Protein AF-A0A7Z7YI79-F1 (afdb_monomer)

Structure (mmCIF, N/CA/C/O backbone):
data_AF-A0A7Z7YI79-F1
#
_entry.id   AF-A0A7Z7YI79-F1
#
loop_
_atom_site.group_PDB
_atom_site.id
_atom_site.type_symbol
_atom_site.label_atom_id
_atom_site.label_alt_id
_atom_site.label_comp_id
_atom_site.label_asym_id
_atom_site.label_entity_id
_atom_site.label_seq_id
_atom_site.pdbx_PDB_ins_code
_atom_site.Cartn_x
_atom_site.Cartn_y
_atom_site.Cartn_z
_atom_site.occupancy
_atom_site.B_iso_or_equiv
_atom_site.auth_seq_id
_atom_site.auth_comp_id
_atom_site.auth_asym_id
_atom_site.auth_atom_id
_atom_site.pdbx_PDB_model_num
ATOM 1 N N . MET A 1 1 ? -9.997 -10.682 14.478 1.00 32.44 1 MET A N 1
ATOM 2 C CA . MET A 1 1 ? -9.902 -9.558 13.530 1.00 32.44 1 MET A CA 1
ATOM 3 C C . MET A 1 1 ? -8.550 -8.919 13.748 1.00 32.44 1 MET A C 1
ATOM 5 O O . MET A 1 1 ? -8.390 -8.261 14.760 1.00 32.44 1 MET A O 1
ATOM 9 N N . GLY A 1 2 ? -7.602 -9.070 12.827 1.00 34.97 2 GLY A N 1
ATOM 10 C CA . GLY A 1 2 ? -6.798 -7.887 12.537 1.00 34.97 2 GLY A CA 1
ATOM 11 C C . GLY A 1 2 ? -7.780 -6.825 12.042 1.00 34.97 2 GLY A C 1
ATOM 12 O O . GLY A 1 2 ? -8.693 -7.151 11.283 1.00 34.97 2 GLY A O 1
ATOM 13 N N . ASP A 1 3 ? -7.781 -5.657 12.669 1.00 42.31 3 ASP A N 1
ATOM 14 C CA . ASP A 1 3 ? -7.346 -4.385 12.079 1.00 42.31 3 ASP A CA 1
ATOM 15 C C . ASP A 1 3 ? -7.758 -4.066 10.624 1.00 42.31 3 ASP A C 1
ATOM 17 O O . ASP A 1 3 ? -7.198 -3.179 9.993 1.00 42.31 3 ASP A O 1
ATOM 21 N N . ASN A 1 4 ? -8.822 -4.705 10.130 1.00 51.62 4 ASN A N 1
ATOM 22 C CA . ASN A 1 4 ? -9.466 -4.531 8.826 1.00 51.62 4 ASN A CA 1
ATOM 23 C C . ASN A 1 4 ? -10.226 -3.191 8.716 1.00 51.62 4 ASN A C 1
ATOM 25 O O . ASN A 1 4 ? -11.342 -3.126 8.194 1.00 51.62 4 ASN A O 1
ATOM 29 N N . PHE A 1 5 ? -9.667 -2.114 9.257 1.00 67.25 5 PHE A N 1
ATOM 30 C CA . PHE A 1 5 ? -10.195 -0.768 9.112 1.00 67.25 5 PHE A CA 1
ATOM 31 C C . PHE A 1 5 ? -10.260 -0.356 7.659 1.00 67.25 5 PHE A C 1
ATOM 33 O O . PHE A 1 5 ? -9.302 -0.546 6.925 1.00 67.25 5 PHE A O 1
ATOM 40 N N . ALA A 1 6 ? -11.356 0.286 7.291 1.00 64.75 6 ALA A N 1
ATOM 41 C CA . ALA A 1 6 ? -11.572 0.882 5.993 1.00 64.75 6 ALA A CA 1
ATOM 42 C C . ALA A 1 6 ? -10.491 1.922 5.651 1.00 64.75 6 ALA A C 1
ATOM 44 O O . ALA A 1 6 ? -10.331 2.912 6.360 1.00 64.75 6 ALA A O 1
ATOM 45 N N . ALA A 1 7 ? -9.791 1.725 4.541 1.00 66.31 7 ALA A N 1
ATOM 46 C CA . ALA A 1 7 ? -8.957 2.737 3.915 1.00 66.31 7 ALA A CA 1
ATOM 47 C C . ALA A 1 7 ? -9.832 3.881 3.382 1.00 66.31 7 ALA A C 1
ATOM 49 O O . ALA A 1 7 ? -11.000 3.677 3.019 1.00 66.31 7 ALA A O 1
ATOM 50 N N . ARG A 1 8 ? -9.302 5.104 3.410 1.00 80.06 8 ARG A N 1
ATOM 51 C CA . ARG A 1 8 ? -10.037 6.332 3.089 1.00 80.06 8 ARG A CA 1
ATOM 52 C C . ARG A 1 8 ? -9.106 7.379 2.483 1.00 80.06 8 ARG A C 1
ATOM 54 O O . ARG A 1 8 ? -7.983 7.473 2.949 1.00 80.06 8 ARG A O 1
ATOM 61 N N . GLN A 1 9 ? -9.515 8.192 1.495 1.00 71.94 9 GLN A N 1
ATOM 62 C CA . GLN A 1 9 ? -8.638 9.155 0.791 1.00 71.94 9 GLN A CA 1
ATOM 63 C C . GLN A 1 9 ? -7.931 9.983 1.837 1.00 71.94 9 GLN A C 1
ATOM 65 O O . GLN A 1 9 ? -8.577 10.801 2.455 1.00 71.94 9 GLN A O 1
ATOM 70 N N . GLY A 1 10 ? -6.655 9.709 2.107 1.00 57.22 10 GLY A N 1
ATOM 71 C CA . GLY A 1 10 ? -6.042 10.268 3.314 1.00 57.22 10 GLY A CA 1
ATOM 72 C C . GLY A 1 10 ? -5.281 9.392 4.304 1.00 57.22 10 GLY A C 1
ATOM 73 O O . GLY A 1 10 ? -4.738 10.001 5.195 1.00 57.22 10 GLY A O 1
ATOM 74 N N . ASP A 1 11 ? -5.113 8.070 4.190 1.00 64.25 11 ASP A N 1
ATOM 75 C CA . ASP A 1 11 ? -4.279 7.297 5.150 1.00 64.25 11 ASP A CA 1
ATOM 76 C C . ASP A 1 11 ? -3.208 6.357 4.511 1.00 64.25 11 ASP A C 1
ATOM 78 O O . ASP A 1 11 ? -3.530 5.637 3.594 1.00 64.25 11 ASP A O 1
ATOM 82 N N . ASP A 1 12 ? -1.899 6.456 4.828 1.00 68.88 12 ASP A N 1
ATOM 83 C CA . ASP A 1 12 ? -0.759 6.194 3.873 1.00 68.88 12 ASP A CA 1
ATOM 84 C C . ASP A 1 12 ? -0.753 4.888 3.021 1.00 68.88 12 ASP A C 1
ATOM 86 O O . ASP A 1 12 ? -1.217 3.860 3.483 1.00 68.88 12 ASP A O 1
ATOM 90 N N . ILE A 1 13 ? -0.165 4.870 1.801 1.00 57.94 13 ILE A N 1
ATOM 91 C CA . ILE A 1 13 ? 0.268 3.600 1.152 1.00 57.94 13 ILE A CA 1
ATOM 92 C C . ILE A 1 13 ? 1.768 3.376 1.214 1.00 57.94 13 ILE A C 1
ATOM 94 O O . ILE A 1 13 ? 2.598 4.252 0.946 1.00 57.94 13 ILE A O 1
ATOM 98 N N . ILE A 1 14 ? 2.074 2.120 1.506 1.00 48.38 14 ILE A N 1
ATOM 99 C CA . ILE A 1 14 ? 3.368 1.595 1.864 1.00 48.38 14 ILE A CA 1
ATOM 100 C C . ILE A 1 14 ? 3.743 0.572 0.795 1.00 48.38 14 ILE A C 1
ATOM 102 O O . ILE A 1 14 ? 3.255 -0.552 0.777 1.00 48.38 14 ILE A O 1
ATOM 106 N N . HIS A 1 15 ? 4.684 0.915 -0.080 1.00 42.41 15 HIS A N 1
ATOM 107 C CA . HIS A 1 15 ? 5.608 -0.143 -0.470 1.00 42.41 15 HIS A CA 1
ATOM 108 C C . HIS A 1 15 ? 6.485 -0.397 0.725 1.00 42.41 15 HIS A C 1
ATOM 110 O O . HIS A 1 15 ? 6.979 0.574 1.312 1.00 42.41 15 HIS A O 1
ATOM 116 N N . THR A 1 16 ? 6.788 -1.661 0.995 1.00 32.91 16 THR A N 1
ATOM 117 C CA . THR A 1 16 ? 7.968 -1.930 1.795 1.00 32.91 16 THR A CA 1
ATOM 118 C C . THR A 1 16 ? 9.143 -1.177 1.162 1.00 32.91 16 THR A C 1
ATOM 120 O O . THR A 1 16 ? 9.403 -1.179 -0.053 1.00 32.91 16 THR A O 1
ATOM 123 N N . SER A 1 17 ? 9.748 -0.314 1.966 1.00 27.30 17 SER A N 1
ATOM 124 C CA . SER A 1 17 ? 10.977 0.358 1.581 1.00 27.30 17 SER A CA 1
ATOM 125 C C . SER A 1 17 ? 12.092 -0.681 1.684 1.00 27.30 17 SER A C 1
ATOM 127 O O . SER A 1 17 ? 12.020 -1.551 2.539 1.00 27.30 17 SER A O 1
ATOM 129 N N . VAL A 1 18 ? 13.171 -0.572 0.908 1.00 28.11 18 VAL A N 1
ATOM 130 C CA . VAL A 1 18 ? 14.353 -1.429 1.153 1.00 28.11 18 VAL A CA 1
ATOM 131 C C . VAL A 1 18 ? 15.032 -1.051 2.490 1.00 28.11 18 VAL A C 1
ATOM 133 O O . VAL A 1 18 ? 15.817 -1.810 3.034 1.00 28.11 18 VAL A O 1
ATOM 136 N N . LEU A 1 19 ? 14.672 0.106 3.069 1.00 24.17 19 LEU A N 1
ATOM 137 C CA . LEU A 1 19 ? 14.935 0.494 4.467 1.00 24.17 19 LEU A CA 1
ATOM 138 C C . LEU A 1 19 ? 13.738 0.237 5.408 1.00 24.17 19 LEU A C 1
ATOM 140 O O . LEU A 1 19 ? 13.836 0.460 6.608 1.00 24.17 19 LEU A O 1
ATOM 144 N N . GLY A 1 20 ? 12.605 -0.181 4.848 1.00 28.33 20 GLY A N 1
ATOM 145 C CA . GLY A 1 20 ? 11.401 -0.615 5.550 1.00 28.33 20 GLY A CA 1
ATOM 146 C C . GLY A 1 20 ? 11.523 -2.084 5.915 1.00 28.33 20 GLY A C 1
ATOM 147 O O . GLY A 1 20 ? 11.437 -2.384 7.086 1.00 28.33 20 GLY A O 1
ATOM 148 N N . ASP A 1 21 ? 11.891 -2.955 4.972 1.00 26.55 21 ASP A N 1
ATOM 149 C CA . ASP A 1 21 ? 12.218 -4.373 5.215 1.00 26.55 21 ASP A CA 1
ATOM 150 C C . ASP A 1 21 ? 13.462 -4.570 6.111 1.00 26.55 21 ASP A C 1
ATOM 152 O O . ASP A 1 21 ? 13.697 -5.652 6.630 1.00 26.55 21 ASP A O 1
ATOM 156 N N . VAL A 1 22 ? 14.230 -3.505 6.367 1.00 25.94 22 VAL A N 1
ATOM 157 C CA . VAL A 1 22 ? 15.316 -3.441 7.373 1.00 25.94 22 VAL A CA 1
ATOM 158 C C . VAL A 1 22 ? 14.794 -2.951 8.746 1.00 25.94 22 VAL A C 1
ATOM 160 O O . VAL A 1 22 ? 15.566 -2.723 9.672 1.00 25.94 22 VAL A O 1
ATOM 163 N N . ALA A 1 23 ? 13.475 -2.773 8.897 1.00 25.36 23 ALA A N 1
ATOM 164 C CA . ALA A 1 23 ? 12.811 -2.225 10.085 1.00 25.36 23 ALA A CA 1
ATOM 165 C C . ALA A 1 23 ? 11.439 -2.861 10.423 1.00 25.36 23 ALA A C 1
ATOM 167 O O . ALA A 1 23 ? 11.088 -2.869 11.596 1.00 25.36 23 ALA A O 1
ATOM 168 N N . THR A 1 24 ? 10.682 -3.431 9.473 1.00 26.44 24 THR A N 1
ATOM 169 C CA . THR A 1 24 ? 9.535 -4.330 9.732 1.00 26.44 24 THR A CA 1
ATOM 170 C C . THR A 1 24 ? 10.046 -5.612 10.339 1.00 26.44 24 THR A C 1
ATOM 172 O O . THR A 1 24 ? 9.679 -5.920 11.467 1.00 26.44 24 THR A O 1
ATOM 175 N N . LEU A 1 25 ? 11.021 -6.234 9.673 1.00 25.19 25 LEU A N 1
ATOM 176 C CA . LEU A 1 25 ? 11.845 -7.319 10.196 1.00 25.19 25 LEU A CA 1
ATOM 177 C C . LEU A 1 25 ? 12.227 -6.993 11.657 1.00 25.19 25 LEU A C 1
ATOM 179 O O . LEU A 1 25 ? 11.944 -7.785 12.560 1.00 25.19 25 LEU A O 1
ATOM 183 N N . VAL A 1 26 ? 12.640 -5.739 11.922 1.00 25.83 26 VAL A N 1
ATOM 184 C CA . VAL A 1 26 ? 12.954 -5.199 13.256 1.00 25.83 26 VAL A CA 1
ATOM 185 C C . VAL A 1 26 ? 11.853 -4.432 14.016 1.00 25.83 26 VAL A C 1
ATOM 187 O O . VAL A 1 26 ? 12.181 -3.603 14.858 1.00 25.83 26 VAL A O 1
ATOM 190 N N . PHE A 1 27 ? 10.566 -4.722 13.835 1.00 24.98 27 PHE A N 1
ATOM 191 C CA . PHE A 1 27 ? 9.556 -4.528 14.897 1.00 24.98 27 PHE A CA 1
ATOM 192 C C . PHE A 1 27 ? 8.388 -5.522 14.875 1.00 24.98 27 PHE A C 1
ATOM 194 O O . PHE A 1 27 ? 7.662 -5.649 15.868 1.00 24.98 27 PHE A O 1
ATOM 201 N N . GLU A 1 28 ? 8.314 -6.359 13.842 1.00 26.14 28 GLU A N 1
ATOM 202 C CA . GLU A 1 28 ? 7.531 -7.596 13.728 1.00 26.14 28 GLU A CA 1
ATOM 203 C C . GLU A 1 28 ? 7.982 -8.688 14.714 1.00 26.14 28 GLU A C 1
ATOM 205 O O . GLU A 1 28 ? 7.742 -9.866 14.472 1.00 26.14 28 GLU A O 1
ATOM 210 N N . GLY A 1 29 ? 8.575 -8.307 15.857 1.00 23.48 29 GLY A N 1
ATOM 211 C CA . GLY A 1 29 ? 8.994 -9.181 16.965 1.00 23.48 29 GLY A CA 1
ATOM 212 C C . GLY A 1 29 ? 8.251 -8.949 18.278 1.00 23.48 29 GLY A C 1
ATOM 213 O O . GLY A 1 29 ? 8.194 -9.843 19.114 1.00 23.48 29 GLY A O 1
ATOM 214 N N . VAL A 1 30 ? 7.636 -7.775 18.471 1.00 24.30 30 VAL A N 1
ATOM 215 C CA . VAL A 1 30 ? 7.216 -7.332 19.818 1.00 24.30 30 VAL A CA 1
ATOM 216 C C . VAL A 1 30 ? 5.724 -6.964 19.936 1.00 24.30 30 VAL A C 1
ATOM 218 O O . VAL A 1 30 ? 5.315 -6.430 20.965 1.00 24.30 30 VAL A O 1
ATOM 221 N N . VAL A 1 31 ? 4.898 -7.215 18.903 1.00 23.64 31 VAL A N 1
ATOM 222 C CA . VAL A 1 31 ? 3.461 -6.825 18.885 1.00 23.64 31 VAL A CA 1
ATOM 223 C C . VAL A 1 31 ? 2.487 -7.846 18.252 1.00 23.64 31 VAL A C 1
ATOM 225 O O . VAL A 1 31 ? 1.427 -8.069 18.832 1.00 23.64 31 VAL A O 1
ATOM 228 N N . PHE A 1 32 ? 2.783 -8.502 17.117 1.00 26.06 32 PHE A N 1
ATOM 229 C CA . PHE A 1 32 ? 1.857 -9.494 16.516 1.00 26.06 32 PHE A CA 1
ATOM 230 C C . PHE A 1 32 ? 1.608 -10.727 17.406 1.00 26.06 32 PHE A C 1
ATOM 232 O O . PHE A 1 32 ? 0.489 -11.240 17.406 1.00 26.06 32 PHE A O 1
ATOM 239 N N . ALA A 1 33 ? 2.567 -11.091 18.268 1.00 23.67 33 ALA A N 1
ATOM 240 C CA . ALA A 1 33 ? 2.431 -11.981 19.433 1.00 23.67 33 ALA A CA 1
ATOM 241 C C . ALA A 1 33 ? 1.627 -11.327 20.574 1.00 23.67 33 ALA A C 1
ATOM 243 O O . ALA A 1 33 ? 1.905 -11.467 21.771 1.00 23.67 33 ALA A O 1
ATOM 244 N N . ALA A 1 34 ? 0.576 -10.632 20.174 1.00 23.14 34 ALA A N 1
ATOM 245 C CA . ALA A 1 34 ? -0.565 -10.262 20.966 1.00 23.14 34 ALA A CA 1
ATOM 246 C C . ALA A 1 34 ? -1.811 -10.524 20.111 1.00 23.14 34 ALA A C 1
ATOM 248 O O . ALA A 1 34 ? -2.475 -11.543 20.268 1.00 23.14 34 ALA A O 1
ATOM 249 N N . THR A 1 35 ? -2.073 -9.643 19.141 1.00 24.70 35 THR A N 1
ATOM 250 C CA . THR A 1 35 ? -3.375 -9.509 18.462 1.00 24.70 35 THR A CA 1
ATOM 251 C C . THR A 1 35 ? -3.490 -10.235 17.114 1.00 24.70 35 THR A C 1
ATOM 253 O O . THR A 1 35 ? -4.599 -10.413 16.616 1.00 24.70 35 THR A O 1
ATOM 256 N N . GLY A 1 36 ? -2.391 -10.703 16.508 1.00 24.09 36 GLY A N 1
ATOM 257 C CA . GLY A 1 36 ? -2.429 -11.269 15.147 1.00 24.09 36 GLY A CA 1
ATOM 258 C C . GLY A 1 36 ? -3.217 -12.582 15.015 1.00 24.09 36 GLY A C 1
ATOM 259 O O . GLY A 1 36 ? -3.579 -12.992 13.914 1.00 24.09 36 GLY A O 1
ATOM 260 N N . ALA A 1 37 ? -3.494 -13.257 16.132 1.00 22.59 37 ALA A N 1
ATOM 261 C CA . ALA A 1 37 ? -3.768 -14.691 16.142 1.00 22.59 37 ALA A CA 1
ATOM 262 C C . ALA A 1 37 ? -5.170 -15.153 15.778 1.00 22.59 37 ALA A C 1
ATOM 264 O O . ALA A 1 37 ? -5.457 -16.340 15.873 1.00 22.59 37 ALA A O 1
ATOM 265 N N . ILE A 1 38 ? -6.051 -14.222 15.418 1.00 23.30 38 ILE A N 1
ATOM 266 C CA . ILE A 1 38 ? -7.477 -14.490 15.217 1.00 23.30 38 ILE A CA 1
ATOM 267 C C . ILE A 1 38 ? -7.982 -13.834 13.918 1.00 23.30 38 ILE A C 1
ATOM 269 O O . ILE A 1 38 ? -9.027 -13.185 13.870 1.00 23.30 38 ILE A O 1
ATOM 273 N N . VAL A 1 39 ? -7.189 -13.962 12.845 1.00 23.72 39 VAL A N 1
ATOM 274 C CA . VAL A 1 39 ? -7.589 -13.664 11.448 1.00 23.72 39 VAL A CA 1
ATOM 275 C C . VAL A 1 39 ? -6.739 -14.380 10.393 1.00 23.72 39 VAL A C 1
ATOM 277 O O . VAL A 1 39 ? -7.244 -14.612 9.307 1.00 23.72 39 VAL A O 1
ATOM 280 N N . ALA A 1 40 ? -5.484 -14.736 10.682 1.00 22.14 40 ALA A N 1
ATOM 281 C CA . ALA A 1 40 ? -4.445 -14.981 9.671 1.00 22.14 40 ALA A CA 1
ATOM 282 C C . ALA A 1 40 ? -4.620 -16.182 8.702 1.00 22.14 40 ALA A C 1
ATOM 284 O O . ALA A 1 40 ? -3.679 -16.479 7.976 1.00 22.14 40 ALA A O 1
ATOM 285 N N . GLY A 1 41 ? -5.786 -16.834 8.656 1.00 22.03 41 GLY A N 1
ATOM 286 C CA . GLY A 1 41 ? -6.176 -17.751 7.573 1.00 22.03 41 GLY A CA 1
ATOM 287 C C . GLY A 1 41 ? -7.051 -17.121 6.484 1.00 22.03 41 GLY A C 1
ATOM 288 O O . GLY A 1 41 ? -6.928 -17.487 5.317 1.00 22.03 41 GLY A O 1
ATOM 289 N N . THR A 1 42 ? -7.853 -16.090 6.809 1.00 23.52 42 THR A N 1
ATOM 290 C CA . THR A 1 42 ? -8.806 -15.440 5.875 1.00 23.52 42 THR A CA 1
ATOM 291 C C . THR A 1 42 ? -8.122 -14.494 4.873 1.00 23.52 42 THR A C 1
ATOM 293 O O . THR A 1 42 ? -8.504 -13.331 4.718 1.00 23.52 42 THR A O 1
ATOM 296 N N . ALA A 1 43 ? -7.016 -14.950 4.292 1.00 22.17 43 ALA A N 1
ATOM 297 C CA . ALA A 1 43 ? -6.096 -14.210 3.433 1.00 22.17 43 ALA A CA 1
ATOM 298 C C . ALA A 1 43 ? -5.410 -15.108 2.382 1.00 22.17 43 ALA A C 1
ATOM 300 O O . ALA A 1 43 ? -4.735 -14.599 1.487 1.00 22.17 43 ALA A O 1
ATOM 301 N N . ILE A 1 44 ? -5.565 -16.435 2.476 1.00 22.67 44 ILE A N 1
ATOM 302 C CA . ILE A 1 44 ? -4.835 -17.404 1.646 1.00 22.67 44 ILE A CA 1
ATOM 303 C C . ILE A 1 44 ? -5.614 -17.822 0.388 1.00 22.67 44 ILE A C 1
ATOM 305 O O . ILE A 1 44 ? -5.019 -18.430 -0.490 1.00 22.67 44 ILE A O 1
ATOM 309 N N . MET A 1 45 ? -6.880 -17.407 0.218 1.00 20.62 45 MET A N 1
ATOM 310 C CA . MET A 1 45 ? -7.730 -17.878 -0.892 1.00 20.62 45 MET A CA 1
ATOM 311 C C . MET A 1 45 ? -8.351 -16.836 -1.829 1.00 20.62 45 MET A C 1
ATOM 313 O O . MET A 1 45 ? -9.132 -17.161 -2.727 1.00 20.62 45 MET A O 1
ATOM 317 N N . ALA A 1 46 ? -7.974 -15.577 -1.667 1.00 22.44 46 ALA A N 1
ATOM 318 C CA . ALA A 1 46 ? -8.677 -14.460 -2.285 1.00 22.44 46 ALA A CA 1
ATOM 319 C C . ALA A 1 46 ? -8.000 -13.937 -3.580 1.00 22.44 46 ALA A C 1
ATOM 321 O O . ALA A 1 46 ? -8.601 -13.220 -4.393 1.00 22.44 46 ALA A O 1
ATOM 322 N N . ALA A 1 47 ? -6.767 -14.376 -3.840 1.00 22.97 47 ALA A N 1
ATOM 323 C CA . ALA A 1 47 ? -6.141 -14.247 -5.147 1.00 22.97 47 ALA A CA 1
ATOM 324 C C . ALA A 1 47 ? -6.792 -15.216 -6.158 1.00 22.97 47 ALA A C 1
ATOM 326 O O . ALA A 1 47 ? -6.942 -16.399 -5.836 1.00 22.97 47 ALA A O 1
ATOM 327 N N . PRO A 1 48 ? -7.002 -14.781 -7.415 1.00 20.16 48 PRO A N 1
ATOM 328 C CA . PRO A 1 48 ? -7.583 -13.478 -7.806 1.00 20.16 48 PRO A CA 1
ATOM 329 C C . PRO A 1 48 ? -9.069 -13.442 -8.208 1.00 20.16 48 PRO A C 1
ATOM 331 O O . PRO A 1 48 ? -9.406 -13.430 -9.388 1.00 20.16 48 PRO A O 1
ATOM 334 N N . LEU A 1 49 ? -9.971 -13.365 -7.221 1.00 20.95 49 LEU A N 1
ATOM 335 C CA . LEU A 1 49 ? -11.440 -13.376 -7.406 1.00 20.95 49 LEU A CA 1
ATOM 336 C C . LEU A 1 49 ? -12.021 -11.962 -7.558 1.00 20.95 49 LEU A C 1
ATOM 338 O O . LEU A 1 49 ? -13.076 -11.653 -7.014 1.00 20.95 49 LEU A O 1
ATOM 342 N N . LEU A 1 50 ? -11.293 -11.038 -8.183 1.00 21.64 50 LEU A N 1
ATOM 343 C CA . LEU A 1 50 ? -11.764 -9.664 -8.285 1.00 21.64 50 LEU A CA 1
ATOM 344 C C . LEU A 1 50 ? -11.170 -8.901 -9.477 1.00 21.64 50 LEU A C 1
ATOM 346 O O . LEU A 1 50 ? -10.240 -9.329 -10.150 1.00 21.64 50 LEU A O 1
ATOM 350 N N . THR A 1 51 ? -11.730 -7.729 -9.757 1.00 20.69 51 THR A N 1
ATOM 351 C CA . THR A 1 51 ? -12.084 -7.284 -11.110 1.00 20.69 51 THR A CA 1
ATOM 352 C C . THR A 1 51 ? -13.496 -7.768 -11.462 1.00 20.69 51 THR A C 1
ATOM 354 O O . THR A 1 51 ? -13.947 -8.802 -11.013 1.00 20.69 51 THR A O 1
ATOM 357 N N . ALA A 1 52 ? -14.191 -6.998 -12.288 1.00 20.89 52 ALA A N 1
ATOM 358 C CA . ALA A 1 52 ? -15.558 -7.150 -12.766 1.00 20.89 52 ALA A CA 1
ATOM 359 C C . ALA A 1 52 ? -16.634 -7.320 -11.736 1.00 20.89 52 ALA A C 1
ATOM 361 O O . ALA A 1 52 ? -16.778 -8.349 -11.113 1.00 20.89 52 ALA A O 1
ATOM 362 N N . ALA A 1 53 ? -17.726 -6.697 -12.094 1.00 19.70 53 ALA A N 1
ATOM 363 C CA . ALA A 1 53 ? -17.976 -5.297 -11.876 1.00 19.70 53 ALA A CA 1
ATOM 364 C C . ALA A 1 53 ? -16.798 -4.277 -11.701 1.00 19.70 53 ALA A C 1
ATOM 366 O O . ALA A 1 53 ? -15.636 -4.624 -11.552 1.00 19.70 53 ALA A O 1
ATOM 367 N N . GLY A 1 54 ? -16.974 -2.962 -11.771 1.00 20.50 54 GLY A N 1
ATOM 368 C CA . GLY A 1 54 ? -18.163 -2.198 -12.148 1.00 20.50 54 GLY A CA 1
ATOM 369 C C . GLY A 1 54 ? -18.099 -0.698 -11.841 1.00 20.50 54 GLY A C 1
ATOM 370 O O . GLY A 1 54 ? -19.034 0.020 -12.180 1.00 20.50 54 GLY A O 1
ATOM 371 N N . ALA A 1 55 ? -16.964 -0.220 -11.314 1.00 22.06 55 ALA A N 1
ATOM 372 C CA . ALA A 1 55 ? -16.445 1.114 -11.569 1.00 22.06 55 ALA A CA 1
ATOM 373 C C . ALA A 1 55 ? -17.455 2.252 -11.348 1.00 22.06 55 ALA A C 1
ATOM 375 O O . ALA A 1 55 ? -17.983 2.823 -12.286 1.00 22.06 55 ALA A O 1
ATOM 376 N N . THR A 1 56 ? -17.674 2.649 -10.101 1.00 22.36 56 THR A N 1
ATOM 377 C CA . THR A 1 56 ? -17.159 3.947 -9.613 1.00 22.36 56 THR A CA 1
ATOM 378 C C . THR A 1 56 ? -16.260 3.588 -8.437 1.00 22.36 56 THR A C 1
ATOM 380 O O . THR A 1 56 ? -16.591 2.630 -7.757 1.00 22.36 56 THR A O 1
ATOM 383 N N . GLY A 1 57 ? -15.161 4.264 -8.102 1.00 21.34 57 GLY A N 1
ATOM 384 C CA . GLY A 1 57 ? -14.810 5.674 -8.302 1.00 21.34 57 GLY A CA 1
ATOM 385 C C . GLY A 1 57 ? -13.751 6.032 -7.252 1.00 21.34 57 GLY A C 1
ATOM 386 O O . GLY A 1 57 ? -13.863 5.596 -6.124 1.00 21.34 57 GLY A O 1
ATOM 387 N N . ALA A 1 58 ? -12.702 6.752 -7.618 1.00 21.41 58 ALA A N 1
ATOM 388 C CA . ALA A 1 58 ? -11.372 6.222 -7.340 1.00 21.41 58 ALA A CA 1
ATOM 389 C C . ALA A 1 58 ? -10.830 6.194 -5.884 1.00 21.41 58 ALA A C 1
ATOM 391 O O . ALA A 1 58 ? -11.494 6.322 -4.867 1.00 21.41 58 ALA A O 1
ATOM 392 N N . ALA A 1 59 ? -9.532 5.966 -5.853 1.00 20.70 59 ALA A N 1
ATOM 393 C CA . ALA A 1 59 ? -8.663 5.671 -4.749 1.00 20.70 59 ALA A CA 1
ATOM 394 C C . ALA A 1 59 ? -8.738 6.510 -3.499 1.00 20.70 59 ALA A C 1
ATOM 396 O O . ALA A 1 59 ? -8.761 7.738 -3.562 1.00 20.70 59 ALA A O 1
ATOM 397 N N . ALA A 1 60 ? -8.514 5.851 -2.369 1.00 21.33 60 ALA A N 1
ATOM 398 C CA . ALA A 1 60 ? -8.667 6.534 -1.114 1.00 21.33 60 ALA A CA 1
ATOM 399 C C . ALA A 1 60 ? -7.752 6.013 0.021 1.00 21.33 60 ALA A C 1
ATOM 401 O O . ALA A 1 60 ? -8.195 5.181 0.795 1.00 21.33 60 ALA A O 1
ATOM 402 N N . ALA A 1 61 ? -6.508 6.525 0.127 1.00 21.52 61 ALA A N 1
ATOM 403 C CA . ALA A 1 61 ? -5.596 6.414 1.286 1.00 21.52 61 ALA A CA 1
ATOM 404 C C . ALA A 1 61 ? -4.192 7.076 1.093 1.00 21.52 61 ALA A C 1
ATOM 406 O O . ALA A 1 61 ? -3.297 6.480 0.510 1.00 21.52 61 ALA A O 1
ATOM 407 N N . ALA A 1 62 ? -3.934 8.307 1.581 1.00 21.88 62 ALA A N 1
ATOM 408 C CA . ALA A 1 62 ? -2.642 8.613 2.236 1.00 21.88 62 ALA A CA 1
ATOM 409 C C . ALA A 1 62 ? -2.564 9.853 3.144 1.00 21.88 62 ALA A C 1
ATOM 411 O O . ALA A 1 62 ? -2.996 10.905 2.672 1.00 21.88 62 ALA A O 1
ATOM 412 N N . VAL A 1 63 ? -1.879 9.734 4.309 1.00 23.88 63 VAL A N 1
ATOM 413 C CA . VAL A 1 63 ? -1.436 10.749 5.324 1.00 23.88 63 VAL A CA 1
ATOM 414 C C . VAL A 1 63 ? -2.193 10.823 6.679 1.00 23.88 63 VAL A C 1
ATOM 416 O O . VAL A 1 63 ? -3.236 11.451 6.789 1.00 23.88 63 VAL A O 1
ATOM 419 N N . ALA A 1 64 ? -1.604 10.430 7.822 1.00 23.14 64 ALA A N 1
ATOM 420 C CA . ALA A 1 64 ? -0.416 11.087 8.409 1.00 23.14 64 ALA A CA 1
ATOM 421 C C . ALA A 1 64 ? 0.140 10.352 9.667 1.00 23.14 64 ALA A C 1
ATOM 423 O O . ALA A 1 64 ? -0.574 9.541 10.235 1.00 23.14 64 ALA A O 1
ATOM 424 N N . VAL A 1 65 ? 1.338 10.637 10.222 1.00 23.06 65 VAL A N 1
ATOM 425 C CA . VAL A 1 65 ? 2.307 11.730 9.959 1.00 23.06 65 VAL A CA 1
ATOM 426 C C . VAL A 1 65 ? 3.773 11.238 9.984 1.00 23.06 65 VAL A C 1
ATOM 428 O O . VAL A 1 65 ? 4.270 10.831 11.025 1.00 23.06 65 VAL A O 1
ATOM 431 N N . GLY A 1 66 ? 4.531 11.473 8.903 1.00 19.30 66 GLY A N 1
ATOM 432 C CA . GLY A 1 66 ? 6.007 11.555 8.905 1.00 19.30 66 GLY A CA 1
ATOM 433 C C . GLY A 1 66 ? 6.701 10.774 7.772 1.00 19.30 66 GLY A C 1
ATOM 434 O O . GLY A 1 66 ? 6.954 9.595 7.893 1.00 19.30 66 GLY A O 1
ATOM 435 N N . GLU A 1 67 ? 7.135 11.332 6.640 1.00 21.50 67 GLU A N 1
ATOM 436 C CA . GLU A 1 67 ? 7.533 12.717 6.380 1.00 21.50 67 GLU A CA 1
ATOM 437 C C . GLU A 1 67 ? 7.526 13.089 4.880 1.00 21.50 67 GLU A C 1
ATOM 439 O O . GLU A 1 67 ? 8.479 13.624 4.313 1.00 21.50 67 GLU A O 1
ATOM 444 N N . SER A 1 68 ? 6.401 12.880 4.214 1.00 21.03 68 SER A N 1
ATOM 445 C CA . SER A 1 68 ? 5.992 13.757 3.095 1.00 21.03 68 SER A CA 1
ATOM 446 C C . SER A 1 68 ? 4.506 14.118 3.228 1.00 21.03 68 SER A C 1
ATOM 448 O O . SER A 1 68 ? 3.784 14.375 2.266 1.00 21.03 68 SER A O 1
ATOM 450 N N . CYS A 1 69 ? 4.058 14.104 4.484 1.00 23.69 69 CYS A N 1
ATOM 451 C CA . CYS A 1 69 ? 2.696 13.806 4.888 1.00 23.69 69 CYS A CA 1
ATOM 452 C C . CYS A 1 69 ? 1.857 15.067 5.004 1.00 23.69 69 CYS A C 1
ATOM 454 O O . CYS A 1 69 ? 1.563 15.522 6.107 1.00 23.69 69 CYS A O 1
ATOM 456 N N . PHE A 1 70 ? 1.576 15.693 3.865 1.00 22.70 70 PHE A N 1
ATOM 457 C CA . PHE A 1 70 ? 1.036 17.048 3.886 1.00 22.70 70 PHE A CA 1
ATOM 458 C C . PHE A 1 70 ? 0.089 17.355 2.693 1.00 22.70 70 PHE A C 1
ATOM 460 O O . PHE A 1 70 ? -0.767 18.221 2.851 1.00 22.70 70 PHE A O 1
ATOM 467 N N . PHE A 1 71 ? 0.204 16.703 1.514 1.00 22.19 71 PHE A N 1
ATOM 468 C CA . PHE A 1 71 ? -0.583 17.056 0.300 1.00 22.19 71 PHE A CA 1
ATOM 469 C C . PHE A 1 71 ? -1.834 16.230 0.025 1.00 22.19 71 PHE A C 1
ATOM 471 O O . PHE A 1 71 ? -2.889 16.795 -0.252 1.00 22.19 71 PHE A O 1
ATOM 478 N N . SER A 1 72 ? -1.713 14.905 0.067 1.00 23.73 72 SER A N 1
ATOM 479 C CA . SER A 1 72 ? -2.850 14.005 -0.123 1.00 23.73 72 SER A CA 1
ATOM 480 C C . SER A 1 72 ? -3.918 14.278 0.926 1.00 23.73 72 SER A C 1
ATOM 482 O O . SER A 1 72 ? -5.066 14.476 0.548 1.00 23.73 72 SER A O 1
ATOM 484 N N . GLY A 1 73 ? -3.495 14.425 2.191 1.00 23.70 73 GLY A N 1
ATOM 485 C CA . GLY A 1 73 ? -4.262 14.706 3.416 1.00 23.70 73 GLY A CA 1
ATOM 486 C C . GLY A 1 73 ? -5.161 15.958 3.444 1.00 23.70 73 GLY A C 1
ATOM 487 O O . GLY A 1 73 ? -5.539 16.385 4.529 1.00 23.70 73 GLY A O 1
ATOM 488 N N . MET A 1 74 ? -5.492 16.555 2.294 1.00 25.34 74 MET A N 1
ATOM 489 C CA . MET A 1 74 ? -6.461 17.651 2.181 1.00 25.34 74 MET A CA 1
ATOM 490 C C . MET A 1 74 ? -7.483 17.443 1.047 1.00 25.34 74 MET A C 1
ATOM 492 O O . MET A 1 74 ? -8.659 17.651 1.294 1.00 25.34 74 MET A O 1
ATOM 496 N N . ILE A 1 75 ? -7.088 16.885 -0.112 1.00 25.88 75 ILE A N 1
ATOM 497 C CA . ILE A 1 75 ? -8.047 16.288 -1.082 1.00 25.88 75 ILE A CA 1
ATOM 498 C C . ILE A 1 75 ? -8.709 15.046 -0.470 1.00 25.88 75 ILE A C 1
ATOM 500 O O . ILE A 1 75 ? -9.870 14.724 -0.706 1.00 25.88 75 ILE A O 1
ATOM 504 N N . ALA A 1 76 ? -7.922 14.366 0.356 1.00 25.55 76 ALA A N 1
ATOM 505 C CA . ALA A 1 76 ? -8.317 13.369 1.320 1.00 25.55 76 ALA A CA 1
ATOM 506 C C . ALA A 1 76 ? -9.518 13.777 2.173 1.00 25.55 76 ALA A C 1
ATOM 508 O O . ALA A 1 76 ? -10.624 13.275 1.991 1.00 25.55 76 ALA A O 1
ATOM 509 N N . GLY A 1 77 ? -9.271 14.762 3.042 1.00 24.92 77 GLY A N 1
ATOM 510 C CA . GLY A 1 77 ? -10.236 15.406 3.921 1.00 24.92 77 GLY A CA 1
ATOM 511 C C . GLY A 1 77 ? -11.307 16.208 3.183 1.00 24.92 77 GLY A C 1
ATOM 512 O O . GLY A 1 77 ? -11.960 17.032 3.817 1.00 24.92 77 GLY A O 1
ATOM 513 N N . PHE A 1 78 ? -11.464 16.019 1.865 1.00 25.52 78 PHE A N 1
ATOM 514 C CA . PHE A 1 78 ? -12.425 16.763 1.077 1.00 25.52 78 PHE A CA 1
ATOM 515 C C . PHE A 1 78 ? -13.764 16.052 0.889 1.00 25.52 78 PHE A C 1
ATOM 517 O O . PHE A 1 78 ? -14.759 16.452 1.491 1.00 25.52 78 PHE A O 1
ATOM 524 N N . MET A 1 79 ? -13.833 15.026 0.025 1.00 25.69 79 MET A N 1
ATOM 525 C CA . MET A 1 79 ? -15.149 14.457 -0.315 1.00 25.69 79 MET A CA 1
ATOM 526 C C . MET A 1 79 ? -15.770 13.804 0.939 1.00 25.69 79 MET A C 1
ATOM 528 O O . MET A 1 79 ? -16.989 13.765 1.089 1.00 25.69 79 MET A O 1
ATOM 532 N N . THR A 1 80 ? -14.909 13.392 1.877 1.00 28.45 80 THR A N 1
ATOM 533 C CA . THR A 1 80 ? -15.078 13.439 3.335 1.00 28.45 80 THR A CA 1
ATOM 534 C C . THR A 1 80 ? -16.486 13.264 3.891 1.00 28.45 80 THR A C 1
ATOM 536 O O . THR A 1 80 ? -17.083 12.205 3.684 1.00 28.45 80 THR A O 1
ATOM 539 N N . GLY A 1 81 ? -17.028 14.227 4.632 1.00 22.48 81 GLY A N 1
ATOM 540 C CA . GLY A 1 81 ? -18.281 14.108 5.381 1.00 22.48 81 GLY A CA 1
ATOM 541 C C . GLY A 1 81 ? -19.522 14.126 4.505 1.00 22.48 81 GLY A C 1
ATOM 542 O O . GLY A 1 81 ? -20.586 14.563 4.934 1.00 22.48 81 GLY A O 1
ATOM 543 N N . ALA A 1 82 ? -19.392 13.696 3.247 1.00 22.64 82 ALA A N 1
ATOM 544 C CA . ALA A 1 82 ? -20.529 13.322 2.440 1.00 22.64 82 ALA A CA 1
ATOM 545 C C . ALA A 1 82 ? -21.010 11.893 2.716 1.00 22.64 82 ALA A C 1
ATOM 547 O O . ALA A 1 82 ? -21.961 11.493 2.085 1.00 22.64 82 ALA A O 1
ATOM 548 N N . LEU A 1 83 ? -20.454 11.107 3.642 1.00 23.80 83 LEU A N 1
ATOM 549 C CA . LEU A 1 83 ? -21.143 9.928 4.190 1.00 23.80 83 LEU A CA 1
ATOM 550 C C . LEU A 1 83 ? -20.544 9.564 5.555 1.00 23.80 83 LEU A C 1
ATOM 552 O O . LEU A 1 83 ? -19.340 9.365 5.698 1.00 23.80 83 LEU A O 1
ATOM 556 N N . GLY A 1 84 ? -21.422 9.461 6.553 1.00 21.77 84 GLY A N 1
ATOM 557 C CA . GLY A 1 84 ? -21.025 9.193 7.930 1.00 21.77 84 GLY A CA 1
ATOM 558 C C . GLY A 1 84 ? -20.694 7.724 8.196 1.00 21.77 84 GLY A C 1
ATOM 559 O O . GLY A 1 84 ? -21.502 6.854 7.875 1.00 21.77 84 GLY A O 1
ATOM 560 N N . LEU A 1 85 ? -19.526 7.513 8.823 1.00 24.23 85 LEU A N 1
ATOM 561 C CA . LEU A 1 85 ? -19.364 6.978 10.197 1.00 24.23 85 LEU A CA 1
ATOM 562 C C . LEU A 1 85 ? -20.192 5.722 10.609 1.00 24.23 85 LEU A C 1
ATOM 564 O O . LEU A 1 85 ? -21.389 5.639 10.360 1.00 24.23 85 LEU A O 1
ATOM 568 N N . ALA A 1 86 ? -19.693 4.738 11.370 1.00 24.86 86 ALA A N 1
ATOM 569 C CA . ALA A 1 86 ? -18.398 4.516 12.041 1.00 24.86 86 ALA A CA 1
ATOM 570 C C . ALA A 1 86 ? -18.149 2.967 12.149 1.00 24.86 86 ALA A C 1
ATOM 572 O O . ALA A 1 86 ? -18.663 2.226 11.309 1.00 24.86 86 ALA A O 1
ATOM 573 N N . ASP A 1 87 ? -17.392 2.336 13.057 1.00 27.53 87 ASP A N 1
ATOM 574 C CA . ASP A 1 87 ? -17.139 2.538 14.499 1.00 27.53 87 ASP A CA 1
ATOM 575 C C . ASP A 1 87 ? -15.928 1.646 14.936 1.00 27.53 87 ASP A C 1
ATOM 577 O O . ASP A 1 87 ? -15.696 0.625 14.288 1.00 27.53 87 ASP A O 1
ATOM 581 N N . ASP A 1 88 ? -15.134 2.053 15.941 1.00 32.47 88 ASP A N 1
ATOM 582 C CA . ASP A 1 88 ? -13.701 1.703 16.171 1.00 32.47 88 ASP A CA 1
ATOM 583 C C . ASP A 1 88 ? -13.365 0.314 16.743 1.00 32.47 88 ASP A C 1
ATOM 585 O O . ASP A 1 88 ? -14.144 -0.255 17.507 1.00 32.47 88 ASP A O 1
ATOM 589 N N . ILE A 1 89 ? -12.103 -0.128 16.523 1.00 25.88 89 ILE A N 1
ATOM 590 C CA . ILE A 1 89 ? -11.274 -0.696 17.619 1.00 25.88 89 ILE A CA 1
ATOM 591 C C . ILE A 1 89 ? -9.750 -0.812 17.370 1.00 25.88 89 ILE A C 1
ATOM 593 O O . ILE A 1 89 ? -8.990 -0.816 18.337 1.00 25.88 89 ILE A O 1
ATOM 597 N N . SER A 1 90 ? -9.268 -0.868 16.126 1.00 27.09 90 SER A N 1
ATOM 598 C CA . SER A 1 90 ? -7.842 -1.123 15.822 1.00 27.09 90 SER A CA 1
ATOM 599 C C . SER A 1 90 ? -6.867 0.037 16.112 1.00 27.09 90 SER A C 1
ATOM 601 O O . SER A 1 90 ? -5.680 -0.204 16.342 1.00 27.09 90 SER A O 1
ATOM 603 N N . LYS A 1 91 ? -7.324 1.300 16.169 1.00 27.50 91 LYS 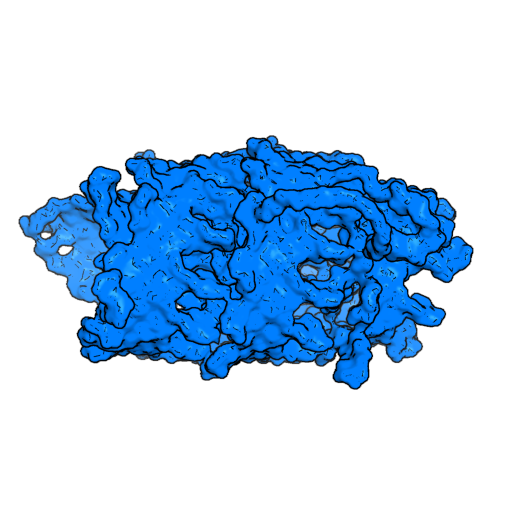A N 1
ATOM 604 C CA . LYS A 1 91 ? -6.402 2.450 16.039 1.00 27.50 91 LYS A CA 1
ATOM 605 C C . LYS A 1 91 ? -5.429 2.594 17.205 1.00 27.50 91 LYS A C 1
ATOM 607 O O . LYS A 1 91 ? -4.298 3.015 17.004 1.00 27.50 91 LYS A O 1
ATOM 612 N N . GLY A 1 92 ? -5.809 2.118 18.392 1.00 24.16 92 GLY A N 1
ATOM 613 C CA . GLY A 1 92 ? -4.911 2.058 19.549 1.00 24.16 92 GLY A CA 1
ATOM 614 C C . GLY A 1 92 ? -3.688 1.142 19.369 1.00 24.16 92 GLY A C 1
ATOM 615 O O . GLY A 1 92 ? -2.757 1.225 20.168 1.00 24.16 92 GLY A O 1
ATOM 616 N N . CYS A 1 93 ? -3.666 0.280 18.345 1.00 25.56 93 CYS A N 1
ATOM 617 C CA . CYS A 1 93 ? -2.503 -0.528 17.973 1.00 25.56 93 CYS A CA 1
ATOM 618 C C . CYS A 1 93 ? -1.692 0.093 16.824 1.00 25.56 93 CYS A C 1
ATOM 620 O O . CYS A 1 93 ? -0.462 0.040 16.877 1.00 25.56 93 CYS A O 1
ATOM 622 N N . SER A 1 94 ? -2.334 0.716 15.829 1.00 27.94 94 SER A N 1
ATOM 623 C CA . SER A 1 94 ? -1.624 1.357 14.714 1.00 27.94 94 SER A CA 1
ATOM 624 C C . SER A 1 94 ? -1.005 2.709 15.079 1.00 27.94 94 SER A C 1
ATOM 626 O O . SER A 1 94 ? 0.163 2.929 14.759 1.00 27.94 94 SER A O 1
ATOM 628 N N . GLU A 1 95 ? -1.694 3.554 15.854 1.00 29.25 95 GLU A N 1
ATOM 629 C CA . GLU A 1 95 ? -1.159 4.835 16.357 1.00 29.25 95 GLU A CA 1
ATOM 630 C C . GLU A 1 95 ? 0.184 4.654 17.090 1.00 29.25 95 GLU A C 1
ATOM 632 O O . GLU A 1 95 ? 1.104 5.457 16.931 1.00 29.25 95 GLU A O 1
ATOM 637 N N . LEU A 1 96 ? 0.336 3.565 17.859 1.00 25.66 96 LEU A N 1
ATOM 638 C CA . LEU A 1 96 ? 1.574 3.280 18.591 1.00 25.66 96 LEU A CA 1
ATOM 639 C C . LEU A 1 96 ? 2.699 2.739 17.697 1.00 25.66 96 LEU A C 1
ATOM 641 O O . LEU A 1 96 ? 3.847 2.811 18.114 1.00 25.66 96 LEU A O 1
ATOM 645 N N . ALA A 1 97 ? 2.422 2.204 16.505 1.00 27.02 97 ALA A N 1
ATOM 646 C CA . ALA A 1 97 ? 3.460 1.797 15.553 1.00 27.02 97 ALA A CA 1
ATOM 647 C C . ALA A 1 97 ? 3.917 2.990 14.695 1.00 27.02 97 ALA A C 1
ATOM 649 O O . ALA A 1 97 ? 5.112 3.286 14.597 1.00 27.02 97 ALA A O 1
ATOM 650 N N . ASN A 1 98 ? 2.946 3.725 14.150 1.00 31.92 98 ASN A N 1
ATOM 651 C CA . ASN A 1 98 ? 3.168 4.824 13.213 1.00 31.92 98 ASN A CA 1
ATOM 652 C C . ASN A 1 98 ? 3.794 6.063 13.880 1.00 31.92 98 ASN A C 1
ATOM 654 O O . ASN A 1 98 ? 4.426 6.867 13.203 1.00 31.92 98 ASN A O 1
ATOM 658 N N . ALA A 1 99 ? 3.706 6.203 15.208 1.00 27.41 99 ALA A N 1
ATOM 659 C CA . ALA A 1 99 ? 4.420 7.244 15.954 1.00 27.41 99 ALA A CA 1
ATOM 660 C C . ALA A 1 99 ? 5.950 7.030 16.053 1.00 27.41 99 ALA A C 1
ATOM 662 O O . ALA A 1 99 ? 6.675 7.973 16.364 1.00 27.41 99 ALA A O 1
ATOM 663 N N . LEU A 1 100 ? 6.443 5.806 15.827 1.00 24.91 100 LEU A N 1
ATOM 664 C CA . LEU A 1 100 ? 7.836 5.394 16.089 1.00 24.91 100 LEU A CA 1
ATOM 665 C C . LEU A 1 100 ? 8.609 5.223 14.781 1.00 24.91 100 LEU A C 1
ATOM 667 O O . LEU A 1 100 ? 9.701 5.756 14.590 1.00 24.91 100 LEU A O 1
ATOM 671 N N . PHE A 1 101 ? 7.983 4.492 13.861 1.00 27.75 101 PHE A N 1
ATOM 672 C CA . PHE A 1 101 ? 8.403 4.311 12.484 1.00 27.75 101 PHE A CA 1
ATOM 673 C C . PHE A 1 101 ? 7.221 4.737 11.614 1.00 27.75 101 PHE A C 1
ATOM 675 O O . PHE A 1 101 ? 6.468 3.873 11.161 1.00 27.75 101 PHE A O 1
ATOM 682 N N . PRO A 1 102 ? 7.001 6.049 11.402 1.00 29.53 102 PRO A N 1
ATOM 683 C CA . PRO A 1 102 ? 5.950 6.489 10.500 1.00 29.53 102 PRO A CA 1
ATOM 684 C C . PRO A 1 102 ? 6.232 5.876 9.121 1.00 29.53 102 PRO A C 1
ATOM 686 O O . PRO A 1 102 ? 7.324 6.079 8.570 1.00 29.53 102 PRO A O 1
ATOM 689 N N . PRO A 1 103 ? 5.321 5.042 8.589 1.00 28.22 103 PRO A N 1
ATOM 690 C CA . PRO A 1 103 ? 5.632 4.214 7.440 1.00 28.22 103 PRO A CA 1
ATOM 691 C C . PRO A 1 103 ? 5.820 5.115 6.225 1.00 28.22 103 PRO A C 1
ATOM 693 O O . PRO A 1 103 ? 4.872 5.740 5.757 1.00 28.22 103 PRO A O 1
ATOM 696 N N . SER A 1 104 ? 7.066 5.214 5.745 1.00 37.66 104 SER A N 1
ATOM 697 C CA . SER A 1 104 ? 7.458 6.181 4.715 1.00 37.66 104 SER A CA 1
ATOM 698 C C . SER A 1 104 ? 6.539 6.060 3.495 1.00 37.66 104 SER A C 1
ATOM 700 O O . SER A 1 104 ? 6.616 5.040 2.801 1.00 37.66 104 SER A O 1
ATOM 702 N N . PRO A 1 105 ? 5.673 7.057 3.209 1.00 39.81 105 PRO A N 1
ATOM 703 C CA . PRO A 1 105 ? 4.616 6.854 2.231 1.00 39.81 105 PRO A CA 1
ATOM 704 C C . PRO A 1 105 ? 5.217 6.816 0.837 1.00 39.81 105 PRO A C 1
ATOM 706 O O . PRO A 1 105 ? 5.554 7.853 0.253 1.00 39.81 105 PRO A O 1
ATOM 709 N N . ALA A 1 106 ? 5.353 5.610 0.297 1.00 42.16 106 ALA A N 1
ATOM 710 C CA . ALA A 1 106 ? 5.860 5.372 -1.046 1.00 42.16 106 ALA A CA 1
ATOM 711 C C . ALA A 1 106 ? 4.892 5.886 -2.123 1.00 42.16 106 ALA A C 1
ATOM 713 O O . ALA A 1 106 ? 5.244 5.952 -3.295 1.00 42.16 106 ALA A O 1
ATOM 714 N N . GLY A 1 107 ? 3.695 6.310 -1.725 1.00 56.84 107 GLY A N 1
ATOM 715 C CA . GLY A 1 107 ? 2.741 7.005 -2.563 1.00 56.84 107 GLY A CA 1
ATOM 716 C C . GLY A 1 107 ? 1.517 7.451 -1.793 1.00 56.84 107 GLY A C 1
ATOM 717 O O . GLY A 1 107 ? 1.533 7.501 -0.563 1.00 56.84 107 GLY A O 1
ATOM 718 N N . THR A 1 108 ? 0.466 7.782 -2.536 1.00 68.88 108 THR A N 1
ATOM 719 C CA . THR A 1 108 ? -0.806 8.239 -1.989 1.00 68.88 108 THR A CA 1
ATOM 720 C C . THR A 1 108 ? -1.985 7.721 -2.807 1.00 68.88 108 THR A C 1
ATOM 722 O O . THR A 1 108 ? -2.079 8.058 -3.980 1.00 68.88 108 THR A O 1
ATOM 725 N N . ILE A 1 109 ? -2.910 6.935 -2.244 1.00 68.75 109 ILE A N 1
ATOM 726 C CA . ILE A 1 109 ? -4.127 6.546 -2.979 1.00 68.75 109 ILE A CA 1
ATOM 727 C C . ILE A 1 109 ? -5.057 7.777 -3.035 1.00 68.75 109 ILE A C 1
ATOM 729 O O . ILE A 1 109 ? -5.528 8.263 -2.003 1.00 68.75 109 ILE A O 1
ATOM 733 N N . SER A 1 110 ? -5.217 8.350 -4.235 1.00 63.25 110 SER A N 1
ATOM 734 C CA . SER A 1 110 ? -5.242 9.806 -4.441 1.00 63.25 110 SER A CA 1
ATOM 735 C C . SER A 1 110 ? -6.574 10.466 -4.818 1.00 63.25 110 SER A C 1
ATOM 737 O O . SER A 1 110 ? -6.632 11.696 -4.801 1.00 63.25 110 SER A O 1
ATOM 739 N N . THR A 1 111 ? -7.630 9.733 -5.191 1.00 54.78 111 THR A N 1
ATOM 740 C CA . THR A 1 111 ? -8.808 10.288 -5.906 1.00 54.78 111 THR A CA 1
ATOM 741 C C . THR A 1 111 ? -10.157 9.609 -5.572 1.00 54.78 111 THR A C 1
ATOM 743 O O . THR A 1 111 ? -10.738 8.964 -6.431 1.00 54.78 111 THR A O 1
ATOM 746 N N . GLY A 1 112 ? -10.686 9.837 -4.367 1.00 52.31 112 GLY A N 1
ATOM 747 C CA . GLY A 1 112 ? -11.582 8.982 -3.564 1.00 52.31 112 GLY A CA 1
ATOM 748 C C . GLY A 1 112 ? -12.945 8.499 -4.076 1.00 52.31 112 GLY A C 1
ATOM 749 O O . GLY A 1 112 ? -13.432 8.850 -5.156 1.00 52.31 112 GLY A O 1
ATOM 750 N N . SER A 1 113 ? -13.609 7.713 -3.215 1.00 68.69 113 SER A N 1
ATOM 751 C CA . SER A 1 113 ? -14.975 7.255 -3.440 1.00 68.69 113 SER A CA 1
ATOM 752 C C . SER A 1 113 ? -15.980 8.404 -3.433 1.00 68.69 113 SER A C 1
ATOM 754 O O . SER A 1 113 ? -16.579 8.728 -2.414 1.00 68.69 113 SER A O 1
ATOM 756 N N . THR A 1 114 ? -16.195 8.966 -4.622 1.00 47.19 114 THR A N 1
ATOM 757 C CA . THR A 1 114 ? -17.134 10.039 -5.005 1.00 47.19 114 THR A CA 1
ATOM 758 C C . THR A 1 114 ? -18.538 10.029 -4.381 1.00 47.19 114 THR A C 1
ATOM 760 O O . THR A 1 114 ? -19.252 11.008 -4.553 1.00 47.19 114 THR A O 1
ATOM 763 N N . ASN A 1 115 ? -18.997 8.938 -3.756 1.00 46.94 115 ASN A N 1
ATOM 764 C CA . ASN A 1 115 ? -20.405 8.764 -3.372 1.00 46.94 115 ASN A CA 1
ATOM 765 C C . ASN A 1 115 ? -20.705 7.695 -2.286 1.00 46.94 115 ASN A C 1
ATOM 767 O O . ASN A 1 115 ? -21.876 7.464 -1.997 1.00 46.94 115 ASN A O 1
ATOM 771 N N . VAL A 1 116 ? -19.697 7.049 -1.675 1.00 52.62 116 VAL A N 1
ATOM 772 C CA . VAL A 1 116 ? -19.789 6.304 -0.386 1.00 52.62 116 VAL A CA 1
ATOM 773 C C . VAL A 1 116 ? -18.496 6.567 0.357 1.00 52.62 116 VAL A C 1
ATOM 775 O O . VAL A 1 116 ? -17.419 6.270 -0.150 1.00 52.62 116 VAL A O 1
ATOM 778 N N . LEU A 1 117 ? -18.591 7.160 1.535 1.00 54.78 117 LEU A N 1
ATOM 779 C CA . LEU A 1 117 ? -17.443 7.719 2.227 1.00 54.78 117 LEU A CA 1
ATOM 780 C C . LEU A 1 117 ? -17.349 7.067 3.607 1.00 54.78 117 LEU A C 1
ATOM 782 O O . LEU A 1 117 ? -18.347 6.851 4.294 1.00 54.78 117 LEU A O 1
ATOM 786 N N . THR A 1 118 ? -16.136 6.663 3.949 1.00 50.03 118 THR A N 1
ATOM 787 C CA . THR A 1 118 ? -15.777 6.063 5.217 1.00 50.03 118 THR A CA 1
ATOM 788 C C . THR A 1 118 ? -15.475 7.165 6.210 1.00 50.03 118 THR A C 1
ATOM 790 O O . THR A 1 118 ? -14.418 7.791 6.163 1.00 50.03 118 THR A O 1
ATOM 793 N N . ASN A 1 119 ? -16.323 7.298 7.221 1.00 54.41 119 ASN A N 1
ATOM 794 C CA . ASN A 1 119 ? -15.938 8.023 8.422 1.00 54.41 119 ASN A CA 1
ATOM 795 C C . ASN A 1 119 ? -15.600 9.501 8.189 1.00 54.41 119 ASN A C 1
ATOM 797 O O . ASN A 1 119 ? -14.591 10.009 8.687 1.00 54.41 119 ASN A O 1
ATOM 801 N N . ASP A 1 120 ? -16.422 10.146 7.367 1.00 52.91 120 ASP A N 1
ATOM 802 C CA . ASP A 1 120 ? -16.170 11.480 6.853 1.00 52.91 120 ASP A CA 1
ATOM 803 C C . ASP A 1 120 ? -14.780 11.600 6.182 1.00 52.91 120 ASP A C 1
ATOM 805 O O . ASP A 1 120 ? -14.118 12.619 6.304 1.00 52.91 120 ASP A O 1
ATOM 809 N N . ILE A 1 121 ? -14.333 10.566 5.454 1.00 60.69 121 ILE A N 1
ATOM 810 C CA . ILE A 1 121 ? -13.239 10.542 4.457 1.00 60.69 121 ILE A CA 1
ATOM 811 C C . ILE A 1 121 ? -13.668 9.598 3.307 1.00 60.69 121 ILE A C 1
ATOM 813 O O . ILE A 1 121 ? -14.332 8.604 3.571 1.00 60.69 121 ILE A O 1
ATOM 817 N N . PRO A 1 122 ? -13.389 9.841 2.013 1.00 74.19 122 PRO A N 1
ATOM 818 C CA . PRO A 1 122 ? -13.862 8.964 0.937 1.00 74.19 122 PRO A CA 1
ATOM 819 C C . PRO A 1 122 ? -13.352 7.561 1.135 1.00 74.19 122 PRO A C 1
ATOM 821 O O . PRO A 1 122 ? -12.153 7.402 1.250 1.00 74.19 122 PRO A O 1
ATOM 824 N N . ALA A 1 123 ? -14.222 6.559 1.178 1.00 63.16 123 ALA A N 1
ATOM 825 C CA . ALA A 1 123 ? -13.788 5.181 1.330 1.00 63.16 123 ALA A CA 1
ATOM 826 C C . ALA A 1 123 ? -12.886 4.797 0.156 1.00 63.16 123 ALA A C 1
ATOM 828 O O . ALA A 1 123 ? -13.150 5.216 -0.971 1.00 63.16 123 ALA A O 1
ATOM 829 N N . ALA A 1 124 ? -11.856 3.992 0.378 1.00 78.06 124 ALA A N 1
ATOM 830 C CA . ALA A 1 124 ? -11.235 3.318 -0.741 1.00 78.06 124 ALA A CA 1
ATOM 831 C C . ALA A 1 124 ? -12.102 2.149 -1.134 1.00 78.06 124 ALA A C 1
ATOM 833 O O . ALA A 1 124 ? -12.607 1.379 -0.312 1.00 78.06 124 ALA A O 1
ATOM 834 N N . ARG A 1 125 ? -12.231 2.038 -2.439 1.00 75.69 125 ARG A N 1
ATOM 835 C CA . ARG A 1 125 ? -12.730 0.872 -3.109 1.00 75.69 125 ARG A CA 1
ATOM 836 C C . ARG A 1 125 ? -11.544 0.281 -3.859 1.00 75.69 125 ARG A C 1
ATOM 838 O O . ARG A 1 125 ? -10.483 0.885 -4.005 1.00 75.69 125 ARG A O 1
ATOM 845 N N . ALA A 1 126 ? -11.658 -0.967 -4.234 1.00 70.00 126 ALA A N 1
ATOM 846 C CA . ALA A 1 126 ? -10.617 -1.644 -4.967 1.00 70.00 126 ALA A CA 1
ATOM 847 C C . ALA A 1 126 ? -10.983 -1.629 -6.442 1.00 70.00 126 ALA A C 1
ATOM 849 O O . ALA A 1 126 ? -12.147 -1.459 -6.779 1.00 70.00 126 ALA A O 1
ATOM 850 N N . ALA A 1 127 ? -10.031 -1.777 -7.357 1.00 71.25 127 ALA A N 1
ATOM 851 C CA . ALA A 1 127 ? -10.254 -1.421 -8.755 1.00 71.25 127 ALA A CA 1
ATOM 852 C C . ALA A 1 127 ? -11.011 -2.470 -9.609 1.00 71.25 127 ALA A C 1
ATOM 854 O O . ALA A 1 127 ? -10.650 -2.740 -10.759 1.00 71.25 127 ALA A O 1
ATOM 855 N N . GLY A 1 128 ? -12.143 -2.940 -9.072 1.00 69.62 128 GLY A N 1
ATOM 856 C CA . GLY A 1 128 ? -13.187 -3.848 -9.573 1.00 69.62 128 GLY A CA 1
ATOM 857 C C . GLY A 1 128 ? -14.204 -4.235 -8.462 1.00 69.62 128 GLY A C 1
ATOM 858 O O . GLY A 1 128 ? -13.973 -3.927 -7.305 1.00 69.62 128 GLY A O 1
ATOM 859 N N . GLN A 1 129 ? -15.327 -4.856 -8.832 1.00 54.03 129 GLN A N 1
ATOM 860 C CA . GLN A 1 129 ? -16.559 -5.298 -8.098 1.00 54.03 129 GLN A CA 1
ATOM 861 C C . GLN A 1 129 ? -16.750 -6.804 -8.474 1.00 54.03 129 GLN A C 1
ATOM 863 O O . GLN A 1 129 ? -15.764 -7.330 -8.966 1.00 54.03 129 GLN A O 1
ATOM 868 N N . LEU A 1 130 ? -17.862 -7.538 -8.253 1.00 51.47 130 LEU A N 1
ATOM 869 C CA . LEU A 1 130 ? -17.961 -9.021 -8.515 1.00 51.47 130 LEU A CA 1
ATOM 870 C C . LEU A 1 130 ? -18.919 -9.420 -9.692 1.00 51.47 130 LEU A C 1
ATOM 872 O O . LEU A 1 130 ? -19.691 -8.551 -10.083 1.00 51.47 130 LEU A O 1
ATOM 876 N N . VAL A 1 131 ? -18.912 -10.665 -10.265 1.00 54.50 131 VAL A N 1
ATOM 877 C CA . VAL A 1 131 ? -19.936 -11.260 -11.229 1.00 54.50 131 VAL A CA 1
ATOM 878 C C . VAL A 1 131 ? -20.074 -12.828 -11.157 1.00 54.50 131 VAL A C 1
ATOM 880 O O . VAL A 1 131 ? -19.287 -13.485 -10.491 1.00 54.50 131 VAL A O 1
ATOM 883 N N . ALA A 1 132 ? -21.087 -13.440 -11.819 1.00 40.97 132 ALA A N 1
ATOM 884 C CA . ALA A 1 132 ? -21.692 -14.781 -11.600 1.00 40.97 132 ALA A CA 1
ATOM 885 C C . ALA A 1 132 ? -22.289 -15.491 -12.882 1.00 40.97 132 ALA A C 1
ATOM 887 O O . ALA A 1 132 ? -22.407 -14.810 -13.891 1.00 40.97 132 ALA A O 1
ATOM 888 N N . ASP A 1 133 ? -22.635 -16.802 -12.903 1.00 40.88 133 ASP A N 1
ATOM 889 C CA . ASP A 1 133 ? -23.173 -17.567 -14.091 1.00 40.88 133 ASP A CA 1
ATOM 890 C C . ASP A 1 133 ? -24.654 -17.984 -13.969 1.00 40.88 133 ASP A C 1
ATOM 892 O O . ASP A 1 133 ? -25.064 -18.512 -12.936 1.00 40.88 133 ASP A O 1
ATOM 896 N N . THR A 1 134 ? -25.459 -17.822 -15.032 1.00 32.66 134 THR A N 1
ATOM 897 C CA . THR A 1 134 ? -26.810 -18.411 -15.121 1.00 32.66 134 THR A CA 1
ATOM 898 C C . THR A 1 134 ? -27.205 -18.934 -16.517 1.00 32.66 134 THR A C 1
ATOM 900 O O . THR A 1 134 ? -27.937 -18.290 -17.264 1.00 32.66 134 THR A O 1
ATOM 903 N N . GLY A 1 135 ? -26.899 -20.208 -16.790 1.00 33.19 135 GLY A N 1
ATOM 904 C CA . GLY A 1 135 ? -27.881 -21.136 -17.397 1.00 33.19 135 GLY A CA 1
ATOM 905 C C . GLY A 1 135 ? -27.834 -21.381 -18.922 1.00 33.19 135 GLY A C 1
ATOM 906 O O . GLY A 1 135 ? -28.181 -20.539 -19.741 1.00 33.19 135 GLY A O 1
ATOM 907 N N . LYS A 1 136 ? -27.505 -22.625 -19.305 1.00 34.72 136 LYS A N 1
ATOM 908 C CA . LYS A 1 136 ? -27.263 -23.105 -20.689 1.00 34.72 136 LYS A CA 1
ATOM 909 C C . LYS A 1 136 ? -28.529 -23.522 -21.463 1.00 34.72 136 LYS A C 1
ATOM 911 O O . LYS A 1 136 ? -29.391 -24.155 -20.858 1.00 34.72 136 LYS A O 1
ATOM 916 N N . ALA A 1 137 ? -28.524 -23.392 -22.807 1.00 25.31 137 ALA A N 1
ATOM 917 C CA . ALA A 1 137 ? -28.940 -24.457 -23.762 1.00 25.31 137 ALA A CA 1
ATOM 918 C C . ALA A 1 137 ? -28.814 -24.104 -25.277 1.00 25.31 137 ALA A C 1
ATOM 920 O O . ALA A 1 137 ? -29.458 -23.168 -25.733 1.00 25.31 137 ALA A O 1
ATOM 921 N N . GLY A 1 138 ? -28.181 -24.980 -26.087 1.00 25.38 138 GLY A N 1
ATOM 922 C CA . GLY A 1 138 ? -28.820 -25.479 -27.333 1.00 25.38 138 GLY A CA 1
ATOM 923 C C . GLY A 1 138 ? -28.248 -25.209 -28.753 1.00 25.38 138 GLY A C 1
ATOM 924 O O . GLY A 1 138 ? -28.726 -24.313 -29.431 1.00 25.38 138 GLY A O 1
ATOM 925 N N . LEU A 1 139 ? -27.472 -26.183 -29.272 1.00 22.88 139 LEU A N 1
ATOM 926 C CA . LEU A 1 139 ? -27.517 -26.772 -30.645 1.00 22.88 139 LEU A CA 1
ATOM 927 C C . LEU A 1 139 ? -26.868 -26.127 -31.914 1.00 22.88 139 LEU A C 1
ATOM 929 O O . LEU A 1 139 ? -27.281 -25.087 -32.411 1.00 22.88 139 LEU A O 1
ATOM 933 N N . THR A 1 140 ? -26.103 -27.001 -32.603 1.00 21.88 140 THR A N 1
ATOM 934 C CA . THR A 1 140 ? -25.887 -27.170 -34.076 1.00 21.88 140 THR A CA 1
ATOM 935 C C . THR A 1 140 ? -24.843 -26.331 -34.851 1.00 21.88 140 THR A C 1
ATOM 937 O O . THR A 1 140 ? -24.296 -25.363 -34.346 1.00 21.88 140 THR A O 1
ATOM 940 N N . GLU A 1 141 ? -24.452 -26.840 -36.035 1.00 23.39 141 GLU A N 1
ATOM 941 C CA . GLU A 1 141 ? -23.129 -26.676 -36.680 1.00 23.39 141 GLU A CA 1
ATOM 942 C C . GLU A 1 141 ? -23.062 -25.754 -37.926 1.00 23.39 141 GLU A C 1
ATOM 944 O O . GLU A 1 141 ? -23.965 -25.817 -38.757 1.00 23.39 141 GLU A O 1
ATOM 949 N N . LYS A 1 142 ? -21.867 -25.155 -38.142 1.00 20.05 142 LYS A N 1
ATOM 950 C CA . LYS A 1 142 ? -21.168 -24.867 -39.434 1.00 20.05 142 LYS A CA 1
ATOM 951 C C . LYS A 1 142 ? -21.767 -23.842 -40.440 1.00 20.05 142 LYS A C 1
ATOM 953 O O . LYS A 1 142 ? -22.975 -23.836 -40.654 1.00 20.05 142 LYS A O 1
ATOM 958 N N . PRO A 1 143 ? -20.916 -23.206 -41.284 1.00 35.53 143 PRO A N 1
ATOM 959 C CA . PRO A 1 143 ? -19.552 -22.699 -41.025 1.00 35.53 143 PRO A CA 1
ATOM 960 C C . PRO A 1 143 ? -19.281 -21.304 -41.666 1.00 35.53 143 PRO A C 1
ATOM 962 O O . PRO A 1 143 ? -20.145 -20.767 -42.346 1.00 35.53 143 PRO A O 1
ATOM 965 N N . GLU A 1 144 ? -18.044 -20.804 -41.526 1.00 28.89 144 GLU A N 1
ATOM 966 C CA . GLU A 1 144 ? -17.394 -19.771 -42.374 1.00 28.89 144 GLU A CA 1
ATOM 967 C C . GLU A 1 144 ? -18.050 -18.372 -42.468 1.00 28.89 144 GLU A C 1
ATOM 969 O O . GLU A 1 144 ? -18.833 -18.089 -43.369 1.00 28.89 144 GLU A O 1
ATOM 974 N N . GLU A 1 145 ? -17.571 -17.452 -41.624 1.00 24.19 145 GLU A N 1
ATOM 975 C CA . GLU A 1 145 ? -17.205 -16.073 -42.004 1.00 24.19 145 GLU A CA 1
ATOM 976 C C . GLU A 1 145 ? -15.869 -15.737 -41.289 1.00 24.19 145 GLU A C 1
ATOM 978 O O . GLU A 1 145 ? -15.469 -16.464 -40.377 1.00 24.19 145 GLU A O 1
ATOM 983 N N . GLU A 1 146 ? -15.101 -14.754 -41.772 1.00 33.59 146 GLU A N 1
ATOM 984 C CA . GLU A 1 146 ? -13.663 -14.612 -41.454 1.00 33.59 146 GLU A CA 1
ATOM 985 C C . GLU A 1 146 ? -13.400 -13.935 -40.085 1.00 33.59 146 GLU A C 1
ATOM 987 O O . GLU A 1 146 ? -13.743 -12.771 -39.888 1.00 33.59 146 GLU A O 1
ATOM 992 N N . GLU A 1 147 ? -12.762 -14.651 -39.146 1.00 30.27 147 GLU A N 1
ATOM 993 C CA . GLU A 1 147 ? -12.340 -14.140 -37.826 1.00 30.27 147 GLU A CA 1
ATOM 994 C C . GLU A 1 147 ? -10.865 -13.694 -37.837 1.00 30.27 147 GLU A C 1
ATOM 996 O O . GLU A 1 147 ? -9.966 -14.513 -38.053 1.00 30.27 147 GLU A O 1
ATOM 1001 N N . HIS A 1 148 ? -10.594 -12.420 -37.527 1.00 36.16 148 HIS A N 1
ATOM 1002 C CA . HIS A 1 148 ? -9.238 -11.851 -37.494 1.00 36.16 148 HIS A CA 1
ATOM 1003 C C . HIS A 1 148 ? -8.433 -12.265 -36.251 1.00 36.16 148 HIS A C 1
ATOM 1005 O O . HIS A 1 148 ? -8.201 -11.494 -35.324 1.00 36.16 148 HIS A O 1
ATOM 1011 N N . SER A 1 149 ? -7.968 -13.511 -36.256 1.00 38.19 149 SER A N 1
ATOM 1012 C CA . SER A 1 149 ? -7.045 -14.064 -35.260 1.00 38.19 149 SER A CA 1
ATOM 1013 C C . SER A 1 149 ? -5.631 -13.461 -35.372 1.00 38.19 149 SER A C 1
ATOM 1015 O O . SER A 1 149 ? -5.210 -13.022 -36.443 1.00 38.19 149 SER A O 1
ATOM 1017 N N . PHE A 1 150 ? -4.810 -13.598 -34.320 1.00 42.53 150 PHE A N 1
ATOM 1018 C CA . PHE A 1 150 ? -3.345 -13.461 -34.398 1.00 42.53 150 PHE A CA 1
ATOM 1019 C C . PHE A 1 150 ? -2.724 -14.252 -35.573 1.00 42.53 150 PHE A C 1
ATOM 1021 O O . PHE A 1 150 ? -1.695 -13.845 -36.109 1.00 42.53 150 PHE A O 1
ATOM 1028 N N . ARG A 1 151 ? -3.364 -15.337 -36.049 1.00 40.69 151 ARG A N 1
ATOM 1029 C CA . ARG A 1 151 ? -2.981 -16.026 -37.300 1.00 40.69 151 ARG A CA 1
ATOM 1030 C C . ARG A 1 151 ? -2.972 -15.117 -38.534 1.00 40.69 151 ARG A C 1
ATOM 1032 O O . ARG A 1 151 ? -2.084 -15.278 -39.370 1.00 40.69 151 ARG A O 1
ATOM 1039 N N . ASP A 1 152 ? -3.906 -14.181 -38.663 1.00 47.62 152 ASP A N 1
ATOM 1040 C CA . ASP A 1 152 ? -3.971 -13.255 -39.801 1.00 47.62 152 ASP A CA 1
ATOM 1041 C C . ASP A 1 152 ? -2.851 -12.220 -39.699 1.00 47.62 152 ASP A C 1
ATOM 1043 O O . ASP A 1 152 ? -2.073 -12.047 -40.637 1.00 47.62 152 ASP A O 1
ATOM 1047 N N . TYR A 1 153 ? -2.691 -11.612 -38.520 1.00 46.12 153 TYR A N 1
ATOM 1048 C CA . TYR A 1 153 ? -1.607 -10.671 -38.227 1.00 46.12 153 TYR A CA 1
ATOM 1049 C C . TYR A 1 153 ? -0.224 -11.306 -38.464 1.00 46.12 153 TYR A C 1
ATOM 1051 O O . TYR A 1 153 ? 0.611 -10.758 -39.187 1.00 46.12 153 TYR A O 1
ATOM 1059 N N . ALA A 1 154 ? 0.009 -12.508 -37.937 1.00 41.09 154 ALA A N 1
ATOM 1060 C CA . ALA A 1 154 ? 1.286 -13.200 -38.057 1.00 41.09 154 ALA A CA 1
ATOM 1061 C C . ALA A 1 154 ? 1.530 -13.798 -39.460 1.00 41.09 154 ALA A C 1
ATOM 1063 O O . ALA A 1 154 ? 2.675 -13.820 -39.912 1.00 41.09 154 ALA A O 1
ATOM 1064 N N . SER A 1 155 ? 0.499 -14.227 -40.201 1.00 47.03 155 SER A N 1
ATOM 1065 C CA . SER A 1 155 ? 0.669 -14.666 -41.600 1.00 47.03 155 SER A CA 1
ATOM 1066 C C . SER A 1 155 ? 0.884 -13.494 -42.565 1.00 47.03 155 SER A C 1
ATOM 1068 O O . SER A 1 155 ? 1.749 -13.591 -43.440 1.00 47.03 155 SER A O 1
ATOM 1070 N N . MET A 1 156 ? 0.219 -12.352 -42.344 1.00 46.44 156 MET A N 1
ATOM 1071 C CA . MET A 1 156 ? 0.506 -11.080 -43.022 1.00 46.44 156 MET A CA 1
ATOM 1072 C C . MET A 1 156 ? 1.969 -10.653 -42.821 1.00 46.44 156 MET A C 1
ATOM 1074 O O . MET A 1 156 ? 2.613 -10.185 -43.760 1.00 46.44 156 MET A O 1
ATOM 1078 N N . LEU A 1 157 ? 2.514 -10.835 -41.614 1.00 42.12 157 LEU A N 1
ATOM 1079 C CA . LEU A 1 157 ? 3.886 -10.443 -41.276 1.00 42.12 157 LEU A CA 1
ATOM 1080 C C . LEU A 1 157 ? 4.958 -11.453 -41.727 1.00 42.12 157 LEU A C 1
ATOM 1082 O O . LEU A 1 157 ? 6.093 -11.058 -42.015 1.00 42.12 157 LEU A O 1
ATOM 1086 N N . LEU A 1 158 ? 4.626 -12.746 -41.825 1.00 46.25 158 LEU A N 1
ATOM 1087 C CA . LEU A 1 158 ? 5.576 -13.784 -42.246 1.00 46.25 158 LEU A CA 1
ATOM 1088 C C . LEU A 1 158 ? 5.544 -14.126 -43.747 1.00 46.25 158 LEU A C 1
ATOM 1090 O O . LEU A 1 158 ? 6.510 -14.716 -44.238 1.00 46.25 158 LEU A O 1
ATOM 1094 N N . ASN A 1 159 ? 4.494 -13.746 -44.490 1.00 48.09 159 ASN A N 1
ATOM 1095 C CA . ASN A 1 159 ? 4.248 -14.166 -45.884 1.00 48.09 159 ASN A CA 1
ATOM 1096 C C . ASN A 1 159 ? 4.227 -15.703 -46.078 1.00 48.09 159 ASN A C 1
ATOM 1098 O O . ASN A 1 159 ? 4.446 -16.202 -47.187 1.00 48.09 159 ASN A O 1
ATOM 1102 N N . SER A 1 160 ? 3.985 -16.468 -45.009 1.00 42.59 160 SER A N 1
ATOM 1103 C CA . SER A 1 160 ? 3.908 -17.929 -45.032 1.00 42.59 160 SER A CA 1
ATOM 1104 C C . SER A 1 160 ? 2.458 -18.398 -45.182 1.00 42.59 160 SER A C 1
ATOM 1106 O O . SER A 1 160 ? 1.523 -17.813 -44.637 1.00 42.59 160 SER A O 1
ATOM 1108 N N . GLY A 1 161 ? 2.254 -19.473 -45.949 1.00 43.59 161 GLY A N 1
ATOM 1109 C CA . GLY A 1 161 ? 0.929 -20.074 -46.111 1.00 43.59 161 GLY A CA 1
ATOM 1110 C C . GLY A 1 161 ? 0.403 -20.678 -44.803 1.00 43.59 161 GLY A C 1
ATOM 1111 O O . GLY A 1 161 ? 1.180 -21.100 -43.944 1.00 43.59 161 GLY A O 1
ATOM 1112 N N . THR A 1 162 ? -0.924 -20.796 -44.694 1.00 38.59 162 THR A N 1
ATOM 1113 C CA . THR A 1 162 ? -1.683 -21.205 -43.488 1.00 38.59 162 THR A CA 1
ATOM 1114 C C . THR A 1 162 ? -1.226 -22.501 -42.799 1.00 38.59 162 THR A C 1
ATOM 1116 O O . THR A 1 162 ? -1.554 -22.729 -41.636 1.00 38.59 162 THR A O 1
ATOM 1119 N N . ALA A 1 163 ? -0.426 -23.336 -43.469 1.00 33.66 163 ALA A N 1
ATOM 1120 C CA . ALA A 1 163 ? 0.199 -24.522 -42.893 1.00 33.66 163 ALA A CA 1
ATOM 1121 C C . ALA A 1 163 ? 1.110 -24.224 -41.683 1.00 33.66 163 ALA A C 1
ATOM 1123 O O . ALA A 1 163 ? 1.076 -24.998 -40.727 1.00 33.66 163 ALA A O 1
ATOM 1124 N N . PHE A 1 164 ? 1.875 -23.121 -41.686 1.00 37.72 164 PHE A N 1
ATOM 1125 C CA . PHE A 1 164 ? 2.833 -22.775 -40.614 1.00 37.72 164 PHE A CA 1
ATOM 1126 C C . PHE A 1 164 ? 2.149 -22.746 -39.235 1.00 37.72 164 PHE A C 1
ATOM 1128 O O . PHE A 1 164 ? 2.559 -23.433 -38.304 1.00 37.72 164 PHE A O 1
ATOM 1135 N N . PHE A 1 165 ? 1.024 -22.036 -39.129 1.00 40.06 165 PHE A N 1
ATOM 1136 C CA . PHE A 1 165 ? 0.291 -21.862 -37.872 1.00 40.06 165 PHE A CA 1
ATOM 1137 C C . PHE A 1 165 ? -0.632 -23.037 -37.508 1.00 40.06 165 PHE A C 1
ATOM 1139 O O . PHE A 1 165 ? -1.302 -22.987 -36.473 1.00 40.06 165 PHE A O 1
ATOM 1146 N N . SER A 1 166 ? -0.704 -24.088 -38.332 1.00 32.91 166 SER A N 1
ATOM 1147 C CA . SER A 1 166 ? -1.547 -25.263 -38.059 1.00 32.91 166 SER A CA 1
ATOM 1148 C C . SER A 1 166 ? -0.940 -26.218 -37.022 1.00 32.91 166 SER A C 1
ATOM 1150 O O . SER A 1 166 ? -1.678 -26.964 -36.388 1.00 32.91 166 SER A O 1
ATOM 1152 N N . GLN A 1 167 ? 0.380 -26.161 -36.810 1.00 32.00 167 GLN A N 1
ATOM 1153 C CA . GLN A 1 167 ? 1.121 -27.023 -35.873 1.00 32.00 167 GLN A CA 1
ATOM 1154 C C . GLN A 1 167 ? 1.438 -26.333 -34.532 1.00 32.00 167 GLN A C 1
ATOM 1156 O O . GLN A 1 167 ? 2.178 -26.877 -33.721 1.00 32.00 167 GLN A O 1
ATOM 1161 N N . LEU A 1 168 ? 0.905 -25.127 -34.312 1.00 35.19 168 LEU A N 1
ATOM 1162 C CA . LEU A 1 168 ? 1.410 -24.174 -33.315 1.00 35.19 168 LEU A CA 1
ATOM 1163 C C . LEU A 1 168 ? 0.584 -24.123 -32.006 1.00 35.19 168 LEU A C 1
ATOM 1165 O O . LEU A 1 168 ? 0.920 -23.345 -31.124 1.00 35.19 168 LEU A O 1
ATOM 1169 N N . TRP A 1 169 ? -0.504 -24.905 -31.885 1.00 31.69 169 TRP A N 1
ATOM 1170 C CA . TRP A 1 169 ? -1.617 -24.600 -30.959 1.00 31.69 169 TRP A CA 1
ATOM 1171 C C . TRP A 1 169 ? -2.352 -25.805 -30.311 1.00 31.69 169 TRP A C 1
ATOM 1173 O O . TRP A 1 169 ? -3.578 -25.836 -30.292 1.00 31.69 169 TRP A O 1
ATOM 1183 N N . ASP A 1 170 ? -1.638 -26.797 -29.762 1.00 22.98 170 ASP A N 1
ATOM 1184 C CA . ASP A 1 170 ? -2.208 -27.818 -28.842 1.00 22.98 170 ASP A CA 1
ATOM 1185 C C . ASP A 1 170 ? -1.054 -28.518 -28.064 1.00 22.98 170 ASP A C 1
ATOM 1187 O O . ASP A 1 170 ? -0.070 -28.834 -28.746 1.00 22.98 170 ASP A O 1
ATOM 1191 N N . PRO A 1 171 ? -1.079 -28.803 -26.723 1.00 25.28 171 PRO A N 1
ATOM 1192 C CA . PRO A 1 171 ? -2.183 -28.681 -25.730 1.00 25.28 171 PRO A CA 1
ATOM 1193 C C . PRO A 1 171 ? -1.873 -28.117 -24.279 1.00 25.28 171 PRO A C 1
ATOM 1195 O O . PRO A 1 171 ? -0.899 -28.528 -23.654 1.00 25.28 171 PRO A O 1
ATOM 1198 N N . THR A 1 172 ? -2.809 -27.350 -23.652 1.00 23.45 172 THR A N 1
ATOM 1199 C CA . THR A 1 172 ? -3.143 -27.194 -22.167 1.00 23.45 172 THR A CA 1
ATOM 1200 C C . THR A 1 172 ? -2.152 -26.617 -21.087 1.00 23.45 172 THR A C 1
ATOM 1202 O O . THR A 1 172 ? -0.965 -26.872 -21.217 1.00 23.45 172 THR A O 1
ATOM 1205 N N . VAL A 1 173 ? -2.482 -26.013 -19.895 1.00 39.34 173 VAL A N 1
ATOM 1206 C CA . VAL A 1 173 ? -3.569 -25.134 -19.278 1.00 39.34 173 VAL A CA 1
ATOM 1207 C C . VAL A 1 173 ? -3.424 -25.087 -17.695 1.00 39.34 173 VAL A C 1
ATOM 1209 O O . VAL A 1 173 ? -3.288 -26.196 -17.199 1.00 39.34 173 VAL A O 1
ATOM 1212 N N . ASP A 1 174 ? -3.477 -24.043 -16.794 1.00 32.22 174 ASP A N 1
ATOM 1213 C CA . ASP A 1 174 ? -3.589 -22.532 -16.833 1.00 32.22 174 ASP A CA 1
ATOM 1214 C C . ASP A 1 174 ? -3.069 -21.593 -15.629 1.00 32.22 174 ASP A C 1
ATOM 1216 O O . ASP A 1 174 ? -1.855 -21.589 -15.443 1.00 32.22 174 ASP A O 1
ATOM 1220 N N . GLY A 1 175 ? -3.887 -20.754 -14.912 1.00 29.75 175 GLY A N 1
ATOM 1221 C CA . GLY A 1 175 ? -3.682 -19.718 -13.838 1.00 29.75 175 GLY A CA 1
ATOM 1222 C C . GLY A 1 175 ? -4.978 -18.988 -13.212 1.00 29.75 175 GLY A C 1
ATOM 1223 O O . GLY A 1 175 ? -6.063 -19.537 -13.203 1.00 29.75 175 GLY A O 1
ATOM 1224 N N . PRO A 1 176 ? -4.933 -17.739 -12.661 1.00 30.81 176 PRO A N 1
ATOM 1225 C CA . PRO A 1 176 ? -5.845 -17.083 -11.628 1.00 30.81 176 PRO A CA 1
ATOM 1226 C C . PRO A 1 176 ? -7.428 -16.913 -11.705 1.00 30.81 176 PRO A C 1
ATOM 1228 O O . PRO A 1 176 ? -8.003 -17.067 -12.775 1.00 30.81 176 PRO A O 1
ATOM 1231 N N . SER A 1 177 ? -8.124 -16.492 -10.588 1.00 38.22 177 SER A N 1
ATOM 1232 C CA . SER A 1 177 ? -9.559 -16.734 -10.155 1.00 38.22 177 SER A CA 1
ATOM 1233 C C . SER A 1 177 ? -10.773 -16.416 -11.025 1.00 38.22 177 SER A C 1
ATOM 1235 O O . SER A 1 177 ? -11.829 -15.988 -10.545 1.00 38.22 177 SER A O 1
ATOM 1237 N N . GLY A 1 178 ? -10.680 -16.800 -12.279 1.00 46.56 178 GLY A N 1
ATOM 1238 C CA . GLY A 1 178 ? -11.800 -16.861 -13.178 1.00 46.56 178 GLY A CA 1
ATOM 1239 C C . GLY A 1 178 ? -12.422 -15.504 -13.468 1.00 46.56 178 GLY A C 1
ATOM 1240 O O . GLY A 1 178 ? -11.748 -14.495 -13.321 1.00 46.56 178 GLY A O 1
ATOM 1241 N N . GLN A 1 179 ? -13.664 -15.501 -13.977 1.00 42.81 179 GLN A N 1
ATOM 1242 C CA . GLN A 1 179 ? -14.172 -14.421 -14.824 1.00 42.81 179 GLN A CA 1
ATOM 1243 C C . GLN A 1 179 ? -13.952 -13.154 -14.004 1.00 42.81 179 GLN A C 1
ATOM 1245 O O . GLN A 1 179 ? -14.551 -13.144 -12.950 1.00 42.81 179 GLN A O 1
ATOM 1250 N N . VAL A 1 180 ? -13.060 -12.243 -14.464 1.00 44.91 180 VAL A N 1
ATOM 1251 C CA . VAL A 1 180 ? -12.434 -11.035 -13.849 1.00 44.91 180 VAL A CA 1
ATOM 1252 C C . VAL A 1 180 ? -12.301 -9.698 -14.715 1.00 44.91 180 VAL A C 1
ATOM 1254 O O . VAL A 1 180 ? -11.570 -9.750 -15.697 1.00 44.91 180 VAL A O 1
ATOM 1257 N N . LYS A 1 181 ? -12.898 -8.487 -14.492 1.00 50.47 181 LYS A N 1
ATOM 1258 C CA . LYS A 1 181 ? -12.820 -7.244 -15.401 1.00 50.47 181 LYS A CA 1
ATOM 1259 C C . LYS A 1 181 ? -12.508 -5.834 -14.785 1.00 50.47 181 LYS A C 1
ATOM 1261 O O . LYS A 1 181 ? -13.346 -5.243 -14.106 1.00 50.47 181 LYS A O 1
ATOM 1266 N N . PRO A 1 182 ? -11.349 -5.207 -15.029 1.00 46.25 182 PRO A N 1
ATOM 1267 C CA . PRO A 1 182 ? -10.775 -4.161 -14.153 1.00 46.25 182 PRO A CA 1
ATOM 1268 C C . PRO A 1 182 ? -11.326 -2.717 -14.242 1.00 46.25 182 PRO A C 1
ATOM 1270 O O . PRO A 1 182 ? -11.111 -2.015 -15.229 1.00 46.25 182 PRO A O 1
ATOM 1273 N N . SER A 1 183 ? -11.886 -2.183 -13.151 1.00 54.19 183 SER A N 1
ATOM 1274 C CA . SER A 1 183 ? -12.353 -0.787 -13.017 1.00 54.19 183 SER A CA 1
ATOM 1275 C C . SER A 1 183 ? -11.224 0.247 -13.135 1.00 54.19 183 SER A C 1
ATOM 1277 O O . SER A 1 183 ? -10.202 0.137 -12.466 1.00 54.19 183 SER A O 1
ATOM 1279 N N . GLY A 1 184 ? -11.402 1.292 -13.954 1.00 47.09 184 GLY A N 1
ATOM 1280 C CA . GLY A 1 184 ? -10.440 2.396 -14.186 1.00 47.09 184 GLY A CA 1
ATOM 1281 C C . GLY A 1 184 ? -10.277 3.399 -13.030 1.00 47.09 184 GLY A C 1
ATOM 1282 O O . GLY A 1 184 ? -9.858 4.540 -13.233 1.00 47.09 184 GLY A O 1
ATOM 1283 N N . VAL A 1 185 ? -10.660 2.968 -11.836 1.00 46.91 185 VAL A N 1
ATOM 1284 C CA . VAL A 1 185 ? -10.719 3.649 -10.544 1.00 46.91 185 VAL A CA 1
ATOM 1285 C C . VAL A 1 185 ? -10.630 2.493 -9.534 1.00 46.91 185 VAL A C 1
ATOM 1287 O O . VAL A 1 185 ? -11.400 1.549 -9.660 1.00 46.91 185 VAL A O 1
ATOM 1290 N N . ASP A 1 186 ? -9.576 2.353 -8.728 1.00 45.94 186 ASP A N 1
ATOM 1291 C CA . ASP A 1 186 ? -9.160 3.274 -7.668 1.00 45.94 186 ASP A CA 1
ATOM 1292 C C . ASP A 1 186 ? -7.653 3.637 -7.667 1.00 45.94 186 ASP A C 1
ATOM 1294 O O . ASP A 1 186 ? -6.840 2.887 -7.150 1.00 45.94 186 ASP A O 1
ATOM 1298 N N . LYS A 1 187 ? -7.264 4.810 -8.206 1.00 69.06 187 LYS A N 1
ATOM 1299 C CA . LYS A 1 187 ? -5.865 5.234 -8.507 1.00 69.06 187 LYS A CA 1
ATOM 1300 C C . LYS A 1 187 ? -4.865 5.513 -7.357 1.00 69.06 187 LYS A C 1
ATOM 1302 O O . LYS A 1 187 ? -4.967 6.479 -6.607 1.00 69.06 187 LYS A O 1
ATOM 1307 N N . VAL A 1 188 ? -3.781 4.762 -7.326 1.00 63.88 188 VAL A N 1
ATOM 1308 C CA . VAL A 1 188 ? -2.655 4.925 -6.405 1.00 63.88 188 VAL A CA 1
ATOM 1309 C C . VAL A 1 188 ? -1.591 5.825 -7.046 1.00 63.88 188 VAL A C 1
ATOM 1311 O O . VAL A 1 188 ? -0.908 5.384 -7.969 1.00 63.88 188 VAL A O 1
ATOM 1314 N N . ASP A 1 189 ? -1.407 7.055 -6.547 1.00 60.19 189 ASP A N 1
ATOM 1315 C CA . ASP A 1 189 ? -0.273 7.922 -6.920 1.00 60.19 189 ASP A CA 1
ATOM 1316 C C . ASP A 1 189 ? 0.986 7.395 -6.225 1.00 60.19 189 ASP A C 1
ATOM 1318 O O . ASP A 1 189 ? 1.420 7.895 -5.180 1.00 60.19 189 ASP A O 1
ATOM 1322 N N . CYS A 1 190 ? 1.558 6.325 -6.761 1.00 49.75 190 CYS A N 1
ATOM 1323 C CA . CYS A 1 190 ? 2.778 5.774 -6.219 1.00 49.75 190 CYS A CA 1
ATOM 1324 C C . CYS A 1 190 ? 3.991 6.595 -6.677 1.00 49.75 190 CYS A C 1
ATOM 1326 O O . CYS A 1 190 ? 4.362 6.565 -7.842 1.00 49.75 190 CYS A O 1
ATOM 1328 N N . LYS A 1 191 ? 4.688 7.257 -5.739 1.00 48.12 191 LYS A N 1
ATOM 1329 C CA . LYS A 1 191 ? 6.016 7.882 -5.975 1.00 48.12 191 LYS A CA 1
ATOM 1330 C C . LYS A 1 191 ? 7.076 6.838 -6.354 1.00 48.12 191 LYS A C 1
ATOM 1332 O O . LYS A 1 191 ? 8.202 7.185 -6.695 1.00 48.12 191 LYS A O 1
ATOM 1337 N N . LYS A 1 192 ? 6.719 5.569 -6.170 1.00 42.00 192 LYS A N 1
ATOM 1338 C CA . LYS A 1 192 ? 7.478 4.371 -6.467 1.00 42.00 192 LYS A CA 1
ATOM 1339 C C . LYS A 1 192 ? 6.858 3.550 -7.605 1.00 42.00 192 LYS A C 1
ATOM 1341 O O . LYS A 1 192 ? 7.443 2.515 -7.828 1.00 42.00 192 LYS A O 1
ATOM 1346 N N . HIS A 1 193 ? 5.709 3.891 -8.216 1.00 39.69 193 HIS A N 1
ATOM 1347 C CA . HIS A 1 193 ? 5.116 3.085 -9.306 1.00 39.69 193 HIS A CA 1
ATOM 1348 C C . HIS A 1 193 ? 4.266 3.875 -10.314 1.00 39.69 193 HIS A C 1
ATOM 1350 O O . HIS A 1 193 ? 3.202 4.383 -9.957 1.00 39.69 193 HIS A O 1
ATOM 1356 N N . ASP A 1 194 ? 4.625 3.830 -11.597 1.00 41.81 194 ASP A N 1
ATOM 1357 C CA . ASP A 1 194 ? 3.913 4.503 -12.700 1.00 41.81 194 ASP A CA 1
ATOM 1358 C C . ASP A 1 194 ? 4.029 3.669 -14.004 1.00 41.81 194 ASP A C 1
ATOM 1360 O O . ASP A 1 194 ? 4.998 2.923 -14.152 1.00 41.81 194 ASP A O 1
ATOM 1364 N N . PRO A 1 195 ? 3.070 3.703 -14.956 1.00 36.94 195 PRO A N 1
ATOM 1365 C CA . PRO A 1 195 ? 1.939 4.620 -15.092 1.00 36.94 195 PRO A CA 1
ATOM 1366 C C . PRO A 1 195 ? 0.682 4.178 -14.327 1.00 36.94 195 PRO A C 1
ATOM 1368 O O . PRO A 1 195 ? 0.095 3.141 -14.631 1.00 36.94 195 PRO A O 1
ATOM 1371 N N . VAL A 1 196 ? 0.222 5.027 -13.403 1.00 45.25 196 VAL A N 1
ATOM 1372 C CA . VAL A 1 196 ? -1.042 4.941 -12.650 1.00 45.25 196 VAL A CA 1
ATOM 1373 C C . VAL A 1 196 ? -1.320 3.548 -12.092 1.00 45.25 196 VAL A C 1
ATOM 1375 O O . VAL A 1 196 ? -2.001 2.722 -12.704 1.00 45.25 196 VAL A O 1
ATOM 1378 N N . GLN A 1 197 ? -0.879 3.318 -10.864 1.00 57.47 197 GLN A N 1
ATOM 1379 C CA . GLN A 1 197 ? -1.321 2.156 -10.108 1.00 57.47 197 GLN A CA 1
ATOM 1380 C C . GLN A 1 197 ? -2.756 2.344 -9.606 1.00 57.47 197 GLN A C 1
ATOM 1382 O O . GLN A 1 197 ? -3.339 3.425 -9.697 1.00 57.47 197 GLN A O 1
ATOM 1387 N N . TYR A 1 198 ? -3.347 1.278 -9.084 1.00 72.25 198 TYR A N 1
ATOM 1388 C CA . TYR A 1 198 ? -4.697 1.246 -8.542 1.00 72.25 198 TYR A CA 1
ATOM 1389 C C . TYR A 1 198 ? -4.740 0.349 -7.304 1.00 72.25 198 TYR A C 1
ATOM 1391 O O . TYR A 1 198 ? -3.846 -0.467 -7.116 1.00 72.25 198 TYR A O 1
ATOM 1399 N N . LEU A 1 199 ? -5.771 0.435 -6.472 1.00 66.12 199 LEU A N 1
ATOM 1400 C CA . LEU A 1 199 ? -6.020 -0.579 -5.453 1.00 66.12 199 LEU A CA 1
ATOM 1401 C C . LEU A 1 199 ? -6.402 -1.907 -6.092 1.00 66.12 199 LEU A C 1
ATOM 1403 O O . LEU A 1 199 ? -7.191 -1.950 -7.034 1.00 66.12 199 LEU A O 1
ATOM 1407 N N . ALA A 1 200 ? -5.807 -2.983 -5.598 1.00 66.12 200 ALA A N 1
ATOM 1408 C CA . ALA A 1 200 ? -5.898 -4.310 -6.180 1.00 66.12 200 ALA A CA 1
ATOM 1409 C C . ALA A 1 200 ? -6.111 -5.411 -5.140 1.00 66.12 200 ALA A C 1
ATOM 1411 O O . ALA A 1 200 ? -6.093 -6.566 -5.529 1.00 66.12 200 ALA A O 1
ATOM 1412 N N . GLU A 1 201 ? -6.409 -5.079 -3.886 1.00 72.00 201 GLU A N 1
ATOM 1413 C CA . GLU A 1 201 ? -7.227 -5.894 -2.981 1.00 72.00 201 GLU A CA 1
ATOM 1414 C C . GLU A 1 201 ? -8.321 -5.045 -2.344 1.00 72.00 201 GLU A C 1
ATOM 1416 O O . GLU A 1 201 ? -8.169 -3.830 -2.229 1.00 72.00 201 GLU A O 1
ATOM 1421 N N . GLY A 1 202 ? -9.413 -5.701 -1.955 1.00 55.59 202 GLY A N 1
ATOM 1422 C CA . GLY A 1 202 ? -10.510 -5.152 -1.162 1.00 55.59 202 GLY A CA 1
ATOM 1423 C C . GLY A 1 202 ? -11.459 -6.261 -0.701 1.00 55.59 202 GLY A C 1
ATOM 1424 O O . GLY A 1 202 ? -11.284 -7.427 -1.045 1.00 55.59 202 GLY A O 1
ATOM 1425 N N . SER A 1 203 ? -12.478 -5.908 0.078 1.00 71.19 203 SER A N 1
ATOM 1426 C CA . SER A 1 203 ? -13.413 -6.853 0.706 1.00 71.19 203 SER A CA 1
ATOM 1427 C C . SER A 1 203 ? -14.382 -7.599 -0.228 1.00 71.19 203 SER A C 1
ATOM 1429 O O . SER A 1 203 ? -15.240 -6.990 -0.863 1.00 71.19 203 SER A O 1
ATOM 1431 N N . SER A 1 204 ? -14.373 -8.933 -0.155 1.00 55.53 204 SER A N 1
ATOM 1432 C CA . SER A 1 204 ? -15.358 -9.842 -0.779 1.00 55.53 204 SER A CA 1
ATOM 1433 C C . SER A 1 204 ? -16.834 -9.533 -0.482 1.00 55.53 204 SER A C 1
ATOM 1435 O O . SER A 1 204 ? -17.686 -9.735 -1.344 1.00 55.53 204 SER A O 1
ATOM 1437 N N . SER A 1 205 ? -17.146 -9.081 0.737 1.00 51.19 205 SER A N 1
ATOM 1438 C CA . SER A 1 205 ? -18.514 -9.056 1.292 1.00 51.19 205 SER A CA 1
ATOM 1439 C C . SER A 1 205 ? -19.003 -7.666 1.698 1.00 51.19 205 SER A C 1
ATOM 1441 O O . SER A 1 205 ? -20.138 -7.491 2.145 1.00 51.19 205 SER A O 1
ATOM 1443 N N . VAL A 1 206 ? -18.153 -6.650 1.558 1.00 62.81 206 VAL A N 1
ATOM 1444 C CA . VAL A 1 206 ? -18.493 -5.250 1.789 1.00 62.81 206 VAL A CA 1
ATOM 1445 C C . VAL A 1 206 ? -17.842 -4.428 0.694 1.00 62.81 206 VAL A C 1
ATOM 1447 O O . VAL A 1 206 ? -16.716 -3.948 0.796 1.00 62.81 206 VAL A O 1
ATOM 1450 N N . SER A 1 207 ? -18.602 -4.225 -0.363 1.00 56.66 207 SER A N 1
ATOM 1451 C CA . SER A 1 207 ? -18.281 -3.262 -1.389 1.00 56.66 207 SER A CA 1
ATOM 1452 C C . SER A 1 207 ? -18.767 -1.857 -1.042 1.00 56.66 207 SER A C 1
ATOM 1454 O O . SER A 1 207 ? -19.892 -1.638 -0.589 1.00 56.66 207 SER A O 1
ATOM 1456 N N . VAL A 1 208 ? -17.908 -0.873 -1.281 1.00 52.75 208 VAL A N 1
ATOM 1457 C CA . VAL A 1 208 ? -18.235 0.550 -1.223 1.00 52.75 208 VAL A CA 1
ATOM 1458 C C . VAL A 1 208 ? -18.576 0.936 -2.642 1.00 52.75 208 VAL A C 1
ATOM 1460 O O . VAL A 1 208 ? -17.722 0.852 -3.516 1.00 52.75 208 VAL A O 1
ATOM 1463 N N . ASN A 1 209 ? -19.831 1.340 -2.871 1.00 63.22 209 ASN A N 1
ATOM 1464 C CA . ASN A 1 209 ? -20.374 1.505 -4.221 1.00 63.22 209 ASN A CA 1
ATOM 1465 C C . ASN A 1 209 ? -19.938 0.356 -5.121 1.00 63.22 209 ASN A C 1
ATOM 1467 O O . ASN A 1 209 ? -19.326 0.563 -6.174 1.00 63.22 209 ASN A O 1
ATOM 1471 N N . ASP A 1 210 ? -20.260 -0.847 -4.655 1.00 56.53 210 ASP A N 1
ATOM 1472 C CA . ASP A 1 210 ? -20.199 -2.044 -5.467 1.00 56.53 210 ASP A CA 1
ATOM 1473 C C . ASP A 1 210 ? -18.724 -2.528 -5.679 1.00 56.53 210 ASP A C 1
ATOM 1475 O O . ASP A 1 210 ? -18.461 -3.715 -5.500 1.00 56.53 210 ASP A O 1
ATOM 1479 N N . LEU A 1 211 ? -17.709 -1.671 -5.843 1.00 67.00 211 LEU A N 1
ATOM 1480 C CA . LEU A 1 211 ? -16.285 -2.034 -5.688 1.00 67.00 211 LEU A CA 1
ATOM 1481 C C . LEU A 1 211 ? -15.963 -2.466 -4.229 1.00 67.00 211 LEU A C 1
ATOM 1483 O O . LEU A 1 211 ? -16.099 -1.642 -3.323 1.00 67.00 211 LEU A O 1
ATOM 1487 N N . PRO A 1 212 ? -15.524 -3.713 -3.944 1.00 78.38 212 PRO A N 1
ATOM 1488 C CA . PRO A 1 212 ? -14.893 -4.146 -2.701 1.00 78.38 212 PRO A CA 1
ATOM 1489 C C . PRO A 1 212 ? -14.088 -3.090 -1.984 1.00 78.38 212 PRO A C 1
ATOM 1491 O O . PRO A 1 212 ? -13.134 -2.523 -2.507 1.00 78.38 212 PRO A O 1
ATOM 1494 N N . ALA A 1 213 ? -14.533 -2.801 -0.771 1.00 67.62 213 ALA A N 1
ATOM 1495 C CA . ALA A 1 213 ? -14.004 -1.716 0.010 1.00 67.62 213 ALA A CA 1
ATOM 1496 C C . ALA A 1 213 ? -12.683 -2.133 0.647 1.00 67.62 213 ALA A C 1
ATOM 1498 O O . ALA A 1 213 ? -12.528 -3.253 1.137 1.00 67.62 213 ALA A O 1
ATOM 1499 N N . VAL A 1 214 ? -11.729 -1.222 0.601 1.00 76.50 214 VAL A N 1
ATOM 1500 C CA . VAL A 1 214 ? -10.326 -1.478 0.921 1.00 76.50 214 VAL A CA 1
ATOM 1501 C C . VAL A 1 214 ? -10.055 -1.153 2.362 1.00 76.50 214 VAL A C 1
ATOM 1503 O O . VAL A 1 214 ? -10.759 -0.352 2.979 1.00 76.50 214 VAL A O 1
ATOM 1506 N N . ARG A 1 215 ? -9.012 -1.773 2.894 1.00 78.88 215 ARG A N 1
ATOM 1507 C CA . ARG A 1 215 ? -8.600 -1.666 4.278 1.00 78.88 215 ARG A CA 1
ATOM 1508 C C . ARG A 1 215 ? -7.135 -1.322 4.440 1.00 78.88 215 ARG A C 1
ATOM 1510 O O . ARG A 1 215 ? -6.379 -1.330 3.475 1.00 78.88 215 ARG A O 1
ATOM 1517 N N . ALA A 1 216 ? -6.736 -1.136 5.695 1.00 61.00 216 ALA A N 1
ATOM 1518 C CA . ALA A 1 216 ? -5.385 -1.457 6.133 1.00 61.00 216 ALA A CA 1
ATOM 1519 C C . ALA A 1 216 ? -4.889 -2.761 5.491 1.00 61.00 216 ALA A C 1
ATOM 1521 O O . ALA A 1 216 ? -5.622 -3.745 5.420 1.00 61.00 216 ALA A O 1
ATOM 1522 N N . GLN A 1 217 ? -3.627 -2.763 5.076 1.00 69.69 217 GLN A N 1
ATOM 1523 C CA . GLN A 1 217 ? -2.893 -3.890 4.500 1.00 69.69 217 GLN A CA 1
ATOM 1524 C C . GLN A 1 217 ? -3.387 -4.456 3.154 1.00 69.69 217 GLN A C 1
ATOM 1526 O O . GLN A 1 217 ? -2.607 -5.159 2.516 1.00 69.69 217 GLN A O 1
ATOM 1531 N N . ASP A 1 218 ? -4.576 -4.100 2.654 1.00 57.69 218 ASP A N 1
ATOM 1532 C CA . ASP A 1 218 ? -5.000 -4.466 1.292 1.00 57.69 218 ASP A CA 1
ATOM 1533 C C . ASP A 1 218 ? -4.012 -3.895 0.244 1.00 57.69 218 ASP A C 1
ATOM 1535 O O . ASP A 1 218 ? -3.516 -2.769 0.368 1.00 57.69 218 ASP A O 1
ATOM 1539 N N . ARG A 1 219 ? -3.677 -4.686 -0.783 1.00 69.69 219 ARG A N 1
ATOM 1540 C CA . ARG A 1 219 ? -2.658 -4.350 -1.787 1.00 69.69 219 ARG A CA 1
ATOM 1541 C C . ARG A 1 219 ? -3.145 -3.478 -2.950 1.00 69.69 219 ARG A C 1
ATOM 1543 O O . ARG A 1 219 ? -4.329 -3.301 -3.225 1.00 69.69 219 ARG A O 1
ATOM 1550 N N . THR A 1 220 ? -2.185 -2.939 -3.691 1.00 66.62 220 THR A N 1
ATOM 1551 C CA . THR A 1 220 ? -2.341 -2.168 -4.932 1.00 66.62 220 THR A CA 1
ATOM 1552 C C . THR A 1 220 ? -1.854 -2.970 -6.150 1.00 66.62 220 THR A C 1
ATOM 1554 O O . THR A 1 220 ? -1.259 -4.033 -5.996 1.00 66.62 220 THR A O 1
ATOM 1557 N N . THR A 1 221 ? -2.062 -2.496 -7.386 1.00 51.75 221 THR A N 1
ATOM 1558 C CA . THR A 1 221 ? -1.620 -3.174 -8.630 1.00 51.75 221 THR A CA 1
ATOM 1559 C C . THR A 1 221 ? -0.107 -3.298 -8.760 1.00 51.75 221 THR A C 1
ATOM 1561 O O . THR A 1 221 ? 0.369 -4.005 -9.642 1.00 51.75 221 THR A O 1
ATOM 1564 N N . CYS A 1 222 ? 0.632 -2.630 -7.876 1.00 48.78 222 CYS A N 1
ATOM 1565 C CA . CYS A 1 222 ? 2.065 -2.764 -7.690 1.00 48.78 222 CYS A CA 1
ATOM 1566 C C . CYS A 1 222 ? 2.457 -3.488 -6.383 1.00 48.78 222 CYS A C 1
ATOM 1568 O O . CYS A 1 222 ? 3.626 -3.507 -6.006 1.00 48.78 222 CYS A O 1
ATOM 1570 N N . GLY A 1 223 ? 1.513 -4.063 -5.644 1.00 50.53 223 GLY A N 1
ATOM 1571 C CA . GLY A 1 223 ? 1.796 -4.749 -4.383 1.00 50.53 223 GLY A CA 1
ATOM 1572 C C . GLY A 1 223 ? 2.267 -3.840 -3.238 1.00 50.53 223 GLY A C 1
ATOM 1573 O O . GLY A 1 223 ? 2.825 -4.353 -2.274 1.00 50.53 223 GLY A O 1
ATOM 1574 N N . ALA A 1 224 ? 2.053 -2.519 -3.307 1.00 51.84 224 ALA A N 1
ATOM 1575 C CA . ALA A 1 224 ? 2.055 -1.695 -2.093 1.00 51.84 224 ALA A CA 1
ATOM 1576 C C . ALA A 1 224 ? 0.841 -2.072 -1.247 1.00 51.84 224 ALA A C 1
ATOM 1578 O O . ALA A 1 224 ? -0.232 -2.284 -1.800 1.00 51.84 224 ALA A O 1
ATOM 1579 N N . THR A 1 225 ? 0.987 -2.102 0.068 1.00 71.44 225 THR A N 1
ATOM 1580 C CA . THR A 1 225 ? -0.109 -2.281 1.022 1.00 71.44 225 THR A CA 1
ATOM 1581 C C . THR A 1 225 ? -0.603 -0.924 1.522 1.00 71.44 225 THR A C 1
ATOM 1583 O O . THR A 1 225 ? 0.168 0.039 1.601 1.00 71.44 225 THR A O 1
ATOM 1586 N N . VAL A 1 226 ? -1.883 -0.809 1.884 1.00 59.00 226 VAL A N 1
ATOM 1587 C CA . VAL A 1 226 ? -2.339 0.355 2.662 1.00 59.00 226 VAL A CA 1
ATOM 1588 C C . VAL A 1 226 ? -1.798 0.289 4.093 1.00 59.00 226 VAL A C 1
ATOM 1590 O O . VAL A 1 226 ? -1.658 -0.782 4.683 1.00 59.00 226 VAL A O 1
ATOM 1593 N N . SER A 1 227 ? -1.497 1.451 4.658 1.00 62.03 227 SER A N 1
ATOM 1594 C CA . SER A 1 227 ? -1.103 1.656 6.047 1.00 62.03 227 SER A CA 1
ATOM 1595 C C . SER A 1 227 ? -2.178 1.194 7.020 1.00 62.03 227 SER A C 1
ATOM 1597 O O . SER A 1 227 ? -3.361 1.121 6.707 1.00 62.03 227 SER A O 1
ATOM 1599 N N . THR A 1 228 ? -1.759 0.922 8.249 1.00 58.16 228 THR A N 1
ATOM 1600 C CA . THR A 1 228 ? -2.657 0.644 9.369 1.00 58.16 228 THR A CA 1
ATOM 1601 C C . THR A 1 228 ? -3.226 1.924 10.003 1.00 58.16 228 THR A C 1
ATOM 1603 O O . THR A 1 228 ? -4.119 1.836 10.843 1.00 58.16 228 THR A O 1
ATOM 1606 N N . ASP A 1 229 ? -2.780 3.124 9.594 1.00 52.66 229 ASP A N 1
ATOM 1607 C CA . ASP A 1 229 ? -3.296 4.418 10.098 1.00 52.66 229 ASP A CA 1
ATOM 1608 C C . ASP A 1 229 ? -4.605 4.899 9.439 1.00 52.66 229 ASP A C 1
ATOM 1610 O O . ASP A 1 229 ? -4.915 6.090 9.410 1.00 52.66 229 ASP A O 1
ATOM 1614 N N . VAL A 1 230 ? -5.388 3.960 8.916 1.00 48.94 230 VAL A N 1
ATOM 1615 C CA . VAL A 1 230 ? -6.628 4.181 8.159 1.00 48.94 230 VAL A CA 1
ATOM 1616 C C . VAL A 1 230 ? -7.804 4.670 9.020 1.00 48.94 230 VAL A C 1
ATOM 1618 O O . VAL A 1 230 ? -7.594 5.363 10.020 1.00 48.94 230 VAL A O 1
ATOM 1621 N N . SER A 1 231 ? -9.056 4.401 8.627 1.00 43.72 231 SER A N 1
ATOM 1622 C CA . SER A 1 231 ? -10.252 4.732 9.415 1.00 43.72 231 SER A CA 1
ATOM 1623 C C . SER A 1 231 ? -10.037 4.481 10.908 1.00 43.72 231 SER A C 1
ATOM 1625 O O . SER A 1 231 ? -9.716 3.355 11.258 1.00 43.72 231 SER A O 1
ATOM 1627 N N . PRO A 1 232 ? -10.252 5.461 11.810 1.00 41.81 232 PRO A N 1
ATOM 1628 C CA . PRO A 1 232 ? -10.289 5.169 13.244 1.00 41.81 232 PRO A CA 1
ATOM 1629 C C . PRO A 1 232 ? -11.400 4.172 13.569 1.00 41.81 232 PRO A C 1
ATOM 1631 O O . PRO A 1 232 ? -11.321 3.437 14.547 1.00 41.81 232 PRO A O 1
ATOM 1634 N N . ASN A 1 233 ? -12.445 4.173 12.741 1.00 45.28 233 ASN A N 1
ATOM 1635 C CA . ASN A 1 233 ? -13.725 3.618 13.088 1.00 45.28 233 ASN A CA 1
ATOM 1636 C C . ASN A 1 233 ? -14.128 2.465 12.153 1.00 45.28 233 ASN A C 1
ATOM 1638 O O . ASN A 1 233 ? -13.765 1.325 12.408 1.00 45.28 233 ASN A O 1
ATOM 1642 N N . VAL A 1 234 ? -14.828 2.737 11.043 1.00 49.19 234 VAL A N 1
ATOM 1643 C CA . VAL A 1 234 ? -15.370 1.718 10.113 1.00 49.19 234 VAL A CA 1
ATOM 1644 C C . VAL A 1 234 ? -14.367 0.586 9.818 1.00 49.19 234 VAL A C 1
ATOM 1646 O O . VAL A 1 234 ? -13.297 0.836 9.266 1.00 49.19 234 VAL A O 1
ATOM 1649 N N . VAL A 1 235 ? -14.742 -0.656 10.130 1.00 50.84 235 VAL A N 1
ATOM 1650 C CA . VAL A 1 235 ? -14.048 -1.897 9.737 1.00 50.84 235 VAL A CA 1
ATOM 1651 C C . VAL A 1 235 ? -14.837 -2.596 8.632 1.00 50.84 235 VAL A C 1
ATOM 1653 O O . VAL A 1 235 ? -16.066 -2.517 8.585 1.00 50.84 235 VAL A O 1
ATOM 1656 N N . ILE A 1 236 ? -14.131 -3.312 7.759 1.00 51.28 236 ILE A N 1
ATOM 1657 C CA . ILE A 1 236 ? -14.678 -3.967 6.571 1.00 51.28 236 ILE A CA 1
ATOM 1658 C C . ILE A 1 236 ? -14.481 -5.491 6.674 1.00 51.28 236 ILE A C 1
ATOM 1660 O O . ILE A 1 236 ? -13.357 -5.996 6.653 1.00 51.28 236 ILE A O 1
ATOM 1664 N N . GLY A 1 237 ? -15.579 -6.242 6.820 1.00 43.03 237 GLY A N 1
ATOM 1665 C CA . GLY A 1 237 ? -15.554 -7.717 6.875 1.00 43.03 237 GLY A CA 1
ATOM 1666 C C . GLY A 1 237 ? -15.261 -8.367 5.515 1.00 43.03 237 GLY A C 1
ATOM 1667 O O . GLY A 1 237 ? -15.236 -7.661 4.520 1.00 43.03 237 GLY A O 1
ATOM 1668 N N . GLY A 1 238 ? -15.058 -9.689 5.461 1.00 43.75 238 GLY A N 1
ATOM 1669 C CA . GLY A 1 238 ? -14.748 -10.443 4.228 1.00 43.75 238 GLY A CA 1
ATOM 1670 C C . GLY A 1 238 ? -13.254 -10.558 3.915 1.00 43.75 238 GLY A C 1
ATOM 1671 O O . GLY A 1 238 ? -12.456 -9.787 4.442 1.00 43.75 238 GLY A O 1
ATOM 1672 N N . GLU A 1 239 ? -12.869 -11.502 3.065 1.00 44.44 239 GLU A N 1
ATOM 1673 C CA . GLU A 1 239 ? -11.494 -11.689 2.587 1.00 44.44 239 GLU A CA 1
ATOM 1674 C C . GLU A 1 239 ? -11.016 -10.588 1.623 1.00 44.44 239 GLU A C 1
ATOM 1676 O O . GLU A 1 239 ? -11.802 -9.776 1.128 1.00 44.44 239 GLU A O 1
ATOM 1681 N N . SER A 1 240 ? -9.700 -10.521 1.402 1.00 49.94 240 SER A N 1
ATOM 1682 C CA . SER A 1 240 ? -9.010 -9.555 0.529 1.00 49.94 240 SER A CA 1
ATOM 1683 C C . SER A 1 240 ? -8.889 -10.082 -0.895 1.00 49.94 240 SER A C 1
ATOM 1685 O O . SER A 1 240 ? -7.839 -10.549 -1.324 1.00 49.94 240 SER A O 1
ATOM 1687 N N . VAL A 1 241 ? -9.995 -10.060 -1.628 1.00 44.22 241 VAL A N 1
ATOM 1688 C CA . VAL A 1 241 ? -10.038 -10.545 -3.013 1.00 44.22 241 VAL A CA 1
ATOM 1689 C C . VAL A 1 241 ? -9.277 -9.585 -3.937 1.00 44.22 241 VAL A C 1
ATOM 1691 O O . VAL A 1 241 ? -9.236 -8.389 -3.663 1.00 44.22 241 VAL A O 1
ATOM 1694 N N . VAL A 1 242 ? -8.601 -10.099 -4.976 1.00 57.53 242 VAL A N 1
ATOM 1695 C CA . VAL A 1 242 ? -7.590 -9.343 -5.759 1.00 57.53 242 VAL A CA 1
ATOM 1696 C C . VAL A 1 242 ? -8.167 -8.723 -7.040 1.00 57.53 242 VAL A C 1
ATOM 1698 O O . VAL A 1 242 ? -8.640 -9.447 -7.901 1.00 57.53 242 VAL A O 1
ATOM 1701 N N . VAL A 1 243 ? -8.103 -7.388 -7.168 1.00 42.59 243 VAL A N 1
ATOM 1702 C CA . VAL A 1 243 ? -9.101 -6.508 -7.839 1.00 42.59 243 VAL A CA 1
ATOM 1703 C C . VAL A 1 243 ? -8.680 -5.806 -9.094 1.00 42.59 243 VAL A C 1
ATOM 1705 O O . VAL A 1 243 ? -9.455 -5.116 -9.740 1.00 42.59 243 VAL A O 1
ATOM 1708 N N . ARG A 1 244 ? -7.439 -6.027 -9.440 1.00 46.84 244 ARG A N 1
ATOM 1709 C CA . ARG A 1 244 ? -6.829 -5.963 -10.754 1.00 46.84 244 ARG A CA 1
ATOM 1710 C C . ARG A 1 244 ? -5.896 -7.165 -10.755 1.00 46.84 244 ARG A C 1
ATOM 1712 O O . ARG A 1 244 ? -5.556 -7.629 -9.664 1.00 46.84 244 ARG A O 1
ATOM 1719 N N . PRO A 1 245 ? -5.453 -7.694 -11.905 1.00 42.06 245 PRO A N 1
ATOM 1720 C CA . PRO A 1 245 ? -4.246 -8.498 -11.857 1.00 42.06 245 PRO A CA 1
ATOM 1721 C C . PRO A 1 245 ? -3.202 -7.660 -11.110 1.00 42.06 245 PRO A C 1
ATOM 1723 O O . PRO A 1 245 ? -2.798 -6.598 -11.599 1.00 42.06 245 PRO A O 1
ATOM 1726 N N . ILE A 1 246 ? -2.830 -8.094 -9.899 1.00 38.06 246 ILE A N 1
ATOM 1727 C CA . ILE A 1 246 ? -1.617 -7.626 -9.243 1.00 38.06 246 ILE A CA 1
ATOM 1728 C C . ILE A 1 246 ? -0.525 -8.158 -10.148 1.00 38.06 246 ILE A C 1
ATOM 1730 O O . ILE A 1 246 ? -0.033 -9.276 -9.998 1.00 38.06 246 ILE A O 1
ATOM 1734 N N . LYS A 1 247 ? -0.174 -7.339 -11.142 1.00 34.59 247 LYS A N 1
ATOM 1735 C CA . LYS A 1 247 ? 1.143 -7.418 -11.734 1.00 34.59 247 LYS A CA 1
ATOM 1736 C C . LYS A 1 247 ? 2.106 -7.397 -10.559 1.00 34.59 247 LYS A C 1
ATOM 1738 O O . LYS A 1 247 ? 1.889 -6.683 -9.577 1.00 34.59 247 LYS A O 1
ATOM 1743 N N . SER A 1 248 ? 3.188 -8.156 -10.660 1.00 32.12 248 SER A N 1
ATOM 1744 C CA . SER A 1 248 ? 4.312 -7.874 -9.785 1.00 32.12 248 SER A CA 1
ATOM 1745 C C . SER A 1 248 ? 4.615 -6.386 -9.928 1.00 32.12 248 SER A C 1
ATOM 1747 O O . SER A 1 248 ? 4.990 -5.950 -11.011 1.00 32.12 248 SER A O 1
ATOM 1749 N N . GLY A 1 249 ? 4.485 -5.613 -8.848 1.00 26.14 249 GLY A N 1
ATOM 1750 C CA . GLY A 1 249 ? 5.079 -4.285 -8.761 1.00 26.14 249 GLY A CA 1
ATOM 1751 C C . GLY A 1 249 ? 6.582 -4.373 -8.555 1.00 26.14 249 GLY A C 1
ATOM 1752 O O . GLY A 1 249 ? 7.167 -3.692 -7.721 1.00 26.14 249 GLY A O 1
ATOM 1753 N N . LYS A 1 250 ? 7.212 -5.170 -9.397 1.00 26.14 250 LYS A N 1
ATOM 1754 C CA . LYS A 1 250 ? 8.149 -4.637 -10.362 1.00 26.14 250 LYS A CA 1
ATOM 1755 C C . LYS A 1 250 ? 7.436 -3.570 -11.221 1.00 26.14 250 LYS A C 1
ATOM 1757 O O . LYS A 1 250 ? 6.848 -3.851 -12.250 1.00 26.14 250 LYS A O 1
ATOM 1762 N N . LEU A 1 251 ? 7.324 -2.323 -10.764 1.00 25.41 251 LEU A N 1
ATOM 1763 C CA . LEU A 1 251 ? 8.451 -1.390 -10.676 1.00 25.41 251 LEU A CA 1
ATOM 1764 C C . LEU A 1 251 ? 9.528 -1.815 -11.656 1.00 25.41 251 LEU A C 1
ATOM 1766 O O . LEU A 1 251 ? 10.205 -2.814 -11.386 1.00 25.41 251 LEU A O 1
ATOM 1770 N N . PRO A 1 252 ? 9.827 -0.975 -12.645 1.00 25.52 252 PRO A N 1
ATOM 1771 C CA . PRO A 1 252 ? 11.201 -0.756 -13.003 1.00 25.52 252 PRO A CA 1
ATOM 1772 C C . PRO A 1 252 ? 12.092 -0.839 -11.750 1.00 25.52 252 PRO A C 1
ATOM 1774 O O . PRO A 1 252 ? 12.779 -1.814 -11.646 1.00 25.52 252 PRO A O 1
ATOM 1777 N N . GLY A 1 253 ? 12.019 -0.032 -10.692 1.00 26.39 253 GLY A N 1
ATOM 1778 C CA . GLY A 1 253 ? 12.809 -0.171 -9.431 1.00 26.39 253 GLY A CA 1
ATOM 1779 C C . GLY A 1 253 ? 13.357 -1.555 -9.004 1.00 26.39 253 GLY A C 1
ATOM 1780 O O . GLY A 1 253 ? 14.562 -1.680 -8.787 1.00 26.39 253 GLY A O 1
ATOM 1781 N N . LEU A 1 254 ? 12.523 -2.597 -8.893 1.00 27.20 254 LEU A N 1
ATOM 1782 C CA . LEU A 1 254 ? 12.981 -3.965 -8.589 1.00 27.20 254 LEU A CA 1
ATOM 1783 C C . LEU A 1 254 ? 13.347 -4.755 -9.851 1.00 27.20 254 LEU A C 1
ATOM 1785 O O . LEU A 1 254 ? 14.366 -5.444 -9.859 1.00 27.20 254 LEU A O 1
ATOM 1789 N N . GLU A 1 255 ? 12.610 -4.585 -10.949 1.00 30.12 255 GLU A N 1
ATOM 1790 C CA . GLU A 1 255 ? 13.012 -5.098 -12.263 1.00 30.12 255 GLU A CA 1
ATOM 1791 C C . GLU A 1 255 ? 14.242 -4.388 -12.838 1.00 30.12 255 GLU A C 1
ATOM 1793 O O . GLU A 1 255 ? 14.779 -4.861 -13.813 1.00 30.12 255 GLU A O 1
ATOM 1798 N N . ILE A 1 256 ? 14.726 -3.311 -12.216 1.00 32.72 256 ILE A N 1
ATOM 1799 C CA . ILE A 1 256 ? 15.913 -2.495 -12.469 1.00 32.72 256 ILE A CA 1
ATOM 1800 C C . ILE A 1 256 ? 17.005 -3.004 -11.567 1.00 32.72 256 ILE A C 1
ATOM 1802 O O . ILE A 1 256 ? 18.108 -3.145 -12.054 1.00 32.72 256 ILE A O 1
ATOM 1806 N N . MET A 1 257 ? 16.776 -3.265 -10.275 1.00 31.27 257 MET A N 1
ATOM 1807 C CA . MET A 1 257 ? 17.828 -3.923 -9.495 1.00 31.27 257 MET A CA 1
ATOM 1808 C C . MET A 1 257 ? 18.183 -5.272 -10.129 1.00 31.27 257 MET A C 1
ATOM 1810 O O . MET A 1 257 ? 19.360 -5.624 -10.183 1.00 31.27 257 MET A O 1
ATOM 1814 N N . TYR A 1 258 ? 17.199 -5.953 -10.726 1.00 39.81 258 TYR A N 1
ATOM 1815 C CA . TYR A 1 258 ? 17.412 -7.199 -11.453 1.00 39.81 258 TYR A CA 1
ATOM 1816 C C . TYR A 1 258 ? 17.651 -7.080 -12.963 1.00 39.81 258 TYR A C 1
ATOM 1818 O O . TYR A 1 258 ? 18.399 -7.899 -13.481 1.00 39.81 258 TYR A O 1
ATOM 1826 N N . MET A 1 259 ? 17.158 -6.059 -13.675 1.00 35.84 259 MET A N 1
ATOM 1827 C CA . MET A 1 259 ? 17.676 -5.749 -15.014 1.00 35.84 259 MET A CA 1
ATOM 1828 C C . MET A 1 259 ? 19.123 -5.304 -14.864 1.00 35.84 259 MET A C 1
ATOM 1830 O O . MET A 1 259 ? 19.972 -5.926 -15.465 1.00 35.84 259 MET A O 1
ATOM 1834 N N . ALA A 1 260 ? 19.462 -4.336 -14.010 1.00 32.78 260 ALA A N 1
ATOM 1835 C CA . ALA A 1 260 ? 20.851 -4.003 -13.685 1.00 32.78 260 ALA A CA 1
ATOM 1836 C C . ALA A 1 260 ? 21.663 -5.259 -13.361 1.00 32.78 260 ALA A C 1
ATOM 1838 O O . ALA A 1 260 ? 22.717 -5.424 -13.951 1.00 32.78 260 ALA A O 1
ATOM 1839 N N . ALA A 1 261 ? 21.178 -6.183 -12.526 1.00 34.50 261 ALA A N 1
ATOM 1840 C CA . ALA A 1 261 ? 21.841 -7.475 -12.353 1.00 34.50 261 ALA A CA 1
ATOM 1841 C C . ALA A 1 261 ? 22.059 -8.203 -13.705 1.00 34.50 261 ALA A C 1
ATOM 1843 O O . ALA A 1 261 ? 23.196 -8.322 -14.162 1.00 34.50 261 ALA A O 1
ATOM 1844 N N . SER A 1 262 ? 21.000 -8.619 -14.407 1.00 40.00 262 SER A N 1
ATOM 1845 C CA . SER A 1 262 ? 21.078 -9.402 -15.656 1.00 40.00 262 SER A CA 1
ATOM 1846 C C . SER A 1 262 ? 21.854 -8.705 -16.794 1.00 40.00 262 SER A C 1
ATOM 1848 O O . SER A 1 262 ? 22.701 -9.324 -17.442 1.00 40.00 262 SER A O 1
ATOM 1850 N N . LEU A 1 263 ? 21.624 -7.404 -16.996 1.00 37.88 263 LEU A N 1
ATOM 1851 C CA . LEU A 1 263 ? 22.269 -6.499 -17.962 1.00 37.88 263 LEU A CA 1
ATOM 1852 C C . LEU A 1 263 ? 23.761 -6.259 -17.680 1.00 37.88 263 LEU A C 1
ATOM 1854 O O . LEU A 1 263 ? 24.468 -5.694 -18.517 1.00 37.88 263 LEU A O 1
ATOM 1858 N N . LEU A 1 264 ? 24.246 -6.653 -16.500 1.00 41.59 264 LEU A N 1
ATOM 1859 C CA . LEU A 1 264 ? 25.644 -6.518 -16.096 1.00 41.59 264 LEU A CA 1
ATOM 1860 C C . LEU A 1 264 ? 26.346 -7.871 -15.928 1.00 41.59 264 LEU A C 1
ATOM 1862 O O . LEU A 1 264 ? 27.556 -7.947 -16.155 1.00 41.59 264 LEU A O 1
ATOM 1866 N N . MET A 1 265 ? 25.596 -8.919 -15.576 1.00 45.75 265 MET A N 1
ATOM 1867 C CA . MET A 1 265 ? 26.050 -10.308 -15.421 1.00 45.75 265 MET A CA 1
ATOM 1868 C C . MET A 1 265 ? 26.289 -11.015 -16.763 1.00 45.75 265 MET A C 1
ATOM 1870 O O . MET A 1 265 ? 27.127 -11.909 -16.847 1.00 45.75 265 MET A O 1
ATOM 1874 N N . GLY A 1 266 ? 25.592 -10.606 -17.831 1.00 35.69 266 GLY A N 1
ATOM 1875 C CA . GLY A 1 266 ? 25.841 -11.093 -19.194 1.00 35.69 266 GLY A CA 1
ATOM 1876 C C . GLY A 1 266 ? 25.266 -12.479 -19.520 1.00 35.69 266 GLY A C 1
ATOM 1877 O O . GLY A 1 266 ? 25.511 -12.980 -20.613 1.00 35.69 266 GLY A O 1
ATOM 1878 N N . LYS A 1 267 ? 24.489 -13.083 -18.609 1.00 36.56 267 LYS A N 1
ATOM 1879 C CA . LYS A 1 267 ? 23.690 -14.307 -18.812 1.00 36.56 267 LYS A CA 1
ATOM 1880 C C . LYS A 1 267 ? 22.468 -14.328 -17.888 1.00 36.56 267 LYS A C 1
ATOM 1882 O O . LYS A 1 267 ? 22.524 -13.764 -16.802 1.00 36.56 267 LYS A O 1
ATOM 1887 N N . SER A 1 268 ? 21.439 -15.060 -18.305 1.00 40.28 268 SER A N 1
ATOM 1888 C CA . SER A 1 268 ? 20.240 -15.470 -17.568 1.00 40.28 268 SER A CA 1
ATOM 1889 C C . SER A 1 268 ? 19.281 -14.361 -17.111 1.00 40.28 268 SER A C 1
ATOM 1891 O O . SER A 1 268 ? 19.446 -13.724 -16.069 1.00 40.28 268 SER A O 1
ATOM 1893 N N . GLN A 1 269 ? 18.187 -14.204 -17.861 1.00 42.00 269 GLN A N 1
ATOM 1894 C CA . GLN A 1 269 ? 16.968 -13.504 -17.433 1.00 42.00 269 GLN A CA 1
ATOM 1895 C C . GLN A 1 269 ? 16.071 -14.335 -16.487 1.00 42.00 269 GLN A C 1
ATOM 1897 O O . GLN A 1 269 ? 15.091 -13.794 -15.962 1.00 42.00 269 GLN A O 1
ATOM 1902 N N . LYS A 1 270 ? 16.381 -15.622 -16.222 1.00 42.34 270 LYS A N 1
ATOM 1903 C CA . LYS A 1 270 ? 15.527 -16.525 -15.413 1.00 42.34 270 LYS A CA 1
ATOM 1904 C C . LYS A 1 270 ? 15.116 -15.941 -14.058 1.00 42.34 270 LYS A C 1
ATOM 1906 O O . LYS A 1 270 ? 14.003 -16.198 -13.605 1.00 42.34 270 LYS A O 1
ATOM 1911 N N . MET A 1 271 ? 15.993 -15.161 -13.415 1.00 35.81 271 MET A N 1
ATOM 1912 C CA . MET A 1 271 ? 15.755 -14.628 -12.067 1.00 35.81 271 MET A CA 1
ATOM 1913 C C . MET A 1 271 ? 14.492 -13.750 -11.972 1.00 35.81 271 MET A C 1
ATOM 1915 O O . MET A 1 271 ? 13.938 -13.6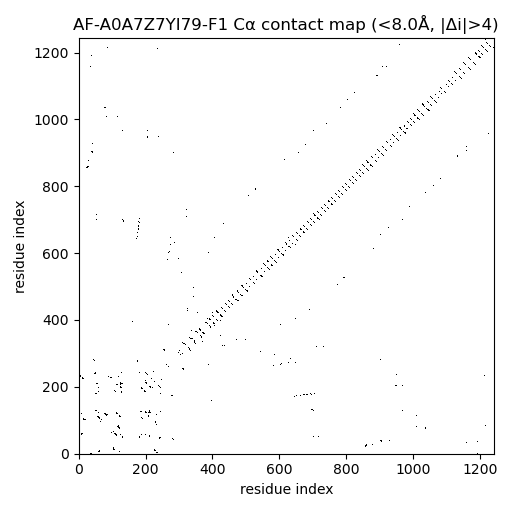15 -10.888 1.00 35.81 271 MET A O 1
ATOM 1919 N N . LEU A 1 272 ? 13.998 -13.190 -13.082 1.00 35.97 272 LEU A N 1
ATOM 1920 C CA . LEU A 1 272 ? 12.836 -12.294 -13.086 1.00 35.97 272 LEU A CA 1
ATOM 1921 C C . LEU A 1 272 ? 11.516 -12.927 -13.542 1.00 35.97 272 LEU A C 1
ATOM 1923 O O . LEU A 1 272 ? 10.451 -12.459 -13.125 1.00 35.97 272 LEU A O 1
ATOM 1927 N N . LYS A 1 273 ? 11.570 -13.959 -14.390 1.00 36.16 273 LYS A N 1
ATOM 1928 C CA . LYS A 1 273 ? 10.403 -14.462 -15.142 1.00 36.16 273 LYS A CA 1
ATOM 1929 C C . LYS A 1 273 ? 9.544 -15.482 -14.396 1.00 36.16 273 LYS A C 1
ATOM 1931 O O . LYS A 1 273 ? 8.402 -15.701 -14.771 1.00 36.16 273 LYS A O 1
ATOM 1936 N N . ALA A 1 274 ? 10.027 -16.017 -13.277 1.00 33.31 274 ALA A N 1
ATOM 1937 C CA . ALA A 1 274 ? 9.229 -16.877 -12.401 1.00 33.31 274 ALA A CA 1
ATOM 1938 C C . ALA A 1 274 ? 8.129 -16.120 -11.610 1.00 33.31 274 ALA A C 1
ATOM 1940 O O . ALA A 1 274 ? 7.242 -16.744 -11.036 1.00 33.31 274 ALA A O 1
ATOM 1941 N N . LEU A 1 275 ? 8.185 -14.782 -11.537 1.00 31.22 275 LEU A N 1
ATOM 1942 C CA . LEU A 1 275 ? 7.372 -13.987 -10.601 1.00 31.22 275 LEU A CA 1
ATOM 1943 C C . LEU A 1 275 ? 5.916 -13.670 -10.991 1.00 31.22 275 LEU A C 1
ATOM 1945 O O . LEU A 1 275 ? 5.088 -13.692 -10.078 1.00 31.22 275 LEU A O 1
ATOM 1949 N N . PRO A 1 276 ? 5.566 -13.328 -12.253 1.00 29.38 276 PRO A N 1
ATOM 1950 C CA . PRO A 1 276 ? 4.244 -12.772 -12.564 1.00 29.38 276 PRO A CA 1
ATOM 1951 C C . PRO A 1 276 ? 3.088 -13.688 -12.157 1.00 29.38 276 PRO A C 1
ATOM 1953 O O . PRO A 1 276 ? 2.104 -13.226 -11.586 1.00 29.38 276 PRO A O 1
ATOM 1956 N N . CYS A 1 277 ? 3.244 -14.991 -12.390 1.00 26.66 277 CYS A N 1
ATOM 1957 C CA . CYS A 1 277 ? 2.192 -15.974 -12.164 1.00 26.66 277 CYS A CA 1
ATOM 1958 C C . CYS A 1 277 ? 2.212 -16.573 -10.747 1.00 26.66 277 CYS A C 1
ATOM 1960 O O . CYS A 1 277 ? 1.168 -16.977 -10.247 1.00 26.66 277 CYS A O 1
ATOM 1962 N N . MET A 1 278 ? 3.367 -16.599 -10.064 1.00 27.27 278 MET A N 1
ATOM 1963 C CA . MET A 1 278 ? 3.451 -17.114 -8.687 1.00 27.27 278 MET A CA 1
ATOM 1964 C C . MET A 1 278 ? 2.948 -16.134 -7.622 1.00 27.27 278 MET A C 1
ATOM 1966 O O . MET A 1 278 ? 2.543 -16.569 -6.551 1.00 27.27 278 MET A O 1
ATOM 1970 N N . LEU A 1 279 ? 2.906 -14.826 -7.896 1.00 29.05 279 LEU A N 1
ATOM 1971 C CA . LEU A 1 279 ? 2.295 -13.852 -6.975 1.00 29.05 279 LEU A CA 1
ATOM 1972 C C . LEU A 1 279 ? 0.757 -13.930 -6.935 1.00 29.05 279 LEU A C 1
ATOM 1974 O O . LEU A 1 279 ? 0.148 -13.392 -6.013 1.00 29.05 279 LEU A O 1
ATOM 1978 N N . ALA A 1 280 ? 0.136 -14.633 -7.889 1.00 27.70 280 ALA A N 1
ATOM 1979 C CA . ALA A 1 280 ? -1.283 -14.985 -7.856 1.00 27.70 280 ALA A CA 1
ATOM 1980 C C . ALA A 1 280 ? -1.588 -16.229 -6.990 1.00 27.70 280 ALA A C 1
ATOM 1982 O O . ALA A 1 280 ? -2.757 -16.549 -6.782 1.00 27.70 280 ALA A O 1
ATOM 1983 N N . MET A 1 281 ? -0.561 -16.909 -6.464 1.00 28.62 281 MET A N 1
ATOM 1984 C CA . MET A 1 281 ? -0.695 -18.013 -5.510 1.00 28.62 281 MET A CA 1
ATOM 1985 C C . MET A 1 281 ? -0.837 -17.435 -4.094 1.00 28.62 281 MET A C 1
ATOM 1987 O O . MET A 1 281 ? 0.166 -17.154 -3.427 1.00 28.62 281 MET A O 1
ATOM 1991 N N . ALA A 1 282 ? -2.064 -17.215 -3.614 1.00 25.98 282 ALA A N 1
ATOM 1992 C CA . ALA A 1 282 ? -2.232 -16.813 -2.218 1.00 25.98 282 ALA A CA 1
ATOM 1993 C C . ALA A 1 282 ? -1.807 -17.957 -1.267 1.00 25.98 282 ALA A C 1
ATOM 1995 O O . ALA A 1 282 ? -1.821 -19.133 -1.626 1.00 25.98 282 ALA A O 1
ATOM 1996 N N . GLY A 1 283 ? -1.264 -17.570 -0.106 1.00 27.25 283 GLY A N 1
ATOM 1997 C CA . GLY A 1 283 ? -0.451 -18.421 0.782 1.00 27.25 283 GLY A CA 1
ATOM 1998 C C . GLY A 1 283 ? 1.066 -18.184 0.679 1.00 27.25 283 GLY A C 1
ATOM 1999 O O . GLY A 1 283 ? 1.780 -18.287 1.673 1.00 27.25 283 GLY A O 1
ATOM 2000 N N . GLY A 1 284 ? 1.577 -17.774 -0.488 1.00 27.44 284 GLY A N 1
ATOM 2001 C CA . GLY A 1 284 ? 3.016 -17.652 -0.778 1.00 27.44 284 GLY A CA 1
ATOM 2002 C C . GLY A 1 284 ? 3.765 -16.450 -0.174 1.00 27.44 284 GLY A C 1
ATOM 2003 O O . GLY A 1 284 ? 4.544 -15.810 -0.882 1.00 27.44 284 GLY A O 1
ATOM 2004 N N . GLY A 1 285 ? 3.601 -16.138 1.119 1.00 30.52 285 GLY A N 1
ATOM 2005 C CA . GLY A 1 285 ? 4.333 -15.040 1.788 1.00 30.52 285 GLY A CA 1
ATOM 2006 C C . GLY A 1 285 ? 5.868 -15.159 1.715 1.00 30.52 285 GLY A C 1
ATOM 2007 O O . GLY A 1 285 ? 6.590 -14.172 1.831 1.00 30.52 285 GLY A O 1
ATOM 2008 N N . MET A 1 286 ? 6.367 -16.367 1.446 1.00 32.88 286 MET A N 1
ATOM 2009 C CA . MET A 1 286 ? 7.789 -16.713 1.397 1.00 32.88 286 MET A CA 1
ATOM 2010 C C . MET A 1 286 ? 8.444 -16.477 0.029 1.00 32.88 286 MET A C 1
ATOM 2012 O O . MET A 1 286 ? 9.665 -16.505 -0.061 1.00 32.88 286 MET A O 1
ATOM 2016 N N . ILE A 1 287 ? 7.679 -16.184 -1.034 1.00 32.53 287 ILE A N 1
ATOM 2017 C CA . ILE A 1 287 ? 8.251 -15.940 -2.375 1.00 32.53 287 ILE A CA 1
ATOM 2018 C C . ILE A 1 287 ? 8.828 -14.520 -2.498 1.00 32.53 287 ILE A C 1
ATOM 2020 O O . ILE A 1 287 ? 9.841 -14.310 -3.168 1.00 32.53 287 ILE A O 1
ATOM 2024 N N . ALA A 1 288 ? 8.222 -13.543 -1.817 1.00 33.47 288 ALA A N 1
ATOM 2025 C CA . ALA A 1 288 ? 8.677 -12.153 -1.833 1.00 33.47 288 ALA A CA 1
ATOM 2026 C C . ALA A 1 288 ? 10.020 -11.966 -1.099 1.00 33.47 288 ALA A C 1
ATOM 2028 O O . ALA A 1 288 ? 10.914 -11.284 -1.609 1.00 33.47 288 ALA A O 1
ATOM 2029 N N . SER A 1 289 ? 10.200 -12.622 0.054 1.00 39.19 289 SER A N 1
ATOM 2030 C CA . SER A 1 289 ? 11.422 -12.521 0.865 1.00 39.19 289 SER A CA 1
ATOM 2031 C C . SER A 1 289 ? 12.666 -13.023 0.123 1.00 39.19 289 SER A C 1
ATOM 2033 O O . SER A 1 289 ? 13.708 -12.373 0.192 1.00 39.19 289 SER A O 1
ATOM 2035 N N . ARG A 1 290 ? 12.554 -14.097 -0.680 1.00 45.84 290 ARG A N 1
ATOM 2036 C CA . ARG A 1 290 ? 13.670 -14.653 -1.482 1.00 45.84 290 ARG A CA 1
ATOM 2037 C C . ARG A 1 290 ? 14.388 -13.599 -2.331 1.00 45.84 290 ARG A C 1
ATOM 2039 O O . ARG A 1 290 ? 15.596 -13.690 -2.541 1.00 45.84 290 ARG A O 1
ATOM 2046 N N . MET A 1 291 ? 13.631 -12.633 -2.859 1.00 41.62 291 MET A N 1
ATOM 2047 C CA . MET A 1 291 ? 14.149 -11.565 -3.718 1.00 41.62 291 MET A CA 1
ATOM 2048 C C . MET A 1 291 ? 14.372 -10.257 -2.963 1.00 41.62 291 MET A C 1
ATOM 2050 O O . MET A 1 291 ? 15.349 -9.572 -3.253 1.00 41.62 291 MET A O 1
ATOM 2054 N N . GLY A 1 292 ? 13.567 -9.945 -1.941 1.00 43.25 292 GLY A N 1
ATOM 2055 C CA . GLY A 1 292 ? 13.898 -8.873 -0.996 1.00 43.25 292 GLY A CA 1
ATOM 2056 C C . GLY A 1 292 ? 15.343 -9.013 -0.506 1.00 43.25 292 GLY A C 1
ATOM 2057 O O . GLY A 1 292 ? 16.167 -8.128 -0.747 1.00 43.25 292 GLY A O 1
ATOM 2058 N N . GLU A 1 293 ? 15.689 -10.191 0.014 1.00 50.69 293 GLU A N 1
ATOM 2059 C CA . GLU A 1 293 ? 17.010 -10.471 0.575 1.00 50.69 293 GLU A CA 1
ATOM 2060 C C . GLU A 1 293 ? 18.118 -10.496 -0.488 1.00 50.69 293 GLU A C 1
ATOM 2062 O O . GLU A 1 293 ? 19.100 -9.759 -0.372 1.00 50.69 293 GLU A O 1
ATOM 2067 N N . ALA A 1 294 ? 17.941 -11.240 -1.588 1.00 46.41 294 ALA A N 1
ATOM 2068 C CA . ALA A 1 294 ? 18.944 -11.295 -2.657 1.00 46.41 294 ALA A CA 1
ATOM 2069 C C . ALA A 1 294 ? 19.231 -9.921 -3.298 1.00 46.41 294 ALA A C 1
ATOM 2071 O O . ALA A 1 294 ? 20.341 -9.697 -3.783 1.00 46.41 294 ALA A O 1
ATOM 2072 N N . SER A 1 295 ? 18.273 -8.985 -3.285 1.00 51.94 295 SER A N 1
ATOM 2073 C CA . SER A 1 295 ? 18.472 -7.625 -3.806 1.00 51.94 295 SER A CA 1
ATOM 2074 C C . SER A 1 295 ? 19.394 -6.759 -2.933 1.00 51.94 295 SER A C 1
ATOM 2076 O O . SER A 1 295 ? 20.125 -5.914 -3.458 1.00 51.94 295 SER A O 1
ATOM 2078 N N . ARG A 1 296 ? 19.452 -7.014 -1.614 1.00 59.03 296 ARG A N 1
ATOM 2079 C CA . ARG A 1 296 ? 20.353 -6.319 -0.665 1.00 59.03 296 ARG A CA 1
ATOM 2080 C C . ARG A 1 296 ? 21.815 -6.485 -1.073 1.00 59.03 296 ARG A C 1
ATOM 2082 O O . ARG A 1 296 ? 22.618 -5.557 -0.975 1.00 59.03 296 ARG A O 1
ATOM 2089 N N . ALA A 1 297 ? 22.137 -7.659 -1.614 1.00 59.69 297 ALA A N 1
ATOM 2090 C CA . ALA A 1 297 ? 23.468 -8.021 -2.071 1.00 59.69 297 ALA A CA 1
ATOM 2091 C C . ALA A 1 297 ? 23.914 -7.316 -3.369 1.00 59.69 297 ALA A C 1
ATOM 2093 O O . ALA A 1 297 ? 25.101 -7.361 -3.693 1.00 59.69 297 ALA A O 1
ATOM 2094 N N . THR A 1 298 ? 23.017 -6.646 -4.098 1.00 55.94 298 THR A N 1
ATOM 2095 C CA . THR A 1 298 ? 23.303 -6.091 -5.434 1.00 55.94 298 THR A CA 1
ATOM 2096 C C . THR A 1 298 ? 23.987 -4.716 -5.398 1.00 55.94 298 THR A C 1
ATOM 2098 O O . THR A 1 298 ? 24.858 -4.452 -6.226 1.00 55.94 298 THR A O 1
ATOM 2101 N N . PHE A 1 299 ? 23.630 -3.867 -4.424 1.00 65.81 299 PHE A N 1
ATOM 2102 C CA . PHE A 1 299 ? 23.861 -2.407 -4.383 1.00 65.81 299 PHE A CA 1
ATOM 2103 C C . PHE A 1 299 ? 23.310 -1.645 -5.612 1.00 65.81 299 PHE A C 1
ATOM 2105 O O . PHE A 1 299 ? 23.432 -2.056 -6.764 1.00 65.81 299 PHE A O 1
ATOM 2112 N N . PHE A 1 300 ? 22.660 -0.508 -5.360 1.00 63.94 300 PHE A N 1
ATOM 2113 C CA . PHE A 1 300 ? 21.975 0.286 -6.380 1.00 63.94 300 PHE A CA 1
ATOM 2114 C C . PHE A 1 300 ? 22.095 1.786 -6.039 1.00 63.94 300 PHE A C 1
ATOM 2116 O O . PHE A 1 300 ? 22.035 2.131 -4.858 1.00 63.94 300 PHE A O 1
ATOM 2123 N N . PRO A 1 301 ? 22.301 2.702 -7.011 1.00 74.25 301 PRO A N 1
ATOM 2124 C CA . PRO A 1 301 ? 22.264 2.529 -8.468 1.00 74.25 301 PRO A CA 1
ATOM 2125 C C . PRO A 1 301 ? 23.602 2.125 -9.116 1.00 74.25 301 PRO A C 1
ATOM 2127 O O . PRO A 1 301 ? 23.794 2.331 -10.319 1.00 74.25 301 PRO A O 1
ATOM 2130 N N . VAL A 1 302 ? 24.536 1.597 -8.320 1.00 86.50 302 VAL A N 1
ATOM 2131 C CA . VAL A 1 302 ? 25.862 1.131 -8.742 1.00 86.50 302 VAL A CA 1
ATOM 2132 C C . VAL A 1 302 ? 26.015 -0.337 -8.353 1.00 86.50 302 VAL A C 1
ATOM 2134 O O . VAL A 1 302 ? 26.090 -0.650 -7.171 1.00 86.50 302 VAL A O 1
ATOM 2137 N N . HIS A 1 303 ? 26.075 -1.227 -9.338 1.00 83.31 303 HIS A N 1
ATOM 2138 C CA . HIS A 1 303 ? 26.091 -2.674 -9.115 1.00 83.31 303 HIS A CA 1
ATOM 2139 C C . HIS A 1 303 ? 27.412 -3.136 -8.485 1.00 83.31 303 HIS A C 1
ATOM 2141 O O . HIS A 1 303 ? 28.474 -2.988 -9.094 1.00 83.31 303 HIS A O 1
ATOM 2147 N N . ALA A 1 304 ? 27.368 -3.733 -7.294 1.00 83.56 304 ALA A N 1
ATOM 2148 C CA . ALA A 1 304 ? 28.555 -4.010 -6.484 1.00 83.56 304 ALA A CA 1
ATOM 2149 C C . ALA A 1 304 ? 29.600 -4.898 -7.185 1.00 83.56 304 ALA A C 1
ATOM 2151 O O . ALA A 1 304 ? 30.797 -4.662 -7.036 1.00 83.56 304 ALA A O 1
ATOM 2152 N N . ALA A 1 305 ? 29.174 -5.890 -7.972 1.00 85.00 305 ALA A N 1
ATOM 2153 C CA . ALA A 1 305 ? 30.077 -6.874 -8.576 1.00 85.00 305 ALA A CA 1
ATOM 2154 C C . ALA A 1 305 ? 30.779 -6.391 -9.864 1.00 85.00 305 ALA A C 1
ATOM 2156 O O . ALA A 1 305 ? 31.908 -6.788 -10.169 1.00 85.00 305 ALA A O 1
ATOM 2157 N N . THR A 1 306 ? 30.143 -5.494 -10.623 1.00 85.81 306 THR A N 1
ATOM 2158 C CA . THR A 1 306 ? 30.671 -4.975 -11.905 1.00 85.81 306 THR A CA 1
ATOM 2159 C C . THR A 1 306 ? 31.052 -3.499 -11.850 1.00 85.81 306 THR A C 1
ATOM 2161 O O . THR A 1 306 ? 31.711 -3.011 -12.759 1.00 85.81 306 THR A O 1
ATOM 2164 N N . GLY A 1 307 ? 30.655 -2.785 -10.797 1.00 89.88 307 GLY A N 1
ATOM 2165 C CA . GLY A 1 307 ? 30.871 -1.353 -10.605 1.00 89.88 307 GLY A CA 1
ATOM 2166 C C . GLY A 1 307 ? 30.159 -0.445 -11.601 1.00 89.88 307 GLY A C 1
ATOM 2167 O O . GLY A 1 307 ? 30.465 0.744 -11.668 1.00 89.88 307 GLY A O 1
ATOM 2168 N N . ALA A 1 308 ? 29.237 -0.982 -12.393 1.00 88.44 308 ALA A N 1
ATOM 2169 C CA . ALA A 1 308 ? 28.539 -0.225 -13.416 1.00 88.44 308 ALA A CA 1
ATOM 2170 C C . ALA A 1 308 ? 27.380 0.590 -12.843 1.00 88.44 308 ALA A C 1
ATOM 2172 O O . ALA A 1 308 ? 26.722 0.197 -11.877 1.00 88.44 308 ALA A O 1
ATOM 2173 N N . LYS A 1 309 ? 27.117 1.723 -13.489 1.00 90.81 309 LYS A N 1
ATOM 2174 C CA . LYS A 1 309 ? 26.014 2.622 -13.172 1.00 90.81 309 LYS A CA 1
ATOM 2175 C C . LYS A 1 309 ? 24.823 2.249 -14.045 1.00 90.81 309 LYS A C 1
ATOM 2177 O O . LYS A 1 309 ? 24.920 2.347 -15.267 1.00 90.81 309 LYS A O 1
ATOM 2182 N N . VAL A 1 310 ? 23.700 1.898 -13.421 1.00 83.62 310 VAL A N 1
ATOM 2183 C CA . VAL A 1 310 ? 22.435 1.653 -14.133 1.00 83.62 310 VAL A CA 1
ATOM 2184 C C . VAL A 1 310 ? 21.373 2.649 -13.693 1.00 83.62 310 VAL A C 1
ATOM 2186 O O . VAL A 1 310 ? 21.294 3.018 -12.519 1.00 83.62 310 VAL A O 1
ATOM 2189 N N . LEU A 1 311 ? 20.603 3.137 -14.656 1.00 85.12 311 LEU A N 1
ATOM 2190 C CA . LEU A 1 311 ? 19.292 3.740 -14.454 1.00 85.12 311 LEU A CA 1
ATOM 2191 C C . LEU A 1 311 ? 18.332 3.019 -15.390 1.00 85.12 311 LEU A C 1
ATOM 2193 O O . LEU A 1 311 ? 18.659 2.807 -16.549 1.00 85.12 311 LEU A O 1
ATOM 2197 N N . SER A 1 312 ? 17.143 2.710 -14.919 1.00 74.69 312 SER A N 1
ATOM 2198 C CA . SER A 1 312 ? 16.014 2.400 -15.797 1.00 74.69 312 SER A CA 1
ATOM 2199 C C . SER A 1 312 ? 14.741 2.825 -15.076 1.00 74.69 312 SER A C 1
ATOM 2201 O O . SER A 1 312 ? 13.763 2.096 -15.036 1.00 74.69 312 SER A O 1
ATOM 2203 N N . GLY A 1 313 ? 14.833 3.956 -14.368 1.00 66.81 313 GLY A N 1
ATOM 2204 C CA . GLY A 1 313 ? 13.902 4.406 -13.346 1.00 66.81 313 GLY A CA 1
ATOM 2205 C C . GLY A 1 313 ? 12.483 4.584 -13.849 1.00 66.81 313 GLY A C 1
ATOM 2206 O O . GLY A 1 313 ? 12.216 4.631 -15.049 1.00 66.81 313 GLY A O 1
ATOM 2207 N N . GLU A 1 314 ? 11.570 4.803 -12.917 1.00 70.69 314 GLU A N 1
ATOM 2208 C CA . GLU A 1 314 ? 10.315 5.473 -13.264 1.00 70.69 314 GLU A CA 1
ATOM 2209 C C . GLU A 1 314 ? 10.521 6.978 -13.381 1.00 70.69 314 GLU A C 1
ATOM 2211 O O . GLU A 1 314 ? 9.879 7.632 -14.195 1.00 70.69 314 GLU A O 1
ATOM 2216 N N . GLU A 1 315 ? 11.562 7.505 -12.729 1.00 81.69 315 GLU A N 1
ATOM 2217 C CA . GLU A 1 315 ? 12.153 8.782 -13.112 1.00 81.69 315 GLU A CA 1
ATOM 2218 C C . GLU A 1 315 ? 12.842 8.745 -14.507 1.00 81.69 315 GLU A C 1
ATOM 2220 O O . GLU A 1 315 ? 13.393 9.753 -14.961 1.00 81.69 315 GLU A O 1
ATOM 2225 N N . ASP A 1 316 ? 12.827 7.587 -15.187 1.00 86.25 316 ASP A N 1
ATOM 2226 C CA . ASP A 1 316 ? 13.193 7.406 -16.597 1.00 86.25 316 ASP A CA 1
ATOM 2227 C C . ASP A 1 316 ? 12.055 6.888 -17.499 1.00 86.25 316 ASP A C 1
ATOM 2229 O O . ASP A 1 316 ? 12.294 6.648 -18.686 1.00 86.25 316 ASP A O 1
ATOM 2233 N N . ILE A 1 317 ? 10.822 6.772 -16.986 1.00 89.75 317 ILE A N 1
ATOM 2234 C CA . ILE A 1 317 ? 9.622 6.770 -17.833 1.00 89.75 317 ILE A CA 1
ATOM 2235 C C . ILE A 1 317 ? 9.330 8.233 -18.170 1.00 89.75 317 ILE A C 1
ATOM 2237 O O . ILE A 1 317 ? 9.094 9.054 -17.281 1.00 89.75 317 ILE A O 1
ATOM 2241 N N . ASP A 1 318 ? 9.359 8.575 -19.457 1.00 92.12 318 ASP A N 1
ATOM 2242 C CA . ASP A 1 318 ? 9.106 9.954 -19.889 1.00 92.12 318 ASP A CA 1
ATOM 2243 C C . ASP A 1 318 ? 7.608 10.203 -20.116 1.00 92.12 318 ASP A C 1
ATOM 2245 O O . ASP A 1 318 ? 7.120 11.295 -19.832 1.00 92.12 318 ASP A O 1
ATOM 2249 N N . PHE A 1 319 ? 6.879 9.191 -20.608 1.00 91.31 319 PHE A N 1
ATOM 2250 C CA . PHE A 1 319 ? 5.419 9.185 -20.747 1.00 91.31 319 PHE A CA 1
ATOM 2251 C C . PHE A 1 319 ? 4.875 7.756 -20.960 1.00 91.31 319 PHE A C 1
ATOM 2253 O O . PHE A 1 319 ? 5.619 6.807 -21.214 1.00 91.31 319 PHE A O 1
ATOM 2260 N N . THR A 1 320 ? 3.551 7.590 -20.896 1.00 90.94 320 THR A N 1
ATOM 2261 C CA . THR A 1 320 ? 2.840 6.402 -21.404 1.00 90.94 320 THR A CA 1
ATOM 2262 C C . THR A 1 320 ? 1.527 6.819 -22.056 1.00 90.94 320 THR A C 1
ATOM 2264 O O . THR A 1 320 ? 0.870 7.740 -21.570 1.00 90.94 320 THR A O 1
ATOM 2267 N N . LEU A 1 321 ? 1.127 6.129 -23.128 1.00 90.31 321 LEU A N 1
ATOM 2268 C CA . LEU A 1 321 ? -0.151 6.338 -23.810 1.00 90.31 321 LEU A CA 1
ATOM 2269 C C . LEU A 1 321 ? -1.017 5.065 -23.797 1.00 90.31 321 LEU A C 1
ATOM 2271 O O . LEU A 1 321 ? -0.489 3.966 -24.000 1.00 90.31 321 LEU A O 1
ATOM 2275 N N . PRO A 1 322 ? -2.340 5.189 -23.575 1.00 85.88 322 PRO A N 1
ATOM 2276 C CA . PRO A 1 322 ? -3.253 4.058 -23.611 1.00 85.88 322 PRO A CA 1
ATOM 2277 C C . PRO A 1 322 ? -3.581 3.651 -25.054 1.00 85.88 322 PRO A C 1
ATOM 2279 O O . PRO A 1 322 ? -4.020 4.455 -25.876 1.00 85.88 322 PRO A O 1
ATOM 2282 N N . ALA A 1 323 ? -3.394 2.365 -25.313 1.00 84.38 323 ALA A N 1
ATOM 2283 C CA . ALA A 1 323 ? -3.912 1.605 -26.441 1.00 84.38 323 ALA A CA 1
ATOM 2284 C C . ALA A 1 323 ? -4.173 0.176 -25.933 1.00 84.38 323 ALA A C 1
ATOM 2286 O O . ALA A 1 323 ? -3.834 -0.136 -24.784 1.00 84.38 323 ALA A O 1
ATOM 2287 N N . ARG A 1 324 ? -4.754 -0.707 -26.759 1.00 84.56 324 ARG A N 1
ATOM 2288 C CA . ARG A 1 324 ? -4.980 -2.106 -26.345 1.00 84.56 324 ARG A CA 1
ATOM 2289 C C . ARG A 1 324 ? -3.667 -2.821 -25.984 1.00 84.56 324 ARG A C 1
ATOM 2291 O O . ARG A 1 324 ? -3.621 -3.497 -24.964 1.00 84.56 324 ARG A O 1
ATOM 2298 N N . PHE A 1 325 ? -2.593 -2.545 -26.731 1.00 86.75 325 PHE A N 1
ATOM 2299 C CA . PHE A 1 325 ? -1.206 -2.757 -26.303 1.00 86.75 325 PHE A CA 1
ATOM 2300 C C . PHE A 1 325 ? -0.599 -1.393 -25.905 1.00 86.75 325 PHE A C 1
ATOM 2302 O O . PHE A 1 325 ? -0.349 -0.571 -26.791 1.00 86.75 325 PHE A O 1
ATOM 2309 N N . PRO A 1 326 ? -0.395 -1.086 -24.608 1.00 86.88 326 PRO A N 1
ATOM 2310 C CA . PRO A 1 326 ? 0.033 0.247 -24.173 1.00 86.88 326 PRO A CA 1
ATOM 2311 C C . PRO A 1 326 ? 1.444 0.633 -24.637 1.00 86.88 326 PRO A C 1
ATOM 2313 O O . PRO A 1 326 ? 2.373 -0.170 -24.576 1.00 86.88 326 PRO A O 1
ATOM 2316 N N . LEU A 1 327 ? 1.634 1.903 -25.011 1.00 91.19 327 LEU A N 1
ATOM 2317 C CA . LEU A 1 327 ? 2.947 2.449 -25.366 1.00 91.19 327 LEU A CA 1
ATOM 2318 C C . LEU A 1 327 ? 3.582 3.098 -24.135 1.00 91.19 327 LEU A C 1
ATOM 2320 O O . LEU A 1 327 ? 3.290 4.252 -23.818 1.00 91.19 327 LEU A O 1
ATOM 2324 N N . VAL A 1 328 ? 4.463 2.358 -23.459 1.00 91.00 328 VAL A N 1
ATOM 2325 C CA . VAL A 1 328 ? 5.326 2.866 -22.380 1.00 91.00 328 VAL A CA 1
ATOM 2326 C C . VAL A 1 328 ? 6.633 3.369 -22.992 1.00 91.00 328 VAL A C 1
ATOM 2328 O O . VAL A 1 328 ? 7.358 2.591 -23.610 1.00 91.00 328 VAL A O 1
ATOM 2331 N N . TRP A 1 329 ? 6.954 4.657 -22.834 1.00 93.50 329 TRP A N 1
ATOM 2332 C CA . TRP A 1 329 ? 8.229 5.205 -23.302 1.00 93.50 329 TRP A CA 1
ATOM 2333 C C . TRP A 1 329 ? 9.204 5.373 -22.137 1.00 93.50 329 TRP A C 1
ATOM 2335 O O . TRP A 1 329 ? 9.129 6.334 -21.366 1.00 93.50 329 TRP A O 1
ATOM 2345 N N . GLN A 1 330 ? 10.127 4.418 -22.025 1.00 91.19 330 GLN A N 1
ATOM 2346 C CA . GLN A 1 330 ? 11.101 4.336 -20.944 1.00 91.19 330 GLN A CA 1
ATOM 2347 C C . GLN A 1 330 ? 12.535 4.268 -21.468 1.00 91.19 330 GLN A C 1
ATOM 2349 O O . GLN A 1 330 ? 12.830 3.544 -22.421 1.00 91.19 330 GLN A O 1
ATOM 2354 N N . ARG A 1 331 ? 13.435 4.993 -20.800 1.00 90.62 331 ARG A N 1
ATOM 2355 C CA . ARG A 1 331 ? 14.875 5.004 -21.073 1.00 90.62 331 ARG A CA 1
ATOM 2356 C C . ARG A 1 331 ? 15.632 4.122 -20.080 1.00 90.62 331 ARG A C 1
ATOM 2358 O O . ARG A 1 331 ? 15.468 4.252 -18.870 1.00 90.62 331 ARG A O 1
ATOM 2365 N N . ILE A 1 332 ? 16.543 3.299 -20.588 1.00 87.81 332 ILE A N 1
ATOM 2366 C CA . ILE A 1 332 ? 17.478 2.490 -19.799 1.00 87.81 332 ILE A CA 1
ATOM 2367 C C . ILE A 1 332 ? 18.901 2.986 -20.062 1.00 87.81 332 ILE A C 1
ATOM 2369 O O . ILE A 1 332 ? 19.362 2.955 -21.197 1.00 87.81 332 ILE A O 1
ATOM 2373 N N . TYR A 1 333 ? 19.608 3.436 -19.026 1.00 89.38 333 TYR A N 1
ATOM 2374 C CA . TYR A 1 333 ? 21.049 3.685 -19.039 1.00 89.38 333 TYR A CA 1
ATOM 2375 C C . TYR A 1 333 ? 21.794 2.521 -18.394 1.00 89.38 333 TYR A C 1
ATOM 2377 O O . TYR A 1 333 ? 21.585 2.215 -17.221 1.00 89.38 333 TYR A O 1
ATOM 2385 N N . ASN A 1 334 ? 22.747 1.947 -19.117 1.00 87.81 334 ASN A N 1
ATOM 2386 C CA . ASN A 1 334 ? 23.700 0.974 -18.602 1.00 87.81 334 ASN A CA 1
ATOM 2387 C C . ASN A 1 334 ? 25.117 1.422 -18.984 1.00 87.81 334 ASN A C 1
ATOM 2389 O O . ASN A 1 334 ? 25.460 1.445 -20.162 1.00 87.81 334 ASN A O 1
ATOM 2393 N N . SER A 1 335 ? 25.975 1.746 -18.011 1.00 90.19 335 SER A N 1
ATOM 2394 C CA . SER A 1 335 ? 27.345 2.200 -18.306 1.00 90.19 335 SER A CA 1
ATOM 2395 C C . SER A 1 335 ? 28.262 1.130 -18.919 1.00 90.19 335 SER A C 1
ATOM 2397 O O . SER A 1 335 ? 29.383 1.458 -19.299 1.00 90.19 335 SER A O 1
ATOM 2399 N N . ARG A 1 336 ? 27.831 -0.140 -18.964 1.00 86.00 336 ARG A N 1
ATOM 2400 C CA . ARG A 1 336 ? 28.532 -1.255 -19.627 1.00 86.00 336 ARG A CA 1
ATOM 2401 C C . ARG A 1 336 ? 27.947 -1.629 -20.990 1.00 86.00 336 ARG A C 1
ATOM 2403 O O . ARG A 1 336 ? 28.526 -2.468 -21.672 1.00 86.00 336 ARG A O 1
ATOM 2410 N N . ASN A 1 337 ? 26.837 -1.015 -21.401 1.00 84.75 337 ASN A N 1
ATOM 2411 C CA . ASN A 1 337 ? 26.295 -1.174 -22.747 1.00 84.75 337 ASN A CA 1
ATOM 2412 C C . ASN A 1 337 ? 27.261 -0.514 -23.758 1.00 84.75 337 ASN A C 1
ATOM 2414 O O . ASN A 1 337 ? 27.460 0.702 -23.687 1.00 84.75 337 ASN A O 1
ATOM 2418 N N . PRO A 1 338 ? 27.871 -1.274 -24.691 1.00 78.50 338 PRO A N 1
ATOM 2419 C CA . PRO A 1 338 ? 28.850 -0.736 -25.635 1.00 78.50 338 PRO A CA 1
ATOM 2420 C C . PRO A 1 338 ? 28.202 0.045 -26.789 1.00 78.50 338 PRO A C 1
ATOM 2422 O O . PRO A 1 338 ? 28.909 0.693 -27.562 1.00 78.50 338 PRO A O 1
ATOM 2425 N N . HIS A 1 339 ? 26.876 -0.026 -26.932 1.00 80.88 339 HIS A N 1
ATOM 2426 C CA . HIS A 1 339 ? 26.139 0.623 -28.007 1.00 80.88 339 HIS A CA 1
ATOM 2427 C C . HIS A 1 339 ? 25.788 2.078 -27.673 1.00 80.88 339 HIS A C 1
ATOM 2429 O O . HIS A 1 339 ? 25.716 2.505 -26.517 1.00 80.88 339 HIS A O 1
ATOM 2435 N N . GLU A 1 340 ? 25.550 2.845 -28.731 1.00 86.25 340 GLU A N 1
ATOM 2436 C CA . GLU A 1 340 ? 25.084 4.223 -28.671 1.00 86.25 340 GLU A CA 1
ATOM 2437 C C . GLU A 1 340 ? 23.651 4.274 -29.216 1.00 86.25 340 GLU A C 1
ATOM 2439 O O . GLU A 1 340 ? 23.405 3.802 -30.327 1.00 86.25 340 GLU A O 1
ATOM 2444 N N . GLY A 1 341 ? 22.710 4.791 -28.424 1.00 87.62 341 GLY A N 1
ATOM 2445 C CA . GLY A 1 341 ? 21.291 4.838 -28.781 1.00 87.62 341 GLY A CA 1
ATOM 2446 C C . GLY A 1 341 ? 20.789 6.217 -29.214 1.00 87.62 341 GLY A C 1
ATOM 2447 O O . GLY A 1 341 ? 21.550 7.184 -29.372 1.00 87.62 341 GLY A O 1
ATOM 2448 N N . MET A 1 342 ? 19.463 6.332 -29.314 1.00 92.44 342 MET A N 1
ATOM 2449 C CA . MET A 1 342 ? 18.711 7.565 -29.595 1.00 92.44 342 MET A CA 1
ATOM 2450 C C . MET A 1 342 ? 19.013 8.708 -28.613 1.00 92.44 342 MET A C 1
ATOM 2452 O O . MET A 1 342 ? 18.791 9.872 -28.945 1.00 92.44 342 MET A O 1
ATOM 2456 N N . PHE A 1 343 ? 19.553 8.389 -27.432 1.00 92.75 343 PHE A N 1
ATOM 2457 C CA . PHE A 1 343 ? 19.915 9.336 -26.370 1.00 92.75 343 PHE A CA 1
ATOM 2458 C C . PHE A 1 343 ? 21.424 9.356 -26.035 1.00 92.75 343 PHE A C 1
ATOM 2460 O O . PHE A 1 343 ? 21.844 10.017 -25.083 1.00 92.75 343 PHE A O 1
ATOM 2467 N N . GLY A 1 344 ? 22.259 8.678 -26.832 1.00 90.56 344 GLY A N 1
ATOM 2468 C CA . GLY A 1 344 ? 23.718 8.636 -26.669 1.00 90.56 344 GLY A CA 1
ATOM 2469 C C . GLY A 1 344 ? 24.247 7.349 -26.039 1.00 90.56 344 GLY A C 1
ATOM 2470 O O . GLY A 1 344 ? 23.561 6.328 -25.994 1.00 90.56 344 GLY A O 1
ATOM 2471 N N . HIS A 1 345 ? 25.503 7.387 -25.592 1.00 89.75 345 HIS A N 1
ATOM 2472 C CA . HIS A 1 345 ? 26.198 6.218 -25.053 1.00 89.75 345 HIS A CA 1
ATOM 2473 C C . HIS A 1 345 ? 25.523 5.656 -23.797 1.00 89.75 345 HIS A C 1
ATOM 2475 O O . HIS A 1 345 ? 25.102 6.395 -22.906 1.00 89.75 345 HIS A O 1
ATOM 2481 N N . GLY A 1 346 ? 25.428 4.327 -23.732 1.00 88.62 346 GLY A N 1
ATOM 2482 C CA . GLY A 1 346 ? 24.834 3.596 -22.614 1.00 88.62 346 GLY A CA 1
ATOM 2483 C C . GLY A 1 346 ? 23.302 3.638 -22.549 1.00 88.62 346 GLY A C 1
ATOM 2484 O O . GLY A 1 346 ? 22.722 2.759 -21.912 1.00 88.62 346 GLY A O 1
ATOM 2485 N N . TRP A 1 347 ? 22.643 4.595 -23.214 1.00 91.88 347 TRP A N 1
ATOM 2486 C CA . TRP A 1 347 ? 21.182 4.710 -23.268 1.00 91.88 347 TRP A CA 1
ATOM 2487 C C . TRP A 1 347 ? 20.550 3.830 -24.350 1.00 91.88 347 TRP A C 1
ATOM 2489 O O . TRP A 1 347 ? 21.050 3.769 -25.473 1.00 91.88 347 TRP A O 1
ATOM 2499 N N . ARG A 1 348 ? 19.411 3.219 -24.014 1.00 89.62 348 ARG A N 1
ATOM 2500 C CA . ARG A 1 348 ? 18.535 2.416 -24.880 1.00 89.62 348 ARG A CA 1
ATOM 2501 C C . ARG A 1 348 ? 17.063 2.563 -24.470 1.00 89.62 348 ARG A C 1
ATOM 2503 O O . ARG A 1 348 ? 16.754 3.066 -23.388 1.00 89.62 348 ARG A O 1
ATOM 2510 N N . THR A 1 349 ? 16.175 2.068 -25.322 1.00 90.88 349 THR A N 1
ATOM 2511 C CA . THR A 1 349 ? 14.730 1.887 -25.127 1.00 90.88 349 THR A CA 1
ATOM 2512 C C . THR A 1 349 ? 14.312 0.517 -25.685 1.00 90.88 349 THR A C 1
ATOM 2514 O O . THR A 1 349 ? 15.066 -0.099 -26.444 1.00 90.88 349 THR A O 1
ATOM 2517 N N . GLU A 1 350 ? 13.112 0.025 -25.353 1.00 88.19 350 GLU A N 1
ATOM 2518 C CA . GLU A 1 350 ? 12.586 -1.255 -25.885 1.00 88.19 350 GLU A CA 1
ATOM 2519 C C . GLU A 1 350 ? 12.538 -1.260 -27.428 1.00 88.19 350 GLU A C 1
ATOM 2521 O O . GLU A 1 350 ? 12.829 -2.260 -28.093 1.00 88.19 350 GLU A O 1
ATOM 2526 N N . PHE A 1 351 ? 12.271 -0.082 -28.000 1.00 93.25 351 PHE A N 1
ATOM 2527 C CA . PHE A 1 351 ? 12.171 0.181 -29.436 1.00 93.25 351 PHE A CA 1
ATOM 2528 C C . PHE A 1 351 ? 13.530 0.205 -30.173 1.00 93.25 351 PHE A C 1
ATOM 2530 O O . PHE A 1 351 ? 13.569 0.370 -31.392 1.00 93.25 351 PHE A O 1
ATOM 2537 N N . GLU A 1 352 ? 14.643 0.026 -29.451 1.00 90.56 352 GLU A N 1
ATOM 2538 C CA . GLU A 1 352 ? 16.017 -0.052 -29.981 1.00 90.56 352 GLU A CA 1
ATOM 2539 C C . GLU A 1 352 ? 16.613 -1.469 -29.935 1.00 90.56 352 GLU A C 1
ATOM 2541 O O . GLU A 1 352 ? 17.806 -1.657 -30.188 1.00 90.56 352 GLU A O 1
ATOM 2546 N N . THR A 1 353 ? 15.806 -2.478 -29.608 1.00 91.12 353 THR A N 1
ATOM 2547 C CA . THR A 1 353 ? 16.232 -3.880 -29.684 1.00 91.12 353 THR A CA 1
ATOM 2548 C C . THR A 1 353 ? 16.404 -4.346 -31.137 1.00 91.12 353 THR A C 1
ATOM 2550 O O . THR A 1 353 ? 15.727 -3.874 -32.054 1.00 91.12 353 THR A O 1
ATOM 2553 N N . PHE A 1 354 ? 17.327 -5.282 -31.374 1.00 91.75 354 PHE A N 1
ATOM 2554 C CA . PHE A 1 354 ? 17.588 -5.850 -32.704 1.00 91.75 354 PHE A CA 1
ATOM 2555 C C . PHE A 1 354 ? 18.212 -7.247 -32.619 1.00 91.75 354 PHE A C 1
ATOM 2557 O O . PHE A 1 354 ? 18.682 -7.664 -31.560 1.00 91.75 354 PHE A O 1
ATOM 2564 N N . VAL A 1 355 ? 18.251 -7.964 -33.745 1.00 92.12 355 VAL A N 1
ATOM 2565 C CA . VAL A 1 355 ? 18.918 -9.270 -33.869 1.00 92.12 355 VAL A CA 1
ATOM 2566 C C . VAL A 1 355 ? 19.984 -9.200 -34.963 1.00 92.12 355 VAL A C 1
ATOM 2568 O O . VAL A 1 355 ? 19.721 -8.699 -36.055 1.00 92.12 355 VAL A O 1
ATOM 2571 N N . THR A 1 356 ? 21.184 -9.718 -34.704 1.00 90.19 356 THR A N 1
ATOM 2572 C CA . THR A 1 356 ? 22.209 -9.969 -35.731 1.00 90.19 356 THR A CA 1
ATOM 2573 C C . THR A 1 356 ? 22.373 -11.461 -36.005 1.00 90.19 356 THR A C 1
ATOM 2575 O O . THR A 1 356 ? 21.987 -12.296 -35.186 1.00 90.19 356 THR A O 1
ATOM 2578 N N . THR A 1 357 ? 22.943 -11.819 -37.160 1.00 83.56 357 THR A N 1
ATOM 2579 C CA . THR A 1 357 ? 23.316 -13.211 -37.474 1.00 83.56 357 THR A CA 1
ATOM 2580 C C . THR A 1 357 ? 24.805 -13.331 -37.803 1.00 83.56 357 THR A C 1
ATOM 2582 O O . THR A 1 357 ? 25.360 -12.575 -38.605 1.00 83.56 357 THR A O 1
ATOM 2585 N N . GLU A 1 358 ? 25.472 -14.283 -37.148 1.00 78.56 358 GLU A N 1
ATOM 2586 C CA . GLU A 1 358 ? 26.908 -14.544 -37.245 1.00 78.56 358 GLU A CA 1
ATOM 2587 C C . GLU A 1 358 ? 27.150 -16.045 -37.466 1.00 78.56 358 GLU A C 1
ATOM 2589 O O . GLU A 1 358 ? 27.158 -16.852 -36.535 1.00 78.56 358 GLU A O 1
ATOM 2594 N N . ASN A 1 359 ? 27.408 -16.422 -38.721 1.00 71.88 359 ASN A N 1
ATOM 2595 C CA . ASN A 1 359 ? 27.514 -17.814 -39.174 1.00 71.88 359 ASN A CA 1
ATOM 2596 C C . ASN A 1 359 ? 26.172 -18.561 -39.017 1.00 71.88 359 ASN A C 1
ATOM 2598 O O . ASN A 1 359 ? 25.239 -18.256 -39.753 1.00 71.88 359 ASN A O 1
ATOM 2602 N N . GLU A 1 360 ? 26.072 -19.514 -38.087 1.00 72.12 360 GLU A N 1
ATOM 2603 C CA . GLU A 1 360 ? 24.846 -20.275 -37.781 1.00 72.12 360 GLU A CA 1
ATOM 2604 C C . GLU A 1 360 ? 24.168 -19.804 -36.474 1.00 72.12 360 GLU A C 1
ATOM 2606 O O . GLU A 1 360 ? 23.110 -20.311 -36.097 1.00 72.12 360 GLU A O 1
ATOM 2611 N N . LEU A 1 361 ? 24.741 -18.798 -35.799 1.00 82.31 361 LEU A N 1
ATOM 2612 C CA . LEU A 1 361 ? 24.212 -18.219 -34.563 1.00 82.31 361 LEU A CA 1
ATOM 2613 C C . LEU A 1 361 ? 23.438 -16.923 -34.835 1.00 82.31 361 LEU A C 1
ATOM 2615 O O . LEU A 1 361 ? 23.897 -16.047 -35.573 1.00 82.31 361 LEU A O 1
ATOM 2619 N N . CYS A 1 362 ? 22.312 -16.763 -34.150 1.00 86.75 362 CYS A N 1
ATOM 2620 C CA . CYS A 1 362 ? 21.671 -15.472 -33.939 1.00 86.75 362 CYS A CA 1
ATOM 2621 C C . CYS A 1 362 ? 22.228 -14.814 -32.668 1.00 86.75 362 CYS A C 1
ATOM 2623 O O . CYS A 1 362 ? 22.633 -15.494 -31.723 1.00 86.75 362 CYS A O 1
ATOM 2625 N N . CYS A 1 363 ? 22.214 -13.483 -32.625 1.00 89.44 363 CYS A N 1
ATOM 2626 C CA . CYS A 1 363 ? 22.484 -12.702 -31.425 1.00 89.44 363 CYS A CA 1
ATOM 2627 C C . CYS A 1 363 ? 21.389 -11.645 -31.241 1.00 89.44 363 CYS A C 1
ATOM 2629 O O . CYS A 1 363 ? 21.252 -10.750 -32.072 1.00 89.44 363 CYS A O 1
ATOM 2631 N N . PHE A 1 364 ? 20.592 -11.755 -30.180 1.00 88.69 364 PHE A N 1
ATOM 2632 C CA . PHE A 1 364 ? 19.581 -10.769 -29.795 1.00 88.69 364 PHE A CA 1
ATOM 2633 C C . PHE A 1 364 ? 20.200 -9.730 -28.856 1.00 88.69 364 PHE A C 1
ATOM 2635 O O . PHE A 1 364 ? 20.871 -10.082 -27.890 1.00 88.69 364 PHE A O 1
ATOM 2642 N N . HIS A 1 365 ? 19.987 -8.450 -29.154 1.00 87.31 365 HIS A N 1
ATOM 2643 C CA . HIS A 1 365 ? 20.522 -7.317 -28.402 1.00 87.31 365 HIS A CA 1
ATOM 2644 C C . HIS A 1 365 ? 19.390 -6.699 -27.586 1.00 87.31 365 HIS A C 1
ATOM 2646 O O . HIS A 1 365 ? 18.573 -5.953 -28.135 1.00 87.31 365 HIS A O 1
ATOM 2652 N N . ASP A 1 366 ? 19.332 -7.026 -26.293 1.00 80.06 366 ASP A N 1
ATOM 2653 C CA . ASP A 1 366 ? 18.192 -6.687 -25.432 1.00 80.06 366 ASP A CA 1
ATOM 2654 C C . ASP A 1 366 ? 18.120 -5.194 -25.043 1.00 80.06 366 ASP A C 1
ATOM 2656 O O . ASP A 1 366 ? 18.944 -4.362 -25.442 1.00 80.06 366 ASP A O 1
ATOM 2660 N N . VAL A 1 367 ? 17.076 -4.829 -24.297 1.00 76.69 367 VAL A N 1
ATOM 2661 C CA . VAL A 1 367 ? 16.735 -3.438 -23.960 1.00 76.69 367 VAL A CA 1
ATOM 2662 C C . VAL A 1 367 ? 17.822 -2.694 -23.178 1.00 76.69 367 VAL A C 1
ATOM 2664 O O . VAL A 1 367 ? 17.901 -1.473 -23.263 1.00 76.69 367 VAL A O 1
ATOM 2667 N N . GLY A 1 368 ? 18.708 -3.396 -22.468 1.00 67.12 368 GLY A N 1
ATOM 2668 C CA . GLY A 1 368 ? 19.818 -2.782 -21.738 1.00 67.12 368 GLY A CA 1
ATOM 2669 C C . GLY A 1 368 ? 21.197 -3.042 -22.341 1.00 67.12 368 GLY A C 1
ATOM 2670 O O . GLY A 1 368 ? 22.203 -2.780 -21.675 1.00 67.12 368 GLY A O 1
ATOM 2671 N N . GLY A 1 369 ? 21.250 -3.540 -23.581 1.00 69.62 369 GLY A N 1
ATOM 2672 C CA . GLY A 1 369 ? 22.480 -3.703 -24.359 1.00 69.62 369 GLY A CA 1
ATOM 2673 C C . GLY A 1 369 ? 23.241 -5.008 -24.117 1.00 69.62 369 GLY A C 1
ATOM 2674 O O . GLY A 1 369 ? 24.456 -5.031 -24.304 1.00 69.62 369 GLY A O 1
ATOM 2675 N N . ARG A 1 370 ? 22.566 -6.081 -23.684 1.00 75.44 370 ARG A N 1
ATOM 2676 C CA . ARG A 1 370 ? 23.174 -7.411 -23.522 1.00 75.44 370 ARG A CA 1
ATOM 2677 C C . ARG A 1 370 ? 23.047 -8.236 -24.806 1.00 75.44 370 ARG A C 1
ATOM 2679 O O . ARG A 1 370 ? 21.980 -8.280 -25.413 1.00 75.44 370 ARG A O 1
ATOM 2686 N N . GLU A 1 371 ? 24.129 -8.922 -25.180 1.00 82.50 371 GLU A N 1
ATOM 2687 C CA . GLU A 1 371 ? 24.149 -9.903 -26.272 1.00 82.50 371 GLU A CA 1
ATOM 2688 C C . GLU A 1 371 ? 23.645 -11.278 -25.806 1.00 82.50 371 GLU A C 1
ATOM 2690 O O . GLU A 1 371 ? 24.262 -11.916 -24.950 1.00 82.50 371 GLU A O 1
ATOM 2695 N N . LEU A 1 372 ? 22.568 -11.766 -26.421 1.00 81.00 372 LEU A N 1
ATOM 2696 C CA . LEU A 1 372 ? 22.024 -13.110 -26.239 1.00 81.00 372 LEU A CA 1
ATOM 2697 C C . LEU A 1 372 ? 22.252 -13.961 -27.482 1.00 81.00 372 LEU A C 1
ATOM 2699 O O . LEU A 1 372 ? 21.554 -13.811 -28.482 1.00 81.00 372 LEU A O 1
ATOM 2703 N N . ARG A 1 373 ? 23.233 -14.864 -27.414 1.00 84.81 373 ARG A N 1
ATOM 2704 C CA . ARG A 1 373 ? 23.652 -15.722 -28.531 1.00 84.81 373 ARG A CA 1
ATOM 2705 C C . ARG A 1 373 ? 22.991 -17.094 -28.458 1.00 84.81 373 ARG A C 1
ATOM 2707 O O . ARG A 1 373 ? 23.114 -17.773 -27.443 1.00 84.81 373 ARG A O 1
ATOM 2714 N N . PHE A 1 374 ? 22.346 -17.504 -29.546 1.00 84.69 374 PHE A N 1
ATOM 2715 C CA . PHE A 1 374 ? 21.613 -18.766 -29.654 1.00 84.69 374 PHE A CA 1
ATOM 2716 C C . PHE A 1 374 ? 21.736 -19.377 -31.056 1.00 84.69 374 PHE A C 1
ATOM 2718 O O . PHE A 1 374 ? 21.921 -18.662 -32.043 1.00 84.69 374 PHE A O 1
ATOM 2725 N N . ASP A 1 375 ? 21.627 -20.705 -31.149 1.00 84.31 375 ASP A N 1
ATOM 2726 C CA . ASP A 1 375 ? 21.554 -21.416 -32.430 1.00 84.31 375 ASP A CA 1
ATOM 2727 C C . ASP A 1 375 ? 20.340 -20.935 -33.229 1.00 84.31 375 ASP A C 1
ATOM 2729 O O . ASP A 1 375 ? 19.248 -20.830 -32.675 1.00 84.31 375 ASP A O 1
ATOM 2733 N N . THR A 1 376 ? 20.505 -20.637 -34.520 1.00 80.25 376 THR A N 1
ATOM 2734 C CA . THR A 1 376 ? 19.388 -20.142 -35.340 1.00 80.25 376 THR A CA 1
ATOM 2735 C C . THR A 1 376 ? 18.316 -21.234 -35.493 1.00 80.25 376 THR A C 1
ATOM 2737 O O . THR A 1 376 ? 18.616 -22.260 -36.112 1.00 80.25 376 THR A O 1
ATOM 2740 N N . PRO A 1 377 ? 17.060 -21.036 -35.034 1.00 81.69 377 PRO A N 1
ATOM 2741 C CA . PRO A 1 377 ? 16.007 -22.033 -35.206 1.00 81.69 377 PRO A CA 1
ATOM 2742 C C . PRO A 1 377 ? 15.758 -22.344 -36.686 1.00 81.69 377 PRO A C 1
ATOM 2744 O O . PRO A 1 377 ? 15.917 -21.485 -37.563 1.00 81.69 377 PRO A O 1
ATOM 2747 N N . ALA A 1 378 ? 15.344 -23.575 -36.983 1.00 79.75 378 ALA A N 1
ATOM 2748 C CA . ALA A 1 378 ? 14.893 -23.917 -38.328 1.00 79.75 378 ALA A CA 1
ATOM 2749 C C . ALA A 1 378 ? 13.586 -23.161 -38.653 1.00 79.75 378 ALA A C 1
ATOM 2751 O O . ALA A 1 378 ? 12.761 -22.978 -37.755 1.00 79.75 378 ALA A O 1
ATOM 2752 N N . PRO A 1 379 ? 13.355 -22.735 -39.910 1.00 80.50 379 PRO A N 1
ATOM 2753 C CA . PRO A 1 379 ? 12.082 -22.134 -40.299 1.00 80.50 379 PRO A CA 1
ATOM 2754 C C . PRO A 1 379 ? 10.896 -23.040 -39.941 1.00 80.50 379 PRO A C 1
ATOM 2756 O O . PRO A 1 379 ? 10.939 -24.247 -40.186 1.00 80.50 379 PRO A O 1
ATOM 2759 N N . GLY A 1 380 ? 9.868 -22.464 -39.316 1.00 66.50 380 GLY A N 1
ATOM 2760 C CA . GLY A 1 380 ? 8.710 -23.209 -38.807 1.00 66.50 380 GLY A CA 1
ATOM 2761 C C . GLY A 1 380 ? 8.907 -23.904 -37.456 1.00 66.50 380 GLY A C 1
ATOM 2762 O O . GLY A 1 380 ? 7.940 -24.442 -36.926 1.00 66.50 380 GLY A O 1
ATOM 2763 N N . ILE A 1 381 ? 10.110 -23.884 -36.869 1.00 70.56 381 ILE A N 1
ATOM 2764 C CA . ILE A 1 381 ? 10.367 -24.446 -35.537 1.00 70.56 381 ILE A CA 1
ATOM 2765 C C . ILE A 1 381 ? 10.488 -23.323 -34.502 1.00 70.56 381 ILE A C 1
ATOM 2767 O O . ILE A 1 381 ? 11.322 -22.423 -34.616 1.00 70.56 381 ILE A O 1
ATOM 2771 N N . GLN A 1 382 ? 9.656 -23.418 -33.467 1.00 71.69 382 GLN A N 1
ATOM 2772 C CA . GLN A 1 382 ? 9.795 -22.678 -32.219 1.00 71.69 382 GLN A CA 1
ATOM 2773 C C . GLN A 1 382 ? 10.780 -23.414 -31.303 1.00 71.69 382 GLN A C 1
ATOM 2775 O O . GLN A 1 382 ? 10.663 -24.623 -31.101 1.00 71.69 382 GLN A O 1
ATOM 2780 N N . GLN A 1 383 ? 11.726 -22.684 -30.718 1.00 77.31 383 GLN A N 1
ATOM 2781 C CA . GLN A 1 383 ? 12.674 -23.194 -29.734 1.00 77.31 383 GLN A CA 1
ATOM 2782 C C . GLN A 1 383 ? 12.580 -22.366 -28.449 1.00 77.31 383 GLN A C 1
ATOM 2784 O O . GLN A 1 383 ? 12.538 -21.136 -28.479 1.00 77.31 383 GLN A O 1
ATOM 2789 N N . TYR A 1 384 ? 12.510 -23.058 -27.312 1.00 73.44 384 TYR A N 1
ATOM 2790 C CA . TYR A 1 384 ? 12.425 -22.439 -25.995 1.00 73.44 384 TYR A CA 1
ATOM 2791 C C . TYR A 1 384 ? 13.811 -22.366 -25.347 1.00 73.44 384 TYR A C 1
ATOM 2793 O O . TYR A 1 384 ? 14.453 -23.390 -25.105 1.00 73.44 384 TYR A O 1
ATOM 2801 N N . TYR A 1 385 ? 14.260 -21.149 -25.054 1.00 70.88 385 TYR A N 1
ATOM 2802 C CA . TYR A 1 385 ? 15.530 -20.858 -24.398 1.00 70.88 385 TYR A CA 1
ATOM 2803 C C . TYR A 1 385 ? 15.272 -20.668 -22.916 1.00 70.88 385 TYR A C 1
ATOM 2805 O O . TYR A 1 385 ? 15.092 -19.560 -22.403 1.00 70.88 385 TYR A O 1
ATOM 2813 N N . ALA A 1 386 ? 15.206 -21.815 -22.244 1.00 58.84 386 ALA A N 1
ATOM 2814 C CA . ALA A 1 386 ? 14.940 -21.933 -20.825 1.00 58.84 386 ALA A CA 1
ATOM 2815 C C . ALA A 1 386 ? 15.851 -21.027 -19.986 1.00 58.84 386 ALA A C 1
ATOM 2817 O O . ALA A 1 386 ? 15.386 -20.437 -19.020 1.00 58.84 386 ALA A O 1
ATOM 2818 N N . ASP A 1 387 ? 17.134 -20.920 -20.334 1.00 54.50 387 ASP A N 1
ATOM 2819 C CA . ASP A 1 387 ? 18.158 -20.093 -19.686 1.00 54.50 387 ASP A CA 1
ATOM 2820 C C . ASP A 1 387 ? 17.896 -18.582 -19.741 1.00 54.50 387 ASP A C 1
ATOM 2822 O O . ASP A 1 387 ? 18.276 -17.882 -18.807 1.00 54.50 387 ASP A O 1
ATOM 2826 N N . GLU A 1 388 ? 17.173 -18.082 -20.742 1.00 64.06 388 GLU A N 1
ATOM 2827 C CA . GLU A 1 388 ? 16.788 -16.665 -20.834 1.00 64.06 388 GLU A CA 1
ATOM 2828 C C . GLU A 1 388 ? 15.286 -16.419 -20.606 1.00 64.06 388 GLU A C 1
ATOM 2830 O O . GLU A 1 388 ? 14.840 -15.272 -20.550 1.00 64.06 388 GLU A O 1
ATOM 2835 N N . GLY A 1 389 ? 14.488 -17.480 -20.451 1.00 68.12 389 GLY A N 1
ATOM 2836 C CA . GLY A 1 389 ? 13.030 -17.378 -20.405 1.00 68.12 389 GLY A CA 1
ATOM 2837 C C . GLY A 1 389 ? 12.484 -16.722 -21.675 1.00 68.12 389 GLY A C 1
ATOM 2838 O O . GLY A 1 389 ? 11.670 -15.799 -21.593 1.00 68.12 389 GLY A O 1
ATOM 2839 N N . LEU A 1 390 ? 12.982 -17.147 -22.839 1.00 76.94 390 LEU A N 1
ATOM 2840 C CA . LEU A 1 390 ? 12.573 -16.633 -24.145 1.00 76.94 390 LEU A CA 1
ATOM 2841 C C . LEU A 1 390 ? 12.074 -17.759 -25.050 1.00 76.94 390 LEU A C 1
ATOM 2843 O O . LEU A 1 390 ? 12.678 -18.825 -25.151 1.00 76.94 390 LEU A O 1
ATOM 2847 N N . ILE A 1 391 ? 10.986 -17.484 -25.754 1.00 77.44 391 ILE A N 1
ATOM 2848 C CA . ILE A 1 391 ? 10.488 -18.264 -26.883 1.00 77.44 391 ILE A CA 1
ATOM 2849 C C . ILE A 1 391 ? 11.048 -17.622 -28.151 1.00 77.44 391 ILE A C 1
ATOM 2851 O O . ILE A 1 391 ? 10.918 -16.413 -28.328 1.00 77.44 391 ILE A O 1
ATOM 2855 N N . ILE A 1 392 ? 11.674 -18.398 -29.039 1.00 84.75 392 ILE A N 1
ATOM 2856 C CA . ILE A 1 392 ? 12.231 -17.869 -30.290 1.00 84.75 392 ILE A CA 1
ATOM 2857 C C . ILE A 1 392 ? 11.802 -18.738 -31.474 1.00 84.75 392 ILE A C 1
ATOM 2859 O O . ILE A 1 392 ? 11.904 -19.962 -31.428 1.00 84.75 392 ILE A O 1
ATOM 2863 N N . ALA A 1 393 ? 11.340 -18.106 -32.551 1.00 84.00 393 ALA A N 1
ATOM 2864 C CA . ALA A 1 393 ? 10.915 -18.769 -33.782 1.00 84.00 393 ALA A CA 1
ATOM 2865 C C . ALA A 1 393 ? 11.451 -18.045 -35.027 1.00 84.00 393 ALA A C 1
ATOM 2867 O O . ALA A 1 393 ? 11.731 -16.843 -34.995 1.00 84.00 393 ALA A O 1
ATOM 2868 N N . ARG A 1 394 ? 11.571 -18.778 -36.141 1.00 84.12 394 ARG A N 1
ATOM 2869 C CA . ARG A 1 394 ? 12.069 -18.263 -37.426 1.00 84.12 394 ARG A CA 1
ATOM 2870 C C . ARG A 1 394 ? 11.049 -18.432 -38.556 1.00 84.12 394 ARG A C 1
ATOM 2872 O O . ARG A 1 394 ? 10.488 -19.513 -38.737 1.00 84.12 394 ARG A O 1
ATOM 2879 N N . GLY A 1 395 ? 10.875 -17.379 -39.354 1.00 79.38 395 GLY A N 1
ATOM 2880 C CA . GLY A 1 395 ? 10.097 -17.384 -40.597 1.00 79.38 395 GLY A CA 1
ATOM 2881 C C . GLY A 1 395 ? 10.917 -17.768 -41.836 1.00 79.38 395 GLY A C 1
ATOM 2882 O O . GLY A 1 395 ? 12.141 -17.605 -41.876 1.00 79.38 395 GLY A O 1
ATOM 2883 N N . ASP A 1 396 ? 10.233 -18.246 -42.878 1.00 76.94 396 ASP A N 1
ATOM 2884 C CA . ASP A 1 396 ? 10.848 -18.750 -44.120 1.00 76.94 396 ASP A CA 1
ATOM 2885 C C . ASP A 1 396 ? 11.685 -17.700 -44.871 1.00 76.94 396 ASP A C 1
ATOM 2887 O O . ASP A 1 396 ? 12.654 -18.047 -45.548 1.00 76.94 396 ASP A O 1
ATOM 2891 N N . GLN A 1 397 ? 11.350 -16.412 -44.734 1.00 75.56 397 GLN A N 1
ATOM 2892 C CA . GLN A 1 397 ? 12.077 -15.302 -45.369 1.00 75.56 397 GLN A CA 1
ATOM 2893 C C . GLN A 1 397 ? 13.167 -14.714 -44.453 1.00 75.56 397 GLN A C 1
ATOM 2895 O O . GLN A 1 397 ? 13.743 -13.670 -44.752 1.00 75.56 397 GLN A O 1
ATOM 2900 N N . GLY A 1 398 ? 13.480 -15.391 -43.341 1.00 80.06 398 GLY A N 1
ATOM 2901 C CA . GLY A 1 398 ? 14.499 -14.965 -42.384 1.00 80.06 398 GLY A CA 1
ATOM 2902 C C . GLY A 1 398 ? 14.016 -13.953 -41.347 1.00 80.06 398 GLY A C 1
ATOM 2903 O O . GLY A 1 398 ? 14.854 -13.368 -40.672 1.00 80.06 398 GLY A O 1
ATOM 2904 N N . GLN A 1 399 ? 12.704 -13.749 -41.195 1.00 85.75 399 GLN A N 1
ATOM 2905 C CA . GLN A 1 399 ? 12.155 -13.049 -40.031 1.00 85.75 399 GLN A CA 1
ATOM 2906 C C . GLN A 1 399 ? 12.452 -13.835 -38.747 1.00 85.75 399 GLN A C 1
ATOM 2908 O O . GLN A 1 399 ? 12.496 -15.068 -38.769 1.00 85.75 399 GLN A O 1
ATOM 2913 N N . MET A 1 400 ? 12.587 -13.131 -37.626 1.00 87.56 400 MET A N 1
ATOM 2914 C CA . MET A 1 400 ? 12.737 -13.731 -36.298 1.00 87.56 400 MET A CA 1
ATOM 2915 C C . MET A 1 400 ? 11.657 -13.190 -35.367 1.00 87.56 400 MET A C 1
ATOM 2917 O O . MET A 1 400 ? 11.418 -11.987 -35.338 1.00 87.56 400 MET A O 1
ATOM 2921 N N . MET A 1 401 ? 11.028 -14.063 -34.588 1.00 87.69 401 MET A N 1
ATOM 2922 C CA . MET A 1 401 ? 10.111 -13.686 -33.512 1.00 87.69 401 MET A CA 1
ATOM 2923 C C . MET A 1 401 ? 10.737 -14.093 -32.181 1.00 87.69 401 MET A C 1
ATOM 2925 O O . MET A 1 401 ? 11.201 -15.225 -32.051 1.00 87.69 401 MET A O 1
ATOM 2929 N N . ILE A 1 402 ? 10.771 -13.172 -31.218 1.00 88.00 402 ILE A N 1
ATOM 2930 C CA . ILE A 1 402 ? 11.273 -13.399 -29.857 1.00 88.00 402 ILE A CA 1
ATOM 2931 C C . ILE A 1 402 ? 10.181 -12.972 -28.884 1.00 88.00 402 ILE A C 1
ATOM 2933 O O . ILE A 1 402 ? 9.748 -11.823 -28.920 1.00 88.00 402 ILE A O 1
ATOM 2937 N N . ALA A 1 403 ? 9.750 -13.872 -28.010 1.00 80.94 403 ALA A N 1
ATOM 2938 C CA . ALA A 1 403 ? 8.740 -13.598 -27.002 1.00 80.94 403 ALA A CA 1
ATOM 2939 C C . ALA A 1 403 ? 9.207 -13.958 -25.597 1.00 80.94 403 ALA A C 1
ATOM 2941 O O . ALA A 1 403 ? 10.068 -14.821 -25.406 1.00 80.94 403 ALA A O 1
ATOM 2942 N N . ASP A 1 404 ? 8.617 -13.297 -24.610 1.00 74.81 404 ASP A N 1
ATOM 2943 C CA . ASP A 1 404 ? 8.753 -13.688 -23.212 1.00 74.81 404 ASP A CA 1
ATOM 2944 C C . ASP A 1 404 ? 8.018 -15.017 -22.949 1.00 74.81 404 ASP A C 1
ATOM 2946 O O . ASP A 1 404 ? 7.041 -15.349 -23.618 1.00 74.81 404 ASP A O 1
ATOM 2950 N N . ALA A 1 405 ? 8.527 -15.830 -22.018 1.00 65.00 405 ALA A N 1
ATOM 2951 C CA . ALA A 1 405 ? 8.116 -17.233 -21.851 1.00 65.00 405 ALA A CA 1
ATOM 2952 C C . ALA A 1 405 ? 6.665 -17.466 -21.378 1.00 65.00 405 ALA A C 1
ATOM 2954 O O . ALA A 1 405 ? 6.161 -18.591 -21.443 1.00 65.00 405 ALA A O 1
ATOM 2955 N N . ASP A 1 406 ? 6.003 -16.410 -20.911 1.00 61.56 406 ASP A N 1
ATOM 2956 C CA . ASP A 1 406 ? 4.582 -16.363 -20.575 1.00 61.56 406 ASP A CA 1
ATOM 2957 C C . ASP A 1 406 ? 3.702 -15.953 -21.775 1.00 61.56 406 ASP A C 1
ATOM 2959 O O . ASP A 1 406 ? 2.505 -16.217 -21.762 1.00 61.56 406 ASP A O 1
ATOM 2963 N N . GLY A 1 407 ? 4.285 -15.384 -22.838 1.00 67.94 407 GLY A N 1
ATOM 2964 C CA . GLY A 1 407 ? 3.580 -14.786 -23.980 1.00 67.94 407 GLY A CA 1
ATOM 2965 C C . GLY A 1 407 ? 3.308 -13.284 -23.859 1.00 67.94 407 GLY A C 1
ATOM 2966 O O . GLY A 1 407 ? 2.708 -12.700 -24.758 1.00 67.94 407 GLY A O 1
ATOM 2967 N N . SER A 1 408 ? 3.740 -12.639 -22.769 1.00 65.44 408 SER A N 1
ATOM 2968 C CA . SER A 1 408 ? 3.337 -11.264 -22.428 1.00 65.44 408 SER A CA 1
ATOM 2969 C C . SER A 1 408 ? 3.756 -10.197 -23.448 1.00 65.44 408 SER A C 1
ATOM 2971 O O . SER A 1 408 ? 3.032 -9.216 -23.621 1.00 65.44 408 SER A O 1
ATOM 2973 N N . VAL A 1 409 ? 4.890 -10.384 -24.133 1.00 79.62 409 VAL A N 1
ATOM 2974 C CA . VAL A 1 409 ? 5.326 -9.556 -25.268 1.00 79.62 409 VAL A CA 1
ATOM 2975 C C . VAL A 1 409 ? 5.988 -10.428 -26.333 1.00 79.62 409 VAL A C 1
ATOM 2977 O O . VAL A 1 409 ? 7.016 -11.057 -26.081 1.00 79.62 409 VAL A O 1
ATOM 2980 N N . TRP A 1 410 ? 5.449 -10.385 -27.550 1.00 84.44 410 TRP A N 1
ATOM 2981 C CA . TRP A 1 410 ? 6.084 -10.833 -28.788 1.00 84.44 410 TRP A CA 1
ATOM 2982 C C . TRP A 1 410 ? 6.802 -9.675 -29.469 1.00 84.44 410 TRP A C 1
ATOM 2984 O O . TRP A 1 410 ? 6.288 -8.561 -29.538 1.00 84.44 410 TRP A O 1
ATOM 2994 N N . ARG A 1 411 ? 7.987 -9.948 -30.014 1.00 90.75 411 ARG A N 1
ATOM 2995 C CA . ARG A 1 411 ? 8.838 -8.984 -30.718 1.00 90.75 411 ARG A CA 1
ATOM 2996 C C . ARG A 1 411 ? 9.172 -9.541 -32.093 1.00 90.75 411 ARG A C 1
ATOM 2998 O O . ARG A 1 411 ? 9.841 -10.573 -32.192 1.00 90.75 411 ARG A O 1
ATOM 3005 N N . LEU A 1 412 ? 8.703 -8.885 -33.151 1.00 90.88 412 LEU A N 1
ATOM 3006 C CA . LEU A 1 412 ? 9.004 -9.275 -34.528 1.00 90.88 412 LEU A CA 1
ATOM 3007 C C . LEU A 1 412 ? 10.209 -8.497 -35.055 1.00 90.88 412 LEU A C 1
ATOM 3009 O O . LEU A 1 412 ? 10.207 -7.267 -35.057 1.00 90.88 412 LEU A O 1
ATOM 3013 N N . TYR A 1 413 ? 11.187 -9.221 -35.594 1.00 92.31 413 TYR A N 1
ATOM 3014 C CA . TYR A 1 413 ? 12.376 -8.677 -36.234 1.00 92.31 413 TYR A CA 1
ATOM 3015 C C . TYR A 1 413 ? 12.403 -9.003 -37.733 1.00 92.31 413 TYR A C 1
ATOM 3017 O O . TYR A 1 413 ? 12.295 -10.165 -38.136 1.00 92.31 413 TYR A O 1
ATOM 3025 N N . LEU A 1 414 ? 12.585 -7.972 -38.564 1.00 90.12 414 LEU A N 1
ATOM 3026 C CA . LEU A 1 414 ? 12.611 -8.073 -40.027 1.00 90.12 414 LEU A CA 1
ATOM 3027 C C . LEU A 1 414 ? 14.015 -7.779 -40.588 1.00 90.12 414 LEU A C 1
ATOM 3029 O O . LEU A 1 414 ? 14.611 -6.768 -40.196 1.00 90.12 414 LEU A O 1
ATOM 3033 N N . PRO A 1 415 ? 14.541 -8.598 -41.525 1.00 88.19 415 PRO A N 1
ATOM 3034 C CA . PRO A 1 415 ? 15.822 -8.347 -42.186 1.00 88.19 415 PRO A CA 1
ATOM 3035 C C . PRO A 1 415 ? 15.900 -6.966 -42.848 1.00 88.19 415 PRO A C 1
ATOM 3037 O O . PRO A 1 415 ? 15.067 -6.606 -43.677 1.00 88.19 415 PRO A O 1
ATOM 3040 N N . LEU A 1 416 ? 16.940 -6.204 -42.504 1.00 84.06 416 LEU A N 1
ATOM 3041 C CA . LEU A 1 416 ? 17.217 -4.881 -43.069 1.00 84.06 416 LEU A CA 1
ATOM 3042 C C . LEU A 1 416 ? 18.023 -4.959 -44.378 1.00 84.06 416 LEU A C 1
ATOM 3044 O O . LEU A 1 416 ? 17.987 -4.037 -45.192 1.00 84.06 416 LEU A O 1
ATOM 3048 N N . SER A 1 417 ? 18.757 -6.056 -44.584 1.00 71.50 417 SER A N 1
ATOM 3049 C CA . SER A 1 417 ? 19.662 -6.268 -45.717 1.00 71.50 417 SER A CA 1
ATOM 3050 C C . SER A 1 417 ? 19.435 -7.635 -46.389 1.00 71.50 417 SER A C 1
ATOM 3052 O O . SER A 1 417 ? 19.114 -8.606 -45.701 1.00 71.50 417 SER A O 1
ATOM 3054 N N . PRO A 1 418 ? 19.655 -7.771 -47.718 1.00 66.69 418 PRO A N 1
ATOM 3055 C CA . PRO A 1 418 ? 19.464 -9.040 -48.437 1.00 66.69 418 PRO A CA 1
ATOM 3056 C C . PRO A 1 418 ? 20.383 -10.196 -48.012 1.00 66.69 418 PRO A C 1
ATOM 3058 O O . PRO A 1 418 ? 20.210 -11.313 -48.489 1.00 66.69 418 PRO A O 1
ATOM 3061 N N . ASP A 1 419 ? 21.380 -9.940 -47.161 1.00 70.50 419 ASP A N 1
ATOM 3062 C CA . ASP A 1 419 ? 22.269 -10.954 -46.590 1.00 70.50 419 ASP A CA 1
ATOM 3063 C C . ASP A 1 419 ? 21.855 -11.412 -45.177 1.00 70.50 419 ASP A C 1
ATOM 3065 O O . ASP A 1 419 ? 22.559 -12.225 -44.582 1.00 70.50 419 ASP A O 1
ATOM 3069 N N . GLY A 1 420 ? 20.736 -10.907 -44.640 1.00 70.69 420 GLY A N 1
ATOM 3070 C CA . GLY A 1 420 ? 20.120 -11.384 -43.395 1.00 70.69 420 GLY A CA 1
ATOM 3071 C C . GLY A 1 420 ? 20.913 -11.121 -42.109 1.00 70.69 420 GLY A C 1
ATOM 3072 O O . GLY A 1 420 ? 20.560 -11.664 -41.062 1.00 70.69 420 GLY A O 1
ATOM 3073 N N . LYS A 1 421 ? 21.983 -10.313 -42.156 1.00 82.75 421 LYS A N 1
ATOM 3074 C CA . LYS A 1 421 ? 22.891 -10.117 -41.007 1.00 82.75 421 LYS A CA 1
ATOM 3075 C C . LYS A 1 421 ? 22.374 -9.199 -39.911 1.00 82.75 421 LYS A C 1
ATOM 3077 O O . LYS A 1 421 ? 22.871 -9.278 -38.790 1.00 82.75 421 LYS A O 1
ATOM 3082 N N . TYR A 1 422 ? 21.415 -8.334 -40.223 1.00 88.62 422 TYR A N 1
ATOM 3083 C CA . TYR A 1 422 ? 20.810 -7.409 -39.272 1.00 88.62 422 TYR A CA 1
ATOM 3084 C C . TYR A 1 422 ? 19.296 -7.404 -39.461 1.00 88.62 422 TYR A C 1
ATOM 3086 O O . TYR A 1 422 ? 18.807 -7.181 -40.571 1.00 88.62 422 TYR A O 1
ATOM 3094 N N . LEU A 1 423 ? 18.564 -7.646 -38.378 1.00 91.69 423 LEU A N 1
ATOM 3095 C CA . LEU A 1 423 ? 17.114 -7.622 -38.325 1.00 91.69 423 LEU A CA 1
ATOM 3096 C C . LEU A 1 423 ? 16.692 -6.565 -37.301 1.00 91.69 423 LEU A C 1
ATOM 3098 O O . LEU A 1 423 ? 17.022 -6.669 -36.117 1.00 91.69 423 LEU A O 1
ATOM 3102 N N . ARG A 1 424 ? 15.956 -5.549 -37.754 1.00 92.00 424 ARG A N 1
ATOM 3103 C CA . ARG A 1 424 ? 15.407 -4.503 -36.876 1.00 92.00 424 ARG A CA 1
ATOM 3104 C C . ARG A 1 424 ? 14.086 -4.949 -36.269 1.00 92.00 424 ARG A C 1
ATOM 3106 O O . ARG A 1 424 ? 13.367 -5.713 -36.911 1.00 92.00 424 ARG A O 1
ATOM 3113 N N . LEU A 1 425 ? 13.743 -4.424 -35.093 1.00 94.25 425 LEU A N 1
ATOM 3114 C CA . LEU A 1 425 ? 12.383 -4.519 -34.567 1.00 94.25 425 LEU A CA 1
ATOM 3115 C C . LEU A 1 425 ? 11.388 -3.927 -35.586 1.00 94.25 425 LEU A C 1
ATOM 3117 O O . LEU A 1 425 ? 11.692 -2.954 -36.276 1.00 94.25 425 LEU A O 1
ATOM 3121 N N . ALA A 1 426 ? 10.218 -4.544 -35.707 1.00 91.75 426 ALA A N 1
ATOM 3122 C CA . ALA A 1 426 ? 9.144 -4.125 -36.606 1.00 91.75 426 ALA A CA 1
ATOM 3123 C C . ALA A 1 426 ? 7.797 -4.016 -35.881 1.00 91.75 426 ALA A C 1
ATOM 3125 O O . ALA A 1 426 ? 7.022 -3.107 -36.178 1.00 91.75 426 ALA A O 1
ATOM 3126 N N . SER A 1 427 ? 7.545 -4.889 -34.902 1.00 92.25 427 SER A N 1
ATOM 3127 C CA . SER A 1 427 ? 6.429 -4.729 -33.974 1.00 92.25 427 SER A CA 1
ATOM 3128 C C . SER A 1 427 ? 6.691 -5.336 -32.598 1.00 92.25 427 SER A C 1
ATOM 3130 O O . SER A 1 427 ? 7.493 -6.263 -32.450 1.00 92.25 427 SER A O 1
ATOM 3132 N N . LEU A 1 428 ? 5.980 -4.795 -31.609 1.00 90.25 428 LEU A N 1
ATOM 3133 C CA . LEU A 1 428 ? 5.674 -5.441 -30.332 1.00 90.25 428 LEU A CA 1
ATOM 3134 C C . LEU A 1 428 ? 4.202 -5.876 -30.374 1.00 90.25 428 LEU A C 1
ATOM 3136 O O . LEU A 1 428 ? 3.385 -5.101 -30.870 1.00 90.25 428 LEU A O 1
ATOM 3140 N N . SER A 1 429 ? 3.834 -7.050 -29.863 1.00 86.56 429 SER A N 1
ATOM 3141 C CA . SER A 1 429 ? 2.422 -7.449 -29.728 1.00 86.56 429 SER A CA 1
ATOM 3142 C C . SER A 1 429 ? 2.168 -8.383 -28.545 1.00 86.56 429 SER A C 1
ATOM 3144 O O . SER A 1 429 ? 3.104 -8.944 -27.982 1.00 86.56 429 SER A O 1
ATOM 3146 N N . ASP A 1 430 ? 0.902 -8.568 -28.180 1.00 80.88 430 ASP A N 1
ATOM 3147 C CA . ASP A 1 430 ? 0.448 -9.657 -27.310 1.00 80.88 430 ASP A CA 1
ATOM 3148 C C . ASP A 1 430 ? -0.070 -10.859 -28.129 1.00 80.88 430 ASP A C 1
ATOM 3150 O O . ASP A 1 430 ? -0.030 -10.860 -29.364 1.00 80.88 430 ASP A O 1
ATOM 3154 N N . GLU A 1 431 ? -0.538 -11.896 -27.431 1.00 78.75 431 GLU A N 1
ATOM 3155 C CA . GLU A 1 431 ? -1.133 -13.116 -28.005 1.00 78.75 431 GLU A CA 1
ATOM 3156 C C . GLU A 1 431 ? -2.468 -12.870 -28.738 1.00 78.75 431 GLU A C 1
ATOM 3158 O O . GLU A 1 431 ? -2.869 -13.682 -29.570 1.00 78.75 431 GLU A O 1
ATOM 3163 N N . TYR A 1 432 ? -3.146 -11.751 -28.458 1.00 77.81 432 TYR A N 1
ATOM 3164 C CA . TYR A 1 432 ? -4.399 -11.353 -29.110 1.00 77.81 432 TYR A CA 1
ATOM 3165 C C . TYR A 1 432 ? -4.160 -10.529 -30.386 1.00 77.81 432 TYR A C 1
ATOM 3167 O O . TYR A 1 432 ? -5.102 -10.191 -31.096 1.00 77.81 432 TYR A O 1
ATOM 3175 N N . GLY A 1 433 ? -2.905 -10.200 -30.710 1.00 78.81 433 GLY A N 1
ATOM 3176 C CA . GLY A 1 433 ? -2.571 -9.360 -31.862 1.00 78.81 433 GLY A CA 1
ATOM 3177 C C . GLY A 1 433 ? -2.800 -7.862 -31.632 1.00 78.81 433 GLY A C 1
ATOM 3178 O O . GLY A 1 433 ? -2.692 -7.074 -32.577 1.00 78.81 433 GLY A O 1
ATOM 3179 N N . ASN A 1 434 ? -3.041 -7.427 -30.390 1.00 85.50 434 ASN A N 1
ATOM 3180 C CA . ASN A 1 434 ? -2.850 -6.019 -30.057 1.00 85.50 434 ASN A CA 1
ATOM 3181 C C . ASN A 1 434 ? -1.352 -5.728 -30.136 1.00 85.50 434 ASN A C 1
ATOM 3183 O O . ASN A 1 434 ? -0.548 -6.483 -29.590 1.00 85.50 434 ASN A O 1
ATOM 3187 N N . GLY A 1 435 ? -0.949 -4.625 -30.761 1.00 88.12 435 GLY A N 1
ATOM 3188 C CA . GLY A 1 435 ? 0.474 -4.333 -30.878 1.00 88.12 435 GLY A CA 1
ATOM 3189 C C . GLY A 1 435 ? 0.812 -2.901 -31.235 1.00 88.12 435 GLY A C 1
ATOM 3190 O O . GLY A 1 435 ? -0.062 -2.076 -31.493 1.00 88.12 435 GLY A O 1
ATOM 3191 N N . LEU A 1 436 ? 2.116 -2.641 -31.258 1.00 92.81 436 LEU A N 1
ATOM 3192 C CA . LEU A 1 436 ? 2.753 -1.402 -31.675 1.00 92.81 436 LEU A CA 1
ATOM 3193 C C . LEU A 1 436 ? 3.641 -1.689 -32.886 1.00 92.81 436 LEU A C 1
ATOM 3195 O O . LEU A 1 436 ? 4.575 -2.483 -32.807 1.00 92.81 436 LEU A O 1
ATOM 3199 N N . MET A 1 437 ? 3.352 -1.024 -33.997 1.00 93.44 437 MET A N 1
ATOM 3200 C CA . MET A 1 437 ? 4.026 -1.122 -35.287 1.00 93.44 437 MET A CA 1
ATOM 3201 C C . MET A 1 437 ? 5.050 0.011 -35.442 1.00 93.44 437 MET A C 1
ATOM 3203 O O . MET A 1 437 ? 4.723 1.187 -35.254 1.00 93.44 437 MET A O 1
ATOM 3207 N N . LEU A 1 438 ? 6.289 -0.331 -35.802 1.00 94.69 438 LEU A N 1
ATOM 3208 C CA . LEU A 1 438 ? 7.411 0.607 -35.889 1.00 94.69 438 LEU A CA 1
ATOM 3209 C C . LEU A 1 438 ? 7.684 1.028 -37.344 1.00 94.69 438 LEU A C 1
ATOM 3211 O O . LEU A 1 438 ? 8.010 0.208 -38.203 1.00 94.69 438 LEU A O 1
ATOM 3215 N N . SER A 1 439 ? 7.606 2.334 -37.602 1.00 94.56 439 SER A N 1
ATOM 3216 C CA . SER A 1 439 ? 7.850 2.959 -38.906 1.00 94.56 439 SER A CA 1
ATOM 3217 C C . SER A 1 439 ? 9.217 3.642 -38.941 1.00 94.56 439 SER A C 1
ATOM 3219 O O . SER A 1 439 ? 9.549 4.432 -38.056 1.00 94.56 439 SER A O 1
ATOM 3221 N N . TYR A 1 440 ? 9.994 3.381 -39.993 1.00 93.69 440 TYR A N 1
ATOM 3222 C CA . TYR A 1 440 ? 11.364 3.877 -40.151 1.00 93.69 440 TYR A CA 1
ATOM 3223 C C . TYR A 1 440 ? 11.501 4.807 -41.364 1.00 93.69 440 TYR A C 1
ATOM 3225 O O . TYR A 1 440 ? 10.852 4.592 -42.388 1.00 93.69 440 TYR A O 1
ATOM 3233 N N . ASP A 1 441 ? 12.355 5.829 -41.261 1.00 93.00 441 ASP A N 1
ATOM 3234 C CA . ASP A 1 441 ? 12.626 6.774 -42.351 1.00 93.00 441 ASP A CA 1
ATOM 3235 C C . ASP A 1 441 ? 13.649 6.248 -43.380 1.00 93.00 441 ASP A C 1
ATOM 3237 O O . ASP A 1 441 ? 14.195 5.150 -43.257 1.00 93.00 441 ASP A O 1
ATOM 3241 N N . GLU A 1 442 ? 13.941 7.049 -44.411 1.00 90.06 442 GLU A N 1
ATOM 3242 C CA . GLU A 1 442 ? 14.932 6.712 -45.448 1.00 90.06 442 GLU A CA 1
ATOM 3243 C C . GLU A 1 442 ? 16.342 6.458 -44.870 1.00 90.06 442 GLU A C 1
ATOM 3245 O O . GLU A 1 442 ? 17.092 5.635 -45.399 1.00 90.06 442 GLU A O 1
ATOM 3250 N N . HIS A 1 443 ? 16.676 7.087 -43.737 1.00 88.38 443 HIS A N 1
ATOM 3251 C CA . HIS A 1 443 ? 17.932 6.911 -42.998 1.00 88.38 443 HIS A CA 1
ATOM 3252 C C . HIS A 1 443 ? 17.893 5.725 -42.015 1.00 88.38 443 HIS A C 1
ATOM 3254 O O . HIS A 1 443 ? 18.853 5.511 -41.277 1.00 88.38 443 HIS A O 1
ATOM 3260 N N . GLN A 1 444 ? 16.807 4.944 -42.016 1.00 88.19 444 GLN A N 1
ATOM 3261 C CA . GLN A 1 444 ? 16.542 3.807 -41.129 1.00 88.19 444 GLN A CA 1
ATOM 3262 C C . GLN A 1 444 ? 16.431 4.174 -39.636 1.00 88.19 444 GLN A C 1
ATOM 3264 O O . GLN A 1 444 ? 16.634 3.322 -38.772 1.00 88.19 444 GLN A O 1
ATOM 3269 N N . ARG A 1 445 ? 16.059 5.422 -39.321 1.00 92.25 445 ARG A N 1
ATOM 3270 C CA . ARG A 1 445 ? 15.729 5.890 -37.962 1.00 92.25 445 ARG A CA 1
ATOM 3271 C C . ARG A 1 445 ? 14.249 5.643 -37.668 1.00 92.25 445 ARG A C 1
ATOM 3273 O O . ARG A 1 445 ? 13.428 5.789 -38.571 1.00 92.25 445 ARG A O 1
ATOM 3280 N N . LEU A 1 446 ? 13.898 5.308 -36.426 1.00 95.69 446 LEU A N 1
ATOM 3281 C CA . LEU A 1 446 ? 12.500 5.158 -36.000 1.00 95.69 446 LEU A CA 1
ATOM 3282 C C . LEU A 1 446 ? 11.803 6.524 -36.059 1.00 95.69 446 LEU A C 1
ATOM 3284 O O . LEU A 1 446 ? 12.110 7.402 -35.262 1.00 95.69 446 LEU A O 1
ATOM 3288 N N . CYS A 1 447 ? 10.886 6.726 -37.002 1.00 95.75 447 CYS A N 1
ATOM 3289 C CA . CYS A 1 447 ? 10.214 8.013 -37.198 1.00 95.75 447 CYS A CA 1
ATOM 3290 C C . CYS A 1 447 ? 8.791 8.042 -36.632 1.00 95.75 447 CYS A C 1
ATOM 3292 O O . CYS A 1 447 ? 8.321 9.114 -36.246 1.00 95.75 447 CYS A O 1
ATOM 3294 N N . ALA A 1 448 ? 8.123 6.889 -36.526 1.00 96.81 448 ALA A N 1
ATOM 3295 C CA . ALA A 1 448 ? 6.847 6.784 -35.830 1.00 96.81 448 ALA A CA 1
ATOM 3296 C C . ALA A 1 448 ? 6.597 5.392 -35.230 1.00 96.81 448 ALA A C 1
ATOM 3298 O O . ALA A 1 448 ? 7.104 4.386 -35.721 1.00 96.81 448 ALA A O 1
ATOM 3299 N N . ILE A 1 449 ? 5.752 5.352 -34.204 1.00 97.12 449 ILE A N 1
ATOM 3300 C CA . ILE A 1 449 ? 5.109 4.153 -33.661 1.00 97.12 449 ILE A CA 1
ATOM 3301 C C . ILE A 1 449 ? 3.598 4.353 -33.808 1.00 97.12 449 ILE A C 1
ATOM 3303 O O . ILE A 1 449 ? 3.104 5.445 -33.539 1.00 97.12 449 ILE A O 1
ATOM 3307 N N . HIS A 1 450 ? 2.859 3.329 -34.218 1.00 93.06 450 HIS A N 1
ATOM 3308 C CA . HIS A 1 450 ? 1.390 3.333 -34.242 1.00 93.06 450 HIS A CA 1
ATOM 3309 C C . HIS A 1 450 ? 0.855 2.034 -33.641 1.00 93.06 450 HIS A C 1
ATOM 3311 O O . HIS A 1 450 ? 1.573 1.038 -33.647 1.00 93.06 450 HIS A O 1
ATOM 3317 N N . ASP A 1 451 ? -0.360 2.026 -33.095 1.00 90.44 451 ASP A N 1
ATOM 3318 C CA . ASP A 1 451 ? -0.993 0.763 -32.695 1.00 90.44 451 ASP A CA 1
ATOM 3319 C C . ASP A 1 451 ? -1.561 0.005 -33.910 1.00 90.44 451 ASP A C 1
ATOM 3321 O O . ASP A 1 451 ? -1.621 0.534 -35.025 1.00 90.44 451 ASP A O 1
ATOM 3325 N N . THR A 1 452 ? -1.955 -1.256 -33.717 1.00 84.56 452 THR A N 1
ATOM 3326 C CA . THR A 1 452 ? -2.453 -2.119 -34.803 1.00 84.56 452 THR A CA 1
ATOM 3327 C C . THR A 1 452 ? -3.762 -1.643 -35.450 1.00 84.56 452 THR A C 1
ATOM 3329 O O . THR A 1 452 ? -4.052 -2.064 -36.567 1.00 84.56 452 THR A O 1
ATOM 3332 N N . GLU A 1 453 ? -4.509 -0.718 -34.832 1.00 82.69 453 GLU A N 1
ATOM 3333 C CA . GLU A 1 453 ? -5.673 -0.057 -35.452 1.00 82.69 453 GLU A CA 1
ATOM 3334 C C . GLU A 1 453 ? -5.345 1.286 -36.146 1.00 82.69 453 GLU A C 1
ATOM 3336 O O . GLU A 1 453 ? -6.217 1.860 -36.802 1.00 82.69 453 GLU A O 1
ATOM 3341 N N . GLY A 1 454 ? -4.127 1.829 -36.010 1.00 83.56 454 GLY A N 1
ATOM 3342 C CA . GLY A 1 454 ? -3.799 3.189 -36.475 1.00 83.56 454 GLY A CA 1
ATOM 3343 C C . GLY A 1 454 ? -4.545 4.289 -35.701 1.00 83.56 454 GLY A C 1
ATOM 3344 O O . GLY A 1 454 ? -4.837 5.365 -36.227 1.00 83.56 454 GLY A O 1
ATOM 3345 N N . VAL A 1 455 ? -4.899 3.986 -34.457 1.00 86.69 455 VAL A N 1
ATOM 3346 C CA . VAL A 1 455 ? -5.735 4.749 -33.528 1.00 86.69 455 VAL A CA 1
ATOM 3347 C C . VAL A 1 455 ? -4.883 5.569 -32.565 1.00 86.69 455 VAL A C 1
ATOM 3349 O O . VAL A 1 455 ? -5.214 6.726 -32.284 1.00 86.69 455 VAL A O 1
ATOM 3352 N N . LEU A 1 456 ? -3.775 4.991 -32.109 1.00 90.00 456 LEU A N 1
ATOM 3353 C CA . LEU A 1 456 ? -2.657 5.676 -31.478 1.00 90.00 456 LEU A CA 1
ATOM 3354 C C . LEU A 1 456 ? -1.552 5.894 -32.519 1.00 90.00 456 LEU A C 1
ATOM 3356 O O . LEU A 1 456 ? -1.254 5.022 -33.334 1.00 90.00 456 LEU A O 1
ATOM 3360 N N . THR A 1 457 ? -0.896 7.051 -32.490 1.00 93.19 457 THR A N 1
ATOM 3361 C CA . THR A 1 457 ? 0.330 7.295 -33.262 1.00 93.19 457 THR A CA 1
ATOM 3362 C C . THR A 1 457 ? 1.245 8.227 -32.482 1.00 93.19 457 THR A C 1
ATOM 3364 O O . THR A 1 457 ? 0.784 9.173 -31.856 1.00 93.19 457 THR A O 1
ATOM 3367 N N . VAL A 1 458 ? 2.546 7.973 -32.529 1.00 96.12 458 VAL A N 1
ATOM 3368 C CA . VAL A 1 458 ? 3.593 8.776 -31.900 1.00 96.12 458 VAL A CA 1
ATOM 3369 C C . VAL A 1 458 ? 4.700 9.002 -32.918 1.00 96.12 458 VAL A C 1
ATOM 3371 O O . VAL A 1 458 ? 5.234 8.045 -33.466 1.00 96.12 458 VAL A O 1
ATOM 3374 N N . CYS A 1 459 ? 5.058 10.259 -33.162 1.00 97.50 459 CYS A N 1
ATOM 3375 C CA . CYS A 1 459 ? 6.079 10.672 -34.122 1.00 97.50 459 CYS A CA 1
ATOM 3376 C C . CYS A 1 459 ? 7.333 11.183 -33.402 1.00 97.50 459 CYS A C 1
ATOM 3378 O O . CYS A 1 459 ? 7.244 12.042 -32.515 1.00 97.50 459 CYS A O 1
ATOM 3380 N N . LEU A 1 460 ? 8.496 10.682 -33.822 1.00 97.75 460 LEU A N 1
ATOM 3381 C CA . LEU A 1 460 ? 9.814 11.006 -33.282 1.00 97.75 460 LEU A CA 1
ATOM 3382 C C . LEU A 1 460 ? 10.511 12.023 -34.199 1.00 97.75 460 LEU A C 1
ATOM 3384 O O . LEU A 1 460 ? 10.492 11.894 -35.423 1.00 97.75 460 LEU A O 1
ATOM 3388 N N . GLN A 1 461 ? 11.127 13.045 -33.607 1.00 96.44 461 GLN A N 1
ATOM 3389 C CA . GLN A 1 461 ? 11.767 14.158 -34.316 1.00 96.44 461 GLN A CA 1
ATOM 3390 C C . GLN A 1 461 ? 13.270 14.190 -34.018 1.00 96.44 461 GLN A C 1
ATOM 3392 O O . GLN A 1 461 ? 13.704 13.844 -32.920 1.00 96.44 461 GLN A O 1
ATOM 3397 N N . TYR A 1 462 ? 14.056 14.603 -35.014 1.00 96.12 462 TYR A N 1
ATOM 3398 C CA . TYR A 1 462 ? 15.522 14.553 -35.029 1.00 96.12 462 TYR A CA 1
ATOM 3399 C C . TYR A 1 462 ? 16.069 15.918 -35.485 1.00 96.12 462 TYR A C 1
ATOM 3401 O O . TYR A 1 462 ? 16.604 16.053 -36.587 1.00 96.12 462 TYR A O 1
ATOM 3409 N N . ASP A 1 463 ? 15.842 16.951 -34.669 1.00 93.56 463 ASP A N 1
ATOM 3410 C CA . ASP A 1 463 ? 15.981 18.363 -35.062 1.00 93.56 463 ASP A CA 1
ATOM 3411 C C . ASP A 1 463 ? 17.423 18.908 -35.013 1.00 93.56 463 ASP A C 1
ATOM 3413 O O . ASP A 1 463 ? 17.688 19.958 -35.598 1.00 93.56 463 ASP A O 1
ATOM 3417 N N . ASP A 1 464 ? 18.354 18.253 -34.304 1.00 93.38 464 ASP A N 1
ATOM 3418 C CA . ASP A 1 464 ? 19.739 18.733 -34.168 1.00 93.38 464 ASP A CA 1
ATOM 3419 C C . ASP A 1 464 ? 20.620 18.205 -35.321 1.00 93.38 464 ASP A C 1
ATOM 3421 O O . ASP A 1 464 ? 20.975 17.021 -35.336 1.00 93.38 464 ASP A O 1
ATOM 3425 N N . PRO A 1 465 ? 21.042 19.058 -36.279 1.00 92.31 465 PRO A N 1
ATOM 3426 C CA . PRO A 1 465 ? 21.841 18.626 -37.426 1.00 92.31 465 PRO A CA 1
ATOM 3427 C C . PRO A 1 465 ? 23.270 18.205 -37.051 1.00 92.31 465 PRO A C 1
ATOM 3429 O O . PRO A 1 465 ? 23.975 17.658 -37.898 1.00 92.31 465 PRO A O 1
ATOM 3432 N N . ARG A 1 466 ? 23.719 18.450 -35.810 1.00 94.31 466 ARG A N 1
ATOM 3433 C CA . ARG A 1 466 ? 24.997 17.938 -35.287 1.00 94.31 466 ARG A CA 1
ATOM 3434 C C . ARG A 1 466 ? 24.913 16.444 -34.974 1.00 94.31 466 ARG A C 1
ATOM 3436 O O . ARG A 1 466 ? 25.906 15.737 -35.123 1.00 94.31 466 ARG A O 1
ATOM 3443 N N . TYR A 1 467 ? 23.731 15.973 -34.571 1.00 93.06 467 TYR A N 1
ATOM 3444 C CA . TYR A 1 467 ? 23.492 14.617 -34.076 1.00 93.06 467 TYR A CA 1
ATOM 3445 C C . TYR A 1 467 ? 22.229 14.005 -34.708 1.00 93.06 467 TYR A C 1
ATOM 3447 O O . TYR A 1 467 ? 21.274 13.692 -34.000 1.00 93.06 467 TYR A O 1
ATOM 3455 N N . PRO A 1 468 ? 22.206 13.772 -36.037 1.00 91.19 468 PRO A N 1
ATOM 3456 C CA . PRO A 1 468 ? 21.005 13.328 -36.753 1.00 91.19 468 PRO A CA 1
ATOM 3457 C C . PRO A 1 468 ? 20.471 11.945 -36.332 1.00 91.19 468 PRO A C 1
ATOM 3459 O O . PRO A 1 468 ? 19.375 11.575 -36.743 1.00 91.19 468 PRO A O 1
ATOM 3462 N N . ALA A 1 469 ? 21.207 11.177 -35.523 1.00 90.75 469 ALA A N 1
ATOM 3463 C CA . ALA A 1 469 ? 20.748 9.918 -34.927 1.00 90.75 469 ALA A CA 1
ATOM 3464 C C . ALA A 1 469 ? 20.029 10.089 -33.569 1.00 90.75 469 ALA A C 1
ATOM 3466 O O . ALA A 1 469 ? 19.544 9.103 -33.017 1.00 90.75 469 ALA A O 1
ATOM 3467 N N . ARG A 1 470 ? 19.958 11.308 -33.012 1.00 94.31 470 ARG A N 1
ATOM 3468 C CA . ARG A 1 470 ? 19.377 11.576 -31.686 1.00 94.31 470 ARG A CA 1
ATOM 3469 C C . ARG A 1 470 ? 17.963 12.129 -31.767 1.00 94.31 470 ARG A C 1
ATOM 3471 O O . ARG A 1 470 ? 17.708 13.084 -32.499 1.00 94.31 470 ARG A O 1
ATOM 3478 N N . VAL A 1 471 ? 17.073 11.569 -30.955 1.00 96.06 471 VAL A N 1
ATOM 3479 C CA . VAL A 1 471 ? 15.703 12.070 -30.817 1.00 96.06 471 VAL A CA 1
ATOM 3480 C C . VAL A 1 471 ? 15.733 13.372 -30.019 1.00 96.06 471 VAL A C 1
ATOM 3482 O O . VAL A 1 471 ? 16.239 13.405 -28.900 1.00 96.06 471 VAL A O 1
ATOM 3485 N N . THR A 1 472 ? 15.187 14.447 -30.586 1.00 96.69 472 THR A N 1
ATOM 3486 C CA . THR A 1 472 ? 15.046 15.759 -29.931 1.00 96.69 472 THR A CA 1
ATOM 3487 C C . THR A 1 472 ? 13.660 15.958 -29.337 1.00 96.69 472 THR A C 1
ATOM 3489 O O . THR A 1 472 ? 13.528 16.611 -28.304 1.00 96.69 472 THR A O 1
ATOM 3492 N N . ARG A 1 473 ? 12.616 15.396 -29.955 1.00 97.06 473 ARG A N 1
ATOM 3493 C CA . ARG A 1 473 ? 11.233 15.451 -29.457 1.00 97.06 473 ARG A CA 1
ATOM 3494 C C . ARG A 1 473 ? 10.452 14.206 -29.818 1.00 97.06 473 ARG A C 1
ATOM 3496 O O . ARG A 1 473 ? 10.717 13.568 -30.834 1.00 97.06 473 ARG A O 1
ATOM 3503 N N . ILE A 1 474 ? 9.429 13.937 -29.019 1.00 97.50 474 ILE A N 1
ATOM 3504 C CA . ILE A 1 474 ? 8.411 12.933 -29.298 1.00 97.50 474 ILE A CA 1
ATOM 3505 C C . ILE A 1 474 ? 7.036 13.590 -29.162 1.00 97.50 474 ILE A C 1
ATOM 3507 O O . ILE A 1 474 ? 6.794 14.374 -28.240 1.00 97.50 474 ILE A O 1
ATOM 3511 N N . THR A 1 475 ? 6.158 13.319 -30.127 1.00 96.38 475 THR A N 1
ATOM 3512 C CA . THR A 1 475 ? 4.888 14.034 -30.319 1.00 96.38 475 THR A CA 1
ATOM 3513 C C . THR A 1 475 ? 3.748 13.091 -30.680 1.00 96.38 475 THR A C 1
ATOM 3515 O O . THR A 1 475 ? 3.966 12.128 -31.408 1.00 96.38 475 THR A O 1
ATOM 3518 N N . GLU A 1 476 ? 2.529 13.387 -30.236 1.00 94.44 476 GLU A N 1
ATOM 3519 C CA . GLU A 1 476 ? 1.314 12.745 -30.754 1.00 94.44 476 GLU A CA 1
ATOM 3520 C C . GLU A 1 476 ? 0.735 13.649 -31.860 1.00 94.44 476 GLU A C 1
ATOM 3522 O O . GLU A 1 476 ? 0.439 14.815 -31.575 1.00 94.44 476 GLU A O 1
ATOM 3527 N N . PRO A 1 477 ? 0.611 13.199 -33.124 1.00 92.19 477 PRO A N 1
ATOM 3528 C CA . PRO A 1 477 ? 0.122 14.046 -34.204 1.00 92.19 477 PRO A CA 1
ATOM 3529 C C . PRO A 1 477 ? -1.362 14.393 -34.019 1.00 92.19 477 PRO A C 1
ATOM 3531 O O . PRO A 1 477 ? -2.181 13.568 -33.611 1.00 92.19 477 PRO A O 1
ATOM 3534 N N . GLY A 1 478 ? -1.695 15.644 -34.331 1.00 84.88 478 GLY A N 1
ATOM 3535 C CA . GLY A 1 478 ? -3.069 16.133 -34.378 1.00 84.88 478 GLY A CA 1
ATOM 3536 C C . GLY A 1 478 ? -3.814 15.749 -35.662 1.00 84.88 478 GLY A C 1
ATOM 3537 O O . GLY A 1 478 ? -3.226 15.210 -36.600 1.00 84.88 478 GLY A O 1
ATOM 3538 N N . ASP A 1 479 ? -5.103 16.083 -35.714 1.00 80.56 479 ASP A N 1
ATOM 3539 C CA . ASP A 1 479 ? -5.948 16.006 -36.915 1.00 80.56 479 ASP A CA 1
ATOM 3540 C C . ASP A 1 479 ? -6.433 17.420 -37.322 1.00 80.56 479 ASP A C 1
ATOM 3542 O O . ASP A 1 479 ? -5.847 18.425 -36.919 1.00 80.56 479 ASP A O 1
ATOM 3546 N N . GLU A 1 480 ? -7.494 17.548 -38.126 1.00 77.25 480 GLU A N 1
ATOM 3547 C CA . GLU A 1 480 ? -8.047 18.868 -38.495 1.00 77.25 480 GLU A CA 1
ATOM 3548 C C . GLU A 1 480 ? -8.665 19.655 -37.315 1.00 77.25 480 GLU A C 1
ATOM 3550 O O . GLU A 1 480 ? -9.010 20.829 -37.473 1.00 77.25 480 GLU A O 1
ATOM 3555 N N . LYS A 1 481 ? -8.847 19.029 -36.144 1.00 75.94 481 LYS A N 1
ATOM 3556 C CA . LYS A 1 481 ? -9.517 19.594 -34.956 1.00 75.94 481 LYS A CA 1
ATOM 3557 C C . LYS A 1 481 ? -8.613 19.615 -33.721 1.00 75.94 481 LYS A C 1
ATOM 3559 O O . LYS A 1 481 ? -8.722 20.528 -32.905 1.00 75.94 481 LYS A O 1
ATOM 3564 N N . ARG A 1 482 ? -7.741 18.616 -33.584 1.00 80.25 482 ARG A N 1
ATOM 3565 C CA . ARG A 1 482 ? -6.804 18.395 -32.479 1.00 80.25 482 ARG A CA 1
ATOM 3566 C C . ARG A 1 482 ? -5.423 18.928 -32.854 1.00 80.25 482 ARG A C 1
ATOM 3568 O O . ARG A 1 482 ? -4.906 18.602 -33.914 1.00 80.25 482 ARG A O 1
ATOM 3575 N N . ALA A 1 483 ? -4.790 19.704 -31.978 1.00 85.69 483 ALA A N 1
ATOM 3576 C CA . ALA A 1 483 ? -3.403 20.124 -32.179 1.00 85.69 483 ALA A CA 1
ATOM 3577 C C . ALA A 1 483 ? -2.418 18.973 -31.895 1.00 85.69 483 ALA A C 1
ATOM 3579 O O . ALA A 1 483 ? -2.652 18.172 -30.992 1.00 85.69 483 ALA A O 1
ATOM 3580 N N . THR A 1 484 ? -1.291 18.931 -32.614 1.00 91.25 484 THR A N 1
ATOM 3581 C CA . THR A 1 484 ? -0.164 18.038 -32.289 1.00 91.25 484 THR A CA 1
ATOM 3582 C C . THR A 1 484 ? 0.324 18.297 -30.866 1.00 91.25 484 THR A C 1
ATOM 3584 O O . THR A 1 484 ? 0.627 19.436 -30.505 1.00 91.25 484 THR A O 1
ATOM 3587 N N . LEU A 1 485 ? 0.420 17.236 -30.070 1.00 91.31 485 LEU A N 1
ATOM 3588 C CA . LEU A 1 485 ? 0.852 17.288 -28.680 1.00 91.31 485 LEU A CA 1
ATOM 3589 C C . LEU A 1 485 ? 2.354 17.032 -28.573 1.00 91.31 485 LEU A C 1
ATOM 3591 O O . LEU A 1 485 ? 2.875 16.118 -29.209 1.00 91.31 485 LEU A O 1
ATOM 3595 N N . LEU A 1 486 ? 3.042 17.789 -27.717 1.00 93.50 486 LEU A N 1
ATOM 3596 C CA . LEU A 1 486 ? 4.343 17.375 -27.194 1.00 93.50 486 LEU A CA 1
ATOM 3597 C C . LEU A 1 486 ? 4.122 16.292 -26.132 1.00 93.50 486 LEU A C 1
ATOM 3599 O O . LEU A 1 486 ? 3.211 16.421 -25.318 1.00 93.50 486 LEU A O 1
ATOM 3603 N N . LEU A 1 487 ? 4.956 15.253 -26.139 1.00 94.38 487 LEU A N 1
ATOM 3604 C CA . LEU A 1 487 ? 4.975 14.205 -25.114 1.00 94.38 487 LEU A CA 1
ATOM 3605 C C . LEU A 1 487 ? 6.248 14.323 -24.270 1.00 94.38 487 LEU A C 1
ATOM 3607 O O . LEU A 1 487 ? 6.176 14.455 -23.051 1.00 94.38 487 LEU A O 1
ATOM 3611 N N . ALA A 1 488 ? 7.404 14.384 -24.937 1.00 95.62 488 ALA A N 1
ATOM 3612 C CA . ALA A 1 488 ? 8.700 14.642 -24.315 1.00 95.62 488 ALA A CA 1
ATOM 3613 C C . ALA A 1 488 ? 9.620 15.447 -25.248 1.00 95.62 488 ALA A C 1
ATOM 3615 O O . ALA A 1 488 ? 9.551 15.323 -26.476 1.00 95.62 488 ALA A O 1
ATOM 3616 N N . GLN A 1 489 ? 10.510 16.253 -24.666 1.00 96.94 489 GLN A N 1
ATOM 3617 C CA . GLN A 1 489 ? 11.608 16.924 -25.367 1.00 96.94 489 GLN A CA 1
ATOM 3618 C C . GLN A 1 489 ? 12.950 16.597 -24.698 1.00 96.94 489 GLN A C 1
ATOM 3620 O O . GLN A 1 489 ? 13.071 16.579 -23.475 1.00 96.94 489 GLN A O 1
ATOM 3625 N N . TYR A 1 490 ? 13.975 16.385 -25.517 1.00 97.62 490 TYR A N 1
ATOM 3626 C CA . TYR A 1 490 ? 15.308 15.959 -25.113 1.00 97.62 490 TYR A CA 1
ATOM 3627 C C . TYR A 1 490 ? 16.336 17.026 -25.480 1.00 97.62 490 TYR A C 1
ATOM 3629 O O . TYR A 1 490 ? 16.302 17.608 -26.566 1.00 97.62 490 TYR A O 1
ATOM 3637 N N . LEU A 1 491 ? 17.251 17.299 -24.554 1.00 97.00 491 LEU A N 1
ATOM 3638 C CA . LEU A 1 491 ? 18.320 18.278 -24.708 1.00 97.00 491 LEU A CA 1
ATOM 3639 C C . LEU A 1 491 ? 19.663 17.555 -24.756 1.00 97.00 491 LEU A C 1
ATOM 3641 O O . LEU A 1 491 ? 19.932 16.708 -23.906 1.00 97.00 491 LEU A O 1
ATOM 3645 N N . LEU A 1 492 ? 20.508 17.916 -25.720 1.00 95.81 492 LEU A N 1
ATOM 3646 C CA . LEU A 1 492 ? 21.838 17.337 -25.918 1.00 95.81 492 LEU A CA 1
ATOM 3647 C C . LEU A 1 492 ? 22.937 18.308 -25.471 1.00 95.81 492 LEU A C 1
ATOM 3649 O O . LEU A 1 492 ? 22.761 19.525 -25.561 1.00 95.81 492 LEU A O 1
ATOM 3653 N N . ASP A 1 493 ? 24.074 17.777 -25.023 1.00 94.38 493 ASP A N 1
ATOM 3654 C CA . ASP A 1 493 ? 25.304 18.558 -24.849 1.00 94.38 493 ASP A CA 1
ATOM 3655 C C . ASP A 1 493 ? 26.084 18.722 -26.174 1.00 94.38 493 ASP A C 1
ATOM 3657 O O . ASP A 1 493 ? 25.701 18.205 -27.226 1.00 94.38 493 ASP A O 1
ATOM 3661 N N . ASP A 1 494 ? 27.203 19.451 -26.130 1.00 92.62 494 ASP A N 1
ATOM 3662 C CA . ASP A 1 494 ? 28.100 19.659 -27.280 1.00 92.62 494 ASP A CA 1
ATOM 3663 C C . ASP A 1 494 ? 28.970 18.428 -27.627 1.00 92.62 494 ASP A C 1
ATOM 3665 O O . ASP A 1 494 ? 29.870 18.521 -28.464 1.00 92.62 494 ASP A O 1
ATOM 3669 N N . ALA A 1 495 ? 28.711 17.276 -26.995 1.00 91.62 495 ALA A N 1
ATOM 3670 C CA . ALA A 1 495 ? 29.287 15.973 -27.325 1.00 91.62 495 ALA A CA 1
ATOM 3671 C C . ALA A 1 495 ? 28.228 14.960 -27.819 1.00 91.62 495 ALA A C 1
ATOM 3673 O O . ALA A 1 495 ? 28.593 13.869 -28.256 1.00 91.62 495 ALA A O 1
ATOM 3674 N N . GLY A 1 496 ? 26.937 15.317 -27.816 1.00 90.88 496 GLY A N 1
ATOM 3675 C CA . GLY A 1 496 ? 25.838 14.478 -28.301 1.00 90.88 496 GLY A CA 1
ATOM 3676 C C . GLY A 1 496 ? 25.269 13.503 -27.267 1.00 90.88 496 GLY A C 1
ATOM 3677 O O . GLY A 1 496 ? 24.587 12.549 -27.657 1.00 90.88 496 GLY A O 1
ATOM 3678 N N . ASN A 1 497 ? 25.536 13.719 -25.976 1.00 94.19 497 ASN A N 1
ATOM 3679 C CA . ASN A 1 497 ? 24.915 12.980 -24.875 1.00 94.19 497 ASN A CA 1
ATOM 3680 C C . ASN A 1 497 ? 23.600 13.647 -24.450 1.00 94.19 497 ASN A C 1
ATOM 3682 O O . ASN A 1 497 ? 2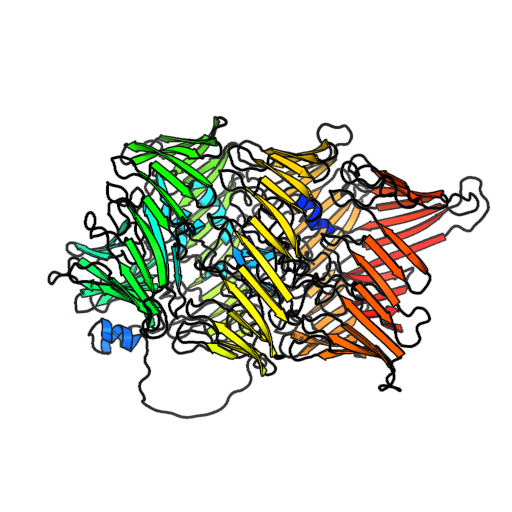3.477 14.872 -24.511 1.00 94.19 497 ASN A O 1
ATOM 3686 N N . LEU A 1 498 ? 22.645 12.870 -23.931 1.00 96.69 498 LEU A N 1
ATOM 3687 C CA . LEU A 1 498 ? 21.455 13.406 -23.265 1.00 96.69 498 LEU A CA 1
ATOM 3688 C C . LEU A 1 498 ? 21.846 14.243 -22.032 1.00 96.69 498 LEU A C 1
ATOM 3690 O O . LEU A 1 498 ? 22.266 13.698 -21.016 1.00 96.69 498 LEU A O 1
ATOM 3694 N N . ALA A 1 499 ? 21.679 15.562 -22.105 1.00 96.81 499 ALA A N 1
ATOM 3695 C CA . ALA A 1 499 ? 21.945 16.520 -21.028 1.00 96.81 499 ALA A CA 1
ATOM 3696 C C . ALA A 1 499 ? 20.702 16.822 -20.170 1.00 96.81 499 ALA A C 1
ATOM 3698 O O . ALA A 1 499 ? 20.822 17.225 -19.009 1.00 96.81 499 ALA A O 1
ATOM 3699 N N . GLY A 1 500 ? 19.495 16.614 -20.705 1.00 96.56 500 GLY A N 1
ATOM 3700 C CA . GLY A 1 500 ? 18.265 16.723 -19.924 1.00 96.56 500 GLY A CA 1
ATOM 3701 C C . GLY A 1 500 ? 16.994 16.334 -20.671 1.00 96.56 500 GLY A C 1
ATOM 3702 O O . GLY A 1 500 ? 16.974 16.267 -21.898 1.00 96.56 500 GLY A O 1
ATOM 3703 N N . VAL A 1 501 ? 15.938 16.089 -19.899 1.00 96.94 501 VAL A N 1
ATOM 3704 C CA . VAL A 1 501 ? 14.614 15.648 -20.361 1.00 96.94 501 VAL A CA 1
ATOM 3705 C C . VAL A 1 501 ? 13.560 16.633 -19.876 1.00 96.94 501 VAL A C 1
ATOM 3707 O O . VAL A 1 501 ? 13.586 17.050 -18.716 1.00 96.94 501 VAL A O 1
ATOM 3710 N N . GLN A 1 502 ? 12.625 16.986 -20.750 1.00 95.00 502 GLN A N 1
ATOM 3711 C CA . GLN A 1 502 ? 11.492 17.859 -20.469 1.00 95.00 502 GLN A CA 1
ATOM 3712 C C . GLN A 1 502 ? 10.170 17.148 -20.769 1.00 95.00 502 GLN A C 1
ATOM 3714 O O . GLN A 1 502 ? 10.065 16.449 -21.776 1.00 95.00 502 GLN A O 1
ATOM 3719 N N . ASP A 1 503 ? 9.172 17.355 -19.909 1.00 91.75 503 ASP A N 1
ATOM 3720 C CA . ASP A 1 503 ? 7.805 16.865 -20.128 1.00 91.75 503 ASP A CA 1
ATOM 3721 C C . ASP A 1 503 ? 7.028 17.705 -21.163 1.00 91.75 503 ASP A C 1
ATOM 3723 O O . ASP A 1 503 ? 7.531 18.693 -21.708 1.00 91.75 503 ASP A O 1
ATOM 3727 N N . ALA A 1 504 ? 5.776 17.321 -21.416 1.00 89.69 504 ALA A N 1
ATOM 3728 C CA . ALA A 1 504 ? 4.847 18.015 -22.307 1.00 89.69 504 ALA A CA 1
ATOM 3729 C C . ALA A 1 504 ? 4.599 19.501 -21.953 1.00 89.69 504 ALA A C 1
ATOM 3731 O O . ALA A 1 504 ? 4.276 20.288 -22.845 1.00 89.69 504 ALA A O 1
ATOM 3732 N N . ALA A 1 505 ? 4.806 19.912 -20.694 1.00 87.56 505 ALA A N 1
ATOM 3733 C CA . ALA A 1 505 ? 4.739 21.310 -20.248 1.00 87.56 505 ALA A CA 1
ATOM 3734 C C . ALA A 1 505 ? 6.109 22.028 -20.282 1.00 87.56 505 ALA A C 1
ATOM 3736 O O . ALA A 1 505 ? 6.223 23.188 -19.881 1.00 87.56 505 ALA A O 1
ATOM 3737 N N . GLY A 1 506 ? 7.167 21.356 -20.746 1.00 89.62 506 GLY A N 1
ATOM 3738 C CA . GLY A 1 506 ? 8.531 21.879 -20.795 1.00 89.62 506 GLY A CA 1
ATOM 3739 C C . GLY A 1 506 ? 9.261 21.880 -19.446 1.00 89.62 506 GLY A C 1
ATOM 3740 O O . GLY A 1 506 ? 10.354 22.450 -19.350 1.00 89.62 506 GLY A O 1
ATOM 3741 N N . ARG A 1 507 ? 8.706 21.262 -18.397 1.00 90.38 507 ARG A N 1
ATOM 3742 C CA . ARG A 1 507 ? 9.324 21.205 -17.061 1.00 90.38 507 ARG A CA 1
ATOM 3743 C C . ARG A 1 507 ? 10.427 20.146 -17.066 1.00 90.38 507 ARG A C 1
ATOM 3745 O O . ARG A 1 507 ? 10.314 19.115 -17.724 1.00 90.38 507 ARG A O 1
ATOM 3752 N N . MET A 1 508 ? 11.533 20.413 -16.375 1.00 92.31 508 MET A N 1
ATOM 3753 C CA . MET A 1 508 ? 12.738 19.578 -16.448 1.00 92.31 508 MET A CA 1
ATOM 3754 C C . MET A 1 508 ? 12.600 18.319 -15.581 1.00 92.31 508 MET A C 1
ATOM 3756 O O . MET A 1 508 ? 12.773 18.396 -14.368 1.00 92.31 508 MET A O 1
ATOM 3760 N N . ARG A 1 509 ? 12.340 17.166 -16.206 1.00 90.81 509 ARG A N 1
ATOM 3761 C CA . ARG A 1 509 ? 12.181 15.862 -15.539 1.00 90.81 509 ARG A CA 1
ATOM 3762 C C . ARG A 1 509 ? 13.510 15.258 -15.084 1.00 90.81 509 ARG A C 1
ATOM 3764 O O . ARG A 1 509 ? 13.562 14.632 -14.036 1.00 90.81 509 ARG A O 1
ATOM 3771 N N . ARG A 1 510 ? 14.609 15.457 -15.819 1.00 92.62 510 ARG A N 1
ATOM 3772 C CA . ARG A 1 510 ? 15.952 15.056 -15.353 1.00 92.62 510 ARG A CA 1
ATOM 3773 C C . ARG A 1 510 ? 17.044 15.873 -16.029 1.00 92.62 510 ARG A C 1
ATOM 3775 O O . ARG A 1 510 ? 16.861 16.347 -17.148 1.00 92.62 510 ARG A O 1
ATOM 3782 N N . ARG A 1 511 ? 18.188 16.033 -15.362 1.00 95.94 511 ARG A N 1
ATOM 3783 C CA . ARG A 1 511 ? 19.428 16.589 -15.938 1.00 95.94 511 ARG A CA 1
ATOM 3784 C C . ARG A 1 511 ? 20.576 15.605 -15.764 1.00 95.94 511 ARG A C 1
ATOM 3786 O O . ARG A 1 511 ? 20.614 14.907 -14.753 1.00 95.94 511 ARG A O 1
ATOM 3793 N N . PHE A 1 512 ? 21.529 15.612 -16.688 1.00 97.31 512 PHE A N 1
ATOM 3794 C CA . PHE A 1 512 ? 22.711 14.749 -16.661 1.00 97.31 512 PHE A CA 1
ATOM 3795 C C . PHE A 1 512 ? 23.985 15.541 -16.970 1.00 97.31 512 PHE A C 1
ATOM 3797 O O . PHE A 1 512 ? 23.956 16.548 -17.675 1.00 97.31 512 PHE A O 1
ATOM 3804 N N . GLU A 1 513 ? 25.107 15.065 -16.440 1.00 97.50 513 GLU A N 1
ATOM 3805 C CA . GLU A 1 513 ? 26.454 15.589 -16.665 1.00 97.50 513 GLU A CA 1
ATOM 3806 C C . GLU A 1 513 ? 27.372 14.407 -17.011 1.00 97.50 513 GLU A C 1
ATOM 3808 O O . GLU A 1 513 ? 27.242 13.335 -16.413 1.00 97.50 513 GLU A O 1
ATOM 3813 N N . TRP A 1 514 ? 28.306 14.592 -17.946 1.00 97.12 514 TRP A N 1
ATOM 3814 C CA . TRP A 1 514 ? 29.081 13.508 -18.565 1.00 97.12 514 TRP A CA 1
ATOM 3815 C C . TRP A 1 514 ? 30.594 13.721 -18.435 1.00 97.12 514 TRP A C 1
ATOM 3817 O O . TRP A 1 514 ? 31.065 14.855 -18.320 1.00 97.12 514 TRP A O 1
ATOM 3827 N N . THR A 1 515 ? 31.371 12.634 -18.434 1.00 96.12 515 THR A N 1
ATOM 3828 C CA . THR A 1 515 ? 32.836 12.694 -18.570 1.00 96.12 515 THR A CA 1
ATOM 3829 C C . THR A 1 515 ? 33.249 12.794 -20.044 1.00 96.12 515 THR A C 1
ATOM 3831 O O . THR A 1 515 ? 32.435 12.597 -20.946 1.00 96.12 515 THR A O 1
ATOM 3834 N N . ALA A 1 516 ? 34.533 13.063 -20.310 1.00 93.56 516 ALA A N 1
ATOM 3835 C CA . ALA A 1 516 ? 35.079 13.082 -21.674 1.00 93.56 516 ALA A CA 1
ATOM 3836 C C . ALA A 1 516 ? 35.044 11.698 -22.361 1.00 93.56 516 ALA A C 1
ATOM 3838 O O . ALA A 1 516 ? 35.190 11.597 -23.574 1.00 93.56 516 ALA A O 1
ATOM 3839 N N . GLU A 1 517 ? 34.848 10.636 -21.580 1.00 93.44 517 GLU A N 1
ATOM 3840 C CA . GLU A 1 517 ? 34.713 9.242 -22.000 1.00 93.44 517 GLU A CA 1
ATOM 3841 C C . GLU A 1 517 ? 33.240 8.800 -22.123 1.00 93.44 517 GLU A C 1
ATOM 3843 O O . GLU A 1 517 ? 32.969 7.603 -22.177 1.00 93.44 517 GLU A O 1
ATOM 3848 N N . HIS A 1 518 ? 32.294 9.750 -22.148 1.00 92.81 518 HIS A N 1
ATOM 3849 C CA . HIS A 1 518 ? 30.844 9.521 -22.255 1.00 92.81 518 HIS A CA 1
ATOM 3850 C C . HIS A 1 518 ? 30.234 8.676 -21.112 1.00 92.81 518 HIS A C 1
ATOM 3852 O O . HIS A 1 518 ? 29.185 8.047 -21.263 1.00 92.81 518 HIS A O 1
ATOM 3858 N N . LEU A 1 519 ? 30.854 8.696 -19.928 1.00 95.00 519 LEU A N 1
ATOM 3859 C CA . LEU A 1 519 ? 30.308 8.092 -18.708 1.00 95.00 519 LEU A CA 1
ATOM 3860 C C . LEU A 1 519 ? 29.482 9.117 -17.926 1.00 95.00 519 LEU A C 1
ATOM 3862 O O . LEU A 1 519 ? 29.836 10.295 -17.875 1.00 95.00 519 LEU A O 1
ATOM 3866 N N . MET A 1 520 ? 28.402 8.682 -17.274 1.00 96.44 520 MET A N 1
ATOM 3867 C CA . MET A 1 520 ? 27.565 9.574 -16.466 1.00 96.44 520 MET A CA 1
ATOM 3868 C C . MET A 1 520 ? 28.336 10.055 -15.227 1.00 96.44 520 MET A C 1
ATOM 3870 O O . MET A 1 520 ? 28.576 9.289 -14.292 1.00 96.44 520 MET A O 1
ATOM 3874 N N . ALA A 1 521 ? 28.728 11.328 -15.216 1.00 97.00 521 ALA A N 1
ATOM 3875 C CA . ALA A 1 521 ? 29.443 11.974 -14.119 1.00 97.00 521 ALA A CA 1
ATOM 3876 C C . ALA A 1 521 ? 28.488 12.440 -13.010 1.00 97.00 521 ALA A C 1
ATOM 3878 O O . ALA A 1 521 ? 28.827 12.350 -11.830 1.00 97.00 521 ALA A O 1
ATOM 3879 N N . ALA A 1 522 ? 27.288 12.902 -13.373 1.00 97.38 522 ALA A N 1
ATOM 3880 C CA . ALA A 1 522 ? 26.210 13.179 -12.428 1.00 97.38 522 ALA A CA 1
ATOM 3881 C C . ALA A 1 522 ? 24.821 13.104 -13.084 1.00 97.38 522 ALA A C 1
ATOM 3883 O O . ALA A 1 522 ? 24.687 13.199 -14.303 1.00 97.38 522 ALA A O 1
ATOM 3884 N N . HIS A 1 523 ? 23.775 12.999 -12.263 1.00 96.00 523 HIS A N 1
ATOM 3885 C CA . HIS A 1 523 ? 22.397 13.324 -12.656 1.00 96.00 523 HIS A CA 1
ATOM 3886 C C . HIS A 1 523 ? 21.683 14.102 -11.550 1.00 96.00 523 HIS A C 1
ATOM 3888 O O . HIS A 1 523 ? 22.083 14.041 -10.385 1.00 96.00 523 HIS A O 1
ATOM 3894 N N . ARG A 1 524 ? 20.632 14.844 -11.913 1.00 93.94 524 ARG A N 1
ATOM 3895 C CA . ARG A 1 524 ? 19.742 15.545 -10.980 1.00 93.94 524 ARG A CA 1
ATOM 3896 C C . ARG A 1 524 ? 18.279 15.243 -11.304 1.00 93.94 524 ARG A C 1
ATOM 3898 O O . ARG A 1 524 ? 17.870 15.401 -12.456 1.00 93.94 524 ARG A O 1
ATOM 3905 N N . LEU A 1 525 ? 17.535 14.833 -10.279 1.00 90.19 525 LEU A N 1
ATOM 3906 C CA . LEU A 1 525 ? 16.086 14.590 -10.292 1.00 90.19 525 LEU A CA 1
ATOM 3907 C C . LEU A 1 525 ? 15.287 15.916 -10.347 1.00 90.19 525 LEU A C 1
ATOM 3909 O O . LEU A 1 525 ? 15.880 16.966 -10.062 1.00 90.19 525 LEU A O 1
ATOM 3913 N N . PRO A 1 526 ? 13.981 15.917 -10.695 1.00 85.06 526 PRO A N 1
ATOM 3914 C CA . PRO A 1 526 ? 13.205 17.156 -10.787 1.00 85.06 526 PRO A CA 1
ATOM 3915 C C . PRO A 1 526 ? 13.120 17.894 -9.446 1.00 85.06 526 PRO A C 1
ATOM 3917 O O . PRO A 1 526 ? 13.141 19.124 -9.415 1.00 85.06 526 PRO A O 1
ATOM 3920 N N . GLU A 1 527 ? 13.066 17.159 -8.332 1.00 79.25 527 GLU A N 1
ATOM 3921 C CA . GLU A 1 527 ? 12.787 17.722 -7.011 1.00 79.25 527 GLU A CA 1
ATOM 3922 C C . GLU A 1 527 ? 13.988 18.477 -6.430 1.00 79.25 527 GLU A C 1
ATOM 3924 O O . GLU A 1 527 ? 13.797 19.391 -5.627 1.00 79.25 527 GLU A O 1
ATOM 3929 N N . GLY A 1 528 ? 15.209 18.120 -6.846 1.00 84.88 528 GLY A N 1
ATOM 3930 C CA . GLY A 1 528 ? 16.444 18.828 -6.497 1.00 84.88 528 GLY A CA 1
ATOM 3931 C C . GLY A 1 528 ? 17.675 17.933 -6.331 1.00 84.88 528 GLY A C 1
ATOM 3932 O O . GLY A 1 528 ? 18.779 18.355 -6.691 1.00 84.88 528 GLY A O 1
ATOM 3933 N N . LEU A 1 529 ? 17.511 16.700 -5.834 1.00 90.31 529 LEU A N 1
ATOM 3934 C CA . LEU A 1 529 ? 18.609 15.786 -5.492 1.00 90.31 529 LEU A CA 1
ATOM 3935 C C . LEU A 1 529 ? 19.547 15.534 -6.682 1.00 90.31 529 LEU A C 1
ATOM 3937 O O . LEU A 1 529 ? 19.134 15.010 -7.718 1.00 90.31 529 LEU A O 1
ATOM 3941 N N . ARG A 1 530 ? 20.834 15.864 -6.513 1.00 93.88 530 ARG A N 1
ATOM 3942 C CA . ARG A 1 530 ? 21.906 15.554 -7.470 1.00 93.88 530 ARG A CA 1
ATOM 3943 C C . ARG A 1 530 ? 22.786 14.433 -6.931 1.00 93.88 530 ARG A C 1
ATOM 3945 O O . ARG A 1 530 ? 23.201 14.489 -5.776 1.00 93.88 530 ARG A O 1
ATOM 3952 N N . SER A 1 531 ? 23.097 13.454 -7.775 1.00 94.56 531 SER A N 1
ATOM 3953 C CA . SER A 1 531 ? 24.045 12.371 -7.486 1.00 94.56 531 SER A CA 1
ATOM 3954 C C . SER A 1 531 ? 25.255 12.468 -8.414 1.00 94.56 531 SER A C 1
ATOM 3956 O O . SER A 1 531 ? 25.070 12.580 -9.621 1.00 94.56 531 SER A O 1
ATOM 3958 N N . GLU A 1 532 ? 26.470 12.411 -7.867 1.00 97.56 532 GLU A N 1
ATOM 3959 C CA . GLU A 1 532 ? 27.745 12.368 -8.604 1.00 97.56 532 GLU A CA 1
ATOM 3960 C C . GLU A 1 532 ? 28.372 10.971 -8.559 1.00 97.56 532 GLU A C 1
ATOM 3962 O O . GLU A 1 532 ? 28.208 10.248 -7.572 1.00 97.56 532 GLU A O 1
ATOM 3967 N N . TYR A 1 533 ? 29.175 10.648 -9.576 1.00 97.62 533 TYR A N 1
ATOM 3968 C CA . TYR A 1 533 ? 29.920 9.395 -9.696 1.00 97.62 533 TYR A CA 1
ATOM 3969 C C . TYR A 1 533 ? 31.361 9.660 -10.162 1.00 97.62 533 TYR A C 1
ATOM 3971 O O . TYR A 1 533 ? 31.587 10.410 -11.116 1.00 97.62 533 TYR A O 1
ATOM 3979 N N . ARG A 1 534 ? 32.358 9.032 -9.521 1.00 98.00 534 ARG A N 1
ATOM 3980 C CA . ARG A 1 534 ? 33.742 8.989 -10.032 1.00 98.00 534 ARG A CA 1
ATOM 3981 C C . ARG A 1 534 ? 34.068 7.626 -10.601 1.00 98.00 534 ARG A C 1
ATOM 3983 O O . ARG A 1 534 ? 33.813 6.600 -9.977 1.00 98.00 534 ARG A O 1
ATOM 3990 N N . TRP A 1 535 ? 34.694 7.649 -11.768 1.00 97.88 535 TRP A N 1
ATOM 3991 C CA . TRP A 1 535 ? 34.998 6.482 -12.577 1.00 97.88 535 TRP A CA 1
ATOM 3992 C C . TRP A 1 535 ? 36.488 6.159 -12.547 1.00 97.88 535 TRP A C 1
ATOM 3994 O O . TRP A 1 535 ? 37.334 7.053 -12.589 1.00 97.88 535 TRP A O 1
ATOM 4004 N N . LYS A 1 536 ? 36.813 4.867 -12.519 1.00 97.44 536 LYS A N 1
ATOM 4005 C CA . LYS A 1 536 ? 38.169 4.350 -12.707 1.00 97.44 536 LYS A CA 1
ATOM 4006 C C . LYS A 1 536 ? 38.110 3.132 -13.620 1.00 97.44 536 LYS A C 1
ATOM 4008 O O . LYS A 1 536 ? 37.234 2.286 -13.459 1.00 97.44 536 LYS A O 1
ATOM 4013 N N . LYS A 1 537 ? 39.053 3.029 -14.557 1.00 95.62 537 LYS A N 1
ATOM 4014 C CA . LYS A 1 537 ? 39.186 1.849 -15.411 1.00 95.62 537 LYS A CA 1
ATOM 4015 C C . LYS A 1 537 ? 40.021 0.767 -14.721 1.00 95.62 537 LYS A C 1
ATOM 4017 O O . LYS A 1 537 ? 41.103 1.054 -14.205 1.00 95.62 537 LYS A O 1
ATOM 4022 N N . PHE A 1 538 ? 39.497 -0.452 -14.714 1.00 93.62 538 PHE A N 1
ATOM 4023 C CA . PHE A 1 538 ? 40.146 -1.684 -14.272 1.00 93.62 538 PHE A CA 1
ATOM 4024 C C . PHE A 1 538 ? 40.235 -2.628 -15.489 1.00 93.62 538 PHE A C 1
ATOM 4026 O O . PHE A 1 538 ? 40.850 -2.269 -16.492 1.00 93.62 538 PHE A O 1
ATOM 4033 N N . ASP A 1 539 ? 39.577 -3.786 -15.421 1.00 90.38 539 ASP A N 1
ATOM 4034 C CA . ASP A 1 539 ? 39.092 -4.550 -16.573 1.00 90.38 539 ASP A CA 1
ATOM 4035 C C . ASP A 1 539 ? 38.151 -3.699 -17.447 1.00 90.38 539 ASP A C 1
ATOM 4037 O O . ASP A 1 539 ? 38.286 -3.655 -18.669 1.00 90.38 539 ASP A O 1
ATOM 4041 N N . ASP A 1 540 ? 37.259 -2.955 -16.794 1.00 90.94 540 ASP A N 1
ATOM 4042 C CA . ASP A 1 540 ? 36.300 -2.039 -17.401 1.00 90.94 540 ASP A CA 1
ATOM 4043 C C . ASP A 1 540 ? 36.136 -0.764 -16.549 1.00 90.94 540 ASP A C 1
ATOM 4045 O O . ASP A 1 540 ? 36.796 -0.598 -15.519 1.00 90.94 540 ASP A O 1
ATOM 4049 N N . TRP A 1 541 ? 35.293 0.174 -16.975 1.00 94.62 541 TRP A N 1
ATOM 4050 C CA . TRP A 1 541 ? 34.943 1.363 -16.204 1.00 94.62 541 TRP A CA 1
ATOM 4051 C C . TRP A 1 541 ? 34.028 1.023 -15.024 1.00 94.62 541 TRP A C 1
ATOM 4053 O O . TRP A 1 541 ? 32.898 0.572 -15.196 1.00 94.62 541 TRP A O 1
ATOM 4063 N N . ARG A 1 542 ? 34.519 1.293 -13.811 1.00 96.00 542 ARG A N 1
ATOM 4064 C CA . ARG A 1 542 ? 33.822 1.048 -12.543 1.00 96.00 542 ARG A CA 1
ATOM 4065 C C . ARG A 1 542 ? 33.682 2.349 -11.752 1.00 96.00 542 ARG A C 1
ATOM 4067 O O . ARG A 1 542 ? 34.634 3.133 -11.678 1.00 96.00 542 ARG A O 1
ATOM 4074 N N . VAL A 1 543 ? 32.524 2.575 -11.135 1.00 97.44 543 VAL A N 1
ATOM 4075 C CA . VAL A 1 543 ? 32.307 3.670 -10.182 1.00 97.44 543 VAL A CA 1
ATOM 4076 C C . VAL A 1 543 ? 33.053 3.355 -8.889 1.00 97.44 543 VAL A C 1
ATOM 4078 O O . VAL A 1 543 ? 32.743 2.377 -8.218 1.00 97.44 543 VAL A O 1
ATOM 4081 N N . VAL A 1 544 ? 34.024 4.183 -8.517 1.00 97.62 544 VAL A N 1
ATOM 4082 C CA . VAL A 1 544 ? 34.796 4.052 -7.264 1.00 97.62 544 VAL A CA 1
ATOM 4083 C C . VAL A 1 544 ? 34.316 4.994 -6.160 1.00 97.62 544 VAL A C 1
ATOM 4085 O O . VAL A 1 544 ? 34.733 4.862 -5.013 1.00 97.62 544 VAL A O 1
ATOM 4088 N N . GLU A 1 545 ? 33.442 5.942 -6.491 1.00 97.25 545 GLU A N 1
ATOM 4089 C CA . GLU A 1 545 ? 32.922 6.945 -5.563 1.00 97.25 545 GLU A CA 1
ATOM 4090 C C . GLU A 1 545 ? 31.524 7.385 -6.011 1.00 97.25 545 GLU A C 1
ATOM 4092 O O . GLU A 1 545 ? 31.330 7.697 -7.188 1.00 97.25 545 GLU A O 1
ATOM 4097 N N . GLN A 1 546 ? 30.568 7.448 -5.087 1.00 95.88 546 GLN A N 1
ATOM 4098 C CA . GLN A 1 546 ? 29.241 8.034 -5.286 1.00 95.88 546 GLN A CA 1
ATOM 4099 C C . GLN A 1 546 ? 29.006 9.109 -4.224 1.00 95.88 546 GLN A C 1
ATOM 4101 O O . GLN A 1 546 ? 29.193 8.846 -3.039 1.00 95.88 546 GLN A O 1
ATOM 4106 N N . ARG A 1 547 ? 28.536 10.295 -4.621 1.00 95.38 547 ARG A N 1
ATOM 4107 C CA . ARG A 1 547 ? 28.152 11.385 -3.700 1.00 95.38 547 ARG A CA 1
ATOM 4108 C C . ARG A 1 547 ? 26.735 11.867 -3.988 1.00 95.38 547 ARG A C 1
ATOM 4110 O O . ARG A 1 547 ? 26.285 11.776 -5.126 1.00 95.38 547 ARG A O 1
ATOM 4117 N N . THR A 1 548 ? 26.058 12.440 -2.999 1.00 93.56 548 THR A N 1
ATOM 4118 C CA . THR A 1 548 ? 24.776 13.138 -3.185 1.00 93.56 548 THR A CA 1
ATOM 4119 C C . THR A 1 548 ? 24.849 14.584 -2.697 1.00 93.56 548 THR A C 1
ATOM 4121 O O . THR A 1 548 ? 25.649 14.925 -1.826 1.00 93.56 548 THR A O 1
ATOM 4124 N N . SER A 1 549 ? 23.976 15.453 -3.215 1.00 92.88 549 SER A N 1
ATOM 4125 C CA . SER A 1 549 ? 23.838 16.835 -2.731 1.00 92.88 549 SER A CA 1
ATOM 4126 C C . SER A 1 549 ? 23.278 16.945 -1.306 1.00 92.88 549 SER A C 1
ATOM 4128 O O . SER A 1 549 ? 23.305 18.033 -0.743 1.00 92.88 549 SER A O 1
ATOM 4130 N N . ALA A 1 550 ? 22.809 15.840 -0.716 1.00 89.38 550 ALA A N 1
ATOM 4131 C CA . ALA A 1 550 ? 22.458 15.744 0.703 1.00 89.38 550 ALA A CA 1
ATOM 4132 C C . ALA A 1 550 ? 23.680 15.490 1.614 1.00 89.38 550 ALA A C 1
ATOM 4134 O O . ALA A 1 550 ? 23.566 15.558 2.833 1.00 89.38 550 ALA A O 1
ATOM 4135 N N . GLY A 1 551 ? 24.854 15.201 1.038 1.00 89.69 551 GLY A N 1
ATOM 4136 C CA . GLY A 1 551 ? 26.100 14.933 1.766 1.00 89.69 551 GLY A CA 1
ATOM 4137 C C . GLY A 1 551 ? 26.437 13.449 1.942 1.00 89.69 551 GLY A C 1
ATOM 4138 O O . GLY A 1 551 ? 27.558 13.140 2.337 1.00 89.69 551 GLY A O 1
ATOM 4139 N N . GLY A 1 552 ? 25.517 12.535 1.615 1.00 91.00 552 GLY A N 1
ATOM 4140 C CA . GLY A 1 552 ? 25.774 11.092 1.614 1.00 91.00 552 GLY A CA 1
ATOM 4141 C C . GLY A 1 552 ? 26.846 10.708 0.598 1.00 91.00 552 GLY A C 1
ATOM 4142 O O . GLY A 1 552 ? 26.837 11.189 -0.541 1.00 91.00 552 GLY A O 1
ATOM 4143 N N . HIS A 1 553 ? 27.786 9.856 1.000 1.00 94.00 553 HIS A N 1
ATOM 4144 C CA . HIS A 1 553 ? 28.973 9.552 0.204 1.00 94.00 553 HIS A CA 1
ATOM 4145 C C . HIS A 1 553 ? 29.443 8.113 0.435 1.00 94.00 553 HIS A C 1
ATOM 4147 O O . HIS A 1 553 ? 29.671 7.697 1.562 1.00 94.00 553 HIS A O 1
ATOM 4153 N N . ASN A 1 554 ? 29.587 7.354 -0.653 1.00 93.75 554 ASN A N 1
ATOM 4154 C CA . ASN A 1 554 ? 30.058 5.971 -0.644 1.00 93.75 554 ASN A CA 1
ATOM 4155 C C . ASN A 1 554 ? 31.355 5.863 -1.460 1.00 93.75 554 ASN A C 1
ATOM 4157 O O . ASN A 1 554 ? 31.388 6.278 -2.620 1.00 93.75 554 ASN A O 1
ATOM 4161 N N . ILE A 1 555 ? 32.389 5.249 -0.888 1.00 96.81 555 ILE A N 1
ATOM 4162 C CA . ILE A 1 555 ? 33.615 4.828 -1.580 1.00 96.81 555 ILE A CA 1
ATOM 4163 C C . ILE A 1 555 ? 33.499 3.329 -1.876 1.00 96.81 555 ILE A C 1
ATOM 4165 O O . ILE A 1 555 ? 33.117 2.560 -0.996 1.00 96.81 555 ILE A O 1
ATOM 4169 N N . LEU A 1 556 ? 33.832 2.904 -3.097 1.00 96.44 556 LEU A N 1
ATOM 4170 C CA . LEU A 1 556 ? 33.748 1.507 -3.529 1.00 96.44 556 LEU A CA 1
ATOM 4171 C C . LEU A 1 556 ? 35.145 0.947 -3.822 1.00 96.44 556 LEU A C 1
ATOM 4173 O O . LEU A 1 556 ? 35.823 1.379 -4.759 1.00 96.44 556 LEU A O 1
ATOM 4177 N N . HIS A 1 557 ? 35.564 -0.044 -3.034 1.00 97.44 557 HIS A N 1
ATOM 4178 C CA . HIS A 1 557 ? 36.820 -0.767 -3.221 1.00 97.44 557 HIS A CA 1
ATOM 4179 C C . HIS A 1 557 ? 36.568 -2.163 -3.803 1.00 97.44 557 HIS A C 1
ATOM 4181 O O . HIS A 1 557 ? 36.098 -3.053 -3.096 1.00 97.44 557 HIS A O 1
ATOM 4187 N N . TYR A 1 558 ? 36.959 -2.360 -5.064 1.00 96.38 558 TYR A N 1
ATOM 4188 C CA . TYR A 1 558 ? 36.893 -3.643 -5.768 1.00 96.38 558 TYR A CA 1
ATOM 4189 C C . TYR A 1 558 ? 38.186 -4.442 -5.588 1.00 96.38 558 TYR A C 1
ATOM 4191 O O . TYR A 1 558 ? 39.249 -4.007 -6.037 1.00 96.38 558 TYR A O 1
ATOM 4199 N N . ASP A 1 559 ? 38.079 -5.638 -5.019 1.00 96.44 559 ASP A N 1
ATOM 4200 C CA . ASP A 1 559 ? 39.056 -6.710 -5.177 1.00 96.44 559 ASP A CA 1
ATOM 4201 C C . ASP A 1 559 ? 38.519 -7.708 -6.214 1.00 96.44 559 ASP A C 1
ATOM 4203 O O . ASP A 1 559 ? 37.546 -8.427 -5.976 1.00 96.44 559 ASP A O 1
ATOM 4207 N N . LEU A 1 560 ? 39.125 -7.715 -7.404 1.00 94.50 560 LEU A N 1
ATOM 4208 C CA . LEU A 1 560 ? 38.696 -8.565 -8.519 1.00 94.50 560 LEU A CA 1
ATOM 4209 C C . LEU A 1 560 ? 39.277 -9.987 -8.446 1.00 94.50 560 LEU A C 1
ATOM 4211 O O . LEU A 1 560 ? 38.761 -10.877 -9.120 1.00 94.50 560 LEU A O 1
ATOM 4215 N N . GLU A 1 561 ? 40.315 -10.213 -7.634 1.00 94.38 561 GLU A N 1
ATOM 4216 C CA . GLU A 1 561 ? 40.901 -11.541 -7.412 1.00 94.38 561 GLU A CA 1
ATOM 4217 C C . GLU A 1 561 ? 40.111 -12.286 -6.326 1.00 94.38 561 GLU A C 1
ATOM 4219 O O . GLU A 1 561 ? 39.715 -13.434 -6.527 1.00 94.38 561 GLU A O 1
ATOM 4224 N N . ALA A 1 562 ? 39.773 -11.598 -5.229 1.00 95.44 562 ALA A N 1
ATOM 4225 C CA . ALA A 1 562 ? 38.894 -12.110 -4.175 1.00 95.44 562 ALA A CA 1
ATOM 4226 C C . ALA A 1 562 ? 37.390 -12.040 -4.516 1.00 95.44 562 ALA A C 1
ATOM 4228 O O . ALA A 1 562 ? 36.583 -12.620 -3.790 1.00 95.44 562 ALA A O 1
ATOM 4229 N N . ARG A 1 563 ? 37.013 -11.343 -5.601 1.00 95.50 563 ARG A N 1
ATOM 4230 C CA . ARG A 1 563 ? 35.620 -11.111 -6.049 1.00 95.50 563 ARG A CA 1
ATOM 4231 C C . ARG A 1 563 ? 34.754 -10.476 -4.963 1.00 95.50 563 ARG A C 1
ATOM 4233 O O . ARG A 1 563 ? 33.672 -10.967 -4.637 1.00 95.50 563 ARG A O 1
ATOM 4240 N N . LEU A 1 564 ? 35.285 -9.402 -4.387 1.00 96.31 564 LEU A N 1
ATOM 4241 C CA . LEU A 1 564 ? 34.752 -8.726 -3.214 1.00 96.31 564 LEU A CA 1
ATOM 4242 C C . LEU A 1 564 ? 34.726 -7.209 -3.436 1.00 96.31 564 LEU A C 1
ATOM 4244 O O . LEU A 1 564 ? 35.744 -6.606 -3.773 1.00 96.31 564 LEU A O 1
ATOM 4248 N N . THR A 1 565 ? 33.581 -6.581 -3.184 1.00 95.88 565 THR A N 1
ATOM 4249 C CA . THR A 1 565 ? 33.439 -5.122 -3.127 1.00 95.88 565 THR A CA 1
ATOM 4250 C C . THR A 1 565 ? 33.128 -4.734 -1.701 1.00 95.88 565 THR A C 1
ATOM 4252 O O . THR A 1 565 ? 32.087 -5.111 -1.163 1.00 95.88 565 THR A O 1
ATOM 4255 N N . THR A 1 566 ? 34.013 -3.939 -1.111 1.00 97.06 566 THR A N 1
ATOM 4256 C CA . THR A 1 566 ? 33.737 -3.233 0.140 1.00 97.06 566 THR A CA 1
ATOM 4257 C C . THR A 1 566 ? 33.197 -1.854 -0.212 1.00 97.06 566 THR A C 1
ATOM 4259 O O . THR A 1 566 ? 33.861 -1.100 -0.928 1.00 97.06 566 THR A O 1
ATOM 4262 N N . VAL A 1 567 ? 32.011 -1.519 0.293 1.00 95.19 567 VAL A N 1
ATOM 4263 C CA . VAL A 1 567 ? 31.457 -0.163 0.204 1.00 95.19 567 VAL A CA 1
ATOM 4264 C C . VAL A 1 567 ? 31.609 0.504 1.564 1.00 95.19 567 VAL A C 1
ATOM 4266 O O . VAL A 1 567 ? 31.142 -0.034 2.565 1.00 95.19 567 VAL A O 1
ATOM 4269 N N . THR A 1 568 ? 32.273 1.658 1.598 1.00 94.81 568 THR A N 1
ATOM 4270 C CA . THR A 1 568 ? 32.497 2.458 2.810 1.00 94.81 568 THR A CA 1
ATOM 4271 C C . THR A 1 568 ? 31.669 3.734 2.743 1.00 94.81 568 THR A C 1
ATOM 4273 O O . THR A 1 568 ? 31.780 4.475 1.767 1.00 94.81 568 THR A O 1
ATOM 4276 N N . ASP A 1 569 ? 30.848 3.988 3.758 1.00 90.88 569 ASP A N 1
ATOM 4277 C CA . ASP A 1 569 ? 29.968 5.163 3.827 1.00 90.88 569 ASP A CA 1
ATOM 4278 C C . ASP A 1 569 ? 30.653 6.414 4.426 1.00 90.88 569 ASP A C 1
ATOM 4280 O O . ASP A 1 569 ? 31.814 6.367 4.843 1.00 90.88 569 ASP A O 1
ATOM 4284 N N . GLU A 1 570 ? 29.952 7.555 4.487 1.00 89.56 570 GLU A N 1
ATOM 4285 C CA . GLU A 1 570 ? 30.539 8.817 4.964 1.00 89.56 570 GLU A CA 1
ATOM 4286 C C . GLU A 1 570 ? 30.861 8.865 6.468 1.00 89.56 570 GLU A C 1
ATOM 4288 O O . GLU A 1 570 ? 31.539 9.793 6.913 1.00 89.56 570 GLU A O 1
ATOM 4293 N N . LEU A 1 571 ? 30.405 7.875 7.243 1.00 89.00 571 LEU A N 1
ATOM 4294 C CA . LEU A 1 571 ? 30.750 7.696 8.658 1.00 89.00 571 LEU A CA 1
ATOM 4295 C C . LEU A 1 571 ? 31.870 6.657 8.850 1.00 89.00 571 LEU A C 1
ATOM 4297 O O . LEU A 1 571 ? 32.392 6.508 9.954 1.00 89.00 571 LEU A O 1
ATOM 4301 N N . GLY A 1 572 ? 32.283 5.981 7.773 1.00 91.06 572 GLY A N 1
ATOM 4302 C CA . GLY A 1 572 ? 33.333 4.970 7.772 1.00 91.06 572 GLY A CA 1
ATOM 4303 C C . GLY A 1 572 ? 32.852 3.552 8.078 1.00 91.06 572 GLY A C 1
ATOM 4304 O O . GLY A 1 572 ? 33.696 2.671 8.245 1.00 91.06 572 GLY A O 1
ATOM 4305 N N . HIS A 1 573 ? 31.539 3.298 8.140 1.00 91.25 573 HIS A N 1
ATOM 4306 C CA . HIS A 1 573 ? 31.038 1.924 8.240 1.00 91.25 573 HIS A CA 1
ATOM 4307 C C . HIS A 1 573 ? 31.194 1.202 6.896 1.00 91.25 573 HIS A C 1
ATOM 4309 O O . HIS A 1 573 ? 31.248 1.837 5.838 1.00 91.25 573 HIS A O 1
ATOM 4315 N N . THR A 1 574 ? 31.283 -0.130 6.929 1.00 94.31 574 THR A N 1
ATOM 4316 C CA . THR A 1 574 ? 31.590 -0.942 5.745 1.00 94.31 574 THR A CA 1
ATOM 4317 C C . THR A 1 574 ? 30.633 -2.112 5.581 1.00 94.31 574 THR A C 1
ATOM 4319 O O . THR A 1 574 ? 30.598 -2.974 6.455 1.00 94.31 574 THR A O 1
ATOM 4322 N N . ARG A 1 575 ? 29.973 -2.204 4.424 1.00 92.62 575 ARG A N 1
ATOM 4323 C CA . ARG A 1 575 ? 29.301 -3.429 3.953 1.00 92.62 575 ARG A CA 1
ATOM 4324 C C . ARG A 1 575 ? 30.133 -4.115 2.868 1.00 92.62 575 ARG A C 1
ATOM 4326 O O . ARG A 1 575 ? 30.920 -3.458 2.177 1.00 92.62 575 ARG A O 1
ATOM 4333 N N . GLN A 1 576 ? 29.977 -5.426 2.714 1.00 95.56 576 GLN A N 1
ATOM 4334 C CA . GLN A 1 576 ? 30.698 -6.232 1.726 1.00 95.56 576 GLN A CA 1
ATOM 4335 C C . GLN A 1 576 ? 29.754 -7.029 0.828 1.00 95.56 576 GLN A C 1
ATOM 4337 O O . GLN A 1 576 ? 28.759 -7.593 1.273 1.00 95.56 576 GLN A O 1
ATOM 4342 N N . HIS A 1 577 ? 30.123 -7.124 -0.443 1.00 91.50 577 HIS A N 1
ATOM 4343 C CA . HIS A 1 577 ? 29.395 -7.853 -1.473 1.00 91.50 577 HIS A CA 1
ATOM 4344 C C . HIS A 1 577 ? 30.375 -8.811 -2.159 1.00 91.50 577 HIS A C 1
ATOM 4346 O O . HIS A 1 577 ? 31.368 -8.347 -2.718 1.00 91.50 577 HIS A O 1
ATOM 4352 N N . ALA A 1 578 ? 30.129 -10.122 -2.109 1.00 93.06 578 ALA A N 1
ATOM 4353 C CA . ALA A 1 578 ? 30.976 -11.147 -2.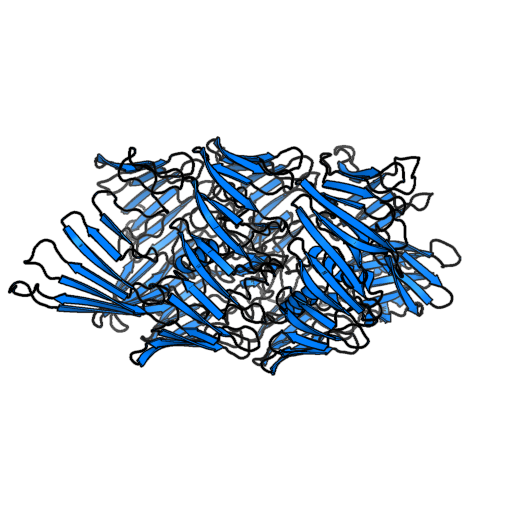729 1.00 93.06 578 ALA A CA 1
ATOM 4354 C C . ALA A 1 578 ? 30.222 -11.891 -3.840 1.00 93.06 578 ALA A C 1
ATOM 4356 O O . ALA A 1 578 ? 29.047 -12.212 -3.653 1.00 93.06 578 ALA A O 1
ATOM 4357 N N . TRP A 1 579 ? 30.877 -12.211 -4.964 1.00 87.50 579 TRP A N 1
ATOM 4358 C CA . TRP A 1 579 ? 30.222 -12.800 -6.149 1.00 87.50 579 TRP A CA 1
ATOM 4359 C C . TRP A 1 579 ? 30.957 -13.993 -6.789 1.00 87.50 579 TRP A C 1
ATOM 4361 O O . TRP A 1 579 ? 32.150 -14.218 -6.582 1.00 87.50 579 TRP A O 1
ATOM 4371 N N . ASN A 1 580 ? 30.226 -14.770 -7.597 1.00 85.06 580 ASN A N 1
ATOM 4372 C CA . ASN A 1 580 ? 30.763 -15.875 -8.405 1.00 85.06 580 ASN A CA 1
ATOM 4373 C C . ASN A 1 580 ? 31.250 -15.418 -9.803 1.00 85.06 580 ASN A C 1
ATOM 4375 O O . ASN A 1 580 ? 31.209 -14.236 -10.129 1.00 85.06 580 ASN A O 1
ATOM 4379 N N . ASP A 1 581 ? 31.704 -16.344 -10.658 1.00 84.88 581 ASP A N 1
ATOM 4380 C CA . ASP A 1 581 ? 32.172 -16.042 -12.028 1.00 84.88 581 ASP A CA 1
ATOM 4381 C C . ASP A 1 581 ? 31.139 -15.323 -12.918 1.00 84.88 581 ASP A C 1
ATOM 4383 O O . ASP A 1 581 ? 31.524 -14.637 -13.861 1.00 84.88 581 ASP A O 1
ATOM 4387 N N . ALA A 1 582 ? 29.843 -15.455 -12.620 1.00 73.00 582 ALA A N 1
ATOM 4388 C CA . ALA A 1 582 ? 28.747 -14.804 -13.339 1.00 73.00 582 ALA A CA 1
ATOM 4389 C C . ALA A 1 582 ? 28.322 -13.463 -12.706 1.00 73.00 582 ALA A C 1
ATOM 4391 O O . ALA A 1 582 ? 27.268 -12.938 -13.045 1.00 73.00 582 ALA A O 1
ATOM 4392 N N . PHE A 1 583 ? 29.108 -12.919 -11.769 1.00 79.19 583 PHE A N 1
ATOM 4393 C CA . PHE A 1 583 ? 28.803 -11.717 -10.977 1.00 79.19 583 PHE A CA 1
ATOM 4394 C C . PHE A 1 583 ? 27.551 -11.812 -10.076 1.00 79.19 583 PHE A C 1
ATOM 4396 O O . PHE A 1 583 ? 27.191 -10.816 -9.450 1.00 79.19 583 PHE A O 1
ATOM 4403 N N . LEU A 1 584 ? 26.936 -12.995 -9.936 1.00 74.88 584 LEU A N 1
ATOM 4404 C CA . LEU A 1 584 ? 25.836 -13.245 -8.994 1.00 74.88 584 LEU A CA 1
ATOM 4405 C C . LEU A 1 584 ? 26.353 -13.212 -7.543 1.00 74.88 584 LEU A C 1
ATOM 4407 O O . LEU A 1 584 ? 27.410 -13.799 -7.271 1.00 74.88 584 LEU A O 1
ATOM 4411 N N . PRO A 1 585 ? 25.630 -12.577 -6.601 1.00 81.00 585 PRO A N 1
ATOM 4412 C CA . PRO A 1 585 ? 26.058 -12.478 -5.210 1.00 81.00 585 PRO A CA 1
ATOM 4413 C C . PRO A 1 585 ? 26.027 -13.845 -4.518 1.00 81.00 585 PRO A C 1
ATOM 4415 O O . PRO A 1 585 ? 25.039 -14.560 -4.610 1.00 81.00 585 PRO A O 1
ATOM 4418 N N . ILE A 1 586 ? 27.087 -14.209 -3.795 1.00 88.06 586 ILE A N 1
ATOM 4419 C CA . ILE A 1 586 ? 27.193 -15.464 -3.018 1.00 88.06 586 ILE A CA 1
ATOM 4420 C C . ILE A 1 586 ? 27.290 -15.228 -1.507 1.00 88.06 586 ILE A C 1
ATOM 4422 O O . ILE A 1 586 ? 26.924 -16.104 -0.720 1.00 88.06 586 ILE A O 1
ATOM 4426 N N . ARG A 1 587 ? 27.744 -14.036 -1.098 1.00 92.44 587 ARG A N 1
ATOM 4427 C CA . ARG A 1 587 ? 27.618 -13.533 0.272 1.00 92.44 587 ARG A CA 1
ATOM 4428 C C . ARG A 1 587 ? 27.383 -12.026 0.260 1.00 92.44 587 ARG A C 1
ATOM 4430 O O . ARG A 1 587 ? 28.034 -11.309 -0.501 1.00 92.44 587 ARG A O 1
ATOM 4437 N N . PHE A 1 588 ? 26.501 -11.559 1.131 1.00 91.62 588 PHE A N 1
ATOM 4438 C CA . PHE A 1 588 ? 26.384 -10.152 1.503 1.00 91.62 588 PHE A CA 1
ATOM 4439 C C . PHE A 1 588 ? 26.664 -10.010 2.997 1.00 91.62 588 PHE A C 1
ATOM 4441 O O . PHE A 1 588 ? 26.184 -10.824 3.779 1.00 91.62 588 PHE A O 1
ATOM 4448 N N . THR A 1 589 ? 27.437 -8.994 3.369 1.00 92.94 589 THR A N 1
ATOM 4449 C CA . THR A 1 589 ? 27.753 -8.653 4.757 1.00 92.94 589 THR A CA 1
ATOM 4450 C C . THR A 1 589 ? 27.339 -7.202 4.998 1.00 92.94 589 THR A C 1
ATOM 4452 O O . THR A 1 589 ? 27.828 -6.324 4.285 1.00 92.94 589 THR A O 1
ATOM 4455 N N . ASP A 1 590 ? 26.461 -6.922 5.961 1.00 90.50 590 ASP A N 1
ATOM 4456 C CA . ASP A 1 590 ? 26.025 -5.545 6.261 1.00 90.50 590 ASP A CA 1
ATOM 4457 C C . ASP A 1 590 ? 27.056 -4.749 7.088 1.00 90.50 590 ASP A C 1
ATOM 4459 O O . ASP A 1 590 ? 28.119 -5.250 7.462 1.00 90.50 590 ASP A O 1
ATOM 4463 N N . GLU A 1 591 ? 26.730 -3.494 7.413 1.00 90.31 591 GLU A N 1
ATOM 4464 C CA . GLU A 1 591 ? 27.553 -2.630 8.266 1.00 90.31 591 GLU A CA 1
ATOM 4465 C C . GLU A 1 591 ? 27.648 -3.086 9.741 1.00 90.31 591 GLU A C 1
ATOM 4467 O O . GLU A 1 591 ? 28.375 -2.463 10.518 1.00 90.31 591 GLU A O 1
ATOM 4472 N N . ALA A 1 592 ? 26.938 -4.149 10.144 1.00 88.69 592 ALA A N 1
ATOM 4473 C CA . ALA A 1 592 ? 26.955 -4.722 11.492 1.00 88.69 592 ALA A CA 1
ATOM 4474 C C . ALA A 1 592 ? 27.671 -6.091 11.580 1.00 88.69 592 ALA A C 1
ATOM 4476 O O . ALA A 1 592 ? 27.920 -6.575 12.686 1.00 88.69 592 ALA A O 1
ATOM 4477 N N . GLY A 1 593 ? 28.046 -6.711 10.453 1.00 90.81 593 GLY A N 1
ATOM 4478 C CA . GLY A 1 593 ? 28.663 -8.046 10.424 1.00 90.81 593 GLY A CA 1
ATOM 4479 C C . GLY A 1 593 ? 27.651 -9.201 10.449 1.00 90.81 593 GLY A C 1
ATOM 4480 O O . GLY A 1 593 ? 27.941 -10.303 10.937 1.00 90.81 593 GLY A O 1
ATOM 4481 N N . ASN A 1 594 ? 26.444 -8.957 9.950 1.00 91.06 594 ASN A N 1
ATOM 4482 C CA . ASN A 1 594 ? 25.467 -9.987 9.619 1.00 91.06 594 ASN A CA 1
ATOM 4483 C C . ASN A 1 594 ? 25.770 -10.515 8.209 1.00 91.06 594 ASN A C 1
ATOM 4485 O O . ASN A 1 594 ? 26.106 -9.727 7.332 1.00 91.06 594 ASN A O 1
ATOM 4489 N N . ASP A 1 595 ? 25.716 -11.835 8.005 1.00 91.44 595 ASP A N 1
ATOM 4490 C CA . ASP A 1 595 ? 26.158 -12.505 6.770 1.00 91.44 595 ASP A CA 1
ATOM 4491 C C . ASP A 1 595 ? 25.000 -13.288 6.133 1.00 91.44 595 ASP A C 1
ATOM 4493 O O . ASP A 1 595 ? 24.533 -14.274 6.697 1.00 91.44 595 ASP A O 1
ATOM 4497 N N . TRP A 1 596 ? 24.580 -12.881 4.938 1.00 88.69 596 TRP A N 1
ATOM 4498 C CA . TRP A 1 596 ? 23.581 -13.563 4.112 1.00 88.69 596 TRP A CA 1
ATOM 4499 C C . TRP A 1 596 ? 24.270 -14.406 3.039 1.00 88.69 596 TRP A C 1
ATOM 4501 O O . TRP A 1 596 ? 25.220 -13.932 2.409 1.00 88.69 596 TRP A O 1
ATOM 4511 N N . HIS A 1 597 ? 23.776 -15.616 2.773 1.00 91.62 597 HIS A N 1
ATOM 4512 C CA . HIS A 1 597 ? 24.390 -16.561 1.834 1.00 91.62 597 HIS A CA 1
ATOM 4513 C C . HIS A 1 597 ? 23.433 -17.032 0.733 1.00 91.62 597 HIS A C 1
ATOM 4515 O O . HIS A 1 597 ? 22.263 -17.318 0.981 1.00 91.62 597 HIS A O 1
ATOM 4521 N N . TYR A 1 598 ? 23.971 -17.186 -0.481 1.00 84.06 598 TYR A N 1
ATOM 4522 C CA . TYR A 1 598 ? 23.205 -17.523 -1.684 1.00 84.06 598 TYR A CA 1
ATOM 4523 C C . TYR A 1 598 ? 23.923 -18.602 -2.505 1.00 84.06 598 TYR A C 1
ATOM 4525 O O . TYR A 1 598 ? 25.125 -18.498 -2.765 1.00 84.06 598 TYR A O 1
ATOM 4533 N N . VAL A 1 599 ? 23.188 -19.626 -2.943 1.00 85.19 599 VAL A N 1
ATOM 4534 C CA . VAL A 1 599 ? 23.699 -20.708 -3.800 1.00 85.19 599 VAL A CA 1
ATOM 4535 C C . VAL A 1 599 ? 22.918 -20.735 -5.105 1.00 85.19 599 VAL A C 1
ATOM 4537 O O . VAL A 1 599 ? 21.689 -20.759 -5.098 1.00 85.19 599 VAL A O 1
ATOM 4540 N N . TRP A 1 600 ? 23.641 -20.785 -6.222 1.00 79.88 600 TRP A N 1
ATOM 4541 C CA . TRP A 1 600 ? 23.083 -20.724 -7.572 1.00 79.88 600 TRP A CA 1
ATOM 4542 C C . TRP A 1 600 ? 23.444 -21.980 -8.360 1.00 79.88 600 TRP A C 1
ATOM 4544 O O . TRP A 1 600 ? 24.559 -22.493 -8.231 1.00 79.88 600 TRP A O 1
ATOM 4554 N N . ASN A 1 601 ? 22.536 -22.451 -9.214 1.00 78.06 601 ASN A N 1
ATOM 4555 C CA . ASN A 1 601 ? 22.850 -23.503 -10.180 1.00 78.06 601 ASN A CA 1
ATOM 4556 C C . ASN A 1 601 ? 23.538 -22.944 -11.442 1.00 78.06 601 ASN A C 1
ATOM 4558 O O . ASN A 1 601 ? 23.697 -21.735 -11.620 1.00 78.06 601 ASN A O 1
ATOM 4562 N N . ALA A 1 602 ? 23.922 -23.839 -12.357 1.00 74.44 602 ALA A N 1
ATOM 4563 C CA . ALA A 1 602 ? 24.604 -23.488 -13.606 1.00 74.44 602 ALA A CA 1
ATOM 4564 C C . ALA A 1 602 ? 23.774 -22.621 -14.585 1.00 74.44 602 ALA A C 1
ATOM 4566 O O . ALA A 1 602 ? 24.331 -22.127 -15.562 1.00 74.44 602 ALA A O 1
ATOM 4567 N N . LEU A 1 603 ? 22.472 -22.428 -14.332 1.00 66.06 603 LEU A N 1
ATOM 4568 C CA . LEU A 1 603 ? 21.565 -21.577 -15.116 1.00 66.06 603 LEU A CA 1
ATOM 4569 C C . LEU A 1 603 ? 21.328 -20.198 -14.466 1.00 66.06 603 LEU A C 1
ATOM 4571 O O . LEU A 1 603 ? 20.505 -19.425 -14.955 1.00 66.06 603 LEU A O 1
ATOM 4575 N N . GLY A 1 604 ? 22.007 -19.886 -13.355 1.00 66.31 604 GLY A N 1
ATOM 4576 C CA . GLY A 1 604 ? 21.823 -18.628 -12.622 1.00 66.31 604 GLY A CA 1
ATOM 4577 C C . GLY A 1 604 ? 20.538 -18.562 -11.787 1.00 66.31 604 GLY A C 1
ATOM 4578 O O . GLY A 1 604 ? 20.133 -17.477 -11.385 1.00 66.31 604 GLY A O 1
ATOM 4579 N N . LEU A 1 605 ? 19.894 -19.700 -11.511 1.00 71.88 605 LEU A N 1
ATOM 4580 C CA . LEU A 1 605 ? 18.755 -19.785 -10.591 1.00 71.88 605 LEU A CA 1
ATOM 4581 C C . LEU A 1 605 ? 19.238 -19.989 -9.151 1.00 71.88 605 LEU A C 1
ATOM 4583 O O . LEU A 1 605 ? 20.116 -20.822 -8.910 1.00 71.88 605 LEU A O 1
ATOM 4587 N N . LEU A 1 606 ? 18.636 -19.267 -8.203 1.00 76.38 606 LEU A N 1
ATOM 4588 C CA . LEU A 1 606 ? 18.874 -19.413 -6.765 1.00 76.38 606 LEU A CA 1
ATOM 4589 C C . LEU A 1 606 ? 18.305 -20.757 -6.291 1.00 76.38 606 LEU A C 1
ATOM 4591 O O . LEU A 1 606 ? 17.097 -20.934 -6.300 1.00 76.38 606 LEU A O 1
ATOM 4595 N N . THR A 1 607 ? 19.144 -21.702 -5.868 1.00 81.56 607 THR A N 1
ATOM 4596 C CA . THR A 1 607 ? 18.705 -23.021 -5.364 1.00 81.56 607 THR A CA 1
ATOM 4597 C C . THR A 1 607 ? 18.671 -23.116 -3.844 1.00 81.56 607 THR A C 1
ATOM 4599 O O . THR A 1 607 ? 17.989 -23.981 -3.302 1.00 81.56 607 THR A O 1
ATOM 4602 N N . GLU A 1 608 ? 19.417 -22.257 -3.148 1.00 87.75 608 GLU A N 1
ATOM 4603 C CA . GLU A 1 608 ? 19.419 -22.198 -1.686 1.00 87.75 608 GLU A CA 1
ATOM 4604 C C . GLU A 1 608 ? 19.728 -20.778 -1.203 1.00 87.75 608 GLU A C 1
ATOM 4606 O O . GLU A 1 608 ? 20.613 -20.108 -1.742 1.00 87.75 608 GLU A O 1
ATOM 4611 N N . TYR A 1 609 ? 19.018 -20.350 -0.164 1.00 82.81 609 TYR A N 1
ATOM 4612 C CA . TYR A 1 609 ? 19.248 -19.106 0.570 1.00 82.81 609 TYR A CA 1
ATOM 4613 C C . TYR A 1 609 ? 19.472 -19.421 2.054 1.00 82.81 609 TYR A C 1
ATOM 4615 O O . TYR A 1 609 ? 18.830 -20.330 2.592 1.00 82.81 609 TYR A O 1
ATOM 4623 N N . ARG A 1 610 ? 20.368 -18.675 2.714 1.00 90.88 610 ARG A N 1
ATOM 4624 C CA . ARG A 1 610 ? 20.490 -18.668 4.177 1.00 90.88 610 ARG A CA 1
ATOM 4625 C C . ARG A 1 610 ? 20.619 -17.263 4.739 1.00 90.88 610 ARG A C 1
ATOM 4627 O O . ARG A 1 610 ? 21.358 -16.439 4.195 1.00 90.88 610 ARG A O 1
ATOM 4634 N N . ASP A 1 611 ? 19.955 -17.059 5.866 1.00 88.56 611 ASP A N 1
ATOM 4635 C CA . ASP A 1 611 ? 19.994 -15.820 6.634 1.00 88.56 611 ASP A CA 1
ATOM 4636 C C . ASP A 1 611 ? 21.211 -15.764 7.596 1.00 88.56 611 ASP A C 1
ATOM 4638 O O . ASP A 1 611 ? 21.949 -16.751 7.746 1.00 88.56 611 ASP A O 1
ATOM 4642 N N . PRO A 1 612 ? 21.434 -14.626 8.280 1.00 92.00 612 PRO A N 1
ATOM 4643 C CA . PRO A 1 612 ? 22.492 -14.472 9.283 1.00 92.00 612 PRO A CA 1
ATOM 4644 C C . PRO A 1 612 ? 22.387 -15.336 10.555 1.00 92.00 612 PRO A C 1
ATOM 4646 O O . PRO A 1 612 ? 23.348 -15.346 11.338 1.00 92.00 612 PRO A O 1
ATOM 4649 N N . GLU A 1 613 ? 21.280 -16.056 10.770 1.00 90.75 613 GLU A N 1
ATOM 4650 C CA . GLU A 1 613 ? 21.105 -17.092 11.805 1.00 90.75 613 GLU A CA 1
ATOM 4651 C C . GLU A 1 613 ? 21.318 -18.521 11.270 1.00 90.75 613 GLU A C 1
ATOM 4653 O O . GLU A 1 613 ? 21.300 -19.481 12.041 1.00 90.75 613 GLU A O 1
ATOM 4658 N N . CYS A 1 614 ? 21.628 -18.661 9.976 1.00 91.06 614 CYS A N 1
ATOM 4659 C CA . CYS A 1 614 ? 21.787 -19.918 9.241 1.00 91.06 614 CYS A CA 1
ATOM 4660 C C . CYS A 1 614 ? 20.496 -20.741 9.063 1.00 91.06 614 CYS A C 1
ATOM 4662 O O . CYS A 1 614 ? 20.585 -21.940 8.770 1.00 91.06 614 CYS A O 1
ATOM 4664 N N . GLN A 1 615 ? 19.323 -20.108 9.156 1.00 90.88 615 GLN A N 1
ATOM 4665 C CA . GLN A 1 615 ? 18.070 -20.674 8.648 1.00 90.88 615 GLN A CA 1
ATOM 4666 C C . GLN A 1 615 ? 18.188 -20.883 7.128 1.00 90.88 615 GLN A C 1
ATOM 4668 O O . GLN A 1 615 ? 18.998 -20.224 6.471 1.00 90.88 615 GLN A O 1
ATOM 4673 N N . ARG A 1 616 ? 17.455 -21.844 6.552 1.00 91.38 616 ARG A N 1
ATOM 4674 C CA . ARG A 1 616 ? 17.737 -22.358 5.199 1.00 91.38 616 ARG A CA 1
ATOM 4675 C C . ARG A 1 616 ? 16.468 -22.592 4.388 1.00 91.38 616 ARG A C 1
ATOM 4677 O O . ARG A 1 616 ? 15.669 -23.446 4.746 1.00 91.38 616 ARG A O 1
ATOM 4684 N N . TRP A 1 617 ? 16.372 -21.924 3.243 1.00 85.94 617 TRP A N 1
ATOM 4685 C CA . TRP A 1 617 ? 15.323 -22.121 2.240 1.00 85.94 617 TRP A CA 1
ATOM 4686 C C . TRP A 1 617 ? 15.914 -22.811 1.011 1.00 85.94 617 TRP A C 1
ATOM 4688 O O . TRP A 1 617 ? 17.040 -22.500 0.610 1.00 85.94 617 TRP A O 1
ATOM 4698 N N . GLN A 1 618 ? 15.168 -23.732 0.403 1.00 87.94 618 GLN A N 1
ATOM 4699 C CA . GLN A 1 618 ? 15.574 -24.470 -0.795 1.00 87.94 618 GLN A CA 1
ATOM 4700 C C . GLN A 1 618 ? 14.553 -24.315 -1.915 1.00 87.94 618 GLN A C 1
ATOM 4702 O O . GLN A 1 618 ? 13.349 -24.236 -1.682 1.00 87.94 618 GLN A O 1
ATOM 4707 N N . TYR A 1 619 ? 15.053 -24.337 -3.147 1.00 81.00 619 TYR A N 1
ATOM 4708 C CA . TYR A 1 619 ? 14.257 -24.115 -4.347 1.00 81.00 619 TYR A CA 1
ATOM 4709 C C . TYR A 1 619 ? 14.614 -25.158 -5.406 1.00 81.00 619 TYR A C 1
ATOM 4711 O O . TYR A 1 619 ? 15.795 -25.339 -5.731 1.00 81.00 619 TYR A O 1
ATOM 4719 N N . ARG A 1 620 ? 13.609 -25.842 -5.964 1.00 82.62 620 ARG A N 1
ATOM 4720 C CA . ARG A 1 620 ? 13.783 -26.730 -7.125 1.00 82.62 620 ARG A CA 1
ATOM 4721 C C . ARG A 1 620 ? 13.081 -26.164 -8.345 1.00 82.62 620 ARG A C 1
ATOM 4723 O O . ARG A 1 620 ? 12.100 -25.429 -8.245 1.00 82.62 620 ARG A O 1
ATOM 4730 N N . TYR A 1 621 ? 13.622 -26.532 -9.496 1.00 76.62 621 TYR A N 1
ATOM 4731 C CA . TYR A 1 621 ? 13.174 -26.063 -10.793 1.00 76.62 621 TYR A CA 1
ATOM 4732 C C . TYR A 1 621 ? 13.091 -27.230 -11.772 1.00 76.62 621 TYR A C 1
ATOM 4734 O O . TYR A 1 621 ? 13.845 -28.199 -11.642 1.00 76.62 621 TYR A O 1
ATOM 4742 N N . ASP A 1 622 ? 12.202 -27.126 -12.754 1.00 75.12 622 ASP A N 1
ATOM 4743 C CA . ASP A 1 622 ? 12.186 -28.024 -13.910 1.00 75.12 622 ASP A CA 1
ATOM 4744 C C . ASP A 1 622 ? 13.291 -27.671 -14.932 1.00 75.12 622 ASP A C 1
ATOM 4746 O O . ASP A 1 622 ? 14.077 -26.733 -14.754 1.00 75.12 622 ASP A O 1
ATOM 4750 N N . GLU A 1 623 ? 13.356 -28.426 -16.032 1.00 71.94 623 GLU A N 1
ATOM 4751 C CA . GLU A 1 623 ? 14.296 -28.166 -17.133 1.00 71.94 623 GLU A CA 1
ATOM 4752 C C . GLU A 1 623 ? 14.038 -26.799 -17.803 1.00 71.94 623 GLU A C 1
ATOM 4754 O O . GLU A 1 623 ? 14.975 -26.128 -18.248 1.00 71.94 623 GLU A O 1
ATOM 4759 N N . ALA A 1 624 ? 12.785 -26.330 -17.798 1.00 65.44 624 ALA A N 1
ATOM 4760 C CA . ALA A 1 624 ? 12.395 -25.018 -18.302 1.00 65.44 624 ALA A CA 1
ATOM 4761 C C . ALA A 1 624 ? 12.839 -23.856 -17.385 1.00 65.44 624 ALA A C 1
ATOM 4763 O O . ALA A 1 624 ? 13.034 -22.734 -17.861 1.00 65.44 624 ALA A O 1
ATOM 4764 N N . GLY A 1 625 ? 13.119 -24.116 -16.104 1.00 65.81 625 GLY A N 1
ATOM 4765 C CA . GLY A 1 625 ? 13.444 -23.123 -15.076 1.00 65.81 625 GLY A CA 1
ATOM 4766 C C . GLY A 1 625 ? 12.252 -22.551 -14.326 1.00 65.81 625 GLY A C 1
ATOM 4767 O O . GLY A 1 625 ? 12.428 -21.552 -13.631 1.00 65.81 625 GLY A O 1
ATOM 4768 N N . ASN A 1 626 ? 11.074 -23.154 -14.455 1.00 69.06 626 ASN A N 1
ATOM 4769 C CA . ASN A 1 626 ? 9.946 -22.864 -13.586 1.00 69.06 626 ASN A CA 1
ATOM 4770 C C . ASN A 1 626 ? 10.239 -23.384 -12.178 1.00 69.06 626 ASN A C 1
ATOM 4772 O O . ASN A 1 626 ? 10.824 -24.458 -12.040 1.00 69.06 626 ASN A O 1
ATOM 4776 N N . LEU A 1 627 ? 9.829 -22.665 -11.131 1.00 75.75 627 LEU A N 1
ATOM 4777 C CA . LEU A 1 627 ? 9.962 -23.156 -9.757 1.00 75.75 627 LEU A CA 1
ATOM 4778 C C . LEU A 1 627 ? 8.921 -24.250 -9.501 1.00 75.75 627 LEU A C 1
ATOM 4780 O O . LEU A 1 627 ? 7.731 -23.958 -9.449 1.00 75.75 627 LEU A O 1
ATOM 4784 N N . THR A 1 628 ? 9.353 -25.488 -9.295 1.00 80.31 628 THR A N 1
ATOM 4785 C CA . THR A 1 628 ? 8.447 -26.613 -9.016 1.00 80.31 628 THR A CA 1
ATOM 4786 C C . THR A 1 628 ? 8.240 -26.874 -7.529 1.00 80.31 628 THR A C 1
ATOM 4788 O O . THR A 1 628 ? 7.199 -27.406 -7.148 1.00 80.31 628 THR A O 1
ATOM 4791 N N . GLU A 1 629 ? 9.203 -26.486 -6.690 1.00 86.75 629 GLU A N 1
ATOM 4792 C CA . GLU A 1 629 ? 9.199 -26.737 -5.247 1.00 86.75 629 GLU A CA 1
ATOM 4793 C C . GLU A 1 629 ? 9.894 -25.592 -4.496 1.00 86.75 629 GLU A C 1
ATOM 4795 O O . GLU A 1 629 ? 11.004 -25.181 -4.851 1.00 86.75 629 GLU A O 1
ATOM 4800 N N . GLU A 1 630 ? 9.255 -25.112 -3.434 1.00 83.56 630 GLU A N 1
ATOM 4801 C CA . GLU A 1 630 ? 9.870 -24.347 -2.346 1.00 83.56 630 GLU A CA 1
ATOM 4802 C C . GLU A 1 630 ? 9.818 -25.183 -1.071 1.00 83.56 630 GLU A C 1
ATOM 4804 O O . GLU A 1 630 ? 8.761 -25.708 -0.738 1.00 83.56 630 GLU A O 1
ATOM 4809 N N . GLU A 1 631 ? 10.936 -25.264 -0.356 1.00 88.38 631 GLU A N 1
ATOM 4810 C CA . GLU A 1 631 ? 11.035 -25.816 0.997 1.00 88.38 631 GLU A CA 1
ATOM 4811 C C . GLU A 1 631 ? 11.568 -24.700 1.908 1.00 88.38 631 GLU A C 1
ATOM 4813 O O . GLU A 1 631 ? 12.661 -24.172 1.670 1.00 88.38 631 GLU A O 1
ATOM 4818 N N . ASP A 1 632 ? 10.792 -24.298 2.914 1.00 86.75 632 ASP A N 1
ATOM 4819 C CA . ASP A 1 632 ? 11.163 -23.212 3.827 1.00 86.75 632 ASP A CA 1
ATOM 4820 C C . ASP A 1 632 ? 12.042 -23.676 5.004 1.00 86.75 632 ASP A C 1
ATOM 4822 O O . ASP A 1 632 ? 12.341 -24.860 5.170 1.00 86.75 632 ASP A O 1
ATOM 4826 N N . ALA A 1 633 ? 12.440 -22.736 5.865 1.00 89.81 633 ALA A N 1
ATOM 4827 C CA . ALA A 1 633 ? 13.272 -23.035 7.029 1.00 89.81 633 ALA A CA 1
ATOM 4828 C C . ALA A 1 633 ? 12.562 -23.815 8.162 1.00 89.81 633 ALA A C 1
ATOM 4830 O O . ALA A 1 633 ? 13.227 -24.258 9.100 1.00 89.81 633 ALA A O 1
ATOM 4831 N N . LEU A 1 634 ? 11.242 -24.028 8.080 1.00 90.88 634 LEU A N 1
ATOM 4832 C CA . LEU A 1 634 ? 10.492 -24.973 8.920 1.00 90.88 634 LEU A CA 1
ATOM 4833 C C . LEU A 1 634 ? 10.334 -26.357 8.252 1.00 90.88 634 LEU A C 1
ATOM 4835 O O . LEU A 1 634 ? 9.807 -27.278 8.880 1.00 90.88 634 LEU A O 1
ATOM 4839 N N . GLY A 1 635 ? 10.790 -26.529 7.006 1.00 90.44 635 GLY A N 1
ATOM 4840 C CA . GLY A 1 635 ? 10.600 -27.742 6.206 1.00 90.44 635 GLY A CA 1
ATOM 4841 C C . GLY A 1 635 ? 9.201 -27.866 5.593 1.00 90.44 635 GLY A C 1
ATOM 4842 O O . GLY A 1 635 ? 8.786 -28.969 5.231 1.00 90.44 635 GLY A O 1
ATOM 4843 N N . ARG A 1 636 ? 8.450 -26.762 5.504 1.00 88.69 636 ARG A N 1
ATOM 4844 C CA . ARG A 1 636 ? 7.139 -26.699 4.845 1.00 88.69 636 ARG A CA 1
ATOM 4845 C C . ARG A 1 636 ? 7.337 -26.559 3.342 1.00 88.69 636 ARG A C 1
ATOM 4847 O O . ARG A 1 636 ? 8.230 -25.834 2.907 1.00 88.69 636 ARG A O 1
ATOM 4854 N N . ILE A 1 637 ? 6.511 -27.257 2.563 1.00 87.88 637 ILE A N 1
ATOM 4855 C CA . ILE A 1 637 ? 6.699 -27.387 1.116 1.00 87.88 637 ILE A CA 1
ATOM 4856 C C . ILE A 1 637 ? 5.511 -26.805 0.354 1.00 87.88 637 ILE A C 1
ATOM 4858 O O . ILE A 1 637 ? 4.374 -27.214 0.579 1.00 87.88 637 ILE A O 1
ATOM 4862 N N . THR A 1 638 ? 5.803 -25.917 -0.596 1.00 80.38 638 THR A N 1
ATOM 4863 C CA . THR A 1 638 ? 4.859 -25.450 -1.621 1.00 80.38 638 THR A CA 1
ATOM 4864 C C . THR A 1 638 ? 5.253 -26.067 -2.960 1.00 80.38 638 THR A C 1
ATOM 4866 O O . THR A 1 638 ? 6.418 -25.984 -3.357 1.00 80.38 638 THR A O 1
ATOM 4869 N N . LEU A 1 639 ? 4.298 -26.668 -3.674 1.00 83.56 639 LEU A N 1
ATOM 4870 C CA . LEU A 1 639 ? 4.523 -27.254 -5.001 1.00 83.56 639 LEU A CA 1
ATOM 4871 C C . LEU A 1 639 ? 3.789 -26.460 -6.079 1.00 83.56 639 LEU A C 1
ATOM 4873 O O . LEU A 1 639 ? 2.640 -26.065 -5.895 1.00 83.56 639 LEU A O 1
ATOM 4877 N N . THR A 1 640 ? 4.414 -26.284 -7.241 1.00 79.69 640 THR A N 1
ATOM 4878 C CA . THR A 1 640 ? 3.761 -25.681 -8.411 1.00 79.69 640 THR A CA 1
ATOM 4879 C C . THR A 1 640 ? 3.994 -26.532 -9.651 1.00 79.69 640 THR A C 1
ATOM 4881 O O . THR A 1 640 ? 5.126 -26.869 -9.994 1.00 79.69 640 THR A O 1
ATOM 4884 N N . SER A 1 641 ? 2.905 -26.881 -10.334 1.00 82.25 641 SER A N 1
ATOM 4885 C CA . SER A 1 641 ? 2.945 -27.504 -11.660 1.00 82.25 641 SER A CA 1
ATOM 4886 C C . SER A 1 641 ? 2.759 -26.438 -12.732 1.00 82.25 641 SER A C 1
ATOM 4888 O O . SER A 1 641 ? 2.017 -25.481 -12.522 1.00 82.25 641 SER A O 1
ATOM 4890 N N . TRP A 1 642 ? 3.397 -26.616 -13.886 1.00 76.69 642 TRP A N 1
ATOM 4891 C CA . TRP A 1 642 ? 3.471 -25.614 -14.951 1.00 76.69 642 TRP A CA 1
ATOM 4892 C C . TRP A 1 642 ? 3.060 -26.192 -16.306 1.00 76.69 642 TRP A C 1
ATOM 4894 O O . TRP A 1 642 ? 3.103 -27.405 -16.519 1.00 76.69 642 TRP A O 1
ATOM 4904 N N . MET A 1 643 ? 2.632 -25.315 -17.212 1.00 73.75 643 MET A N 1
ATOM 4905 C CA . MET A 1 643 ? 2.264 -25.654 -18.580 1.00 73.75 643 MET A CA 1
ATOM 4906 C C . MET A 1 643 ? 3.496 -26.184 -19.319 1.00 73.75 643 MET A C 1
ATOM 4908 O O . MET A 1 643 ? 4.570 -25.595 -19.254 1.00 73.75 643 MET A O 1
ATOM 4912 N N . GLN A 1 644 ? 3.352 -27.274 -20.078 1.00 67.06 644 GLN A N 1
ATOM 4913 C CA . GLN A 1 644 ? 4.502 -27.881 -20.761 1.00 67.06 644 GLN A CA 1
ATOM 4914 C C . GLN A 1 644 ? 5.131 -26.955 -21.825 1.00 67.06 644 GLN A C 1
ATOM 4916 O O . GLN A 1 644 ? 6.316 -27.078 -22.125 1.00 67.06 644 GLN A O 1
ATOM 4921 N N . SER A 1 645 ? 4.351 -26.032 -22.394 1.00 62.66 645 SER A N 1
ATOM 4922 C CA . SER A 1 645 ? 4.774 -25.097 -23.443 1.00 62.66 645 SER A CA 1
ATOM 4923 C C . SER A 1 645 ? 5.112 -23.674 -22.968 1.00 62.66 645 SER A C 1
ATOM 4925 O O . SER A 1 645 ? 5.695 -22.931 -23.758 1.00 62.66 645 SER A O 1
ATOM 4927 N N . ARG A 1 646 ? 4.766 -23.266 -21.733 1.00 66.75 646 ARG A N 1
ATOM 4928 C CA . ARG A 1 646 ? 4.926 -21.880 -21.231 1.00 66.75 646 ARG A CA 1
ATOM 4929 C C . ARG A 1 646 ? 5.134 -21.806 -19.721 1.00 66.75 646 ARG A C 1
ATOM 4931 O O . ARG A 1 646 ? 4.731 -22.697 -18.982 1.00 66.75 646 ARG A O 1
ATOM 4938 N N . THR A 1 647 ? 5.677 -20.689 -19.241 1.00 68.31 647 THR A N 1
ATOM 4939 C CA . THR A 1 647 ? 5.908 -20.431 -17.807 1.00 68.31 647 THR A CA 1
ATOM 4940 C C . THR A 1 647 ? 4.625 -19.968 -17.098 1.00 68.31 647 THR A C 1
ATOM 4942 O O . THR A 1 647 ? 4.569 -18.886 -16.510 1.00 68.31 647 THR A O 1
ATOM 4945 N N . LEU A 1 648 ? 3.565 -20.778 -17.194 1.00 69.12 648 LEU A N 1
ATOM 4946 C CA . LEU A 1 648 ? 2.221 -20.509 -16.672 1.00 69.12 648 LEU A CA 1
ATOM 4947 C C . LEU A 1 648 ? 1.764 -21.666 -15.738 1.00 69.12 648 LEU A C 1
ATOM 4949 O O . LEU A 1 648 ? 1.910 -22.826 -16.134 1.00 69.12 648 LEU A O 1
ATOM 4953 N N . PRO A 1 649 ? 1.305 -21.410 -14.496 1.00 71.31 649 PRO A N 1
ATOM 4954 C CA . PRO A 1 649 ? 1.215 -22.424 -13.442 1.00 71.31 649 PRO A CA 1
ATOM 4955 C C . PRO A 1 649 ? -0.153 -23.120 -13.372 1.00 71.31 649 PRO A C 1
ATOM 4957 O O . PRO A 1 649 ? -1.106 -22.569 -12.843 1.00 71.31 649 PRO A O 1
ATOM 4960 N N . VAL A 1 650 ? -0.236 -24.379 -13.804 1.00 80.38 650 VAL A N 1
ATOM 4961 C CA . VAL A 1 650 ? -1.491 -25.148 -13.949 1.00 80.38 650 VAL A CA 1
ATOM 4962 C C . VAL A 1 650 ? -2.135 -25.609 -12.639 1.00 80.38 650 VAL A C 1
ATOM 4964 O O . VAL A 1 650 ? -3.327 -25.923 -12.612 1.00 80.38 650 VAL A O 1
ATOM 4967 N N . SER A 1 651 ? -1.359 -25.667 -11.556 1.00 84.94 651 SER A N 1
ATOM 4968 C CA . SER A 1 651 ? -1.866 -25.928 -10.206 1.00 84.94 651 SER A CA 1
ATOM 4969 C C . SER A 1 651 ? -0.835 -25.590 -9.135 1.00 84.94 651 SER A C 1
ATOM 4971 O O . SER A 1 651 ? 0.358 -25.851 -9.323 1.00 84.94 651 SER A O 1
ATOM 4973 N N . SER A 1 652 ? -1.309 -25.129 -7.979 1.00 82.25 652 SER A N 1
ATOM 4974 C CA . SER A 1 652 ? -0.517 -24.993 -6.749 1.00 82.25 652 SER A CA 1
ATOM 4975 C C . SER A 1 652 ? -0.936 -26.039 -5.723 1.00 82.25 652 SER A C 1
ATOM 4977 O O . SER A 1 652 ? -2.118 -26.371 -5.661 1.00 82.25 652 SER A O 1
ATOM 4979 N N . VAL A 1 653 ? -0.005 -26.509 -4.892 1.00 86.62 653 VAL A N 1
ATOM 4980 C CA . VAL A 1 653 ? -0.307 -27.237 -3.650 1.00 86.62 653 VAL A CA 1
ATOM 4981 C C . VAL A 1 653 ? 0.369 -26.509 -2.495 1.00 86.62 653 VAL A C 1
ATOM 4983 O O . VAL A 1 653 ? 1.594 -26.365 -2.486 1.00 86.62 653 VAL A O 1
ATOM 4986 N N . LEU A 1 654 ? -0.438 -26.044 -1.543 1.00 82.44 654 LEU A N 1
ATOM 4987 C CA . LEU A 1 654 ? 0.015 -25.341 -0.342 1.00 82.44 654 LEU A CA 1
ATOM 4988 C C . LEU A 1 654 ? 0.525 -26.321 0.739 1.00 82.44 654 LEU A C 1
ATOM 4990 O O . LEU A 1 654 ? 0.166 -27.503 0.693 1.00 82.44 654 LEU A O 1
ATOM 4994 N N . PRO A 1 655 ? 1.307 -25.865 1.740 1.00 85.94 655 PRO A N 1
ATOM 4995 C CA . PRO A 1 655 ? 1.804 -26.705 2.835 1.00 85.94 655 PRO A CA 1
ATOM 4996 C C . PRO A 1 655 ? 0.749 -27.522 3.603 1.00 85.94 655 PRO A C 1
ATOM 4998 O O . PRO A 1 655 ? 1.053 -28.633 4.041 1.00 85.94 655 PRO A O 1
ATOM 5001 N N . GLY A 1 656 ? -0.479 -27.018 3.765 1.00 84.88 656 GLY A N 1
ATOM 5002 C CA . GLY A 1 656 ? -1.605 -27.747 4.366 1.00 84.88 656 GLY A CA 1
ATOM 5003 C C . GLY A 1 656 ? -2.300 -28.741 3.430 1.00 84.88 656 GLY A C 1
ATOM 5004 O O . GLY A 1 656 ? -3.165 -29.499 3.868 1.00 84.88 656 GLY A O 1
ATOM 5005 N N . GLY A 1 657 ? -1.917 -28.777 2.151 1.00 86.38 657 GLY A N 1
ATOM 5006 C CA . GLY A 1 657 ? -2.454 -29.682 1.132 1.00 86.38 657 GLY A CA 1
ATOM 5007 C C . GLY A 1 657 ? -3.600 -29.115 0.288 1.00 86.38 657 GLY A C 1
ATOM 5008 O O . GLY A 1 657 ? -4.131 -29.843 -0.550 1.00 86.38 657 GLY A O 1
ATOM 5009 N N . GLY A 1 658 ? -3.976 -27.844 0.467 1.00 84.19 658 GLY A N 1
ATOM 5010 C CA . GLY A 1 658 ? -4.940 -27.163 -0.405 1.00 84.19 658 GLY A CA 1
ATOM 5011 C C . GLY A 1 658 ? -4.423 -27.072 -1.847 1.00 84.19 658 GLY A C 1
ATOM 5012 O O . GLY A 1 658 ? -3.281 -26.665 -2.063 1.00 84.19 658 GLY A O 1
ATOM 5013 N N . ILE A 1 659 ? -5.252 -27.457 -2.827 1.00 84.50 659 ILE A N 1
ATOM 5014 C CA . ILE A 1 659 ? -4.897 -27.482 -4.256 1.00 84.50 659 ILE A CA 1
ATOM 5015 C C . ILE A 1 659 ? -5.672 -26.428 -5.059 1.00 84.50 659 ILE A C 1
ATOM 5017 O O . ILE A 1 659 ? -6.901 -26.449 -5.090 1.00 84.50 659 ILE A O 1
ATOM 5021 N N . TYR A 1 660 ? -4.944 -25.566 -5.767 1.00 75.38 660 TYR A N 1
ATOM 5022 C CA . TYR A 1 660 ? -5.472 -24.662 -6.797 1.00 75.38 660 TYR A CA 1
ATOM 5023 C C . TYR A 1 660 ? -5.447 -25.318 -8.188 1.00 75.38 660 TYR A C 1
ATOM 5025 O O . TYR A 1 660 ? -4.484 -26.011 -8.513 1.00 75.38 660 TYR A O 1
ATOM 5033 N N . HIS A 1 661 ? -6.439 -25.036 -9.039 1.00 83.44 661 HIS A N 1
ATOM 5034 C CA . HIS A 1 661 ? -6.503 -25.464 -10.449 1.00 83.44 661 HIS A CA 1
ATOM 5035 C C . HIS A 1 661 ? -7.074 -24.380 -11.361 1.00 83.44 661 HIS A C 1
ATOM 5037 O O . HIS A 1 661 ? -7.749 -23.476 -10.882 1.00 83.44 661 HIS A O 1
ATOM 5043 N N . TYR A 1 662 ? -6.848 -24.497 -12.674 1.00 75.50 662 TYR A N 1
ATOM 5044 C CA . TYR A 1 662 ? -6.960 -23.361 -13.585 1.00 75.50 662 TYR A CA 1
ATOM 5045 C C . TYR A 1 662 ? -7.265 -23.753 -15.085 1.00 75.50 662 TYR A C 1
ATOM 5047 O O . TYR A 1 662 ? -6.901 -24.865 -15.474 1.00 75.50 662 TYR A O 1
ATOM 5055 N N . GLY A 1 663 ? -7.909 -22.905 -15.933 1.00 78.44 663 GLY A N 1
ATOM 5056 C CA . GLY A 1 663 ? -8.240 -23.079 -17.395 1.00 78.44 663 GLY A CA 1
ATOM 5057 C C . GLY A 1 663 ? -8.006 -21.881 -18.397 1.00 78.44 663 GLY A C 1
ATOM 5058 O O . GLY A 1 663 ? -8.649 -20.856 -18.261 1.00 78.44 663 GLY A O 1
ATOM 5059 N N . TYR A 1 664 ? -7.158 -21.988 -19.452 1.00 79.62 664 TYR A N 1
ATOM 5060 C CA . TYR A 1 664 ? -6.746 -20.898 -20.415 1.00 79.62 664 TYR A CA 1
ATOM 5061 C C . TYR A 1 664 ? -7.609 -20.865 -21.694 1.00 79.62 664 TYR A C 1
ATOM 5063 O O . TYR A 1 664 ? -8.106 -21.907 -22.128 1.00 79.62 664 TYR A O 1
ATOM 5071 N N . ASP A 1 665 ? -7.686 -19.705 -22.365 1.00 83.38 665 ASP A N 1
ATOM 5072 C CA . ASP A 1 665 ? -8.079 -19.616 -23.783 1.00 83.38 665 ASP A CA 1
ATOM 5073 C C . ASP A 1 665 ? -6.935 -19.941 -24.768 1.00 83.38 665 ASP A C 1
ATOM 5075 O O . ASP A 1 665 ? -5.780 -20.176 -24.404 1.00 83.38 665 ASP A O 1
ATOM 5079 N N . ALA A 1 666 ? -7.275 -19.940 -26.061 1.00 81.44 666 ALA A N 1
ATOM 5080 C CA . ALA A 1 666 ? -6.357 -20.156 -27.180 1.00 81.44 666 ALA A CA 1
ATOM 5081 C C . ALA A 1 666 ? -5.462 -18.938 -27.515 1.00 81.44 666 ALA A C 1
ATOM 5083 O O . ALA A 1 666 ? -4.893 -18.878 -28.601 1.00 81.44 666 ALA A O 1
ATOM 5084 N N . CYS A 1 667 ? -5.340 -17.976 -26.600 1.00 76.38 667 CYS A N 1
ATOM 5085 C CA . CYS A 1 667 ? -4.361 -16.889 -26.609 1.00 76.38 667 CYS A CA 1
ATOM 5086 C C . CYS A 1 667 ? -3.585 -16.833 -25.277 1.00 76.38 667 CYS A C 1
ATOM 5088 O O . CYS A 1 667 ? -2.904 -15.854 -24.999 1.00 76.38 667 CYS A O 1
ATOM 5090 N N . HIS A 1 668 ? -3.687 -17.860 -24.423 1.00 75.00 668 HIS A N 1
ATOM 5091 C CA . HIS A 1 668 ? -3.111 -17.866 -23.071 1.00 75.00 668 HIS A CA 1
ATOM 5092 C C . HIS A 1 668 ? -3.498 -16.650 -22.213 1.00 75.00 668 HIS A C 1
ATOM 5094 O O . HIS A 1 668 ? -2.795 -16.288 -21.266 1.00 75.00 668 HIS A O 1
ATOM 5100 N N . GLY A 1 669 ? -4.652 -16.046 -22.493 1.00 72.06 669 GLY A N 1
ATOM 5101 C CA . GLY A 1 669 ? -5.355 -15.259 -21.503 1.00 72.06 669 GLY A CA 1
ATOM 5102 C C . GLY A 1 669 ? -6.338 -16.128 -20.735 1.00 72.06 669 GLY A C 1
ATOM 5103 O O . GLY A 1 669 ? -6.868 -17.139 -21.193 1.00 72.06 669 GLY A O 1
ATOM 5104 N N . LEU A 1 670 ? -6.495 -15.751 -19.479 1.00 78.00 670 LEU A N 1
ATOM 5105 C CA . LEU A 1 670 ? -7.099 -16.580 -18.448 1.00 78.00 670 LEU A CA 1
ATOM 5106 C C . LEU A 1 670 ? -8.590 -16.832 -18.720 1.00 78.00 670 LEU A C 1
ATOM 5108 O O . LEU A 1 670 ? -9.238 -15.837 -19.059 1.00 78.00 670 LEU A O 1
ATOM 5112 N N . VAL A 1 671 ? -9.117 -18.067 -18.541 1.00 81.00 671 VAL A N 1
ATOM 5113 C CA . VAL A 1 671 ? -10.565 -18.416 -18.595 1.00 81.00 671 VAL A CA 1
ATOM 5114 C C . VAL A 1 671 ? -11.169 -19.396 -17.564 1.00 81.00 671 VAL A C 1
ATOM 5116 O O . VAL A 1 671 ? -12.354 -19.711 -17.698 1.00 81.00 671 VAL A O 1
ATOM 5119 N N . GLU A 1 672 ? -10.478 -19.839 -16.511 1.00 84.56 672 GLU A N 1
ATOM 5120 C CA . GLU A 1 672 ? -11.089 -20.519 -15.354 1.00 84.56 672 GLU A CA 1
ATOM 5121 C C . GLU A 1 672 ? -10.124 -20.630 -14.162 1.00 84.56 672 GLU A C 1
ATOM 5123 O O . GLU A 1 672 ? -8.941 -20.858 -14.348 1.00 84.56 672 GLU A O 1
ATOM 5128 N N . GLN A 1 673 ? -10.641 -20.600 -12.932 1.00 79.31 673 GLN A N 1
ATOM 5129 C CA . GLN A 1 673 ? -9.964 -21.161 -11.753 1.00 79.31 673 GLN A CA 1
ATOM 5130 C C . GLN A 1 673 ? -10.929 -22.011 -10.933 1.00 79.31 673 GLN A C 1
ATOM 5132 O O . GLN A 1 673 ? -12.142 -21.782 -10.919 1.00 79.31 673 GLN A O 1
ATOM 5137 N N . ILE A 1 674 ? -10.346 -22.939 -10.180 1.00 83.38 674 ILE A N 1
ATOM 5138 C CA . ILE A 1 674 ? -10.945 -23.665 -9.075 1.00 83.38 674 ILE A CA 1
ATOM 5139 C C . ILE A 1 674 ? -10.032 -23.542 -7.844 1.00 83.38 674 ILE A C 1
ATOM 5141 O O . ILE A 1 674 ? -8.839 -23.841 -7.905 1.00 83.38 674 ILE A O 1
ATOM 5145 N N . SER A 1 675 ? -10.603 -23.115 -6.723 1.00 73.00 675 SER A N 1
ATOM 5146 C CA . SER A 1 675 ? -9.932 -23.058 -5.420 1.00 73.00 675 SER A CA 1
ATOM 5147 C C . SER A 1 675 ? -9.912 -24.421 -4.695 1.00 73.00 675 SER A C 1
ATOM 5149 O O . SER A 1 675 ? -10.790 -25.258 -4.952 1.00 73.00 675 SER A O 1
ATOM 5151 N N . PRO A 1 676 ? -9.028 -24.616 -3.693 1.00 67.69 676 PRO A N 1
ATOM 5152 C CA . PRO A 1 676 ? -9.335 -25.412 -2.498 1.00 67.69 676 PRO A CA 1
ATOM 5153 C C . PRO A 1 676 ? -10.787 -25.177 -2.039 1.00 67.69 676 PRO A C 1
ATOM 5155 O O . PRO A 1 676 ? -11.322 -24.085 -2.211 1.00 67.69 676 PRO A O 1
ATOM 5158 N N . GLY A 1 677 ? -11.495 -26.205 -1.562 1.00 65.75 677 GLY A N 1
ATOM 5159 C CA . GLY A 1 677 ? -12.943 -26.100 -1.311 1.00 65.75 677 GLY A CA 1
ATOM 5160 C C . GLY A 1 677 ? -13.844 -26.053 -2.566 1.00 65.75 677 GLY A C 1
ATOM 5161 O O . GLY A 1 677 ? -15.069 -26.030 -2.443 1.00 65.75 677 GLY A O 1
ATOM 5162 N N . THR A 1 678 ? -13.285 -26.141 -3.782 1.00 67.94 678 THR A N 1
ATOM 5163 C CA . THR A 1 678 ? -13.963 -26.326 -5.092 1.00 67.94 678 THR A CA 1
ATOM 5164 C C . THR A 1 678 ? -14.726 -25.137 -5.701 1.00 67.94 678 THR A C 1
ATOM 5166 O O . THR A 1 678 ? -15.440 -25.315 -6.692 1.00 67.94 678 THR A O 1
ATOM 5169 N N . ARG A 1 679 ? -14.563 -23.914 -5.181 1.00 71.75 679 ARG A N 1
ATOM 5170 C CA . ARG A 1 679 ? -15.165 -22.693 -5.758 1.00 71.75 679 ARG A CA 1
ATOM 5171 C C . ARG A 1 679 ? -14.638 -22.442 -7.185 1.00 71.75 679 ARG A C 1
ATOM 5173 O O . ARG A 1 679 ? -13.429 -22.307 -7.352 1.00 71.75 679 ARG A O 1
ATOM 5180 N N . ARG A 1 680 ? -15.520 -22.382 -8.197 1.00 81.19 680 ARG A N 1
ATOM 5181 C CA . ARG A 1 680 ? -15.185 -22.225 -9.632 1.00 81.19 680 ARG A CA 1
ATOM 5182 C C . ARG A 1 680 ? -15.589 -20.850 -10.182 1.00 81.19 680 ARG A C 1
ATOM 5184 O O . ARG A 1 680 ? -16.578 -20.267 -9.741 1.00 81.19 680 ARG A O 1
ATOM 5191 N N . GLN A 1 681 ? -14.845 -20.347 -11.170 1.00 71.25 681 GLN A N 1
ATOM 5192 C CA . GLN A 1 681 ? -15.074 -19.049 -11.828 1.00 71.25 681 GLN A CA 1
ATOM 5193 C C . GLN A 1 681 ? -14.435 -19.062 -13.249 1.00 71.25 681 GLN A C 1
ATOM 5195 O O . GLN A 1 681 ? -13.426 -19.738 -13.383 1.00 71.25 681 GLN A O 1
ATOM 5200 N N . ARG A 1 682 ? -14.983 -18.417 -14.312 1.00 81.56 682 ARG A N 1
ATOM 5201 C CA . ARG A 1 682 ? -14.642 -18.675 -15.772 1.00 81.56 682 ARG A CA 1
ATOM 5202 C C . ARG A 1 682 ? -13.735 -17.622 -16.492 1.00 81.56 682 ARG A C 1
ATOM 5204 O O . ARG A 1 682 ? -12.871 -17.131 -15.828 1.00 81.56 682 ARG A O 1
ATOM 5211 N N . PHE A 1 683 ? -13.785 -17.254 -17.786 1.00 79.62 683 PHE A N 1
ATOM 5212 C CA . PHE A 1 683 ? -13.569 -15.855 -18.294 1.00 79.62 683 PHE A CA 1
ATOM 5213 C C . PHE A 1 683 ? -14.521 -15.615 -19.485 1.00 79.62 683 PHE A C 1
ATOM 5215 O O . PHE A 1 683 ? -15.053 -16.567 -20.049 1.00 79.62 683 PHE A O 1
ATOM 5222 N N . GLU A 1 684 ? -14.779 -14.353 -19.831 1.00 83.69 684 GLU A N 1
ATOM 5223 C CA . GLU A 1 684 ? -15.370 -13.936 -21.109 1.00 83.69 684 GLU A CA 1
ATOM 5224 C C . GLU A 1 684 ? -14.576 -12.722 -21.597 1.00 83.69 684 GLU A C 1
ATOM 5226 O O . GLU A 1 684 ? -14.642 -11.652 -20.988 1.00 83.69 684 GLU A O 1
ATOM 5231 N N . ARG A 1 685 ? -13.791 -12.900 -22.661 1.00 86.44 685 ARG A N 1
ATOM 5232 C CA . ARG A 1 685 ? -12.932 -11.878 -23.277 1.00 86.44 685 ARG A CA 1
ATOM 5233 C C . ARG A 1 685 ? -13.431 -11.538 -24.676 1.00 86.44 685 ARG A C 1
ATOM 5235 O O . ARG A 1 685 ? -14.088 -12.366 -25.302 1.00 86.44 685 ARG A O 1
ATOM 5242 N N . ASP A 1 686 ? -13.149 -10.325 -25.135 1.00 87.62 686 ASP A N 1
ATOM 5243 C CA . ASP A 1 686 ? -13.287 -9.970 -26.545 1.00 87.62 686 ASP A CA 1
ATOM 5244 C C . ASP A 1 686 ? -12.092 -10.468 -27.375 1.00 87.62 686 ASP A C 1
ATOM 5246 O O . ASP A 1 686 ? -11.132 -11.037 -26.850 1.00 87.62 686 ASP A O 1
ATOM 5250 N N . GLU A 1 687 ? -12.164 -10.244 -28.687 1.00 87.06 687 GLU A N 1
ATOM 5251 C CA . GLU A 1 687 ? -11.113 -10.562 -29.665 1.00 87.06 687 GLU A CA 1
ATOM 5252 C C . GLU A 1 687 ? -9.754 -9.907 -29.346 1.00 87.06 687 GLU A C 1
ATOM 5254 O O . GLU A 1 687 ? -8.719 -10.368 -29.816 1.00 87.06 687 GLU A O 1
ATOM 5259 N N . TYR A 1 688 ? -9.745 -8.880 -28.490 1.00 83.88 688 TYR A N 1
ATOM 5260 C CA . TYR A 1 688 ? -8.565 -8.143 -28.050 1.00 83.88 688 TYR A CA 1
ATOM 5261 C C . TYR A 1 688 ? -8.093 -8.548 -26.643 1.00 83.88 688 TYR A C 1
ATOM 5263 O O . TYR A 1 688 ? -7.289 -7.836 -26.034 1.00 83.88 688 TYR A O 1
ATOM 5271 N N . GLY A 1 689 ? -8.621 -9.641 -26.085 1.00 78.00 689 GLY A N 1
ATOM 5272 C CA . GLY A 1 689 ? -8.258 -10.158 -24.763 1.00 78.00 689 GLY A CA 1
ATOM 5273 C C . GLY A 1 689 ? -8.789 -9.351 -23.581 1.00 78.00 689 GLY A C 1
ATOM 5274 O O . GLY A 1 689 ? -8.512 -9.693 -22.421 1.00 78.00 689 GLY A O 1
ATOM 5275 N N . GLN A 1 690 ? -9.563 -8.297 -23.841 1.00 83.56 690 GLN A N 1
ATOM 5276 C CA . GLN A 1 690 ? -10.156 -7.454 -22.816 1.00 83.56 690 GLN A CA 1
ATOM 5277 C C . GLN A 1 690 ? -11.374 -8.175 -22.255 1.00 83.56 690 GLN A C 1
ATOM 5279 O O . GLN A 1 690 ? -12.214 -8.693 -22.984 1.00 83.56 690 GLN A O 1
ATOM 5284 N N . VAL A 1 691 ? -11.479 -8.262 -20.934 1.00 82.69 691 VAL A N 1
ATOM 5285 C CA . VAL A 1 691 ? -12.551 -9.048 -20.319 1.00 82.69 691 VAL A CA 1
ATOM 5286 C C . VAL A 1 691 ? -13.871 -8.264 -20.435 1.00 82.69 691 VAL A C 1
ATOM 5288 O O . VAL A 1 691 ? -13.919 -7.085 -20.082 1.00 82.69 691 VAL A O 1
ATOM 5291 N N . VAL A 1 692 ? -14.963 -8.886 -20.896 1.00 84.50 692 VAL A N 1
ATOM 5292 C CA . VAL A 1 692 ? -16.228 -8.207 -21.273 1.00 84.50 692 VAL A CA 1
ATOM 5293 C C . VAL A 1 692 ? -17.483 -8.651 -20.506 1.00 84.50 692 VAL A C 1
ATOM 5295 O O . VAL A 1 692 ? -18.385 -7.829 -20.310 1.00 84.50 692 VAL A O 1
ATOM 5298 N N . SER A 1 693 ? -17.515 -9.867 -19.954 1.00 85.00 693 SER A N 1
ATOM 5299 C CA . SER A 1 693 ? -18.526 -10.354 -18.986 1.00 85.00 693 SER A CA 1
ATOM 5300 C C . SER A 1 693 ? -17.851 -11.172 -17.878 1.00 85.00 693 SER A C 1
ATOM 5302 O O . SER A 1 693 ? -16.724 -11.619 -18.100 1.00 85.00 693 SER A O 1
ATOM 5304 N N . VAL A 1 694 ? -18.475 -11.291 -16.687 1.00 78.75 694 VAL A N 1
ATOM 5305 C CA . VAL A 1 694 ? -17.927 -12.081 -15.552 1.00 78.75 694 VAL A CA 1
ATOM 5306 C C . VAL A 1 694 ? -18.891 -13.161 -14.972 1.00 78.75 694 VAL A C 1
ATOM 5308 O O . VAL A 1 694 ? -20.049 -13.195 -15.379 1.00 78.75 694 VAL A O 1
ATOM 5311 N N . ALA A 1 695 ? -18.402 -14.126 -14.163 1.00 81.00 695 ALA A N 1
ATOM 5312 C CA . ALA A 1 695 ? -19.046 -15.406 -13.837 1.00 81.00 695 ALA A CA 1
ATOM 5313 C C . ALA A 1 695 ? -18.334 -16.318 -12.793 1.00 81.00 695 ALA A C 1
ATOM 5315 O O . ALA A 1 695 ? -17.458 -17.110 -13.159 1.00 81.00 695 ALA A O 1
ATOM 5316 N N . ASP A 1 696 ? -18.790 -16.295 -11.529 1.00 78.31 696 ASP A N 1
ATOM 5317 C CA . ASP A 1 696 ? -18.875 -17.456 -10.603 1.00 78.31 696 ASP A CA 1
ATOM 5318 C C . ASP A 1 696 ? -19.954 -18.493 -11.026 1.00 78.31 696 ASP A C 1
ATOM 5320 O O . ASP A 1 696 ? -20.313 -18.541 -12.194 1.00 78.31 696 ASP A O 1
ATOM 5324 N N . ASP A 1 697 ? -20.472 -19.347 -10.132 1.00 78.94 697 ASP A N 1
ATOM 5325 C CA . ASP A 1 697 ? -21.476 -20.388 -10.444 1.00 78.94 697 ASP A CA 1
ATOM 5326 C C . ASP A 1 697 ? -22.971 -19.982 -10.245 1.00 78.94 697 ASP A C 1
ATOM 5328 O O . ASP A 1 697 ? -23.846 -20.831 -10.416 1.00 78.94 697 ASP A O 1
ATOM 5332 N N . ASP A 1 698 ? -23.286 -18.726 -9.879 1.00 75.50 698 ASP A N 1
ATOM 5333 C CA . ASP A 1 698 ? -24.547 -18.341 -9.199 1.00 75.50 698 ASP A CA 1
ATOM 5334 C C . ASP A 1 698 ? -25.234 -16.992 -9.682 1.00 75.50 698 ASP A C 1
ATOM 5336 O O . ASP A 1 698 ? -25.774 -16.260 -8.842 1.00 75.50 698 ASP A O 1
ATOM 5340 N N . GLY A 1 699 ? -25.225 -16.547 -10.963 1.00 76.50 699 GLY A N 1
ATOM 5341 C CA . GLY A 1 699 ? -25.836 -15.239 -11.389 1.00 76.50 699 GLY A CA 1
ATOM 5342 C C . GLY A 1 699 ? -25.387 -14.564 -12.720 1.00 76.50 699 GLY A C 1
ATOM 5343 O O . GLY A 1 699 ? -25.245 -15.246 -13.717 1.00 76.50 699 GLY A O 1
ATOM 5344 N N . VAL A 1 700 ? -25.261 -13.217 -12.753 1.00 78.44 700 VAL A N 1
ATOM 5345 C CA . VAL A 1 700 ? -24.341 -12.358 -13.572 1.00 78.44 700 VAL A CA 1
ATOM 5346 C C . VAL A 1 700 ? -24.265 -10.985 -12.884 1.00 78.44 700 VAL A C 1
ATOM 5348 O O . VAL A 1 700 ? -25.073 -10.103 -13.155 1.00 78.44 700 VAL A O 1
ATOM 5351 N N . LEU A 1 701 ? -23.305 -10.775 -11.977 1.00 72.19 701 LEU A N 1
ATOM 5352 C CA . LEU A 1 701 ? -23.135 -9.508 -11.245 1.00 72.19 701 LEU A CA 1
ATOM 5353 C C . LEU A 1 701 ? -22.482 -8.241 -11.989 1.00 72.19 701 LEU A C 1
ATOM 5355 O O . LEU A 1 701 ? -22.219 -7.280 -11.278 1.00 72.19 701 LEU A O 1
ATOM 5359 N N . GLN A 1 702 ? -22.226 -8.178 -13.340 1.00 74.50 702 GLN A N 1
ATOM 5360 C CA . GLN A 1 702 ? -21.795 -7.047 -14.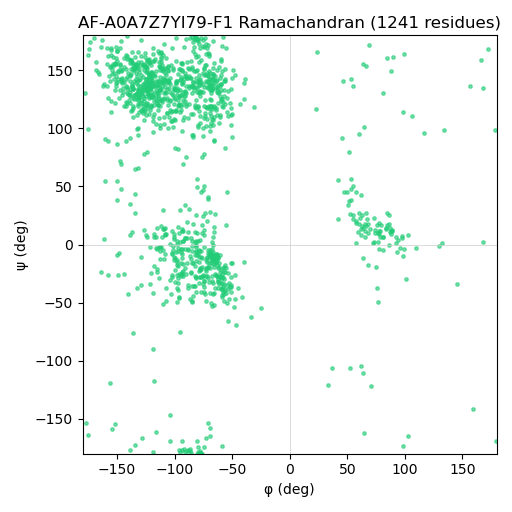264 1.00 74.50 702 GLN A CA 1
ATOM 5361 C C . GLN A 1 702 ? -21.273 -7.412 -15.703 1.00 74.50 702 GLN A C 1
ATOM 5363 O O . GLN A 1 702 ? -20.719 -8.484 -15.934 1.00 74.50 702 GLN A O 1
ATOM 5368 N N . ARG A 1 703 ? -21.311 -6.447 -16.657 1.00 83.19 703 ARG A N 1
ATOM 5369 C CA . ARG A 1 703 ? -20.665 -6.405 -18.014 1.00 83.19 703 ARG A CA 1
ATOM 5370 C C . ARG A 1 703 ? -19.910 -5.074 -18.328 1.00 83.19 703 ARG A C 1
ATOM 5372 O O . ARG A 1 703 ? -20.086 -4.111 -17.593 1.00 83.19 703 ARG A O 1
ATOM 5379 N N . PHE A 1 704 ? -19.048 -4.995 -19.365 1.00 85.44 704 PHE A N 1
ATOM 5380 C CA . PHE A 1 704 ? -18.275 -3.776 -19.776 1.00 85.44 704 PHE A CA 1
ATOM 5381 C C . PHE A 1 704 ? -18.657 -3.202 -21.150 1.00 85.44 704 PHE A C 1
ATOM 5383 O O . PHE A 1 704 ? -19.204 -3.904 -21.994 1.00 85.44 704 PHE A O 1
ATOM 5390 N N . GLY A 1 705 ? -18.189 -1.972 -21.406 1.00 82.50 705 GLY A N 1
ATOM 5391 C CA . GLY A 1 705 ? -17.754 -1.528 -22.734 1.00 82.50 705 GLY A CA 1
ATOM 5392 C C . GLY A 1 705 ? -16.430 -0.746 -22.679 1.00 82.50 705 GLY A C 1
ATOM 5393 O O . GLY A 1 705 ? -16.142 -0.067 -21.690 1.00 82.50 705 GLY A O 1
ATOM 5394 N N . TYR A 1 706 ? -15.643 -0.829 -23.754 1.00 89.94 706 TYR A N 1
ATOM 5395 C CA . TYR A 1 706 ? -14.363 -0.133 -23.951 1.00 89.94 706 TYR A CA 1
ATOM 5396 C C . TYR A 1 706 ? -14.412 0.811 -25.166 1.00 89.94 706 TYR A C 1
ATOM 5398 O O . TYR A 1 706 ? -15.351 0.775 -25.962 1.00 89.94 706 TYR A O 1
ATOM 5406 N N . ASN A 1 707 ? -13.401 1.667 -25.319 1.00 92.56 707 ASN A N 1
ATOM 5407 C CA . ASN A 1 707 ? -13.078 2.342 -26.573 1.00 92.56 707 ASN A CA 1
ATOM 5408 C C . ASN A 1 707 ? -11.875 1.674 -27.268 1.00 92.56 707 ASN A C 1
ATOM 5410 O O . ASN A 1 707 ? -11.144 0.883 -26.677 1.00 92.56 707 ASN A O 1
ATOM 5414 N N . ARG A 1 708 ? -11.639 2.067 -28.522 1.00 90.00 708 ARG A N 1
ATOM 5415 C CA . ARG A 1 708 ? -10.485 1.679 -29.353 1.00 90.00 708 ARG A CA 1
ATOM 5416 C C . ARG A 1 708 ? -9.101 1.868 -28.696 1.00 90.00 708 ARG A C 1
ATOM 5418 O O . ARG A 1 708 ? -8.186 1.104 -28.959 1.00 90.00 708 ARG A O 1
ATOM 5425 N N . HIS A 1 709 ? -8.958 2.819 -27.767 1.00 86.62 709 HIS A N 1
ATOM 5426 C CA . HIS A 1 709 ? -7.724 3.042 -26.997 1.00 86.62 709 HIS A CA 1
ATOM 5427 C C . HIS A 1 709 ? -7.589 2.087 -25.784 1.00 86.62 709 HIS A C 1
ATOM 5429 O O . HIS A 1 709 ? -6.751 2.307 -24.911 1.00 86.62 709 HIS A O 1
ATOM 5435 N N . GLY A 1 710 ? -8.435 1.053 -25.673 1.00 85.38 710 GLY A N 1
ATOM 5436 C CA . GLY A 1 710 ? -8.483 0.128 -24.533 1.00 85.38 710 GLY A CA 1
ATOM 5437 C C . GLY A 1 710 ? -9.005 0.750 -23.232 1.00 85.38 710 GLY A C 1
ATOM 5438 O O . GLY A 1 710 ? -8.863 0.169 -22.156 1.00 85.38 710 GLY A O 1
ATOM 5439 N N . GLN A 1 711 ? -9.606 1.941 -23.295 1.00 86.56 711 GLN A N 1
ATOM 5440 C CA . GLN A 1 711 ? -10.128 2.640 -22.123 1.00 86.56 711 GLN A CA 1
ATOM 5441 C C . GLN A 1 711 ? -11.595 2.269 -21.904 1.00 86.56 711 GLN A C 1
ATOM 5443 O O . GLN A 1 711 ? -12.418 2.387 -22.808 1.00 86.56 711 GLN A O 1
ATOM 5448 N N . MET A 1 712 ? -11.936 1.840 -20.692 1.00 89.75 712 MET A N 1
ATOM 5449 C CA . MET A 1 712 ? -13.310 1.517 -20.299 1.00 89.75 712 MET A CA 1
ATOM 5450 C C . MET A 1 712 ? -14.218 2.752 -20.429 1.00 89.75 712 MET A C 1
ATOM 5452 O O . MET A 1 712 ? -13.925 3.804 -19.863 1.00 89.75 712 MET A O 1
ATOM 5456 N N . THR A 1 713 ? -15.337 2.618 -21.139 1.00 89.88 713 THR A N 1
ATOM 5457 C CA . THR A 1 713 ? -16.327 3.689 -21.358 1.00 89.88 713 THR A CA 1
ATOM 5458 C C . THR A 1 713 ? -17.581 3.517 -20.506 1.00 89.88 713 THR A C 1
ATOM 5460 O O . THR A 1 713 ? -18.186 4.515 -20.108 1.00 89.88 713 THR A O 1
ATOM 5463 N N . VAL A 1 714 ? -17.960 2.271 -20.198 1.00 84.06 714 VAL A N 1
ATOM 5464 C CA . VAL A 1 714 ? -19.147 1.933 -19.400 1.00 84.06 714 VAL A CA 1
ATOM 5465 C C . VAL A 1 714 ? -18.924 0.675 -18.555 1.00 84.06 714 VAL A C 1
ATOM 5467 O O . VAL A 1 714 ? -18.180 -0.233 -18.934 1.00 84.06 714 VAL A O 1
ATOM 5470 N N . SER A 1 715 ? -19.584 0.631 -17.401 1.00 86.75 715 SER A N 1
ATOM 5471 C CA . SER A 1 715 ? -19.659 -0.513 -16.488 1.00 86.75 715 SER A CA 1
ATOM 5472 C C . SER A 1 715 ? -21.093 -0.684 -15.992 1.00 86.75 715 SER A C 1
ATOM 5474 O O . SER A 1 715 ? -21.716 0.322 -15.662 1.00 86.75 715 SER A O 1
ATOM 5476 N N . THR A 1 716 ? -21.605 -1.920 -15.957 1.00 83.00 716 THR A N 1
ATOM 5477 C CA . THR A 1 716 ? -23.045 -2.226 -15.787 1.00 83.00 716 THR A CA 1
ATOM 5478 C C . THR A 1 716 ? -23.296 -3.297 -14.721 1.00 83.00 716 THR A C 1
ATOM 5480 O O . THR A 1 716 ? -23.213 -4.467 -15.071 1.00 83.00 716 THR A O 1
ATOM 5483 N N . ASP A 1 717 ? -23.571 -2.945 -13.460 1.00 80.62 717 ASP A N 1
ATOM 5484 C CA . ASP A 1 717 ? -23.571 -3.849 -12.286 1.00 80.62 717 ASP A CA 1
ATOM 5485 C C . ASP A 1 717 ? -24.538 -5.063 -12.318 1.00 80.62 717 ASP A C 1
ATOM 5487 O O . ASP A 1 717 ? -25.246 -5.344 -13.286 1.00 80.62 717 ASP A O 1
ATOM 5491 N N . CYS A 1 718 ? -24.611 -5.764 -11.183 1.00 79.06 718 CYS A N 1
ATOM 5492 C CA . CYS A 1 718 ? -25.452 -6.936 -10.946 1.00 79.06 718 CYS A CA 1
ATOM 5493 C C . CYS A 1 718 ? -26.958 -6.729 -11.068 1.00 79.06 718 CYS A C 1
ATOM 5495 O O . CYS A 1 718 ? -27.718 -7.688 -11.198 1.00 79.06 718 CYS A O 1
ATOM 5497 N N . SER A 1 719 ? -27.372 -5.474 -10.974 1.00 80.50 719 SER A N 1
ATOM 5498 C CA . SER A 1 719 ? -28.745 -5.002 -10.993 1.00 80.50 719 SER A CA 1
ATOM 5499 C C . SER A 1 719 ? -29.046 -4.207 -12.276 1.00 80.50 719 SER A C 1
ATOM 5501 O O . SER A 1 719 ? -30.188 -3.796 -12.477 1.00 80.50 719 SER A O 1
ATOM 5503 N N . GLY A 1 720 ? -28.054 -4.018 -13.158 1.00 84.25 720 GLY A N 1
ATOM 5504 C CA . GLY A 1 720 ? -28.140 -3.249 -14.401 1.00 84.25 720 GLY A CA 1
ATOM 5505 C C . GLY A 1 720 ? -27.817 -1.750 -14.277 1.00 84.25 720 GLY A C 1
ATOM 5506 O O . GLY A 1 720 ? -28.090 -0.999 -15.214 1.00 84.25 720 GLY A O 1
ATOM 5507 N N . ASN A 1 721 ? -27.263 -1.295 -13.151 1.00 85.25 721 ASN A N 1
ATOM 5508 C CA . ASN A 1 721 ? -26.873 0.097 -12.907 1.00 85.25 721 ASN A CA 1
ATOM 5509 C C . ASN A 1 721 ? -25.590 0.454 -13.674 1.00 85.25 721 ASN A C 1
ATOM 5511 O O . ASN A 1 721 ? -24.623 -0.304 -13.652 1.00 85.25 721 ASN A O 1
ATOM 5515 N N . ASN A 1 722 ? -25.563 1.624 -14.321 1.00 88.88 722 ASN A N 1
ATOM 5516 C CA . ASN A 1 722 ? -24.457 2.046 -15.186 1.00 88.88 722 ASN A CA 1
ATOM 5517 C C . ASN A 1 722 ? -23.623 3.194 -14.604 1.00 88.88 722 ASN A C 1
ATOM 5519 O O . ASN A 1 722 ? -24.185 4.203 -14.181 1.00 88.88 722 ASN A O 1
ATOM 5523 N N . THR A 1 723 ? -22.303 3.108 -14.769 1.00 81.06 723 THR A N 1
ATOM 5524 C CA . THR A 1 723 ? -21.380 4.258 -14.712 1.00 81.06 723 THR A CA 1
ATOM 5525 C C . THR A 1 723 ? -20.834 4.562 -16.101 1.00 81.06 723 THR A C 1
ATOM 5527 O O . THR A 1 723 ? -20.522 3.638 -16.853 1.00 81.06 723 THR A O 1
ATOM 5530 N N . VAL A 1 724 ? -20.658 5.846 -16.432 1.00 87.50 724 VAL A N 1
ATOM 5531 C CA . VAL A 1 724 ? -20.091 6.295 -17.716 1.00 87.50 724 VAL A CA 1
ATOM 5532 C C . VAL A 1 724 ? -18.820 7.129 -17.523 1.00 87.50 724 VAL A C 1
ATOM 5534 O O . VAL A 1 724 ? -18.736 7.979 -16.633 1.00 87.50 724 VAL A O 1
ATOM 5537 N N . TYR A 1 725 ? -17.842 6.897 -18.402 1.00 86.38 725 TYR A N 1
ATOM 5538 C CA . TYR A 1 725 ? -16.515 7.512 -18.393 1.00 86.38 725 TYR A CA 1
ATOM 5539 C C . TYR A 1 725 ? -16.272 8.371 -19.640 1.00 86.38 725 TYR A C 1
ATOM 5541 O O . TYR A 1 725 ? -16.573 7.962 -20.763 1.00 86.38 725 TYR A O 1
ATOM 5549 N N . HIS A 1 726 ? -15.687 9.559 -19.453 1.00 92.19 726 HIS A N 1
ATOM 5550 C CA . HIS A 1 726 ? -15.324 10.465 -20.545 1.00 92.19 726 HIS A CA 1
ATOM 5551 C C . HIS A 1 726 ? -13.867 10.926 -20.440 1.00 92.19 726 HIS A C 1
ATOM 5553 O O . HIS A 1 726 ? -13.429 11.425 -19.402 1.00 92.19 726 HIS A O 1
ATOM 5559 N N . TYR A 1 727 ? -13.141 10.802 -21.548 1.00 92.12 727 TYR A N 1
ATOM 5560 C CA . TYR A 1 727 ? -11.734 11.171 -21.677 1.00 92.12 727 TYR A CA 1
ATOM 5561 C C . TYR A 1 727 ? -11.584 12.391 -22.596 1.00 92.12 727 TYR A C 1
ATOM 5563 O O . TYR A 1 727 ? -12.447 12.637 -23.440 1.00 92.12 727 TYR A O 1
ATOM 5571 N N . ASN A 1 728 ? -10.513 13.168 -22.426 1.00 90.06 728 ASN A N 1
ATOM 5572 C CA . ASN A 1 728 ? -10.149 14.249 -23.348 1.00 90.06 728 ASN A CA 1
ATOM 5573 C C . ASN A 1 728 ? -9.213 13.769 -24.469 1.00 90.06 728 ASN A C 1
ATOM 5575 O O . ASN A 1 728 ? -8.708 12.649 -24.447 1.00 90.06 728 ASN A O 1
ATOM 5579 N N . ASP A 1 729 ? -8.888 14.680 -25.386 1.00 86.88 729 ASP A N 1
ATOM 5580 C CA . ASP A 1 729 ? -7.918 14.476 -26.469 1.00 86.88 729 ASP A CA 1
ATOM 5581 C C . ASP A 1 729 ? -6.461 14.299 -25.988 1.00 86.88 729 ASP A C 1
ATOM 5583 O O . ASP A 1 729 ? -5.552 14.279 -26.810 1.00 86.88 729 ASP A O 1
ATOM 5587 N N . ARG A 1 730 ? -6.194 14.215 -24.678 1.00 86.94 730 ARG A N 1
ATOM 5588 C CA . ARG A 1 730 ? -4.907 13.782 -24.096 1.00 86.94 730 ARG A CA 1
ATOM 5589 C C . ARG A 1 730 ? -5.018 12.414 -23.411 1.00 86.94 730 ARG A C 1
ATOM 5591 O O . ARG A 1 730 ? -4.135 12.016 -22.660 1.00 86.94 730 ARG A O 1
ATOM 5598 N N . HIS A 1 731 ? -6.118 11.703 -23.661 1.00 88.88 731 HIS A N 1
ATOM 5599 C CA . HIS A 1 731 ? -6.467 10.402 -23.089 1.00 88.88 731 HIS A CA 1
ATOM 5600 C C . HIS A 1 731 ? -6.685 10.409 -21.562 1.00 88.88 731 HIS A C 1
ATOM 5602 O O . HIS A 1 731 ? -6.763 9.347 -20.942 1.00 88.88 731 HIS A O 1
ATOM 5608 N N . TRP A 1 732 ? -6.832 11.582 -20.932 1.00 88.19 732 TRP A N 1
ATOM 5609 C CA . TRP A 1 732 ? -7.054 11.732 -19.488 1.00 88.19 732 TRP A CA 1
ATOM 5610 C C . TRP A 1 732 ? -8.547 11.771 -19.140 1.00 88.19 732 TRP A C 1
ATOM 5612 O O . TRP A 1 732 ? -9.352 12.363 -19.857 1.00 88.19 732 TRP A O 1
ATOM 5622 N N . LEU A 1 733 ? -8.921 11.154 -18.014 1.00 89.31 733 LEU A N 1
ATOM 5623 C CA . LEU A 1 733 ? -10.306 11.026 -17.541 1.00 89.31 733 LEU A CA 1
ATOM 5624 C C . LEU A 1 733 ? -10.825 12.351 -16.955 1.00 89.31 733 LEU A C 1
ATOM 5626 O O . LEU A 1 733 ? -10.543 12.669 -15.798 1.00 89.31 733 LEU A O 1
ATOM 5630 N N . THR A 1 734 ? -11.611 13.096 -17.735 1.00 90.19 734 THR A N 1
ATOM 5631 C CA . THR A 1 734 ? -12.108 14.436 -17.371 1.00 90.19 734 THR A CA 1
ATOM 5632 C C . THR A 1 734 ? -13.487 14.450 -16.733 1.00 90.19 734 THR A C 1
ATOM 5634 O O . THR A 1 734 ? -13.788 15.398 -16.014 1.00 90.19 734 THR A O 1
ATOM 5637 N N . THR A 1 735 ? -14.344 13.454 -16.991 1.00 91.06 735 THR A N 1
ATOM 5638 C CA . THR A 1 735 ? -15.677 13.368 -16.366 1.00 91.06 735 THR A CA 1
ATOM 5639 C C . THR A 1 735 ? -16.057 11.929 -16.031 1.00 91.06 735 THR A C 1
ATOM 5641 O O . THR A 1 735 ? -15.894 11.032 -16.859 1.00 91.06 735 THR A O 1
ATOM 5644 N N . VAL A 1 736 ? -16.618 11.734 -14.838 1.00 89.50 736 VAL A N 1
ATOM 5645 C CA . VAL A 1 736 ? -17.318 10.507 -14.420 1.00 89.50 736 VAL A CA 1
ATOM 5646 C C . VAL A 1 736 ? -18.794 10.844 -14.201 1.00 89.50 736 VAL A C 1
ATOM 5648 O O . VAL A 1 736 ? -19.099 11.919 -13.676 1.00 89.50 736 VAL A O 1
ATOM 5651 N N . VAL A 1 737 ? -19.692 9.943 -14.607 1.00 85.94 737 VAL A N 1
ATOM 5652 C CA . VAL A 1 737 ? -21.139 10.029 -14.351 1.00 85.94 737 VAL A CA 1
ATOM 5653 C C . VAL A 1 737 ? -21.591 8.763 -13.630 1.00 85.94 737 VAL A C 1
ATOM 5655 O O . VAL A 1 737 ? -21.406 7.674 -14.174 1.00 85.94 737 VAL A O 1
ATOM 5658 N N . ASP A 1 738 ? -22.156 8.900 -12.430 1.00 86.25 738 ASP A N 1
ATOM 5659 C CA . ASP A 1 738 ? -22.622 7.764 -11.621 1.00 86.25 738 ASP A CA 1
ATOM 5660 C C . ASP A 1 738 ? -24.032 7.269 -12.011 1.00 86.25 738 ASP A C 1
ATOM 5662 O O . ASP A 1 738 ? -24.710 7.855 -12.859 1.00 86.25 738 ASP A O 1
ATOM 5666 N N . ALA A 1 739 ? -24.497 6.197 -11.360 1.00 87.19 739 ALA A N 1
ATOM 5667 C CA . ALA A 1 739 ? -25.810 5.600 -11.620 1.00 87.19 739 ALA A CA 1
ATOM 5668 C C . ALA A 1 739 ? -27.017 6.459 -11.173 1.00 87.19 739 ALA A C 1
ATOM 5670 O O . ALA A 1 739 ? -28.161 6.085 -11.438 1.00 87.19 739 ALA A O 1
ATOM 5671 N N . GLN A 1 740 ? -26.798 7.606 -10.516 1.00 87.62 740 GLN A N 1
ATOM 5672 C CA . GLN A 1 740 ? -27.835 8.613 -10.235 1.00 87.62 740 GLN A CA 1
ATOM 5673 C C . GLN A 1 740 ? -27.753 9.819 -11.186 1.00 87.62 740 GLN A C 1
ATOM 5675 O O . GLN A 1 740 ? -28.681 10.628 -11.235 1.00 87.62 740 GLN A O 1
ATOM 5680 N N . GLY A 1 741 ? -26.706 9.889 -12.014 1.00 88.56 741 GLY A N 1
ATOM 5681 C CA . GLY A 1 741 ? -26.486 10.923 -13.020 1.00 88.56 741 GLY A CA 1
ATOM 5682 C C . GLY A 1 741 ? -25.651 12.108 -12.531 1.00 88.56 741 GLY A C 1
ATOM 5683 O O . GLY A 1 741 ? -25.520 13.086 -13.275 1.00 88.56 741 GLY A O 1
ATOM 5684 N N . GLU A 1 742 ? -25.091 12.038 -11.319 1.00 90.38 742 GLU A N 1
ATOM 5685 C CA . GLU A 1 742 ? -24.238 13.096 -10.778 1.00 90.38 742 GLU A CA 1
ATOM 5686 C C . GLU A 1 742 ? -22.852 13.086 -11.432 1.00 90.38 742 GLU A C 1
ATOM 5688 O O . GLU A 1 742 ? -22.376 12.063 -11.933 1.00 90.38 742 GLU A O 1
ATOM 5693 N N . ARG A 1 743 ? -22.223 14.266 -11.492 1.00 89.06 743 ARG A N 1
ATOM 5694 C CA . ARG A 1 743 ? -21.042 14.521 -12.329 1.00 89.06 743 ARG A CA 1
ATOM 5695 C C . ARG A 1 743 ? -19.871 15.046 -11.521 1.00 89.06 743 ARG A C 1
ATOM 5697 O O . ARG A 1 743 ? -20.012 16.015 -10.782 1.00 89.06 743 ARG A O 1
ATOM 5704 N N . TRP A 1 744 ? -18.710 14.450 -11.763 1.00 86.75 744 TRP A N 1
ATOM 5705 C CA . TRP A 1 744 ? -17.430 14.876 -11.204 1.00 86.75 744 TRP A CA 1
ATOM 5706 C C . TRP A 1 744 ? -16.467 15.204 -12.339 1.00 86.75 744 TRP A C 1
ATOM 5708 O O . TRP A 1 744 ? -16.283 14.388 -13.248 1.00 86.75 744 TRP A O 1
ATOM 5718 N N . HIS A 1 745 ? -15.865 16.389 -12.283 1.00 89.50 745 HIS A N 1
ATOM 5719 C CA . HIS A 1 745 ? -14.980 16.938 -13.305 1.00 89.50 745 HIS A CA 1
ATOM 5720 C C . HIS A 1 745 ? -13.537 17.056 -12.799 1.00 89.50 745 HIS A C 1
ATOM 5722 O O . HIS A 1 745 ? -13.294 17.235 -11.604 1.00 89.50 745 HIS A O 1
ATOM 5728 N N . ARG A 1 746 ? -12.567 16.941 -13.714 1.00 90.81 746 ARG A N 1
ATOM 5729 C CA . ARG A 1 746 ? -11.128 17.061 -13.421 1.00 90.81 746 ARG A CA 1
ATOM 5730 C C . ARG A 1 746 ? -10.423 17.936 -14.450 1.00 90.81 746 ARG A C 1
ATOM 5732 O O . ARG A 1 746 ? -10.513 17.662 -15.647 1.00 90.81 746 ARG A O 1
ATOM 5739 N N . GLU A 1 747 ? -9.670 18.925 -13.974 1.00 91.25 747 GLU A N 1
ATOM 5740 C CA . GLU A 1 747 ? -8.738 19.705 -14.788 1.00 91.25 747 GLU A CA 1
ATOM 5741 C C . GLU A 1 747 ? -7.286 19.312 -14.503 1.00 91.25 747 GLU A C 1
ATOM 5743 O O . GLU A 1 747 ? -6.872 19.128 -13.354 1.00 91.25 747 GLU A O 1
ATOM 5748 N N . TYR A 1 748 ? -6.504 19.251 -15.575 1.00 89.81 748 TYR A N 1
ATOM 5749 C CA . TYR A 1 748 ? -5.093 18.879 -15.588 1.00 89.81 748 TYR A CA 1
ATOM 5750 C C . TYR A 1 748 ? -4.252 20.032 -16.149 1.00 89.81 748 TYR A C 1
ATOM 5752 O O . TYR A 1 748 ? -4.761 20.841 -16.929 1.00 89.81 748 TYR A O 1
ATOM 5760 N N . ASP A 1 749 ? -2.975 20.113 -15.772 1.00 85.94 749 ASP A N 1
ATOM 5761 C CA . ASP A 1 749 ? -2.001 20.949 -16.482 1.00 85.94 749 ASP A CA 1
ATOM 5762 C C . ASP A 1 749 ? -1.536 20.289 -17.800 1.00 85.94 749 ASP A C 1
ATOM 5764 O O . ASP A 1 749 ? -1.953 19.181 -18.148 1.00 85.94 749 ASP A O 1
ATOM 5768 N N . ASP A 1 750 ? -0.683 20.968 -18.573 1.00 82.69 750 ASP A N 1
ATOM 5769 C CA . ASP A 1 750 ? -0.179 20.436 -19.848 1.00 82.69 750 ASP A CA 1
ATOM 5770 C C . ASP A 1 750 ? 0.738 19.204 -19.700 1.00 82.69 750 ASP A C 1
ATOM 5772 O O . ASP A 1 750 ? 0.985 18.532 -20.699 1.00 82.69 750 ASP A O 1
ATOM 5776 N N . ALA A 1 751 ? 1.195 18.870 -18.485 1.00 81.44 751 ALA A N 1
ATOM 5777 C CA . ALA A 1 751 ? 1.965 17.661 -18.183 1.00 81.44 751 ALA A CA 1
ATOM 5778 C C . ALA A 1 751 ? 1.093 16.488 -17.689 1.00 81.44 751 ALA A C 1
ATOM 5780 O O . ALA A 1 751 ? 1.611 15.392 -17.486 1.00 81.44 751 ALA A O 1
ATOM 5781 N N . GLY A 1 752 ? -0.217 16.690 -17.511 1.00 85.25 752 GLY A N 1
ATOM 5782 C CA . GLY A 1 752 ? -1.141 15.663 -17.018 1.00 85.25 752 GLY A CA 1
ATOM 5783 C C . GLY A 1 752 ? -1.250 15.596 -15.500 1.00 85.25 752 GLY A C 1
ATOM 5784 O O . GLY A 1 752 ? -1.861 14.669 -14.967 1.00 85.25 752 GLY A O 1
ATOM 5785 N N . GLU A 1 753 ? -0.708 16.581 -14.783 1.00 85.06 753 GLU A N 1
ATOM 5786 C CA . GLU A 1 753 ? -0.835 16.653 -13.334 1.00 85.06 753 GLU A CA 1
ATOM 5787 C C . GLU A 1 753 ? -2.157 17.314 -12.935 1.00 85.06 753 GLU A C 1
ATOM 5789 O O . GLU A 1 753 ? -2.570 18.336 -13.487 1.00 85.06 753 GLU A O 1
ATOM 5794 N N . LEU A 1 754 ? -2.843 16.717 -11.956 1.00 86.81 754 LEU A N 1
ATOM 5795 C CA . LEU A 1 754 ? -4.131 17.212 -11.477 1.00 86.81 754 LEU A CA 1
ATOM 5796 C C . LEU A 1 754 ? -3.978 18.615 -10.867 1.00 86.81 754 LEU A C 1
ATOM 5798 O O . LEU A 1 754 ? -3.081 18.855 -10.046 1.00 86.81 754 LEU A O 1
ATOM 5802 N N . ARG A 1 755 ? -4.879 19.517 -11.270 1.00 89.38 755 ARG A N 1
ATOM 5803 C CA . ARG A 1 755 ? -4.908 20.938 -10.894 1.00 89.38 755 ARG A CA 1
ATOM 5804 C C . ARG A 1 755 ? -6.182 21.315 -10.144 1.00 89.38 755 ARG A C 1
ATOM 5806 O O . ARG A 1 755 ? -6.113 22.058 -9.167 1.00 89.38 755 ARG A O 1
ATOM 5813 N N . GLU A 1 756 ? -7.326 20.811 -10.594 1.00 92.19 756 GLU A N 1
ATOM 5814 C CA . GLU A 1 756 ? -8.635 21.078 -9.996 1.00 92.19 756 GLU A CA 1
ATOM 5815 C C . GLU A 1 756 ? -9.535 19.848 -10.110 1.00 92.19 756 GLU A C 1
ATOM 5817 O O . GLU A 1 756 ? -9.504 19.124 -11.108 1.00 92.19 756 GLU A O 1
ATOM 5822 N N . VAL A 1 757 ? -10.338 19.623 -9.076 1.00 89.94 757 VAL A N 1
ATOM 5823 C CA . VAL A 1 757 ? -11.472 18.697 -9.101 1.00 89.94 757 VAL A CA 1
ATOM 5824 C C . VAL A 1 757 ? -12.702 19.508 -8.726 1.00 89.94 757 VAL A C 1
ATOM 5826 O O . VAL A 1 757 ? -12.618 20.355 -7.838 1.00 89.94 757 VAL A O 1
ATOM 5829 N N . SER A 1 758 ? -13.824 19.261 -9.392 1.00 90.44 758 SER A N 1
ATOM 5830 C CA . SER A 1 758 ? -15.109 19.883 -9.071 1.00 90.44 758 SER A CA 1
ATOM 5831 C C . SER A 1 758 ? -16.262 18.892 -9.213 1.00 90.44 758 SER A C 1
ATOM 5833 O O . SER A 1 758 ? -16.136 17.847 -9.860 1.00 90.44 758 SER A O 1
ATOM 5835 N N . GLY A 1 759 ? -17.380 19.193 -8.561 1.00 89.94 759 GLY A N 1
ATOM 5836 C CA . GLY A 1 759 ? -18.527 18.295 -8.446 1.00 89.94 759 GLY A CA 1
ATOM 5837 C C . GLY A 1 759 ? -19.839 19.052 -8.229 1.00 89.94 759 GLY A C 1
ATOM 5838 O O . GLY A 1 759 ? -19.933 20.232 -8.579 1.00 89.94 759 GLY A O 1
ATOM 5839 N N . PRO A 1 760 ? -20.874 18.388 -7.688 1.00 87.62 760 PRO A N 1
ATOM 5840 C CA . PRO A 1 760 ? -22.167 19.012 -7.429 1.00 87.62 760 PRO A CA 1
ATOM 5841 C C . PRO A 1 760 ? -22.110 20.213 -6.468 1.00 87.62 760 PRO A C 1
ATOM 5843 O O . PRO A 1 760 ? -21.189 20.363 -5.672 1.00 87.62 760 PRO A O 1
ATOM 5846 N N . ASP A 1 761 ? -23.149 21.048 -6.542 1.00 87.50 761 ASP A N 1
ATOM 5847 C CA . ASP A 1 761 ? -23.447 22.149 -5.613 1.00 87.50 761 ASP A CA 1
ATOM 5848 C C . ASP A 1 761 ? -22.287 23.151 -5.396 1.00 87.50 761 ASP A C 1
ATOM 5850 O O . ASP A 1 761 ? -21.956 23.529 -4.274 1.00 87.50 761 ASP A O 1
ATOM 5854 N N . ASP A 1 762 ? -21.697 23.590 -6.518 1.00 86.12 762 ASP A N 1
ATOM 5855 C CA . ASP A 1 762 ? -20.559 24.523 -6.634 1.00 86.12 762 ASP A CA 1
ATOM 5856 C C . ASP A 1 762 ? -19.278 24.074 -5.901 1.00 86.12 762 ASP A C 1
ATOM 5858 O O . ASP A 1 762 ? -18.379 24.880 -5.639 1.00 86.12 762 ASP A O 1
ATOM 5862 N N . TRP A 1 763 ? -19.153 22.777 -5.603 1.00 92.44 763 TRP A N 1
ATOM 5863 C CA . TRP A 1 763 ? -17.948 22.244 -4.987 1.00 92.44 763 TRP A CA 1
ATOM 5864 C C . TRP A 1 763 ? -16.736 22.220 -5.942 1.00 92.44 763 TRP A C 1
ATOM 5866 O O . TRP A 1 763 ? -16.830 21.729 -7.070 1.00 92.44 763 TRP A O 1
ATOM 5876 N N . TYR A 1 764 ? -15.570 22.661 -5.448 1.00 88.19 764 TYR A N 1
ATOM 5877 C CA . TYR A 1 764 ? -14.264 22.454 -6.080 1.00 88.19 764 TYR A CA 1
ATOM 5878 C C . TYR A 1 764 ? -13.094 22.468 -5.075 1.00 88.19 764 TYR A C 1
ATOM 5880 O O . TYR A 1 764 ? -13.192 23.043 -3.992 1.00 88.19 764 TYR A O 1
ATOM 5888 N N . GLU A 1 765 ? -11.944 21.926 -5.480 1.00 87.56 765 GLU A N 1
ATOM 5889 C CA . GLU A 1 765 ? -10.650 22.077 -4.795 1.00 87.56 765 GLU A CA 1
ATOM 5890 C C . GLU A 1 765 ? -9.493 22.330 -5.763 1.00 87.56 765 GLU A C 1
ATOM 5892 O O . GLU A 1 765 ? -9.558 21.956 -6.933 1.00 87.56 765 GLU A O 1
ATOM 5897 N N . ARG A 1 766 ? -8.407 22.957 -5.278 1.00 91.50 766 ARG A N 1
ATOM 5898 C CA . ARG A 1 766 ? -7.287 23.395 -6.132 1.00 91.50 766 ARG A CA 1
ATOM 5899 C C . ARG A 1 766 ? -5.905 23.006 -5.625 1.00 91.50 766 ARG A C 1
ATOM 5901 O O . ARG A 1 766 ? -5.524 23.301 -4.495 1.00 91.50 766 ARG A O 1
ATOM 5908 N N . ILE A 1 767 ? -5.105 22.484 -6.547 1.00 91.44 767 ILE A N 1
ATOM 5909 C CA . ILE A 1 767 ? -3.713 22.077 -6.373 1.00 91.44 767 ILE A CA 1
ATOM 5910 C C . ILE A 1 767 ? -2.806 23.108 -7.068 1.00 91.44 767 ILE A C 1
ATOM 5912 O O . ILE A 1 767 ? -2.965 23.400 -8.252 1.00 91.44 767 ILE A O 1
ATOM 5916 N N . GLY A 1 768 ? -1.852 23.684 -6.334 1.00 89.94 768 GLY A N 1
ATOM 5917 C CA . GLY A 1 768 ? -0.867 24.648 -6.829 1.00 89.94 768 GLY A CA 1
ATOM 5918 C C . GLY A 1 768 ? 0.556 24.102 -6.727 1.00 89.94 768 GLY A C 1
ATOM 5919 O O . GLY A 1 768 ? 0.981 23.677 -5.652 1.00 89.94 768 GLY A O 1
ATOM 5920 N N . ARG A 1 769 ? 1.294 24.133 -7.840 1.00 90.06 769 ARG A N 1
ATOM 5921 C CA . ARG A 1 769 ? 2.634 23.542 -8.008 1.00 90.06 769 ARG A CA 1
ATOM 5922 C C . ARG A 1 769 ? 3.691 24.602 -8.331 1.00 90.06 769 ARG A C 1
ATOM 5924 O O . ARG A 1 769 ? 3.350 25.694 -8.786 1.00 90.06 769 ARG A O 1
ATOM 5931 N N . ASP A 1 770 ? 4.955 24.289 -8.065 1.00 88.25 770 ASP A N 1
ATOM 5932 C CA . ASP A 1 770 ? 6.110 25.080 -8.490 1.00 88.25 770 ASP A CA 1
ATOM 5933 C C . ASP A 1 770 ? 6.585 24.698 -9.906 1.00 88.25 770 ASP A C 1
ATOM 5935 O O . ASP A 1 770 ? 5.998 23.861 -10.593 1.00 88.25 770 ASP A O 1
ATOM 5939 N N . ALA A 1 771 ? 7.670 25.330 -10.362 1.00 84.38 771 ALA A N 1
ATOM 5940 C CA . ALA A 1 771 ? 8.252 25.086 -11.682 1.00 84.38 771 ALA A CA 1
ATOM 5941 C C . ALA A 1 771 ? 8.958 23.718 -11.821 1.00 84.38 771 ALA A C 1
ATOM 5943 O O . ALA A 1 771 ? 9.424 23.385 -12.912 1.00 84.38 771 ALA A O 1
ATOM 5944 N N . GLN A 1 772 ? 9.061 22.940 -10.739 1.00 81.19 772 GLN A N 1
ATOM 5945 C CA . GLN A 1 772 ? 9.556 21.561 -10.725 1.00 81.19 772 GLN A CA 1
ATOM 5946 C C . GLN A 1 772 ? 8.400 20.541 -10.762 1.00 81.19 772 GLN A C 1
ATOM 5948 O O . GLN A 1 772 ? 8.657 19.342 -10.790 1.00 81.19 772 GLN A O 1
ATOM 5953 N N . GLY A 1 773 ? 7.137 20.990 -10.740 1.00 80.88 773 GLY A N 1
ATOM 5954 C CA . GLY A 1 773 ? 5.964 20.121 -10.576 1.00 80.88 773 GLY A CA 1
ATOM 5955 C C . GLY A 1 773 ? 5.735 19.677 -9.126 1.00 80.88 773 GLY A C 1
ATOM 5956 O O . GLY A 1 773 ? 4.705 19.065 -8.825 1.00 80.88 773 GLY A O 1
ATOM 5957 N N . ARG A 1 774 ? 6.637 20.036 -8.196 1.00 84.75 774 ARG A N 1
ATOM 5958 C CA . ARG A 1 774 ? 6.422 19.807 -6.766 1.00 84.75 774 ARG A CA 1
ATOM 5959 C C . ARG A 1 774 ? 5.254 20.669 -6.329 1.00 84.75 774 ARG A C 1
ATOM 5961 O O . ARG A 1 774 ? 5.096 21.821 -6.732 1.00 84.75 774 ARG A O 1
ATOM 5968 N N . VAL A 1 775 ? 4.411 20.103 -5.492 1.00 89.06 775 VAL A N 1
ATOM 5969 C CA . VAL A 1 775 ? 3.200 20.778 -5.052 1.00 89.06 775 VAL A CA 1
ATOM 5970 C C . VAL A 1 775 ? 3.577 21.742 -3.916 1.00 89.06 775 VAL A C 1
ATOM 5972 O O . VAL A 1 775 ? 4.386 21.386 -3.071 1.00 89.06 775 VAL A O 1
ATOM 5975 N N . VAL A 1 776 ? 3.082 22.986 -3.911 1.00 94.12 776 VAL A N 1
ATOM 5976 C CA . VAL A 1 776 ? 3.514 24.046 -2.958 1.00 94.12 776 VAL A CA 1
ATOM 5977 C C . VAL A 1 776 ? 2.378 24.758 -2.223 1.00 94.12 776 VAL A C 1
ATOM 5979 O O . VAL A 1 776 ? 2.614 25.501 -1.267 1.00 94.12 776 VAL A O 1
ATOM 5982 N N . ARG A 1 777 ? 1.134 24.529 -2.652 1.00 94.81 777 ARG A N 1
ATOM 5983 C CA . ARG A 1 777 ? -0.086 24.974 -1.974 1.00 94.81 777 ARG A CA 1
ATOM 5984 C C . ARG A 1 777 ? -1.269 24.113 -2.419 1.00 94.81 777 ARG A C 1
ATOM 5986 O O . ARG A 1 777 ? -1.428 23.901 -3.616 1.00 94.81 777 ARG A O 1
ATOM 5993 N N . HIS A 1 778 ? -2.137 23.685 -1.511 1.00 92.50 778 HIS A N 1
ATOM 5994 C CA . HIS A 1 778 ? -3.482 23.192 -1.855 1.00 92.50 778 HIS A CA 1
ATOM 5995 C C . HIS A 1 778 ? -4.512 24.085 -1.157 1.00 92.50 778 HIS A C 1
ATOM 5997 O O . HIS A 1 778 ? -4.206 24.684 -0.121 1.00 92.50 778 HIS A O 1
ATOM 6003 N N . ARG A 1 779 ? -5.672 24.237 -1.804 1.00 92.94 779 ARG A N 1
ATOM 6004 C CA . ARG A 1 779 ? -6.829 24.985 -1.322 1.00 92.94 779 ARG A CA 1
ATOM 6005 C C . ARG A 1 779 ? -8.060 24.091 -1.182 1.00 92.94 779 ARG A C 1
ATOM 6007 O O . ARG A 1 779 ? -8.494 23.524 -2.189 1.00 92.94 779 ARG A O 1
ATOM 6014 N N . THR A 1 780 ? -8.664 24.119 0.006 1.00 87.75 780 THR A N 1
ATOM 6015 C CA . THR A 1 780 ? -9.995 23.563 0.297 1.00 87.75 780 THR A CA 1
ATOM 6016 C C . THR A 1 780 ? -11.122 24.372 -0.348 1.00 87.75 780 THR A C 1
ATOM 6018 O O . THR A 1 780 ? -10.955 25.533 -0.730 1.00 87.75 780 THR A O 1
ATOM 6021 N N . ALA A 1 781 ? -12.312 23.782 -0.417 1.00 88.56 781 ALA A N 1
ATOM 6022 C CA . ALA A 1 781 ? -13.493 24.377 -1.046 1.00 88.56 781 ALA A CA 1
ATOM 6023 C C . ALA A 1 781 ? -14.008 25.677 -0.406 1.00 88.56 781 ALA A C 1
ATOM 6025 O O . ALA A 1 781 ? -14.517 26.555 -1.102 1.00 88.56 781 ALA A O 1
ATOM 6026 N N . ASP A 1 782 ? -13.863 25.830 0.912 1.00 87.50 782 ASP A N 1
ATOM 6027 C CA . ASP A 1 782 ? -14.171 27.078 1.625 1.00 87.50 782 ASP A CA 1
ATOM 6028 C C . ASP A 1 782 ? -13.051 28.133 1.496 1.00 87.50 782 ASP A C 1
ATOM 6030 O O . ASP A 1 782 ? -13.242 29.294 1.861 1.00 87.50 782 ASP A O 1
ATOM 6034 N N . GLY A 1 783 ? -11.903 27.755 0.924 1.00 90.19 783 GLY A N 1
ATOM 6035 C CA . GLY A 1 783 ? -10.815 28.655 0.557 1.00 90.19 783 GLY A CA 1
ATOM 6036 C C . GLY A 1 783 ? -9.605 28.669 1.493 1.00 90.19 783 GLY A C 1
ATOM 6037 O O . GLY A 1 783 ? -8.735 29.520 1.282 1.00 90.19 783 GLY A O 1
ATOM 6038 N N . GLN A 1 784 ? -9.523 27.771 2.484 1.00 89.38 784 GLN A N 1
ATOM 6039 C CA . GLN A 1 784 ? -8.325 27.632 3.324 1.00 89.38 784 GLN A CA 1
ATOM 6040 C C . GLN A 1 784 ? -7.140 27.147 2.490 1.00 89.38 784 GLN A C 1
ATOM 6042 O O . GLN A 1 784 ? -7.307 26.329 1.589 1.00 89.38 784 GLN A O 1
ATOM 6047 N N . ASP A 1 785 ? -5.938 27.616 2.824 1.00 93.00 785 ASP A N 1
ATOM 6048 C CA . ASP A 1 785 ? -4.698 27.224 2.156 1.00 93.00 785 ASP A CA 1
ATOM 6049 C C . ASP A 1 785 ? -3.742 26.572 3.166 1.00 93.00 785 ASP A C 1
ATOM 6051 O O . ASP A 1 785 ? -3.395 27.185 4.176 1.00 93.00 785 ASP A O 1
ATOM 6055 N N . THR A 1 786 ? -3.253 25.366 2.867 1.00 90.00 786 THR A N 1
ATOM 6056 C CA . THR A 1 786 ? -2.055 24.814 3.532 1.00 90.00 786 THR A CA 1
ATOM 6057 C C . THR A 1 786 ? -0.825 25.142 2.684 1.00 90.00 786 THR A C 1
ATOM 6059 O O . THR A 1 786 ? -0.911 25.235 1.454 1.00 90.00 786 THR A O 1
ATOM 6062 N N . HIS A 1 787 ? 0.329 25.322 3.328 1.00 95.25 787 HIS A N 1
ATOM 6063 C CA . HIS A 1 787 ? 1.581 25.724 2.685 1.00 95.25 787 HIS A CA 1
ATOM 6064 C C . HIS A 1 787 ? 2.744 24.766 2.969 1.00 95.25 787 HIS A C 1
ATOM 6066 O O . HIS A 1 787 ? 2.774 24.069 3.984 1.00 95.25 787 HIS A O 1
ATOM 6072 N N . TYR A 1 788 ? 3.699 24.735 2.037 1.00 93.38 788 TYR A N 1
ATOM 6073 C CA . TYR A 1 788 ? 4.668 23.652 1.898 1.00 93.38 788 TYR A CA 1
ATOM 6074 C C . TYR A 1 788 ? 6.022 24.200 1.451 1.00 93.38 788 TYR A C 1
ATOM 6076 O O . TYR A 1 788 ? 6.092 24.966 0.490 1.00 93.38 788 TYR A O 1
ATOM 6084 N N . GLU A 1 789 ? 7.096 23.795 2.126 1.00 95.38 789 GLU A N 1
ATOM 6085 C CA . GLU A 1 789 ? 8.463 24.207 1.797 1.00 95.38 789 GLU A CA 1
ATOM 6086 C C . GLU A 1 789 ? 9.363 22.979 1.643 1.00 95.38 789 GLU A C 1
ATOM 6088 O O . GLU A 1 789 ? 9.337 22.061 2.470 1.00 95.38 789 GLU A O 1
ATOM 6093 N N . TYR A 1 790 ? 10.175 22.993 0.586 1.00 91.50 790 TYR A N 1
ATOM 6094 C CA . TYR A 1 790 ? 11.102 21.930 0.208 1.00 91.50 790 TYR A CA 1
ATOM 6095 C C . TYR A 1 790 ? 12.530 22.475 0.175 1.00 91.50 790 TYR A C 1
ATOM 6097 O O . TYR A 1 790 ? 12.732 23.646 -0.152 1.00 91.50 790 TYR A O 1
ATOM 6105 N N . ASP A 1 791 ? 13.513 21.634 0.487 1.00 89.56 791 ASP A N 1
ATOM 6106 C CA . ASP A 1 791 ? 14.930 21.986 0.349 1.00 89.56 791 ASP A CA 1
ATOM 6107 C C . ASP A 1 791 ? 15.457 21.846 -1.098 1.00 89.56 791 ASP A C 1
ATOM 6109 O O . ASP A 1 791 ? 14.759 21.391 -2.011 1.00 89.56 791 ASP A O 1
ATOM 6113 N N . ASP A 1 792 ? 16.723 22.229 -1.304 1.00 86.94 792 ASP A N 1
ATOM 6114 C CA . ASP A 1 792 ? 17.447 22.123 -2.584 1.00 86.94 792 ASP A CA 1
ATOM 6115 C C . ASP A 1 792 ? 17.709 20.669 -3.033 1.00 86.94 792 ASP A C 1
ATOM 6117 O O . ASP A 1 792 ? 18.220 20.434 -4.134 1.00 86.94 792 ASP A O 1
ATOM 6121 N N . THR A 1 793 ? 17.389 19.679 -2.194 1.00 85.69 793 THR A N 1
ATOM 6122 C CA . THR A 1 793 ? 17.429 18.248 -2.527 1.00 85.69 793 THR A CA 1
ATOM 6123 C C . THR A 1 793 ? 16.042 17.663 -2.806 1.00 85.69 793 THR A C 1
ATOM 6125 O O . THR A 1 793 ? 15.957 16.553 -3.323 1.00 85.69 793 THR A O 1
ATOM 6128 N N . GLY A 1 794 ? 14.971 18.422 -2.560 1.00 85.38 794 GLY A N 1
ATOM 6129 C CA . GLY A 1 794 ? 13.598 18.046 -2.881 1.00 85.38 794 GLY A CA 1
ATOM 6130 C C . GLY A 1 794 ? 12.791 17.443 -1.737 1.00 85.38 794 GLY A C 1
ATOM 6131 O O . GLY A 1 794 ? 11.666 17.006 -1.977 1.00 85.38 794 GLY A O 1
ATOM 6132 N N . TRP A 1 795 ? 13.304 17.430 -0.504 1.00 85.88 795 TRP A N 1
ATOM 6133 C CA . TRP A 1 795 ? 12.552 16.913 0.644 1.00 85.88 795 TRP A CA 1
ATOM 6134 C C . TRP A 1 795 ? 11.715 17.995 1.319 1.00 85.88 795 TRP A C 1
ATOM 6136 O O . TRP A 1 795 ? 12.126 19.148 1.427 1.00 85.88 795 TRP A O 1
ATOM 6146 N N . LEU A 1 796 ? 10.524 17.606 1.785 1.00 87.81 796 LEU A N 1
ATOM 6147 C CA . LEU A 1 796 ? 9.612 18.471 2.531 1.00 87.81 796 LEU A CA 1
ATOM 6148 C C . LEU A 1 796 ? 10.229 18.824 3.893 1.00 87.81 796 LEU A C 1
ATOM 6150 O O . LEU A 1 796 ? 10.247 17.989 4.798 1.00 87.81 796 LEU A O 1
ATOM 6154 N N . VAL A 1 797 ? 10.675 20.069 4.058 1.00 93.31 797 VAL A N 1
ATOM 6155 C CA . VAL A 1 797 ? 11.235 20.581 5.321 1.00 93.31 797 VAL A CA 1
ATOM 6156 C C . VAL A 1 797 ? 10.192 21.270 6.201 1.00 93.31 797 VAL A C 1
ATOM 6158 O O . VAL A 1 797 ? 10.367 21.301 7.420 1.00 93.31 797 VAL A O 1
ATOM 6161 N N . ARG A 1 798 ? 9.085 21.772 5.623 1.00 94.75 798 ARG A N 1
ATOM 6162 C CA . ARG A 1 798 ? 7.983 22.413 6.368 1.00 94.75 798 ARG A CA 1
ATOM 6163 C C . ARG A 1 798 ? 6.596 22.135 5.765 1.00 94.75 798 ARG A C 1
ATOM 6165 O O . ARG A 1 798 ? 6.411 22.299 4.562 1.00 94.75 798 ARG A O 1
ATOM 6172 N N . ARG A 1 799 ? 5.616 21.801 6.616 1.00 95.00 799 ARG A N 1
ATOM 6173 C CA . ARG A 1 799 ? 4.143 21.919 6.394 1.00 95.00 799 ARG A CA 1
ATOM 6174 C C . ARG A 1 799 ? 3.725 23.076 7.332 1.00 95.00 799 ARG A C 1
ATOM 6176 O O . ARG A 1 799 ? 4.053 23.016 8.516 1.00 95.00 799 ARG A O 1
ATOM 6183 N N . ARG A 1 800 ? 3.047 24.117 6.820 1.00 94.69 800 ARG A N 1
ATOM 6184 C CA . ARG A 1 800 ? 2.305 25.130 7.606 1.00 94.69 800 ARG A CA 1
ATOM 6185 C C . ARG A 1 800 ? 0.793 24.976 7.392 1.00 94.69 800 ARG A C 1
ATOM 6187 O O . ARG A 1 800 ? 0.347 25.046 6.246 1.00 94.69 800 ARG A O 1
ATOM 6194 N N . ASP A 1 801 ? 0.031 24.765 8.465 1.00 89.44 801 ASP A N 1
ATOM 6195 C CA . ASP A 1 801 ? -1.435 24.612 8.439 1.00 89.44 801 ASP A CA 1
ATOM 6196 C C . ASP A 1 801 ? -2.171 25.949 8.145 1.00 89.44 801 ASP A C 1
ATOM 6198 O O . ASP A 1 801 ? -1.552 27.019 8.193 1.00 89.44 801 ASP A O 1
ATOM 6202 N N . PRO A 1 802 ? -3.492 25.929 7.873 1.00 91.06 802 PRO A N 1
ATOM 6203 C CA . PRO A 1 802 ? -4.281 27.145 7.641 1.00 91.06 802 PRO A CA 1
ATOM 6204 C C . PRO A 1 802 ? -4.342 28.146 8.809 1.00 91.06 802 PRO A C 1
ATOM 6206 O O . PRO A 1 802 ? -4.733 29.296 8.609 1.00 91.06 802 PRO A O 1
ATOM 6209 N N . ARG A 1 803 ? -3.972 27.736 10.029 1.00 90.44 803 ARG A N 1
ATOM 6210 C CA . ARG A 1 803 ? -3.911 28.590 11.229 1.00 90.44 803 ARG A CA 1
ATOM 6211 C C . ARG A 1 803 ? -2.514 29.185 11.451 1.00 90.44 803 ARG A C 1
ATOM 6213 O O . ARG A 1 803 ? -2.362 30.097 12.262 1.00 90.44 803 ARG A O 1
ATOM 6220 N N . GLY A 1 804 ? -1.505 28.696 10.728 1.00 90.44 804 GLY A N 1
ATOM 6221 C CA . GLY A 1 804 ? -0.104 29.096 10.836 1.00 90.44 804 GLY A CA 1
ATOM 6222 C C . GLY A 1 804 ? 0.777 28.181 11.696 1.00 90.44 804 GLY A C 1
ATOM 6223 O O . GLY A 1 804 ? 1.937 28.526 11.908 1.00 90.44 804 GLY A O 1
ATOM 6224 N N . GLY A 1 805 ? 0.271 27.042 12.182 1.00 90.31 805 GLY A N 1
ATOM 6225 C CA . GLY A 1 805 ? 1.063 26.027 12.887 1.00 90.31 805 GLY A CA 1
ATOM 6226 C C . GLY A 1 805 ? 2.027 25.313 11.936 1.00 90.31 805 GLY A C 1
ATOM 6227 O O . GLY A 1 805 ? 1.655 25.000 10.806 1.00 90.31 805 GLY A O 1
ATOM 6228 N N . GLU A 1 806 ? 3.273 25.078 12.360 1.00 94.12 806 GLU A N 1
ATOM 6229 C CA . GLU A 1 806 ? 4.341 24.559 11.490 1.00 94.12 806 GLU A CA 1
ATOM 6230 C C . GLU A 1 806 ? 4.950 23.248 11.996 1.00 94.12 806 GLU A C 1
ATOM 6232 O O . GLU A 1 806 ? 5.486 23.202 13.099 1.00 94.12 806 GLU A O 1
ATOM 6237 N N . VAL A 1 807 ? 4.974 22.217 11.146 1.00 91.38 807 VAL A N 1
ATOM 6238 C CA . VAL A 1 807 ? 5.759 20.996 11.385 1.00 91.38 807 VAL A CA 1
ATOM 6239 C C . VAL A 1 807 ? 7.062 21.088 10.601 1.00 91.38 807 VAL A C 1
ATOM 6241 O O . VAL A 1 807 ? 7.036 21.107 9.363 1.00 91.38 807 VAL A O 1
ATOM 6244 N N . VAL A 1 808 ? 8.191 21.128 11.314 1.00 95.31 808 VAL A N 1
ATOM 6245 C CA . VAL A 1 808 ? 9.542 21.273 10.739 1.00 95.31 808 VAL A CA 1
ATOM 6246 C C . VAL A 1 808 ? 10.305 19.954 10.826 1.00 95.31 808 VAL A C 1
ATOM 6248 O O . VAL A 1 808 ? 10.249 19.259 11.839 1.00 95.31 808 VAL A O 1
ATOM 6251 N N . ARG A 1 809 ? 11.031 19.622 9.758 1.00 95.19 809 ARG A N 1
ATOM 6252 C CA . ARG A 1 809 ? 11.655 18.312 9.532 1.00 95.19 809 ARG A CA 1
ATOM 6253 C C . ARG A 1 809 ? 13.160 18.439 9.336 1.00 95.19 809 ARG A C 1
ATOM 6255 O O . ARG A 1 809 ? 13.618 19.410 8.730 1.00 95.19 809 ARG A O 1
ATOM 6262 N N . ARG A 1 810 ? 13.939 17.473 9.829 1.00 93.56 810 ARG A N 1
ATOM 6263 C CA . ARG A 1 810 ? 15.399 17.411 9.639 1.00 93.56 810 ARG A CA 1
ATOM 6264 C C . ARG A 1 810 ? 15.853 16.020 9.237 1.00 93.56 810 ARG A C 1
ATOM 6266 O O . ARG A 1 810 ? 15.396 15.027 9.797 1.00 93.56 810 ARG A O 1
ATOM 6273 N N . ARG A 1 811 ? 16.801 15.976 8.299 1.00 91.31 811 ARG A N 1
ATOM 6274 C CA . ARG A 1 811 ? 17.420 14.749 7.795 1.00 91.31 811 ARG A CA 1
ATOM 6275 C C . ARG A 1 811 ? 18.934 14.755 7.971 1.00 91.31 811 ARG A C 1
ATOM 6277 O O . ARG A 1 811 ? 19.539 15.817 8.111 1.00 91.31 811 ARG A O 1
ATOM 6284 N N . ASP A 1 812 ? 19.534 13.570 7.951 1.00 89.06 812 ASP A N 1
ATOM 6285 C CA . ASP A 1 812 ? 20.983 13.388 7.827 1.00 89.06 812 ASP A CA 1
ATOM 6286 C C . ASP A 1 812 ? 21.452 13.227 6.364 1.00 89.06 812 ASP A C 1
ATOM 6288 O O . ASP A 1 812 ? 20.667 13.308 5.415 1.00 89.06 812 ASP A O 1
ATOM 6292 N N . SER A 1 813 ? 22.752 12.968 6.189 1.00 87.50 813 SER A N 1
ATOM 6293 C CA . SER A 1 813 ? 23.421 12.695 4.907 1.00 87.50 813 SER A CA 1
ATOM 6294 C C . SER A 1 813 ? 22.787 11.562 4.090 1.00 87.50 813 SER A C 1
ATOM 6296 O O . SER A 1 813 ? 22.917 11.536 2.864 1.00 87.50 813 SER A O 1
ATOM 6298 N N . ARG A 1 814 ? 22.089 10.635 4.757 1.00 83.50 814 ARG A N 1
ATOM 6299 C CA . ARG A 1 814 ? 21.438 9.448 4.181 1.00 83.50 814 ARG A CA 1
ATOM 6300 C C . ARG A 1 814 ? 19.941 9.648 3.983 1.00 83.50 814 ARG A C 1
ATOM 6302 O O . ARG A 1 814 ? 19.242 8.693 3.660 1.00 83.50 814 ARG A O 1
ATOM 6309 N N . LEU A 1 815 ? 19.455 10.877 4.168 1.00 85.44 815 LEU A N 1
ATOM 6310 C CA . LEU A 1 815 ? 18.048 11.256 4.079 1.00 85.44 815 LEU A CA 1
ATOM 6311 C C . LEU A 1 815 ? 17.162 10.605 5.165 1.00 85.44 815 LEU A C 1
ATOM 6313 O O . LEU A 1 815 ? 15.935 10.625 5.052 1.00 85.44 815 LEU A O 1
ATOM 6317 N N . ARG A 1 816 ? 17.745 10.082 6.253 1.00 86.44 816 ARG A N 1
ATOM 6318 C CA . ARG A 1 816 ? 16.996 9.534 7.400 1.00 86.44 816 ARG A CA 1
ATOM 6319 C C . ARG A 1 816 ? 16.504 10.681 8.287 1.00 86.44 816 ARG A C 1
ATOM 6321 O O . ARG A 1 816 ? 17.218 11.668 8.447 1.00 86.44 816 ARG A O 1
ATOM 6328 N N . LEU A 1 817 ? 15.295 10.572 8.840 1.00 91.25 817 LEU A N 1
ATOM 6329 C CA . LEU A 1 817 ? 14.687 11.580 9.726 1.00 91.25 817 LEU A CA 1
ATOM 6330 C C . LEU A 1 817 ? 15.435 11.638 11.060 1.00 91.25 817 LEU A C 1
ATOM 6332 O O . LEU A 1 817 ? 15.423 10.650 11.770 1.00 91.25 817 LEU A O 1
ATOM 6336 N N . THR A 1 818 ? 16.030 12.764 11.451 1.00 93.88 818 THR A N 1
ATOM 6337 C CA . THR A 1 818 ? 16.762 12.873 12.731 1.00 93.88 818 THR A CA 1
ATOM 6338 C C . THR A 1 818 ? 16.047 13.693 13.803 1.00 93.88 818 THR A C 1
ATOM 6340 O O . THR A 1 818 ? 16.083 13.315 14.975 1.00 93.88 818 THR A O 1
ATOM 6343 N N . GLU A 1 819 ? 15.365 14.782 13.433 1.00 95.19 819 GLU A N 1
ATOM 6344 C CA . GLU A 1 819 ? 14.530 15.576 14.347 1.00 95.19 819 GLU A CA 1
ATOM 6345 C C . GLU A 1 819 ? 13.220 16.012 13.668 1.00 95.19 819 GLU A C 1
ATOM 6347 O O . GLU A 1 819 ? 13.241 16.580 12.573 1.00 95.19 819 GLU A O 1
ATOM 6352 N N . LEU A 1 820 ? 12.096 15.803 14.357 1.00 95.50 820 LEU A N 1
ATOM 6353 C CA . LEU A 1 820 ? 10.764 16.283 13.980 1.00 95.50 820 LEU A CA 1
ATOM 6354 C C . LEU A 1 820 ? 10.292 17.300 15.024 1.00 95.50 820 LEU A C 1
ATOM 6356 O O . LEU A 1 820 ? 10.216 16.973 16.208 1.00 95.50 820 LEU A O 1
ATOM 6360 N N . TYR A 1 821 ? 9.954 18.515 14.600 1.00 94.56 821 TYR A N 1
ATOM 6361 C CA . TYR A 1 821 ? 9.394 19.546 15.477 1.00 94.56 821 TYR A CA 1
ATOM 6362 C C . TYR A 1 821 ? 7.881 19.643 15.294 1.00 94.56 821 TYR A C 1
ATOM 6364 O O . TYR A 1 821 ? 7.416 19.806 14.163 1.00 94.56 821 TYR A O 1
ATOM 6372 N N . ASN A 1 822 ? 7.133 19.584 16.399 1.00 90.19 822 ASN A N 1
ATOM 6373 C CA . ASN A 1 822 ? 5.700 19.877 16.405 1.00 90.19 822 ASN A CA 1
ATOM 6374 C C . ASN A 1 822 ? 5.432 21.390 16.314 1.00 90.19 822 ASN A C 1
ATOM 6376 O O . ASN A 1 822 ? 6.330 22.221 16.464 1.00 90.19 822 ASN A O 1
ATOM 6380 N N . GLU A 1 823 ? 4.168 21.749 16.121 1.00 93.69 823 GLU A N 1
ATOM 6381 C CA . GLU A 1 823 ? 3.703 23.123 15.942 1.00 93.69 823 GLU A CA 1
ATOM 6382 C C . GLU A 1 823 ? 3.841 23.984 17.218 1.00 93.69 823 GLU A C 1
ATOM 6384 O O . GLU A 1 823 ? 3.812 25.213 17.142 1.00 93.69 823 GLU A O 1
ATOM 6389 N N . ASN A 1 824 ? 4.044 23.359 18.387 1.00 92.88 824 ASN A N 1
ATOM 6390 C CA . ASN A 1 824 ? 4.413 24.022 19.645 1.00 92.88 824 ASN A CA 1
ATOM 6391 C C . ASN A 1 824 ? 5.941 24.250 19.782 1.00 92.88 824 ASN A C 1
ATOM 6393 O O . ASN A 1 824 ? 6.378 24.911 20.728 1.00 92.88 824 ASN A O 1
ATOM 6397 N N . GLY A 1 825 ? 6.757 23.739 18.852 1.00 91.94 825 GLY A N 1
ATOM 6398 C CA . GLY A 1 825 ? 8.220 23.863 18.828 1.00 91.94 825 GLY A CA 1
ATOM 6399 C C . GLY A 1 825 ? 8.983 22.792 19.620 1.00 91.94 825 GLY A C 1
ATOM 6400 O O . GLY A 1 825 ? 10.189 22.936 19.831 1.00 91.94 825 GLY A O 1
ATOM 6401 N N . GLU A 1 826 ? 8.315 21.730 20.072 1.00 93.50 826 GLU A N 1
ATOM 6402 C CA . GLU A 1 826 ? 8.925 20.608 20.795 1.00 93.50 826 GLU A CA 1
ATOM 6403 C C . GLU A 1 826 ? 9.478 19.567 19.807 1.00 93.50 826 GLU A C 1
ATOM 6405 O O . GLU A 1 826 ? 8.884 19.330 18.756 1.00 93.50 826 GLU A O 1
ATOM 6410 N N . SER A 1 827 ? 10.619 18.945 20.127 1.00 93.44 827 SER A N 1
ATOM 6411 C CA . SER A 1 827 ? 11.337 18.036 19.220 1.00 93.44 827 SER A CA 1
ATOM 6412 C C . SER A 1 827 ? 11.213 16.564 19.617 1.00 93.44 827 SER A C 1
ATOM 6414 O O . SER A 1 827 ? 11.633 16.203 20.717 1.00 93.44 827 SER A O 1
ATOM 6416 N N . TRP A 1 828 ? 10.769 15.719 18.690 1.00 94.00 828 TRP A N 1
ATOM 6417 C CA . TRP A 1 828 ? 11.028 14.277 18.703 1.00 94.00 828 TRP A CA 1
ATOM 6418 C C . TRP A 1 828 ? 12.376 14.010 18.017 1.00 94.00 828 TRP A C 1
ATOM 6420 O O . TRP A 1 828 ? 12.707 14.687 17.038 1.00 94.00 828 TRP A O 1
ATOM 6430 N N . ARG A 1 829 ? 13.161 13.040 18.500 1.00 96.75 829 ARG A N 1
ATOM 6431 C CA . ARG A 1 829 ? 14.438 12.636 17.879 1.00 96.75 829 ARG A CA 1
ATOM 6432 C C . ARG A 1 829 ? 14.505 11.155 17.561 1.00 96.75 829 ARG A C 1
ATOM 6434 O O . ARG A 1 829 ? 13.928 10.339 18.273 1.00 96.75 829 ARG A O 1
ATOM 6441 N N . PHE A 1 830 ? 15.308 10.831 16.558 1.00 95.69 830 PHE A N 1
ATOM 6442 C CA . PHE A 1 830 ? 15.524 9.480 16.056 1.00 95.69 830 PHE A CA 1
ATOM 6443 C C . PHE A 1 830 ? 17.031 9.221 15.936 1.00 95.69 830 PHE A C 1
ATOM 6445 O O . PHE A 1 830 ? 17.783 10.070 15.449 1.00 95.69 830 PHE A O 1
ATOM 6452 N N . ILE A 1 831 ? 17.488 8.073 16.434 1.00 94.62 831 ILE A N 1
ATOM 6453 C CA . ILE A 1 831 ? 18.903 7.712 16.564 1.00 94.62 831 ILE A CA 1
ATOM 6454 C C . ILE A 1 831 ? 19.115 6.378 15.852 1.00 94.62 831 ILE A C 1
ATOM 6456 O O . ILE A 1 831 ? 18.627 5.343 16.306 1.00 94.62 831 ILE A O 1
ATOM 6460 N N . TYR A 1 832 ? 19.851 6.402 14.741 1.00 92.06 832 TYR A N 1
ATOM 6461 C CA . TYR A 1 832 ? 20.111 5.218 13.923 1.00 92.06 832 TYR A CA 1
ATOM 6462 C C . TYR A 1 832 ? 21.518 4.660 14.121 1.00 92.06 832 TYR A C 1
ATOM 6464 O O . TYR A 1 832 ? 22.490 5.414 14.201 1.00 92.06 832 TYR A O 1
ATOM 6472 N N . GLY A 1 833 ? 21.604 3.335 14.086 1.00 88.94 833 GLY A N 1
ATOM 6473 C CA . GLY A 1 833 ? 22.834 2.564 14.025 1.00 88.94 833 GLY A CA 1
ATOM 6474 C C . GLY A 1 833 ? 23.521 2.591 12.650 1.00 88.94 833 GLY A C 1
ATOM 6475 O O . GLY A 1 833 ? 23.087 3.295 11.721 1.00 88.94 833 GLY A O 1
ATOM 6476 N N . PRO A 1 834 ? 24.605 1.807 12.496 1.00 84.12 834 PRO A N 1
ATOM 6477 C CA . PRO A 1 834 ? 25.456 1.830 11.308 1.00 84.12 834 PRO A CA 1
ATOM 6478 C C . PRO A 1 834 ? 24.740 1.332 10.044 1.00 84.12 834 PRO A C 1
ATOM 6480 O O . PRO A 1 834 ? 24.827 1.984 9.004 1.00 84.12 834 PRO A O 1
ATOM 6483 N N . ASN A 1 835 ? 23.957 0.254 10.151 1.00 80.94 835 ASN A N 1
ATOM 6484 C CA . ASN A 1 835 ? 23.168 -0.343 9.065 1.00 80.94 835 ASN A CA 1
ATOM 6485 C C . ASN A 1 835 ? 21.760 0.289 8.918 1.00 80.94 835 ASN A C 1
ATOM 6487 O O . ASN A 1 835 ? 20.808 -0.356 8.494 1.00 80.94 835 ASN A O 1
ATOM 6491 N N . ASN A 1 836 ? 21.617 1.578 9.259 1.00 83.31 836 ASN A N 1
ATOM 6492 C CA . ASN A 1 836 ? 20.399 2.401 9.101 1.00 83.31 836 ASN A CA 1
ATOM 6493 C C . ASN A 1 836 ? 19.160 2.010 9.932 1.00 83.31 836 ASN A C 1
ATOM 6495 O O . ASN A 1 836 ? 18.115 2.645 9.809 1.00 83.31 836 ASN A O 1
ATOM 6499 N N . ARG A 1 837 ? 19.314 1.040 10.828 1.00 86.88 837 ARG A N 1
ATOM 6500 C CA . ARG A 1 837 ? 18.354 0.589 11.845 1.00 86.88 837 ARG A CA 1
ATOM 6501 C C . ARG A 1 837 ? 18.169 1.623 12.973 1.00 86.88 837 ARG A C 1
ATOM 6503 O O . ARG A 1 837 ? 19.142 2.264 13.355 1.00 86.88 837 ARG A O 1
ATOM 6510 N N . LEU A 1 838 ? 16.958 1.820 13.511 1.00 92.88 838 LEU A N 1
ATOM 6511 C CA . LEU A 1 838 ? 16.658 2.820 14.562 1.00 92.88 838 LEU A CA 1
ATOM 6512 C C . LEU A 1 838 ? 16.966 2.270 15.969 1.00 92.88 838 LEU A C 1
ATOM 6514 O O . LEU A 1 838 ? 16.131 1.614 16.584 1.00 92.88 838 LEU A O 1
ATOM 6518 N N . GLU A 1 839 ? 18.149 2.525 16.513 1.00 93.94 839 GLU A N 1
ATOM 6519 C CA . GLU A 1 839 ? 18.554 1.997 17.828 1.00 93.94 839 GLU A CA 1
ATOM 6520 C C . GLU A 1 839 ? 17.840 2.680 19.008 1.00 93.94 839 GLU A C 1
ATOM 6522 O O . GLU A 1 839 ? 17.677 2.075 20.074 1.00 93.94 839 GLU A O 1
ATOM 6527 N N . ALA A 1 840 ? 17.416 3.938 18.843 1.00 96.06 840 ALA A N 1
ATOM 6528 C CA . ALA A 1 840 ? 16.647 4.659 19.853 1.00 96.06 840 ALA A CA 1
ATOM 6529 C C . ALA A 1 840 ? 15.826 5.829 19.288 1.00 96.06 840 ALA A C 1
ATOM 6531 O O . ALA A 1 840 ? 16.113 6.380 18.227 1.00 96.06 840 ALA A O 1
ATOM 6532 N N . GLU A 1 841 ? 14.852 6.267 20.074 1.00 96.56 841 GLU A N 1
ATOM 6533 C CA . GLU A 1 841 ? 14.018 7.451 19.850 1.00 96.56 841 GLU A CA 1
ATOM 6534 C C . GLU A 1 841 ? 13.929 8.275 21.140 1.00 96.56 841 GLU A C 1
ATOM 6536 O O . GLU A 1 841 ? 14.043 7.734 22.243 1.00 96.56 841 GLU A O 1
ATOM 6541 N N . GLN A 1 842 ? 13.691 9.578 21.016 1.00 95.38 842 GLN A N 1
ATOM 6542 C CA . GLN A 1 842 ? 13.379 10.449 22.146 1.00 95.38 842 GLN A CA 1
ATOM 6543 C C . GLN A 1 842 ? 12.092 11.222 21.862 1.00 95.38 842 GLN A C 1
ATOM 6545 O O . GLN A 1 842 ? 12.074 12.074 20.973 1.00 95.38 842 GLN A O 1
ATOM 6550 N N . GLY A 1 843 ? 11.039 10.936 22.631 1.00 90.31 843 GLY A N 1
ATOM 6551 C CA . GLY A 1 843 ? 9.744 11.613 22.526 1.00 90.31 843 GLY A CA 1
ATOM 6552 C C . GLY A 1 843 ? 9.774 13.063 23.025 1.00 90.31 843 GLY A C 1
ATOM 6553 O O . GLY A 1 843 ? 10.751 13.513 23.629 1.00 90.31 843 GLY A O 1
ATOM 6554 N N . PHE A 1 844 ? 8.677 13.801 22.811 1.00 89.19 844 PHE A N 1
ATOM 6555 C CA . PHE A 1 844 ? 8.566 15.227 23.172 1.00 89.19 844 PHE A CA 1
ATOM 6556 C C . PHE A 1 844 ? 8.786 15.530 24.668 1.00 89.19 844 PHE A C 1
ATOM 6558 O O . PHE A 1 844 ? 9.194 16.636 25.011 1.00 89.19 844 PHE A O 1
ATOM 6565 N N . ASP A 1 845 ? 8.539 14.566 25.560 1.00 86.75 845 ASP A N 1
ATOM 6566 C CA . ASP A 1 845 ? 8.784 14.666 27.008 1.00 86.75 845 ASP A CA 1
ATOM 6567 C C . ASP A 1 845 ? 10.225 14.312 27.422 1.00 86.75 845 ASP A C 1
ATOM 6569 O O . ASP A 1 845 ? 10.566 14.368 28.605 1.00 86.75 845 ASP A O 1
ATOM 6573 N N . GLY A 1 846 ? 11.069 13.931 26.462 1.00 88.00 846 GLY A N 1
ATOM 6574 C CA . GLY A 1 846 ? 12.430 13.460 26.683 1.00 88.00 846 GLY A CA 1
ATOM 6575 C C . GLY A 1 846 ? 12.555 11.963 26.984 1.00 88.00 846 GLY A C 1
ATOM 6576 O O . GLY A 1 846 ? 13.690 11.505 27.150 1.00 88.00 846 GLY A O 1
ATOM 6577 N N . ALA A 1 847 ? 11.453 11.201 27.035 1.00 91.06 847 ALA A N 1
ATOM 6578 C CA . ALA A 1 847 ? 11.485 9.759 27.266 1.00 91.06 847 ALA A CA 1
ATOM 6579 C C . ALA A 1 847 ? 12.252 9.036 26.149 1.00 91.06 847 ALA A C 1
ATOM 6581 O O . ALA A 1 847 ? 12.012 9.267 24.965 1.00 91.06 847 ALA A O 1
ATOM 6582 N N . LEU A 1 848 ? 13.180 8.164 26.548 1.00 96.69 848 LEU A N 1
ATOM 6583 C CA . LEU A 1 848 ? 14.045 7.394 25.658 1.00 96.69 848 LEU A CA 1
ATOM 6584 C C . LEU A 1 848 ? 13.494 5.972 25.505 1.00 96.69 848 LEU A C 1
ATOM 6586 O O . LEU A 1 848 ? 13.506 5.207 26.476 1.00 96.69 848 LEU A O 1
ATOM 6590 N N . THR A 1 849 ? 13.064 5.595 24.302 1.00 95.75 849 THR A N 1
ATOM 6591 C CA . THR A 1 849 ? 12.853 4.179 23.960 1.00 95.75 849 THR A CA 1
ATOM 6592 C C . THR A 1 849 ? 14.112 3.668 23.267 1.00 95.75 849 THR A C 1
ATOM 6594 O O . THR A 1 849 ? 14.637 4.324 22.367 1.00 95.75 849 THR A O 1
ATOM 6597 N N . ARG A 1 850 ? 14.613 2.501 23.683 1.00 97.69 850 ARG A N 1
ATOM 6598 C CA . ARG A 1 850 ? 15.683 1.769 22.989 1.00 97.69 850 ARG A CA 1
ATOM 6599 C C . ARG A 1 850 ? 15.145 0.510 22.332 1.00 97.69 850 ARG A C 1
ATOM 6601 O O . ARG A 1 850 ? 14.214 -0.120 22.834 1.00 97.69 850 ARG A O 1
ATOM 6608 N N . TYR A 1 851 ? 15.796 0.128 21.249 1.00 95.56 851 TYR A N 1
ATOM 6609 C CA . TYR A 1 851 ? 15.402 -0.966 20.381 1.00 95.56 851 TYR A CA 1
ATOM 6610 C C . TYR A 1 851 ? 16.596 -1.908 20.192 1.00 95.56 851 TYR A C 1
ATOM 6612 O O . TYR A 1 851 ? 17.710 -1.440 19.949 1.00 95.56 851 TYR A O 1
ATOM 6620 N N . THR A 1 852 ? 16.398 -3.221 20.356 1.00 95.00 852 THR A N 1
ATOM 6621 C CA . THR A 1 852 ? 17.467 -4.218 20.158 1.00 95.00 852 THR A CA 1
ATOM 6622 C C . THR A 1 852 ? 17.110 -5.234 19.082 1.00 95.00 852 THR A C 1
ATOM 6624 O O . THR A 1 852 ? 15.956 -5.632 18.914 1.00 95.00 852 THR A O 1
ATOM 6627 N N . TYR A 1 853 ? 18.145 -5.600 18.333 1.00 92.12 853 TYR A N 1
ATOM 6628 C CA . TYR A 1 853 ? 18.078 -6.165 16.997 1.00 92.12 853 TYR A CA 1
ATOM 6629 C C . TYR A 1 853 ? 18.885 -7.472 16.967 1.00 92.12 853 TYR A C 1
ATOM 6631 O O . TYR A 1 853 ? 20.022 -7.476 17.448 1.00 92.12 853 TYR A O 1
ATOM 6639 N N . ASP A 1 854 ? 18.351 -8.549 16.392 1.00 90.75 854 ASP A N 1
ATOM 6640 C CA . ASP A 1 854 ? 19.111 -9.775 16.126 1.00 90.75 854 ASP A CA 1
ATOM 6641 C C . ASP A 1 854 ? 19.960 -9.671 14.842 1.00 90.75 854 ASP A C 1
ATOM 6643 O O . ASP A 1 854 ? 20.190 -8.578 14.297 1.00 90.75 854 ASP A O 1
ATOM 6647 N N . ARG A 1 855 ? 20.504 -10.814 14.406 1.00 91.12 855 ARG A N 1
ATOM 6648 C CA . ARG A 1 855 ? 21.379 -10.897 13.233 1.00 91.12 855 ARG A CA 1
ATOM 6649 C C . ARG A 1 855 ? 20.623 -10.849 11.912 1.00 91.12 855 ARG A C 1
ATOM 6651 O O . ARG A 1 855 ? 21.187 -10.380 10.933 1.00 91.12 855 ARG A O 1
ATOM 6658 N N . CYS A 1 856 ? 19.377 -11.301 11.880 1.00 86.62 856 CYS A N 1
ATOM 6659 C CA . CYS A 1 856 ? 18.521 -11.264 10.698 1.00 86.62 856 CYS A CA 1
ATOM 6660 C C . CYS A 1 856 ? 17.817 -9.907 10.553 1.00 86.62 856 CYS A C 1
ATOM 6662 O O . CYS A 1 856 ? 16.821 -9.822 9.849 1.00 86.62 856 CYS A O 1
ATOM 6664 N N . ASP A 1 857 ? 18.302 -8.865 11.239 1.00 84.38 857 ASP A N 1
ATOM 6665 C CA . ASP A 1 857 ? 17.597 -7.603 11.455 1.00 84.38 857 ASP A CA 1
ATOM 6666 C C . ASP A 1 857 ? 16.193 -7.806 12.050 1.00 84.38 857 ASP A C 1
ATOM 6668 O O . ASP A 1 857 ? 15.219 -7.323 11.485 1.00 84.38 857 ASP A O 1
ATOM 6672 N N . ARG A 1 858 ? 16.055 -8.472 13.207 1.00 86.00 858 ARG A N 1
ATOM 6673 C CA . ARG A 1 858 ? 14.741 -8.624 13.863 1.00 86.00 858 ARG A CA 1
ATOM 6674 C C . AR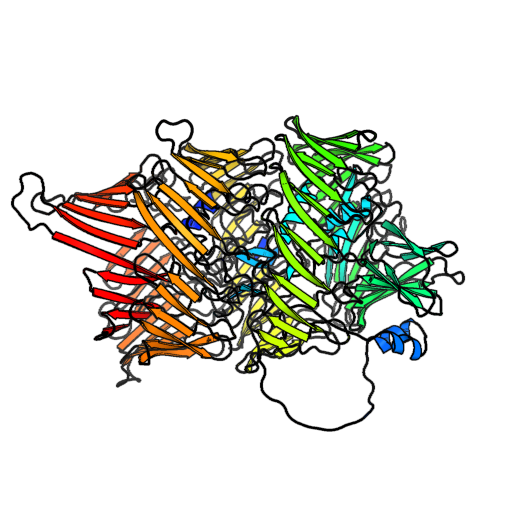G A 1 858 ? 14.647 -8.137 15.309 1.00 86.00 858 ARG A C 1
ATOM 6676 O O . ARG A 1 858 ? 15.638 -8.108 16.033 1.00 86.00 858 ARG A O 1
ATOM 6683 N N . ALA A 1 859 ? 13.460 -7.714 15.749 1.00 90.25 859 ALA A N 1
ATOM 6684 C CA . ALA A 1 859 ? 13.268 -7.052 17.043 1.00 90.25 859 ALA A CA 1
ATOM 6685 C C . ALA A 1 859 ? 13.216 -8.044 18.188 1.00 90.25 859 ALA A C 1
ATOM 6687 O O . ALA A 1 859 ? 12.168 -8.619 18.462 1.00 90.25 859 ALA A O 1
ATOM 6688 N N . VAL A 1 860 ? 14.322 -8.173 18.914 1.00 95.44 860 VAL A N 1
ATOM 6689 C CA . VAL A 1 860 ? 14.399 -9.011 20.116 1.00 95.44 860 VAL A CA 1
ATOM 6690 C C . VAL A 1 860 ? 14.107 -8.239 21.407 1.00 95.44 860 VAL A C 1
ATOM 6692 O O . VAL A 1 860 ? 13.754 -8.864 22.411 1.00 95.44 860 VAL A O 1
ATOM 6695 N N . SER A 1 861 ? 14.157 -6.895 21.401 1.00 96.62 861 SER A N 1
ATOM 6696 C CA . SER A 1 861 ? 13.568 -6.103 22.494 1.00 96.62 861 SER A CA 1
ATOM 6697 C C . SER A 1 861 ? 13.115 -4.682 22.148 1.00 96.62 861 SER A C 1
ATOM 6699 O O . SER A 1 861 ? 13.712 -3.981 21.328 1.00 96.62 861 SER A O 1
ATOM 6701 N N . ARG A 1 862 ? 12.129 -4.212 22.922 1.00 97.38 862 ARG A N 1
ATOM 6702 C CA . ARG A 1 862 ? 11.774 -2.797 23.104 1.00 97.38 862 ARG A CA 1
ATOM 6703 C C . ARG A 1 862 ? 11.953 -2.415 24.567 1.00 97.38 862 ARG A C 1
ATOM 6705 O O . ARG A 1 862 ? 11.317 -3.021 25.421 1.00 97.38 862 ARG A O 1
ATOM 6712 N N . THR A 1 863 ? 12.763 -1.405 24.862 1.00 97.56 863 THR A N 1
ATOM 6713 C CA . THR A 1 863 ? 12.991 -0.917 26.230 1.00 97.56 863 THR A CA 1
ATOM 6714 C C . THR A 1 863 ? 12.493 0.515 26.368 1.00 97.56 863 THR A C 1
ATOM 6716 O O . THR A 1 863 ? 13.157 1.453 25.929 1.00 97.56 863 THR A O 1
ATOM 6719 N N . PHE A 1 864 ? 11.333 0.688 26.998 1.00 95.75 864 PHE A N 1
ATOM 6720 C CA . PHE A 1 864 ? 10.791 1.995 27.369 1.00 95.75 864 PHE A CA 1
ATOM 6721 C C . PHE A 1 864 ? 11.575 2.580 28.547 1.00 95.75 864 PHE A C 1
ATOM 6723 O O . PHE A 1 864 ? 11.989 1.834 29.437 1.00 95.75 864 PHE A O 1
ATOM 6730 N N . LEU A 1 865 ? 11.740 3.908 28.574 1.00 95.56 865 LEU A N 1
ATOM 6731 C CA . LEU A 1 865 ? 12.492 4.638 29.608 1.00 95.56 865 LEU A CA 1
ATOM 6732 C C . LEU A 1 865 ? 13.878 4.034 29.863 1.00 95.56 865 LEU A C 1
ATOM 6734 O O . LEU A 1 865 ? 14.300 3.822 31.007 1.00 95.56 865 LEU A O 1
ATOM 6738 N N . ALA A 1 866 ? 14.572 3.734 28.768 1.00 94.19 866 ALA A N 1
ATOM 6739 C CA . ALA A 1 866 ? 15.909 3.180 28.795 1.00 94.19 866 ALA A CA 1
ATOM 6740 C C . ALA A 1 866 ? 16.875 4.072 29.588 1.00 94.19 866 ALA A C 1
ATOM 6742 O O . ALA A 1 866 ? 16.703 5.286 29.690 1.00 94.19 866 ALA A O 1
ATOM 6743 N N . ASP A 1 867 ? 17.891 3.440 30.171 1.00 92.81 867 ASP A N 1
ATOM 6744 C CA . ASP A 1 867 ? 18.903 4.069 31.026 1.00 92.81 867 ASP A CA 1
ATOM 6745 C C . ASP A 1 867 ? 18.337 4.711 32.323 1.00 92.81 867 ASP A C 1
ATOM 6747 O O . ASP A 1 867 ? 19.052 5.414 33.040 1.00 92.81 867 ASP A O 1
ATOM 6751 N N . THR A 1 868 ? 17.075 4.416 32.683 1.00 94.50 868 THR A N 1
ATOM 6752 C CA . THR A 1 868 ? 16.436 4.832 33.948 1.00 94.50 868 THR A CA 1
ATOM 6753 C C . THR A 1 868 ? 16.110 3.656 34.881 1.00 94.50 868 THR A C 1
ATOM 6755 O O . THR A 1 868 ? 16.042 2.496 34.470 1.00 94.50 868 THR A O 1
ATOM 6758 N N . VAL A 1 869 ? 15.826 3.969 36.154 1.00 94.00 869 VAL A N 1
ATOM 6759 C CA . VAL A 1 869 ? 15.318 3.011 37.162 1.00 94.00 869 VAL A CA 1
ATOM 6760 C C . VAL A 1 869 ? 13.873 2.551 36.917 1.00 94.00 869 VAL A C 1
ATOM 6762 O O . VAL A 1 869 ? 13.409 1.640 37.596 1.00 94.00 869 VAL A O 1
ATOM 6765 N N . SER A 1 870 ? 13.176 3.174 35.965 1.00 94.69 870 SER A N 1
ATOM 6766 C CA . SER A 1 870 ? 11.813 2.836 35.541 1.00 94.69 870 SER A CA 1
ATOM 6767 C C . SER A 1 870 ? 11.811 2.225 34.138 1.00 94.69 870 SER A C 1
ATOM 6769 O O . SER A 1 870 ? 10.866 2.422 33.381 1.00 94.69 870 SER A O 1
ATOM 6771 N N . SER A 1 871 ? 12.892 1.540 33.764 1.00 96.19 871 SER A N 1
ATOM 6772 C CA . SER A 1 871 ? 12.990 0.866 32.474 1.00 96.19 871 SER A CA 1
ATOM 6773 C C . SER A 1 871 ? 12.062 -0.349 32.419 1.00 96.19 871 SER A C 1
ATOM 6775 O O . SER A 1 871 ? 11.988 -1.142 33.359 1.00 96.19 871 SER A O 1
ATOM 6777 N N . LEU A 1 872 ? 11.363 -0.500 31.295 1.00 96.50 872 LEU A N 1
ATOM 6778 C CA . LEU A 1 872 ? 10.483 -1.633 31.017 1.00 96.50 872 LEU A CA 1
ATOM 6779 C C . LEU A 1 872 ? 10.874 -2.240 29.678 1.00 96.50 872 LEU A C 1
ATOM 6781 O O . LEU A 1 872 ? 10.746 -1.586 28.645 1.00 96.50 872 LEU A O 1
ATOM 6785 N N . THR A 1 873 ? 11.330 -3.488 29.701 1.00 97.00 873 THR A N 1
ATOM 6786 C CA . THR A 1 873 ? 11.689 -4.229 28.491 1.00 97.00 873 THR A CA 1
ATOM 6787 C C . THR A 1 873 ? 10.572 -5.193 28.110 1.00 97.00 873 THR A C 1
ATOM 6789 O O . THR A 1 873 ? 10.166 -6.027 28.920 1.00 97.00 873 THR A O 1
ATOM 6792 N N . TRP A 1 874 ? 10.109 -5.097 26.868 1.00 97.00 874 TRP A N 1
ATOM 6793 C CA . TRP A 1 874 ? 9.397 -6.162 26.169 1.00 97.00 874 TRP A CA 1
ATOM 6794 C C . TRP A 1 874 ? 10.425 -6.972 25.376 1.00 97.00 874 TRP A C 1
ATOM 6796 O O . TRP A 1 874 ? 11.265 -6.390 24.686 1.00 97.00 874 TRP A O 1
ATOM 6806 N N . LEU A 1 875 ? 10.376 -8.294 25.504 1.00 97.94 875 LEU A N 1
ATOM 6807 C CA . LEU A 1 875 ? 11.247 -9.264 24.844 1.00 97.94 875 LEU A CA 1
ATOM 6808 C C . LEU A 1 875 ? 10.450 -10.095 23.846 1.00 97.94 875 LEU A C 1
ATOM 6810 O O . LEU A 1 875 ? 9.249 -10.300 24.012 1.00 97.94 875 LEU A O 1
ATOM 6814 N N . ALA A 1 876 ? 11.137 -10.587 22.827 1.00 96.06 876 ALA A N 1
ATOM 6815 C CA . ALA A 1 876 ? 10.521 -11.102 21.618 1.00 96.06 876 ALA A CA 1
ATOM 6816 C C . ALA A 1 876 ? 11.182 -12.394 21.134 1.00 96.06 876 ALA A C 1
ATOM 6818 O O . ALA A 1 876 ? 12.385 -12.593 21.313 1.00 96.06 876 ALA A O 1
ATOM 6819 N N . GLY A 1 877 ? 10.382 -13.274 20.534 1.00 92.81 877 GLY A N 1
ATOM 6820 C CA . GLY A 1 877 ? 10.818 -14.560 20.006 1.00 92.81 877 GLY A CA 1
ATOM 6821 C C . GLY A 1 877 ? 10.176 -14.861 18.658 1.00 92.81 877 GLY A C 1
ATOM 6822 O O . GLY A 1 877 ? 8.952 -14.832 18.524 1.00 92.81 877 GLY A O 1
ATOM 6823 N N . TYR A 1 878 ? 11.025 -15.195 17.691 1.00 93.56 878 TYR A N 1
ATOM 6824 C CA . TYR A 1 878 ? 10.670 -15.597 16.335 1.00 93.56 878 TYR A CA 1
ATOM 6825 C C . TYR A 1 878 ? 10.968 -17.082 16.110 1.00 93.56 878 TYR A C 1
ATOM 6827 O O . TYR A 1 878 ? 11.745 -17.686 16.855 1.00 93.56 878 TYR A O 1
ATOM 6835 N N . ASP A 1 879 ? 10.387 -17.656 15.062 1.00 91.19 879 ASP A N 1
ATOM 6836 C CA . ASP A 1 879 ? 10.826 -18.929 14.496 1.00 91.19 879 ASP A CA 1
ATOM 6837 C C . ASP A 1 879 ? 11.826 -18.755 13.331 1.00 91.19 879 ASP A C 1
ATOM 6839 O O . ASP A 1 879 ? 12.369 -17.673 13.077 1.00 91.19 879 ASP A O 1
ATOM 6843 N N . ALA A 1 880 ? 12.087 -19.861 12.630 1.00 89.12 880 ALA A N 1
ATOM 6844 C CA . ALA A 1 880 ? 13.021 -19.939 11.513 1.00 89.12 880 ALA A CA 1
ATOM 6845 C C . ALA A 1 880 ? 12.551 -19.210 10.239 1.00 89.12 880 ALA A C 1
ATOM 6847 O O . ALA A 1 880 ? 13.369 -18.966 9.358 1.00 89.12 880 ALA A O 1
ATOM 6848 N N . VAL A 1 881 ? 11.264 -18.857 10.127 1.00 85.44 881 VAL A N 1
ATOM 6849 C CA . VAL A 1 881 ? 10.694 -18.139 8.971 1.00 85.44 881 VAL A CA 1
ATOM 6850 C C . VAL A 1 881 ? 10.267 -16.708 9.302 1.00 85.44 881 VAL A C 1
ATOM 6852 O O . VAL A 1 881 ? 9.705 -16.021 8.453 1.00 85.44 881 VAL A O 1
ATOM 6855 N N . GLY A 1 882 ? 10.576 -16.234 10.512 1.00 86.19 882 GLY A N 1
ATOM 6856 C CA . GLY A 1 882 ? 10.278 -14.872 10.951 1.00 86.19 882 GLY A CA 1
ATOM 6857 C C . GLY A 1 882 ? 8.858 -14.683 11.485 1.00 86.19 882 GLY A C 1
ATOM 6858 O O . GLY A 1 882 ? 8.443 -13.545 11.687 1.00 86.19 882 GLY A O 1
ATOM 6859 N N . GLN A 1 883 ? 8.116 -15.757 11.765 1.00 86.19 883 GLN A N 1
ATOM 6860 C CA . GLN A 1 883 ? 6.837 -15.652 12.464 1.00 86.19 883 GLN A CA 1
ATOM 6861 C C . GLN A 1 883 ? 7.064 -15.494 13.979 1.00 86.19 883 GLN A C 1
ATOM 6863 O O . GLN A 1 883 ? 7.955 -16.107 14.569 1.00 86.19 883 GLN A O 1
ATOM 6868 N N . MET A 1 884 ? 6.275 -14.632 14.626 1.00 91.88 884 MET A N 1
ATOM 6869 C CA . MET A 1 884 ? 6.473 -14.239 16.025 1.00 91.88 884 MET A CA 1
ATOM 6870 C C . MET A 1 884 ? 5.812 -15.239 16.983 1.00 91.88 884 MET A C 1
ATOM 6872 O O . MET A 1 884 ? 4.631 -15.132 17.311 1.00 91.88 884 MET A O 1
ATOM 6876 N N . VAL A 1 885 ? 6.588 -16.208 17.467 1.00 95.31 885 VAL A N 1
ATOM 6877 C CA . VAL A 1 885 ? 6.113 -17.293 18.345 1.00 95.31 885 VAL A CA 1
ATOM 6878 C C . VAL A 1 885 ? 5.924 -16.887 19.813 1.00 95.31 885 VAL A C 1
ATOM 6880 O O . VAL A 1 885 ? 5.255 -17.601 20.567 1.00 95.31 885 VAL A O 1
ATOM 6883 N N . GLY A 1 886 ? 6.471 -15.748 20.253 1.00 93.75 886 GLY A N 1
ATOM 6884 C CA . GLY A 1 886 ? 6.277 -15.281 21.627 1.00 93.75 886 GLY A CA 1
ATOM 6885 C C . GLY A 1 886 ? 6.719 -13.848 21.919 1.00 93.75 886 GLY A C 1
ATOM 6886 O O . GLY A 1 886 ? 7.581 -13.287 21.251 1.00 93.75 886 GLY A O 1
ATOM 6887 N N . LEU A 1 887 ? 6.125 -13.281 22.970 1.00 96.75 887 LEU A N 1
ATOM 6888 C CA . LEU A 1 887 ? 6.358 -11.918 23.460 1.00 96.75 887 LEU A CA 1
ATOM 6889 C C . LEU A 1 887 ? 6.229 -11.906 24.986 1.00 96.75 887 LEU A C 1
ATOM 6891 O O . LEU A 1 887 ? 5.224 -12.379 25.517 1.00 96.75 887 LEU A O 1
ATOM 6895 N N . SER A 1 888 ? 7.212 -11.373 25.708 1.00 95.56 888 SER A N 1
ATOM 6896 C CA . SER A 1 888 ? 7.205 -11.340 27.174 1.00 95.56 888 SER A CA 1
ATOM 6897 C C . SER A 1 888 ? 7.596 -9.992 27.776 1.00 95.56 888 SER A C 1
ATOM 6899 O O . SER A 1 888 ? 8.350 -9.204 27.212 1.00 95.56 888 SER A O 1
ATOM 6901 N N . THR A 1 889 ? 7.064 -9.741 28.966 1.00 96.12 889 THR A N 1
ATOM 6902 C CA . THR A 1 889 ? 7.392 -8.642 29.877 1.00 96.12 889 THR A CA 1
ATOM 6903 C C . THR A 1 889 ? 7.921 -9.243 31.193 1.00 96.12 889 THR A C 1
ATOM 6905 O O . T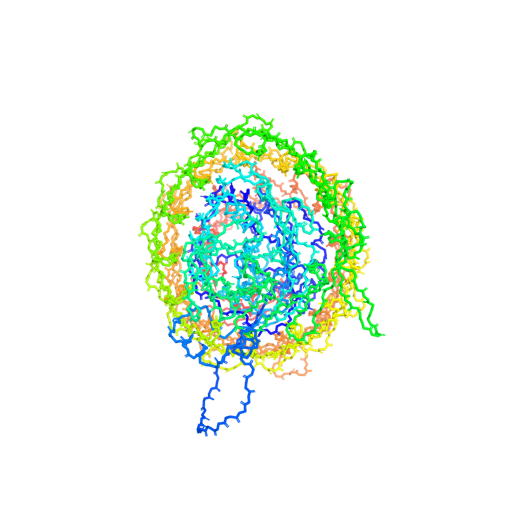HR A 1 889 ? 7.989 -10.471 31.315 1.00 96.12 889 THR A O 1
ATOM 6908 N N . PRO A 1 890 ? 8.266 -8.438 32.217 1.00 93.50 890 PRO A N 1
ATOM 6909 C CA . PRO A 1 890 ? 8.616 -8.967 33.537 1.00 93.50 890 PRO A CA 1
ATOM 6910 C C . PRO A 1 890 ? 7.529 -9.829 34.208 1.00 93.50 890 PRO A C 1
ATOM 6912 O O . PRO A 1 890 ? 7.878 -10.707 34.994 1.00 93.50 890 PRO A O 1
ATOM 6915 N N . ASP A 1 891 ? 6.242 -9.606 33.901 1.00 94.38 891 ASP A N 1
ATOM 6916 C CA . ASP A 1 891 ? 5.112 -10.244 34.604 1.00 94.38 891 ASP A CA 1
ATOM 6917 C C . ASP A 1 891 ? 4.228 -11.134 33.713 1.00 94.38 891 ASP A C 1
ATOM 6919 O O . ASP A 1 891 ? 3.452 -11.938 34.233 1.00 94.38 891 ASP A O 1
ATOM 6923 N N . ILE A 1 892 ? 4.291 -10.980 32.385 1.00 95.88 892 ILE A N 1
ATOM 6924 C CA . ILE A 1 892 ? 3.368 -11.624 31.440 1.00 95.88 892 ILE A CA 1
ATOM 6925 C C . ILE A 1 892 ? 4.152 -12.188 30.251 1.00 95.88 892 ILE A C 1
ATOM 6927 O O . ILE A 1 892 ? 5.011 -11.523 29.682 1.00 95.88 892 ILE A O 1
ATOM 6931 N N . THR A 1 893 ? 3.852 -13.419 29.842 1.00 96.69 893 THR A N 1
ATOM 6932 C CA . THR A 1 893 ? 4.389 -14.060 28.632 1.00 96.69 893 THR A CA 1
ATOM 6933 C C . THR A 1 893 ? 3.249 -14.480 27.718 1.00 96.69 893 THR A C 1
ATOM 6935 O O . THR A 1 893 ? 2.270 -15.062 28.175 1.00 96.69 893 THR A O 1
ATOM 6938 N N . ARG A 1 894 ? 3.390 -14.227 26.420 1.00 96.81 894 ARG A N 1
ATOM 6939 C CA . ARG A 1 894 ? 2.449 -14.619 25.372 1.00 96.81 894 ARG A CA 1
ATOM 6940 C C . ARG A 1 894 ? 3.093 -15.608 24.401 1.00 96.81 894 ARG A C 1
ATOM 6942 O O . ARG A 1 894 ? 4.307 -15.557 24.195 1.00 96.81 894 ARG A O 1
ATOM 6949 N N . ARG A 1 895 ? 2.289 -16.503 23.824 1.00 97.50 895 ARG A N 1
ATOM 6950 C CA . ARG A 1 895 ? 2.716 -17.611 22.949 1.00 97.50 895 ARG A CA 1
ATOM 6951 C C . ARG A 1 895 ? 1.770 -17.820 21.780 1.00 97.50 895 ARG A C 1
ATOM 6953 O O . ARG A 1 895 ? 0.565 -17.644 21.952 1.00 97.50 895 ARG A O 1
ATOM 6960 N N . TYR A 1 896 ? 2.332 -18.247 20.653 1.00 96.62 896 TYR A N 1
ATOM 6961 C CA . TYR A 1 896 ? 1.668 -18.267 19.354 1.00 96.62 896 TYR A CA 1
ATOM 6962 C C . TYR A 1 896 ? 1.948 -19.562 18.609 1.00 96.62 896 TYR A C 1
ATOM 6964 O O . TYR A 1 896 ? 3.074 -20.055 18.605 1.00 96.62 896 TYR A O 1
ATOM 6972 N N . GLU A 1 897 ? 0.901 -20.122 18.009 1.00 96.81 897 GLU A N 1
ATOM 6973 C CA . GLU A 1 897 ? 0.948 -21.380 17.262 1.00 96.81 897 GLU A CA 1
ATOM 6974 C C . GLU A 1 897 ? 0.245 -21.144 15.916 1.00 96.81 897 GLU A C 1
ATOM 6976 O O . GLU A 1 897 ? -0.841 -20.558 15.885 1.00 96.81 897 GLU A O 1
ATOM 6981 N N . TYR A 1 898 ? 0.879 -21.556 14.817 1.00 93.50 898 TYR A N 1
ATOM 6982 C CA . TYR A 1 898 ? 0.436 -21.333 13.435 1.00 93.50 898 TYR A CA 1
ATOM 6983 C C . TYR A 1 898 ? 0.062 -22.670 12.756 1.00 93.50 898 TYR A C 1
ATOM 6985 O O . TYR A 1 898 ? 0.527 -23.732 13.179 1.00 93.50 898 TYR A O 1
ATOM 6993 N N . THR A 1 899 ? -0.773 -22.642 11.712 1.00 89.69 899 THR A N 1
ATOM 6994 C CA . THR A 1 899 ? -1.034 -23.797 10.832 1.00 89.69 899 THR A CA 1
ATOM 6995 C C . THR A 1 899 ? 0.128 -24.044 9.866 1.00 89.69 899 THR A C 1
ATOM 6997 O O . THR A 1 899 ? 1.086 -23.271 9.799 1.00 89.69 899 THR A O 1
ATOM 7000 N N . ALA A 1 900 ? 0.038 -25.125 9.082 1.00 87.94 900 ALA A N 1
ATOM 7001 C CA . ALA A 1 900 ? 0.991 -25.406 8.013 1.00 87.94 900 ALA A CA 1
ATOM 7002 C C . ALA A 1 900 ? 1.097 -24.230 7.027 1.00 87.94 900 ALA A C 1
ATOM 7004 O O . ALA A 1 900 ? 2.200 -23.822 6.684 1.00 87.94 900 ALA A O 1
ATOM 7005 N N . ASP A 1 901 ? -0.014 -23.608 6.648 1.00 83.00 901 ASP A N 1
ATOM 7006 C CA . ASP A 1 901 ? -0.037 -22.509 5.676 1.00 83.00 901 ASP A CA 1
ATOM 7007 C C . ASP A 1 901 ? 0.399 -21.155 6.277 1.00 83.00 901 ASP A C 1
ATOM 7009 O O . ASP A 1 901 ? 0.452 -20.139 5.590 1.00 83.00 901 ASP A O 1
ATOM 7013 N N . GLY A 1 902 ? 0.811 -21.146 7.553 1.00 85.31 902 GLY A N 1
ATOM 7014 C CA . GLY A 1 902 ? 1.299 -19.962 8.264 1.00 85.31 902 GLY A CA 1
ATOM 7015 C C . GLY A 1 902 ? 0.189 -19.144 8.917 1.00 85.31 902 GLY A C 1
ATOM 7016 O O . GLY A 1 902 ? 0.433 -18.010 9.328 1.00 85.31 902 GLY A O 1
ATOM 7017 N N . GLU A 1 903 ? -1.010 -19.711 9.032 1.00 86.19 903 GLU A N 1
ATOM 7018 C CA . GLU A 1 903 ? -2.190 -19.057 9.582 1.00 86.19 903 GLU A CA 1
ATOM 7019 C C . GLU A 1 903 ? -2.151 -19.151 11.105 1.00 86.19 903 GLU A C 1
ATOM 7021 O O . GLU A 1 903 ? -2.147 -20.235 11.687 1.00 86.19 903 GLU A O 1
ATOM 7026 N N . LEU A 1 904 ? -2.105 -18.020 11.792 1.00 93.12 904 LEU A N 1
ATOM 7027 C CA . LEU A 1 904 ? -1.994 -18.023 13.244 1.00 93.12 904 LEU A CA 1
ATOM 7028 C C . LEU A 1 904 ? -3.301 -18.534 13.876 1.00 93.12 904 LEU A C 1
ATOM 7030 O O . LEU A 1 904 ? -4.356 -17.928 13.694 1.00 93.12 904 LEU A O 1
ATOM 7034 N N . CYS A 1 905 ? -3.225 -19.672 14.575 1.00 95.19 905 CYS A N 1
ATOM 7035 C CA . CYS A 1 905 ? -4.375 -20.474 15.013 1.00 95.19 905 CYS A CA 1
ATOM 7036 C C . CYS A 1 905 ? -4.571 -20.496 16.537 1.00 95.19 905 CYS A C 1
ATOM 7038 O O . CYS A 1 905 ? -5.547 -21.059 17.038 1.00 95.19 905 CYS A O 1
ATOM 7040 N N . SER A 1 906 ? -3.648 -19.903 17.292 1.00 97.31 906 SER A N 1
ATOM 7041 C CA . SER A 1 906 ? -3.645 -19.928 18.752 1.00 97.31 906 SER A CA 1
ATOM 7042 C C . SER A 1 906 ? -2.870 -18.757 19.339 1.00 97.31 906 SER A C 1
ATOM 7044 O O . SER A 1 906 ? -1.788 -18.413 18.857 1.00 97.31 906 SER A O 1
ATOM 7046 N N . ALA A 1 907 ? -3.400 -18.206 20.429 1.00 97.56 907 ALA A N 1
ATOM 7047 C CA . ALA A 1 907 ? -2.696 -17.292 21.314 1.00 97.56 907 ALA A CA 1
ATOM 7048 C C . ALA A 1 907 ? -2.949 -17.653 22.780 1.00 97.56 907 ALA A C 1
ATOM 7050 O O . ALA A 1 907 ? -4.099 -17.692 23.218 1.00 97.56 907 ALA A O 1
ATOM 7051 N N . GLU A 1 908 ? -1.889 -17.868 23.559 1.00 97.19 908 GLU A N 1
ATOM 7052 C CA . GLU A 1 908 ? -1.948 -18.067 25.015 1.00 97.19 908 GLU A CA 1
ATOM 7053 C C . GLU A 1 908 ? -1.209 -16.928 25.730 1.00 97.19 908 GLU A C 1
ATOM 7055 O O . GLU A 1 908 ? -0.024 -16.712 25.491 1.00 97.19 908 GLU A O 1
ATOM 7060 N N . GLU A 1 909 ? -1.885 -16.225 26.641 1.00 95.88 909 GLU A N 1
ATOM 7061 C CA . GLU A 1 909 ? -1.274 -15.309 27.609 1.00 95.88 909 GLU A CA 1
ATOM 7062 C C . GLU A 1 909 ? -1.148 -16.002 28.971 1.00 95.88 909 GLU A C 1
ATOM 7064 O O . GLU A 1 909 ? -2.095 -16.630 29.447 1.00 95.88 909 GLU A O 1
ATOM 7069 N N . ILE A 1 910 ? 0.024 -15.879 29.593 1.00 95.75 910 ILE A N 1
ATOM 7070 C CA . ILE A 1 910 ? 0.414 -16.503 30.859 1.00 95.75 910 ILE A CA 1
ATOM 7071 C C . ILE A 1 910 ? 0.956 -15.412 31.787 1.00 95.75 910 ILE A C 1
ATOM 7073 O O . ILE A 1 910 ? 1.935 -14.743 31.457 1.00 95.75 910 ILE A O 1
ATOM 7077 N N . HIS A 1 911 ? 0.347 -15.257 32.957 1.00 94.12 911 HIS A N 1
ATOM 7078 C CA . HIS A 1 911 ? 0.764 -14.313 33.997 1.00 94.12 911 HIS A CA 1
ATOM 7079 C C . HIS A 1 911 ? 1.700 -14.993 35.006 1.00 94.12 911 HIS A C 1
ATOM 7081 O O . HIS A 1 911 ? 1.662 -16.212 35.190 1.00 94.12 911 HIS A O 1
ATOM 7087 N N . ALA A 1 912 ? 2.543 -14.211 35.684 1.00 89.94 912 ALA A N 1
ATOM 7088 C CA . ALA A 1 912 ? 3.532 -14.706 36.648 1.00 89.94 912 ALA A CA 1
ATOM 7089 C C . ALA A 1 912 ? 2.930 -15.399 37.893 1.00 89.94 912 ALA A C 1
ATOM 7091 O O . ALA A 1 912 ? 3.630 -16.148 38.575 1.00 89.94 912 ALA A O 1
ATOM 7092 N N . ASP A 1 913 ? 1.642 -15.192 38.182 1.00 89.12 913 ASP A N 1
ATOM 7093 C CA . ASP A 1 913 ? 0.887 -15.913 39.218 1.00 89.12 913 ASP A CA 1
ATOM 7094 C C . ASP A 1 913 ? 0.402 -17.311 38.765 1.00 89.12 913 ASP A C 1
ATOM 7096 O O . ASP A 1 913 ? -0.068 -18.104 39.583 1.00 89.12 913 ASP A O 1
ATOM 7100 N N . GLY A 1 914 ? 0.539 -17.628 37.472 1.00 89.00 914 GLY A N 1
ATOM 7101 C CA . GLY A 1 914 ? 0.060 -18.853 36.833 1.00 89.00 914 GLY A CA 1
ATOM 7102 C C . GLY A 1 914 ? -1.306 -18.730 36.147 1.00 89.00 914 GLY A C 1
ATOM 7103 O O . GLY A 1 914 ? -1.737 -19.704 35.521 1.00 89.00 914 GLY A O 1
ATOM 7104 N N . THR A 1 915 ? -1.974 -17.574 36.223 1.00 90.12 915 THR A N 1
ATOM 7105 C CA . THR A 1 915 ? -3.228 -17.291 35.508 1.00 90.12 915 THR A CA 1
ATOM 7106 C C . THR A 1 915 ? -2.995 -17.320 33.996 1.00 90.12 915 THR A C 1
ATOM 7108 O O . THR A 1 915 ? -1.951 -16.882 33.507 1.00 90.12 915 THR A O 1
ATOM 7111 N N . ARG A 1 916 ? -3.958 -17.860 33.235 1.00 93.00 916 ARG A N 1
ATOM 7112 C CA . ARG A 1 916 ? -3.859 -17.977 31.773 1.00 93.00 916 ARG A CA 1
ATOM 7113 C C . ARG A 1 916 ? -5.137 -17.590 31.052 1.00 93.00 916 ARG A C 1
ATOM 7115 O O . ARG A 1 916 ? -6.232 -17.829 31.556 1.00 93.00 916 ARG A O 1
ATOM 7122 N N . SER A 1 917 ? -4.974 -17.091 29.832 1.00 92.69 917 SER A N 1
ATOM 7123 C CA . SER A 1 917 ? -6.058 -16.844 28.886 1.00 92.69 917 SER A CA 1
ATOM 7124 C C . SER A 1 917 ? -5.617 -17.292 27.493 1.00 92.69 917 SER A C 1
ATOM 7126 O O . SER A 1 917 ? -4.664 -16.739 26.945 1.00 92.69 917 SER A O 1
ATOM 7128 N N . ARG A 1 918 ? -6.275 -18.318 26.937 1.00 95.19 918 ARG A N 1
ATOM 7129 C CA . ARG A 1 918 ? -6.036 -18.816 25.573 1.00 95.19 918 ARG A CA 1
ATOM 7130 C C . ARG A 1 918 ? -7.226 -18.483 24.681 1.00 95.19 918 ARG A C 1
ATOM 7132 O O . ARG A 1 918 ? -8.371 -18.566 25.126 1.00 95.19 918 ARG A O 1
ATOM 7139 N N . VAL A 1 919 ? -6.942 -18.161 23.425 1.00 96.56 919 VAL A N 1
ATOM 7140 C CA . VAL A 1 919 ? -7.931 -18.093 22.348 1.00 96.56 919 VAL A CA 1
ATOM 7141 C C . VAL A 1 919 ? -7.404 -18.902 21.161 1.00 96.56 919 VAL A C 1
ATOM 7143 O O . VAL A 1 919 ? -6.212 -18.832 20.869 1.00 96.56 919 VAL A O 1
ATOM 7146 N N . SER A 1 920 ? -8.256 -19.706 20.523 1.00 97.50 920 SER A N 1
ATOM 7147 C CA . SER A 1 920 ? -7.866 -20.614 19.427 1.00 97.50 920 SER A CA 1
ATOM 7148 C C . SER A 1 920 ? -8.832 -20.507 18.246 1.00 97.50 920 SER A C 1
ATOM 7150 O O . SER A 1 920 ? -10.015 -20.226 18.449 1.00 97.50 920 SER A O 1
ATOM 7152 N N . LEU A 1 921 ? -8.348 -20.775 17.033 1.00 97.44 921 LEU A N 1
ATOM 7153 C CA . LEU A 1 921 ? -9.147 -20.842 15.810 1.00 97.44 921 LEU A CA 1
ATOM 7154 C C . LEU A 1 921 ? -9.245 -22.254 15.237 1.00 97.44 921 LEU A C 1
ATOM 7156 O O . LEU A 1 921 ? -8.354 -23.083 15.416 1.00 97.44 921 LEU A O 1
ATOM 7160 N N . ALA A 1 922 ? -10.303 -22.466 14.457 1.00 96.50 922 ALA A N 1
ATOM 7161 C CA . ALA A 1 922 ? -10.332 -23.460 13.393 1.00 96.50 922 ALA A CA 1
ATOM 7162 C C . ALA A 1 922 ? -10.585 -22.769 12.045 1.00 96.50 922 ALA A C 1
ATOM 7164 O O . ALA A 1 922 ? -11.400 -21.842 11.967 1.00 96.50 922 ALA A O 1
ATOM 7165 N N . PHE A 1 923 ? -9.914 -23.261 11.006 1.00 92.56 923 PHE A N 1
ATOM 7166 C CA . PHE A 1 923 ? -10.031 -22.804 9.622 1.00 92.56 923 PHE A CA 1
ATOM 7167 C C . PHE A 1 923 ? -10.689 -23.886 8.738 1.00 92.56 923 PHE A C 1
ATOM 7169 O O . PHE A 1 923 ? -10.725 -25.055 9.137 1.00 92.56 923 PHE A O 1
ATOM 7176 N N . ASP A 1 924 ? -11.248 -23.516 7.581 1.00 88.19 924 ASP A N 1
ATOM 7177 C CA . ASP A 1 924 ? -11.711 -24.465 6.551 1.00 88.19 924 ASP A CA 1
ATOM 7178 C C . ASP A 1 924 ? -10.669 -24.689 5.438 1.00 88.19 924 ASP A C 1
ATOM 7180 O O . ASP A 1 924 ? -9.558 -24.173 5.498 1.00 88.19 924 ASP A O 1
ATOM 7184 N N . GLU A 1 925 ? -11.014 -25.481 4.415 1.00 82.75 925 GLU A N 1
ATOM 7185 C CA . GLU A 1 925 ? -10.142 -25.716 3.249 1.00 82.75 925 GLU A CA 1
ATOM 7186 C C . GLU A 1 925 ? -9.875 -24.449 2.418 1.00 82.75 925 GLU A C 1
ATOM 7188 O O . GLU A 1 925 ? -8.957 -24.457 1.604 1.00 82.75 925 GLU A O 1
ATOM 7193 N N . GLU A 1 926 ? -10.656 -23.376 2.609 1.00 77.00 926 GLU A N 1
ATOM 7194 C CA . GLU A 1 926 ? -10.399 -22.060 2.019 1.00 77.00 926 GLU A CA 1
ATOM 7195 C C . GLU A 1 926 ? -9.642 -21.116 2.988 1.00 77.00 926 GLU A C 1
ATOM 7197 O O . GLU A 1 926 ? -9.509 -19.930 2.707 1.00 77.00 926 GLU A O 1
ATOM 7202 N N . GLY A 1 927 ? -9.139 -21.616 4.126 1.00 82.44 927 GLY A N 1
ATOM 7203 C CA . GLY A 1 927 ? -8.438 -20.830 5.154 1.00 82.44 927 GLY A CA 1
ATOM 7204 C C . GLY A 1 927 ? -9.358 -19.981 6.043 1.00 82.44 927 GLY A C 1
ATOM 7205 O O . GLY A 1 927 ? -8.908 -19.264 6.938 1.00 82.44 927 GLY A O 1
ATOM 7206 N N . ARG A 1 928 ? -10.683 -20.035 5.863 1.00 86.31 928 ARG A N 1
ATOM 7207 C CA . ARG A 1 928 ? -11.590 -19.119 6.569 1.00 86.31 928 ARG A CA 1
ATOM 7208 C C . ARG A 1 928 ? -11.804 -19.523 8.011 1.00 86.31 928 ARG A C 1
ATOM 7210 O O . ARG A 1 928 ? -12.039 -20.692 8.302 1.00 86.31 928 ARG A O 1
ATOM 7217 N N . VAL A 1 929 ? -11.840 -18.543 8.918 1.00 93.62 929 VAL A N 1
ATOM 7218 C CA . VAL A 1 929 ? -12.173 -18.781 10.331 1.00 93.62 929 VAL A CA 1
ATOM 7219 C C . VAL A 1 929 ? -13.593 -19.342 10.442 1.00 93.62 929 VAL A C 1
ATOM 7221 O O . VAL A 1 929 ? -14.561 -18.595 10.341 1.00 93.62 929 VAL A O 1
ATOM 7224 N N . VAL A 1 930 ? -13.732 -20.641 10.706 1.00 96.19 930 VAL A N 1
ATOM 7225 C CA . VAL A 1 930 ? -15.032 -21.308 10.926 1.00 96.19 930 VAL A CA 1
ATOM 7226 C C . VAL A 1 930 ? -15.384 -21.462 12.402 1.00 96.19 930 VAL A C 1
ATOM 7228 O O . VAL A 1 930 ? -16.556 -21.632 12.742 1.00 96.19 930 VAL A O 1
ATOM 7231 N N . ALA A 1 931 ? -14.402 -21.357 13.299 1.00 97.56 931 ALA A N 1
ATOM 7232 C CA . ALA A 1 931 ? -14.651 -21.292 14.734 1.00 97.56 931 ALA A CA 1
ATOM 7233 C C . ALA A 1 931 ? -13.597 -20.463 15.472 1.00 97.56 931 ALA A C 1
ATOM 7235 O O . ALA A 1 931 ? -12.421 -20.466 15.118 1.00 97.56 931 ALA A O 1
ATOM 7236 N N . GLU A 1 932 ? -14.038 -19.812 16.543 1.00 97.25 932 GLU A N 1
ATOM 7237 C CA . GLU A 1 932 ? -13.223 -19.070 17.497 1.00 97.25 932 GLU A CA 1
ATOM 7238 C C . GLU A 1 932 ? -13.564 -19.545 18.917 1.00 97.25 932 GLU A C 1
ATOM 7240 O O . GLU A 1 932 ? -14.683 -19.341 19.385 1.00 97.25 932 GLU A O 1
ATOM 7245 N N . GLU A 1 933 ? -12.620 -20.172 19.619 1.00 97.06 933 GLU A N 1
ATOM 7246 C CA . GLU A 1 933 ? -12.789 -20.624 21.004 1.00 97.06 933 GLU A CA 1
ATOM 7247 C C . GLU A 1 933 ? -12.026 -19.721 21.976 1.00 97.06 933 GLU A C 1
ATOM 7249 O O . GLU A 1 933 ? -10.801 -19.619 21.907 1.00 97.06 933 GLU A O 1
ATOM 7254 N N . GLY A 1 934 ? -12.745 -19.103 22.918 1.00 93.00 934 GLY A N 1
ATOM 7255 C CA . GLY A 1 934 ? -12.167 -18.313 24.007 1.00 93.00 934 GLY A CA 1
ATOM 7256 C C . GLY A 1 934 ? -12.792 -18.626 25.368 1.00 93.00 934 GLY A C 1
ATOM 7257 O O . GLY A 1 934 ? -13.635 -19.510 25.505 1.00 93.00 934 GLY A O 1
ATOM 7258 N N . ILE A 1 935 ? -12.429 -17.850 26.394 1.00 90.50 935 ILE A N 1
ATOM 7259 C CA . ILE A 1 935 ? -12.805 -18.093 27.806 1.00 90.50 935 ILE A CA 1
ATOM 7260 C C . ILE A 1 935 ? -14.325 -18.103 28.100 1.00 90.50 935 ILE A C 1
ATOM 7262 O O . ILE A 1 935 ? -14.745 -18.485 29.191 1.00 90.50 935 ILE A O 1
ATOM 7266 N N . ARG A 1 936 ? -15.169 -17.710 27.135 1.00 90.00 936 ARG A N 1
ATOM 7267 C CA . ARG A 1 936 ? -16.643 -17.762 27.209 1.00 90.00 936 ARG A CA 1
ATOM 7268 C C . ARG A 1 936 ? -17.293 -18.774 26.253 1.00 90.00 936 ARG A C 1
ATOM 7270 O O . ARG A 1 936 ? -18.510 -18.737 26.079 1.00 90.00 936 ARG A O 1
ATOM 7277 N N . GLY A 1 937 ? -16.507 -19.702 25.709 1.00 92.25 937 GLY A N 1
ATOM 7278 C CA . GLY A 1 937 ? -16.938 -20.741 24.774 1.00 92.25 937 GLY A CA 1
ATOM 7279 C C . GLY A 1 937 ? -16.662 -20.380 23.314 1.00 92.25 937 GLY A C 1
ATOM 7280 O O . GLY A 1 937 ? -16.005 -19.382 23.017 1.00 92.25 937 GLY A O 1
ATOM 7281 N N . THR A 1 938 ? -17.164 -21.221 22.411 1.00 96.88 938 THR A N 1
ATOM 7282 C CA . THR A 1 938 ? -16.908 -21.129 20.969 1.00 96.88 938 THR A CA 1
ATOM 7283 C C . THR A 1 938 ? -17.957 -20.286 20.245 1.00 96.88 938 THR A C 1
ATOM 7285 O O . THR A 1 938 ? -19.159 -20.524 20.395 1.00 96.88 938 THR A O 1
ATOM 7288 N N . VAL A 1 939 ? -17.507 -19.351 19.411 1.00 97.56 939 VAL A N 1
ATOM 7289 C CA . VAL A 1 939 ? -18.308 -18.714 18.358 1.00 97.56 939 VAL A CA 1
ATOM 7290 C C . VAL A 1 939 ? -18.035 -19.458 17.050 1.00 97.56 939 VAL A C 1
ATOM 7292 O O . VAL A 1 939 ? -16.880 -19.675 16.697 1.00 97.56 939 VAL A O 1
ATOM 7295 N N . GLY A 1 940 ? -19.085 -19.893 16.354 1.00 97.69 940 GLY A N 1
ATOM 7296 C CA . GLY A 1 940 ? -18.974 -20.583 15.061 1.00 97.69 940 GLY A CA 1
ATOM 7297 C C . GLY A 1 940 ? -19.377 -19.682 13.897 1.00 97.69 940 GLY A C 1
ATOM 7298 O O . GLY A 1 940 ? -20.217 -18.798 14.071 1.00 97.69 940 GLY A O 1
ATOM 7299 N N . TYR A 1 941 ? -18.837 -19.925 12.707 1.00 96.38 941 TYR A N 1
ATOM 7300 C CA . TYR A 1 941 ? -19.088 -19.114 11.517 1.00 96.38 941 TYR A CA 1
ATOM 7301 C C . TYR A 1 941 ? -19.434 -19.998 10.305 1.00 96.38 941 TYR A C 1
ATOM 7303 O O . TYR A 1 941 ? -18.806 -21.031 10.089 1.00 96.38 941 TYR A O 1
ATOM 7311 N N . GLU A 1 942 ? -20.437 -19.605 9.512 1.00 95.38 942 GLU A N 1
ATOM 7312 C CA . GLU A 1 942 ? -20.800 -20.277 8.247 1.00 95.38 942 GLU A CA 1
ATOM 7313 C C . GLU A 1 942 ? -20.839 -19.243 7.113 1.00 95.38 942 GLU A C 1
ATOM 7315 O O . GLU A 1 942 ? -21.370 -18.142 7.295 1.00 95.38 942 GLU A O 1
ATOM 7320 N N . TYR A 1 943 ? -20.302 -19.605 5.946 1.00 90.56 943 TYR A N 1
ATOM 7321 C CA . TYR A 1 943 ? -20.086 -18.730 4.787 1.00 90.56 943 TYR A CA 1
ATOM 7322 C C . TYR A 1 943 ? -20.825 -19.253 3.546 1.00 90.56 943 TYR A C 1
ATOM 7324 O O . TYR A 1 943 ? -21.137 -20.443 3.462 1.00 90.56 943 TYR A O 1
ATOM 7332 N N . ASP A 1 944 ? -21.115 -18.376 2.581 1.00 84.94 944 ASP A N 1
ATOM 7333 C CA . ASP A 1 944 ? -21.547 -18.771 1.233 1.00 84.94 944 ASP A CA 1
ATOM 7334 C C . ASP A 1 944 ? -20.359 -18.922 0.253 1.00 84.94 944 ASP A C 1
ATOM 7336 O O . ASP A 1 944 ? -19.191 -18.749 0.614 1.00 84.94 944 ASP A O 1
ATOM 7340 N N . ARG A 1 945 ? -20.651 -19.254 -1.016 1.00 76.44 945 ARG A N 1
ATOM 7341 C CA . ARG A 1 945 ? -19.640 -19.386 -2.088 1.00 76.44 945 ARG A CA 1
ATOM 7342 C C . ARG A 1 945 ? -19.000 -18.063 -2.525 1.00 76.44 945 ARG A C 1
ATOM 7344 O O . ARG A 1 945 ? -18.063 -18.079 -3.316 1.00 76.44 945 ARG A O 1
ATOM 7351 N N . ARG A 1 946 ? -19.493 -16.932 -2.023 1.00 73.44 946 ARG A N 1
ATOM 7352 C CA . ARG A 1 946 ? -18.974 -15.580 -2.263 1.00 73.44 946 ARG A CA 1
ATOM 7353 C C . ARG A 1 946 ? -18.287 -15.006 -1.025 1.00 73.44 946 ARG A C 1
ATOM 7355 O O . ARG A 1 946 ? -18.021 -13.813 -0.985 1.00 73.44 946 ARG A O 1
ATOM 7362 N N . ASP A 1 947 ? -17.985 -15.851 -0.035 1.00 80.25 947 ASP A N 1
ATOM 7363 C CA . ASP A 1 947 ? -17.374 -15.455 1.237 1.00 80.25 947 ASP A CA 1
ATOM 7364 C C . ASP A 1 947 ? -18.237 -14.489 2.092 1.00 80.25 947 ASP A C 1
ATOM 7366 O O . ASP A 1 947 ? -17.797 -13.924 3.095 1.00 80.25 947 ASP A O 1
ATOM 7370 N N . ASN A 1 948 ? -19.537 -14.360 1.804 1.00 85.44 948 ASN A N 1
ATOM 7371 C CA . ASN A 1 948 ? -20.426 -13.671 2.733 1.00 85.44 948 ASN A CA 1
ATOM 7372 C C . ASN A 1 948 ? -20.691 -14.578 3.935 1.00 85.44 948 ASN A C 1
ATOM 7374 O O . ASN A 1 948 ? -21.277 -15.658 3.810 1.00 85.44 948 ASN A O 1
ATOM 7378 N N . ARG A 1 949 ? -20.317 -14.123 5.134 1.00 90.38 949 ARG A N 1
ATOM 7379 C CA . ARG A 1 949 ? -20.638 -14.833 6.377 1.00 90.38 949 ARG A CA 1
ATOM 7380 C C . ARG A 1 949 ? -22.153 -14.816 6.606 1.00 90.38 949 ARG A C 1
ATOM 7382 O O . ARG A 1 949 ? -22.724 -13.799 7.014 1.00 90.38 949 ARG A O 1
ATOM 7389 N N . MET A 1 950 ? -22.803 -15.941 6.323 1.00 93.06 950 MET A N 1
ATOM 7390 C CA . MET A 1 950 ? -24.243 -16.157 6.474 1.00 93.06 950 MET A CA 1
ATOM 7391 C C . MET A 1 950 ? -24.659 -16.378 7.927 1.00 93.06 950 MET A C 1
ATOM 7393 O O . MET A 1 950 ? -25.804 -16.089 8.271 1.00 93.06 950 MET A O 1
ATOM 7397 N N . VAL A 1 951 ? -23.770 -16.908 8.775 1.00 95.69 951 VAL A N 1
ATOM 7398 C CA . VAL A 1 951 ? -24.076 -17.219 10.180 1.00 95.69 951 VAL A CA 1
ATOM 7399 C C . VAL A 1 951 ? -22.928 -16.833 11.107 1.00 95.69 951 VAL A C 1
ATOM 7401 O O . VAL A 1 951 ? -21.788 -17.221 10.871 1.00 95.69 951 VAL A O 1
ATOM 7404 N N . THR A 1 952 ? -23.266 -16.166 12.214 1.00 96.00 952 THR A N 1
ATOM 7405 C CA . THR A 1 952 ? -22.502 -16.211 13.472 1.00 96.00 952 THR A CA 1
ATOM 7406 C C . THR A 1 952 ? -23.302 -17.049 14.478 1.00 96.00 952 THR A C 1
ATOM 7408 O O . THR A 1 952 ? -24.394 -16.657 14.896 1.00 96.00 952 THR A O 1
ATOM 7411 N N . GLN A 1 953 ? -22.787 -18.214 14.872 1.00 97.12 953 GLN A N 1
ATOM 7412 C CA . GLN A 1 953 ? -23.372 -19.077 15.897 1.00 97.12 953 GLN A CA 1
ATOM 7413 C C . GLN A 1 953 ? -22.806 -18.724 17.275 1.00 97.12 953 GLN A C 1
ATOM 7415 O O . GLN A 1 953 ? -21.599 -18.770 17.499 1.00 97.12 953 GLN A O 1
ATOM 7420 N N . LEU A 1 954 ? -23.699 -18.411 18.211 1.00 95.69 954 LEU A N 1
ATOM 7421 C CA . LEU A 1 954 ? -23.382 -18.066 19.594 1.00 95.69 954 LEU A CA 1
ATOM 7422 C C . LEU A 1 954 ? -23.088 -19.324 20.441 1.00 95.69 954 LEU A C 1
ATOM 7424 O O . LEU A 1 954 ? -23.638 -20.390 20.145 1.00 95.69 954 LEU A O 1
ATOM 7428 N N . PRO A 1 955 ? -22.347 -19.205 21.564 1.00 94.38 955 PRO A N 1
ATOM 7429 C CA . PRO A 1 955 ? -22.083 -20.322 22.480 1.00 94.38 955 PRO A CA 1
ATOM 7430 C C . PRO A 1 955 ? -23.333 -21.006 23.071 1.00 94.38 955 PRO A C 1
ATOM 7432 O O . PRO A 1 955 ? -23.248 -22.149 23.509 1.00 94.38 955 PRO A O 1
ATOM 7435 N N . ASP A 1 956 ? -24.506 -20.350 23.078 1.00 91.88 956 ASP A N 1
ATOM 7436 C CA . ASP A 1 956 ? -25.785 -20.961 23.498 1.00 91.88 956 ASP A CA 1
ATOM 7437 C C . ASP A 1 956 ? -26.571 -21.647 22.355 1.00 91.88 956 ASP A C 1
ATOM 7439 O O . ASP A 1 956 ? -27.689 -22.147 22.545 1.00 91.88 956 ASP A O 1
ATOM 7443 N N . GLY A 1 957 ? -25.969 -21.712 21.165 1.00 93.00 957 GLY A N 1
ATOM 7444 C CA . GLY A 1 957 ? -26.492 -22.386 19.980 1.00 93.00 957 GLY A CA 1
ATOM 7445 C C . GLY A 1 957 ? -27.529 -21.591 19.184 1.00 93.00 957 GLY A C 1
ATOM 7446 O O . GLY A 1 957 ? -28.100 -22.150 18.249 1.00 93.00 957 GLY A O 1
ATOM 7447 N N . ARG A 1 958 ? -27.790 -20.322 19.533 1.00 94.62 958 ARG A N 1
ATOM 7448 C CA . ARG A 1 958 ? -28.528 -19.390 18.664 1.00 94.62 958 ARG A CA 1
ATOM 7449 C C . ARG A 1 958 ? -27.673 -18.972 17.468 1.00 94.62 958 ARG A C 1
ATOM 7451 O O . ARG A 1 958 ? -26.458 -18.826 17.600 1.00 94.62 958 ARG A O 1
ATOM 7458 N N . LYS A 1 959 ? -28.302 -18.715 16.323 1.00 95.88 959 LYS A N 1
ATOM 7459 C CA . LYS A 1 959 ? -27.636 -18.261 15.094 1.00 95.88 959 LYS A CA 1
ATOM 7460 C C . LYS A 1 959 ? -28.063 -16.843 14.730 1.00 95.88 959 LYS A C 1
ATOM 7462 O O . LYS A 1 959 ? -29.235 -16.600 14.468 1.00 95.88 959 LYS A O 1
ATOM 7467 N N . LEU A 1 960 ? -27.121 -15.907 14.669 1.00 95.56 960 LEU A N 1
ATOM 7468 C CA . LEU A 1 960 ? -27.320 -14.647 13.955 1.00 95.56 960 LEU A CA 1
ATOM 7469 C C . LEU A 1 960 ? -27.141 -14.935 12.464 1.00 95.56 960 LEU A C 1
ATOM 7471 O O . LEU A 1 960 ? -26.033 -15.255 12.038 1.00 95.56 960 LEU A O 1
ATOM 7475 N N . ARG A 1 961 ? -28.229 -14.871 11.694 1.00 95.62 961 ARG A N 1
ATOM 7476 C CA . ARG A 1 961 ? -28.222 -15.058 10.240 1.00 95.62 961 ARG A CA 1
ATOM 7477 C C . ARG A 1 961 ? -28.112 -13.719 9.519 1.00 95.62 961 ARG A C 1
ATOM 7479 O O . ARG A 1 961 ? -28.759 -12.752 9.926 1.00 95.62 961 ARG A O 1
ATOM 7486 N N . SER A 1 962 ? -27.393 -13.715 8.404 1.00 94.12 962 SER A N 1
ATOM 7487 C CA . SER A 1 962 ? -27.322 -12.620 7.436 1.00 94.12 962 SER A CA 1
ATOM 7488 C C . SER A 1 962 ? -27.706 -13.131 6.049 1.00 94.12 962 SER A C 1
ATOM 7490 O O . SER A 1 962 ? -27.235 -14.185 5.624 1.00 94.12 962 SER A O 1
ATOM 7492 N N . HIS A 1 963 ? -28.537 -12.374 5.335 1.00 92.00 963 HIS A N 1
ATOM 7493 C CA . HIS A 1 963 ? -28.955 -12.679 3.967 1.00 92.00 963 HIS A CA 1
ATOM 7494 C C . HIS A 1 963 ? -28.548 -11.553 3.020 1.00 92.00 963 HIS A C 1
ATOM 7496 O O . HIS A 1 963 ? -28.768 -10.376 3.317 1.00 92.00 963 HIS A O 1
ATOM 7502 N N . TYR A 1 964 ? -27.993 -11.926 1.870 1.00 88.88 964 TYR A N 1
ATOM 7503 C CA . TYR A 1 964 ? -27.373 -11.024 0.902 1.00 88.88 964 TYR A CA 1
ATOM 7504 C C . TYR A 1 964 ? -28.041 -11.166 -0.476 1.00 88.88 964 TYR A C 1
ATOM 7506 O O . TYR A 1 964 ? -28.677 -12.185 -0.756 1.00 88.88 964 TYR A O 1
ATOM 7514 N N . TYR A 1 965 ? -27.905 -10.156 -1.337 1.00 80.31 965 TYR A N 1
ATOM 7515 C CA . TYR A 1 965 ? -28.240 -10.242 -2.766 1.00 80.31 965 TYR A CA 1
ATOM 7516 C C . TYR A 1 965 ? -27.003 -9.989 -3.619 1.00 80.31 965 TYR A C 1
ATOM 7518 O O . TYR A 1 965 ? -26.079 -9.329 -3.154 1.00 80.31 965 TYR A O 1
ATOM 7526 N N . GLY A 1 966 ? -27.040 -10.464 -4.871 1.00 67.25 966 GLY A N 1
ATOM 7527 C CA . GLY A 1 966 ? -26.158 -10.036 -5.961 1.00 67.25 966 GLY A CA 1
ATOM 7528 C C . GLY A 1 966 ? -24.721 -9.729 -5.528 1.00 67.25 966 GLY A C 1
ATOM 7529 O O . GLY A 1 966 ? -23.961 -10.638 -5.207 1.00 67.25 966 GLY A O 1
ATOM 7530 N N . SER A 1 967 ? -24.394 -8.437 -5.494 1.00 66.44 967 SER A N 1
ATOM 7531 C CA . SER A 1 967 ? -23.103 -7.837 -5.134 1.00 66.44 967 SER A CA 1
ATOM 7532 C C . SER A 1 967 ? -22.684 -7.932 -3.650 1.00 66.44 967 SER A C 1
ATOM 7534 O O . SER A 1 967 ? -21.958 -7.076 -3.152 1.00 66.44 967 SER A O 1
ATOM 7536 N N . GLY A 1 968 ? -23.131 -8.955 -2.913 1.00 77.50 968 GLY A N 1
ATOM 7537 C CA . GLY A 1 968 ? -22.746 -9.183 -1.508 1.00 77.50 968 GLY A CA 1
ATOM 7538 C C . GLY A 1 968 ? -23.395 -8.221 -0.504 1.00 77.50 968 GLY A C 1
ATOM 7539 O O . GLY A 1 968 ? -23.050 -8.201 0.674 1.00 77.50 968 GLY A O 1
ATOM 7540 N N . HIS A 1 969 ? -24.371 -7.415 -0.922 1.00 85.00 969 HIS A N 1
ATOM 7541 C CA . HIS A 1 969 ? -25.002 -6.437 -0.041 1.00 85.00 969 HIS A CA 1
ATOM 7542 C C . HIS A 1 969 ? -26.076 -7.056 0.864 1.00 85.00 969 HIS A C 1
ATOM 7544 O O . HIS A 1 969 ? -26.957 -7.799 0.428 1.00 85.00 969 HIS A O 1
ATOM 7550 N N . LEU A 1 970 ? -26.036 -6.692 2.148 1.00 88.81 970 LEU A N 1
ATOM 7551 C CA . LEU A 1 970 ? -26.953 -7.183 3.178 1.00 88.81 970 LEU A CA 1
ATOM 7552 C C . LEU A 1 970 ? -28.402 -6.716 2.926 1.00 88.81 970 LEU A C 1
ATOM 7554 O O . LEU A 1 970 ? -28.680 -5.508 2.950 1.00 88.81 970 LEU A O 1
ATOM 7558 N N . LEU A 1 971 ? -29.308 -7.684 2.730 1.00 91.69 971 LEU A N 1
ATOM 7559 C CA . LEU A 1 971 ? -30.768 -7.519 2.663 1.00 91.69 971 LEU A CA 1
ATOM 7560 C C . LEU A 1 971 ? -31.425 -7.583 4.039 1.00 91.69 971 LEU A C 1
ATOM 7562 O O . LEU A 1 971 ? -32.311 -6.788 4.331 1.00 91.69 971 LEU A O 1
ATOM 7566 N N . GLN A 1 972 ? -31.060 -8.570 4.855 1.00 94.44 972 GLN A N 1
ATOM 7567 C CA . GLN A 1 972 ? -31.807 -8.929 6.061 1.00 94.44 972 GLN A CA 1
ATOM 7568 C C . GLN A 1 972 ? -30.871 -9.553 7.098 1.00 94.44 972 GLN A C 1
ATOM 7570 O O . GLN A 1 972 ? -29.933 -10.266 6.741 1.00 94.44 972 GLN A O 1
ATOM 7575 N N . MET A 1 973 ? -31.160 -9.325 8.380 1.00 95.12 973 MET A N 1
ATOM 7576 C CA . MET A 1 973 ? -30.572 -10.095 9.482 1.00 95.12 973 MET A CA 1
ATOM 7577 C C . MET A 1 973 ? -31.674 -10.750 10.309 1.00 95.12 973 MET A C 1
ATOM 7579 O O . MET A 1 973 ? -32.730 -10.145 10.513 1.00 95.12 973 MET A O 1
ATOM 7583 N N . ALA A 1 974 ? -31.418 -11.944 10.841 1.00 94.69 974 ALA A N 1
ATOM 7584 C CA . ALA A 1 974 ? -32.331 -12.670 11.721 1.00 94.69 974 ALA A CA 1
ATOM 7585 C C . ALA A 1 974 ? -31.604 -13.255 12.946 1.00 94.69 974 ALA A C 1
ATOM 7587 O O . ALA A 1 974 ? -30.412 -13.545 12.896 1.00 94.69 974 ALA A O 1
ATOM 7588 N N . LEU A 1 975 ? -32.332 -13.443 14.048 1.00 94.44 975 LEU A N 1
ATOM 7589 C CA . LEU A 1 975 ? -31.927 -14.300 15.162 1.00 94.44 975 LEU A CA 1
ATOM 7590 C C . LEU A 1 975 ? -32.702 -15.614 15.051 1.00 94.44 975 LEU A C 1
ATOM 7592 O O . LEU A 1 975 ? -33.927 -15.621 15.183 1.00 94.44 975 LEU A O 1
ATOM 7596 N N . ASP A 1 976 ? -31.989 -16.706 14.809 1.00 92.94 976 ASP A N 1
ATOM 7597 C CA . ASP A 1 976 ? -32.529 -17.980 14.344 1.00 92.94 976 ASP A CA 1
ATOM 7598 C C . ASP A 1 976 ? -33.403 -17.752 13.093 1.00 92.94 976 ASP A C 1
ATOM 7600 O O . ASP A 1 976 ? -32.876 -17.416 12.038 1.00 92.94 976 ASP A O 1
ATOM 7604 N N . GLU A 1 977 ? -34.730 -17.838 13.214 1.00 90.69 977 GLU A N 1
ATOM 7605 C CA . GLU A 1 977 ? -35.689 -17.567 12.124 1.00 90.69 977 GLU A CA 1
ATOM 7606 C C . GLU A 1 977 ? -36.477 -16.251 12.332 1.00 90.69 977 GLU A C 1
ATOM 7608 O O . GLU A 1 977 ? -37.459 -15.974 11.641 1.00 90.69 977 GLU A O 1
ATOM 7613 N N . ARG A 1 978 ? -36.098 -15.431 13.324 1.00 92.19 978 ARG A N 1
ATOM 7614 C CA . ARG A 1 978 ? -36.770 -14.168 13.668 1.00 92.19 978 ARG A CA 1
ATOM 7615 C C . ARG A 1 978 ? -36.017 -12.974 13.089 1.00 92.19 978 ARG A C 1
ATOM 7617 O O . ARG A 1 978 ? -34.993 -12.568 13.634 1.00 92.19 978 ARG A O 1
ATOM 7624 N N . VAL A 1 979 ? -36.582 -12.362 12.051 1.00 93.50 979 VAL A N 1
ATOM 7625 C CA . VAL A 1 979 ? -36.074 -11.126 11.432 1.00 93.50 979 VAL A CA 1
ATOM 7626 C C . VAL A 1 979 ? -35.826 -10.021 12.474 1.00 93.50 979 VAL A C 1
ATOM 7628 O O . VAL A 1 979 ? -36.660 -9.756 13.345 1.00 93.50 979 VAL A O 1
ATOM 7631 N N . LEU A 1 980 ? -34.658 -9.385 12.366 1.00 94.62 980 LEU A N 1
ATOM 7632 C CA . LEU A 1 980 ? -34.192 -8.248 13.165 1.00 94.62 980 LEU A CA 1
ATOM 7633 C C . LEU A 1 980 ? -34.306 -6.933 12.387 1.00 94.62 980 LEU A C 1
ATOM 7635 O O . LEU A 1 980 ? -34.714 -5.923 12.956 1.00 94.62 980 LEU A O 1
ATOM 7639 N N . THR A 1 981 ? -33.926 -6.961 11.109 1.00 95.19 981 THR A N 1
ATOM 7640 C CA . THR A 1 981 ? -33.954 -5.834 10.167 1.00 95.19 981 THR A CA 1
ATOM 7641 C C . THR A 1 981 ? -34.063 -6.362 8.742 1.00 95.19 981 THR A C 1
ATOM 7643 O O . THR A 1 981 ? -33.537 -7.432 8.434 1.00 95.19 981 THR A O 1
ATOM 7646 N N . GLU A 1 982 ? -34.688 -5.574 7.879 1.00 95.19 982 GLU A N 1
ATOM 7647 C CA . GLU A 1 982 ? -34.673 -5.667 6.422 1.00 95.19 982 GLU A CA 1
ATOM 7648 C C . GLU A 1 982 ? -34.284 -4.304 5.866 1.00 95.19 982 GLU A C 1
ATOM 7650 O O . GLU A 1 982 ? -34.849 -3.291 6.284 1.00 95.19 982 GLU A O 1
ATOM 7655 N N . PHE A 1 983 ? -33.356 -4.276 4.918 1.00 93.94 983 PHE A N 1
ATOM 7656 C CA . PHE A 1 983 ? -32.835 -3.075 4.282 1.00 93.94 983 PHE A CA 1
ATOM 7657 C C . PHE A 1 983 ? -33.466 -2.862 2.899 1.00 93.94 983 PHE A C 1
ATOM 7659 O O . PHE A 1 983 ? -33.846 -3.799 2.199 1.00 93.94 983 PHE A O 1
ATOM 7666 N N . SER A 1 984 ? -33.557 -1.607 2.475 1.00 93.75 984 SER A N 1
ATOM 7667 C CA . SER A 1 984 ? -33.833 -1.217 1.090 1.00 93.75 984 SER A CA 1
ATOM 7668 C C . SER A 1 984 ? -32.799 -0.181 0.671 1.00 93.75 984 SER A C 1
ATOM 7670 O O . SER A 1 984 ? -32.378 0.639 1.493 1.00 93.75 984 SER A O 1
ATOM 7672 N N . ARG A 1 985 ? -32.359 -0.244 -0.587 1.00 91.50 985 ARG A N 1
ATOM 7673 C CA . ARG A 1 985 ? -31.194 0.495 -1.087 1.00 91.50 985 ARG A CA 1
ATOM 7674 C C . ARG A 1 985 ? -31.513 1.272 -2.367 1.00 91.50 985 ARG A C 1
ATOM 7676 O O . ARG A 1 985 ? -32.557 1.038 -2.974 1.00 91.50 985 ARG A O 1
ATOM 7683 N N . ASP A 1 986 ? -30.678 2.247 -2.717 1.00 91.25 986 ASP A N 1
ATOM 7684 C CA . ASP A 1 986 ? -30.746 2.967 -3.999 1.00 91.25 986 ASP A CA 1
ATOM 7685 C C . ASP A 1 986 ? -29.827 2.338 -5.068 1.00 91.25 986 ASP A C 1
ATOM 7687 O O . ASP A 1 986 ? -29.189 1.319 -4.821 1.00 91.25 986 ASP A O 1
ATOM 7691 N N . ALA A 1 987 ? -29.750 2.948 -6.257 1.00 87.88 987 ALA A N 1
ATOM 7692 C CA . ALA A 1 987 ? -28.875 2.519 -7.361 1.00 87.88 987 ALA A CA 1
ATOM 7693 C C . ALA A 1 987 ? -27.359 2.688 -7.089 1.00 87.88 987 ALA A C 1
ATOM 7695 O O . ALA A 1 987 ? -26.547 2.426 -7.969 1.00 87.88 987 ALA A O 1
ATOM 7696 N N . LEU A 1 988 ? -26.983 3.154 -5.891 1.00 87.56 988 LEU A N 1
ATOM 7697 C CA . LEU A 1 988 ? -25.609 3.208 -5.372 1.00 87.56 988 LEU A CA 1
ATOM 7698 C C . LEU A 1 988 ? -25.454 2.284 -4.144 1.00 87.56 988 LEU A C 1
ATOM 7700 O O . LEU A 1 988 ? -24.514 2.399 -3.360 1.00 87.56 988 LEU A O 1
ATOM 7704 N N . HIS A 1 989 ? -26.434 1.397 -3.948 1.00 87.81 989 HIS A N 1
ATOM 7705 C CA . HIS A 1 989 ? -26.570 0.433 -2.859 1.00 87.81 989 HIS A CA 1
ATOM 7706 C C . HIS A 1 989 ? -26.575 1.029 -1.431 1.00 87.81 989 HIS A C 1
ATOM 7708 O O . HIS A 1 989 ? -26.416 0.304 -0.441 1.00 87.81 989 HIS A O 1
ATOM 7714 N N . ARG A 1 990 ? -26.835 2.335 -1.272 1.00 89.88 990 ARG A N 1
ATOM 7715 C CA . ARG A 1 990 ? -26.888 3.032 0.034 1.00 89.88 990 ARG A CA 1
ATOM 7716 C C . ARG A 1 990 ? -28.221 2.777 0.750 1.00 89.88 990 ARG A C 1
ATOM 7718 O O . ARG A 1 990 ? -29.252 2.680 0.090 1.00 89.88 990 ARG A O 1
ATOM 7725 N N . GLU A 1 991 ? -28.247 2.693 2.088 1.00 91.44 991 GLU A N 1
ATOM 7726 C CA . GLU A 1 991 ? -29.493 2.459 2.854 1.00 91.44 991 GLU A CA 1
ATOM 7727 C C . GLU A 1 991 ? -30.494 3.613 2.665 1.00 91.44 991 GLU A C 1
ATOM 7729 O O . GLU A 1 991 ? -30.312 4.699 3.208 1.00 91.44 991 GLU A O 1
ATOM 7734 N N . THR A 1 992 ? -31.609 3.358 1.977 1.00 94.50 992 THR A N 1
ATOM 7735 C CA . THR A 1 992 ? -32.745 4.293 1.895 1.00 94.50 992 THR A CA 1
ATOM 7736 C C . THR A 1 992 ? -33.818 3.995 2.941 1.00 94.50 992 THR A C 1
ATOM 7738 O O . THR A 1 992 ? -34.526 4.906 3.381 1.00 94.50 992 THR A O 1
ATOM 7741 N N . ARG A 1 993 ? -33.937 2.733 3.379 1.00 94.50 993 ARG A N 1
ATOM 7742 C CA . ARG A 1 993 ? -34.868 2.287 4.427 1.00 94.50 993 ARG A CA 1
ATOM 7743 C C . ARG A 1 993 ? -34.306 1.096 5.204 1.00 94.50 993 ARG A C 1
ATOM 7745 O O . ARG A 1 993 ? -33.663 0.236 4.610 1.00 94.50 993 ARG A O 1
ATOM 7752 N N . ARG A 1 994 ? -34.664 0.984 6.488 1.00 94.00 994 ARG A N 1
ATOM 7753 C CA . ARG A 1 994 ? -34.579 -0.276 7.246 1.00 94.00 994 ARG A CA 1
ATOM 7754 C C . ARG A 1 994 ? -35.734 -0.510 8.222 1.00 94.00 994 ARG A C 1
ATOM 7756 O O . ARG A 1 994 ? -36.283 0.458 8.751 1.00 94.00 994 ARG A O 1
ATOM 7763 N N . THR A 1 995 ? -36.088 -1.765 8.496 1.00 94.69 995 THR A N 1
ATOM 7764 C CA . THR A 1 995 ? -37.064 -2.146 9.541 1.00 94.69 995 THR A CA 1
ATOM 7765 C C . THR A 1 995 ? -36.388 -2.364 10.900 1.00 94.69 995 THR A C 1
ATOM 7767 O O . THR A 1 995 ? -35.256 -2.826 10.983 1.00 94.69 995 THR A O 1
ATOM 7770 N N . GLN A 1 996 ? -37.058 -1.977 11.988 1.00 92.31 996 GLN A N 1
ATOM 7771 C CA . GLN A 1 996 ? -36.534 -2.015 13.359 1.00 92.31 996 GLN A CA 1
ATOM 7772 C C . GLN A 1 996 ? -37.681 -2.324 14.342 1.00 92.31 996 GLN A C 1
ATOM 7774 O O . GLN A 1 996 ? -38.151 -1.467 15.092 1.00 92.31 996 GLN A O 1
ATOM 7779 N N . GLY A 1 997 ? -38.196 -3.555 14.299 1.00 88.38 997 GLY A N 1
ATOM 7780 C CA . GLY A 1 997 ? -39.369 -3.951 15.083 1.00 88.38 997 GLY A CA 1
ATOM 7781 C C . GLY A 1 997 ? -40.651 -3.298 14.555 1.00 88.38 997 GLY A C 1
ATOM 7782 O O . GLY A 1 997 ? -40.992 -3.488 13.398 1.00 88.38 997 GLY A O 1
ATOM 7783 N N . GLN A 1 998 ? -41.364 -2.535 15.393 1.00 90.56 998 GLN A N 1
ATOM 7784 C CA . GLN A 1 998 ? -42.619 -1.847 15.018 1.00 90.56 998 GLN A CA 1
ATOM 7785 C C . GLN A 1 998 ? -42.406 -0.479 14.338 1.00 90.56 998 GLN A C 1
ATOM 7787 O O . GLN A 1 998 ? -43.369 0.237 14.043 1.00 90.56 998 GLN A O 1
ATOM 7792 N N . VAL A 1 999 ? -41.149 -0.088 14.110 1.00 92.62 999 VAL A N 1
ATOM 7793 C CA . VAL A 1 999 ? -40.785 1.136 13.390 1.00 92.62 999 VAL A CA 1
ATOM 7794 C C . VAL A 1 999 ? -39.883 0.819 12.202 1.00 92.62 999 VAL A C 1
ATOM 7796 O O . VAL A 1 999 ? -39.206 -0.206 12.170 1.00 92.62 999 VAL A O 1
ATOM 7799 N N . PHE A 1 1000 ? -39.833 1.724 11.232 1.00 93.56 1000 PHE A N 1
ATOM 7800 C CA . PHE A 1 1000 ? -38.820 1.724 10.183 1.00 93.56 1000 PHE A CA 1
ATOM 7801 C C . PHE A 1 1000 ? -38.143 3.093 10.095 1.00 93.56 1000 PHE A C 1
ATOM 7803 O O . PHE A 1 1000 ? -38.775 4.136 10.281 1.00 93.56 1000 PHE A O 1
ATOM 7810 N N . THR A 1 1001 ? -36.847 3.078 9.807 1.00 93.12 1001 THR A N 1
ATOM 7811 C CA . THR A 1 1001 ? -36.052 4.276 9.522 1.00 93.12 1001 THR A CA 1
ATOM 7812 C C . THR A 1 1001 ? -35.986 4.462 8.006 1.00 93.12 1001 THR A C 1
ATOM 7814 O O . THR A 1 1001 ? -35.893 3.485 7.266 1.00 93.12 1001 THR A O 1
ATOM 7817 N N . GLN A 1 1002 ? -36.044 5.706 7.539 1.00 94.31 1002 GLN A N 1
ATOM 7818 C CA . GLN A 1 1002 ? -35.707 6.114 6.176 1.00 94.31 1002 GLN A CA 1
ATOM 7819 C C . GLN A 1 1002 ? -34.572 7.138 6.219 1.00 94.31 1002 GLN A C 1
ATOM 7821 O O . GLN A 1 1002 ? -34.542 7.985 7.117 1.00 94.31 1002 GLN A O 1
ATOM 7826 N N . ARG A 1 1003 ? -33.676 7.090 5.233 1.00 93.56 1003 ARG A N 1
ATOM 7827 C CA . ARG A 1 1003 ? -32.588 8.060 5.038 1.00 93.56 1003 ARG A CA 1
ATOM 7828 C C . ARG A 1 1003 ? -32.696 8.701 3.654 1.00 93.56 1003 ARG A C 1
ATOM 7830 O O . ARG A 1 1003 ? -33.299 8.130 2.745 1.00 93.56 1003 ARG A O 1
ATOM 7837 N N . ARG A 1 1004 ? -32.110 9.886 3.495 1.00 95.00 1004 ARG A N 1
ATOM 7838 C CA . ARG A 1 1004 ? -31.831 10.511 2.195 1.00 95.00 1004 ARG A CA 1
ATOM 7839 C C . ARG A 1 1004 ? -30.450 11.143 2.212 1.00 95.00 1004 ARG A C 1
ATOM 7841 O O . ARG A 1 1004 ? -29.922 11.474 3.275 1.00 95.00 1004 ARG A O 1
ATOM 7848 N N . TYR A 1 1005 ? -29.933 11.330 1.009 1.00 94.19 1005 TYR A N 1
ATOM 7849 C CA . TYR A 1 1005 ? -28.596 11.814 0.737 1.00 94.19 1005 TYR A CA 1
ATOM 7850 C C . TYR A 1 1005 ? -28.663 13.135 -0.048 1.00 94.19 1005 TYR A C 1
ATOM 7852 O O . TYR A 1 1005 ? -29.620 13.338 -0.801 1.00 94.19 1005 TYR A O 1
ATOM 7860 N N . ASP A 1 1006 ? -27.715 14.055 0.159 1.00 92.50 1006 ASP A N 1
ATOM 7861 C CA . ASP A 1 1006 ? -27.523 15.200 -0.749 1.00 92.50 1006 ASP A CA 1
ATOM 7862 C C . ASP A 1 1006 ? -26.727 14.788 -2.006 1.00 92.50 1006 ASP A C 1
ATOM 7864 O O . ASP A 1 1006 ? -26.458 13.603 -2.220 1.00 92.50 1006 ASP A O 1
ATOM 7868 N N . ARG A 1 1007 ? -26.383 15.756 -2.863 1.00 92.38 1007 ARG A N 1
ATOM 7869 C CA . ARG A 1 1007 ? -25.759 15.500 -4.172 1.00 92.38 1007 ARG A CA 1
ATOM 7870 C C . ARG A 1 1007 ? -24.265 15.184 -4.097 1.00 92.38 1007 ARG A C 1
ATOM 7872 O O . ARG A 1 1007 ? -23.740 14.564 -5.012 1.00 92.38 1007 ARG A O 1
ATOM 7879 N N . LEU A 1 1008 ? -23.599 15.560 -3.004 1.00 89.56 1008 LEU A N 1
ATOM 7880 C CA . LEU A 1 1008 ? -22.251 15.080 -2.680 1.00 89.56 1008 LEU A CA 1
ATOM 7881 C C . LEU A 1 1008 ? -22.320 13.696 -2.010 1.00 89.56 1008 LEU A C 1
ATOM 7883 O O . LEU A 1 1008 ? -21.401 12.894 -2.143 1.00 89.56 1008 LEU A O 1
ATOM 7887 N N . GLY A 1 1009 ? -23.438 13.397 -1.340 1.00 88.56 1009 GLY A N 1
ATOM 7888 C CA . GLY A 1 1009 ? -23.836 12.061 -0.901 1.00 88.56 1009 GLY A CA 1
ATOM 7889 C C . GLY A 1 1009 ? -24.297 11.955 0.554 1.00 88.56 1009 GLY A C 1
ATOM 7890 O O . GLY A 1 1009 ? -24.602 10.847 0.986 1.00 88.56 1009 GLY A O 1
ATOM 7891 N N . ARG A 1 1010 ? -24.346 13.049 1.331 1.00 91.19 1010 ARG A N 1
ATOM 7892 C CA . ARG A 1 1010 ? -24.384 13.003 2.820 1.00 91.19 1010 ARG A CA 1
ATOM 7893 C C . ARG A 1 1010 ? -25.760 12.743 3.381 1.00 91.19 1010 ARG A C 1
ATOM 7895 O O . ARG A 1 1010 ? -26.704 13.306 2.833 1.00 91.19 1010 ARG A O 1
ATOM 7902 N N . PRO A 1 1011 ? -25.885 11.979 4.491 1.00 91.81 1011 PRO A N 1
ATOM 7903 C CA . PRO A 1 1011 ? -27.105 11.898 5.286 1.00 91.81 1011 PRO A CA 1
ATOM 7904 C C . PRO A 1 1011 ? -27.621 13.300 5.635 1.00 91.81 1011 PRO A C 1
ATOM 7906 O O . PRO A 1 1011 ? -27.217 13.905 6.617 1.00 91.81 1011 PRO A O 1
ATOM 7909 N N . CYS A 1 1012 ? -28.505 13.835 4.799 1.00 94.00 1012 CYS A N 1
ATOM 7910 C CA . CYS A 1 1012 ? -29.050 15.186 4.927 1.00 94.00 1012 CYS A CA 1
ATOM 7911 C C . CYS A 1 1012 ? -30.422 15.163 5.607 1.00 94.00 1012 CYS A C 1
ATOM 7913 O O . CYS A 1 1012 ? -30.912 16.178 6.108 1.00 94.00 1012 CYS A O 1
ATOM 7915 N N . TRP A 1 1013 ? -31.051 13.984 5.635 1.00 94.19 1013 TRP A N 1
ATOM 7916 C CA . TRP A 1 1013 ? -32.350 13.757 6.238 1.00 94.19 1013 TRP A CA 1
ATOM 7917 C C . TRP A 1 1013 ? -32.527 12.319 6.720 1.00 94.19 1013 TRP A C 1
ATOM 7919 O O . TRP A 1 1013 ? -32.149 11.354 6.048 1.00 94.19 1013 TRP A O 1
ATOM 7929 N N . ARG A 1 1014 ? -33.205 12.183 7.861 1.00 92.12 1014 ARG A N 1
ATOM 7930 C CA . ARG A 1 1014 ? -33.611 10.911 8.455 1.00 92.12 1014 ARG A CA 1
ATOM 7931 C C . ARG A 1 1014 ? -35.001 11.011 9.077 1.00 92.12 1014 ARG A C 1
ATOM 7933 O O . ARG A 1 1014 ? -35.214 11.782 10.015 1.00 92.12 1014 ARG A O 1
ATOM 7940 N N . GLY A 1 1015 ? -35.921 10.168 8.617 1.00 91.69 1015 GLY A N 1
ATOM 7941 C CA . GLY A 1 1015 ? -37.252 9.993 9.201 1.00 91.69 1015 GLY A CA 1
ATOM 7942 C C . GLY A 1 1015 ? -37.389 8.635 9.888 1.00 91.69 1015 GLY A C 1
ATOM 7943 O O . GLY A 1 1015 ? -36.909 7.628 9.378 1.00 91.69 1015 GLY A O 1
ATOM 7944 N N . ILE A 1 1016 ? -38.055 8.589 11.041 1.00 91.56 1016 ILE A N 1
ATOM 7945 C CA . ILE A 1 1016 ? -38.430 7.341 11.727 1.00 91.56 1016 ILE A CA 1
ATOM 7946 C C . ILE A 1 1016 ? -39.954 7.277 11.763 1.00 91.56 1016 ILE A C 1
ATOM 7948 O O . ILE A 1 1016 ? -40.593 8.266 12.117 1.00 91.56 1016 ILE A O 1
ATOM 7952 N N . TYR A 1 1017 ? -40.536 6.134 11.412 1.00 92.44 1017 TYR A N 1
ATOM 7953 C CA . TYR A 1 1017 ? -41.976 5.953 11.208 1.00 92.44 1017 TYR A CA 1
ATOM 7954 C C . TYR A 1 1017 ? -42.472 4.698 11.920 1.00 92.44 1017 TYR A C 1
ATOM 7956 O O . TYR A 1 1017 ? -41.806 3.670 11.878 1.00 92.44 1017 TYR A O 1
ATOM 7964 N N . HIS A 1 1018 ? -43.658 4.752 12.525 1.00 93.06 1018 HIS A N 1
ATOM 7965 C CA . HIS A 1 1018 ? -44.316 3.563 13.074 1.00 93.06 1018 HIS A CA 1
ATOM 7966 C C . HIS A 1 1018 ? -45.092 2.825 11.976 1.00 93.06 1018 HIS A C 1
ATOM 7968 O O . HIS A 1 1018 ? -45.765 3.464 11.164 1.00 93.06 1018 HIS A O 1
ATOM 7974 N N . GLU A 1 1019 ? -45.056 1.490 11.953 1.00 88.62 1019 GLU A N 1
ATOM 7975 C CA . GLU A 1 1019 ? -45.666 0.692 10.875 1.00 88.62 1019 GLU A CA 1
ATOM 7976 C C . GLU A 1 1019 ? -47.184 0.892 10.744 1.00 88.62 1019 GLU A C 1
ATOM 7978 O O . GLU A 1 1019 ? -47.717 0.897 9.638 1.00 88.62 1019 GLU A O 1
ATOM 7983 N N . SER A 1 1020 ? -47.887 1.144 11.853 1.00 90.69 1020 SER A N 1
ATOM 7984 C CA . SER A 1 1020 ? -49.322 1.482 11.837 1.00 90.69 1020 SER A CA 1
ATOM 7985 C C . SER A 1 1020 ? -49.629 2.947 11.478 1.00 90.69 1020 SER A C 1
ATOM 7987 O O . SER A 1 1020 ? -50.783 3.375 11.535 1.00 90.69 1020 SER A O 1
ATOM 7989 N N . SER A 1 1021 ? -48.621 3.759 11.150 1.00 88.31 1021 SER A N 1
ATOM 7990 C CA . SER A 1 1021 ? -48.765 5.166 10.744 1.00 88.31 1021 SER A CA 1
ATOM 7991 C C . SER A 1 1021 ? -47.648 5.599 9.774 1.00 88.31 1021 SER A C 1
ATOM 7993 O O . SER A 1 1021 ? -46.985 6.610 10.007 1.00 88.31 1021 SER A O 1
ATOM 7995 N N . PRO A 1 1022 ? -47.446 4.890 8.644 1.00 84.44 1022 PRO A N 1
ATOM 7996 C CA . PRO A 1 1022 ? -46.260 5.033 7.792 1.00 84.44 1022 PRO A CA 1
ATOM 7997 C C . PRO A 1 1022 ? -46.170 6.384 7.062 1.00 84.44 1022 PRO A C 1
ATOM 7999 O O . PRO A 1 1022 ? -45.124 6.723 6.522 1.00 84.44 1022 PRO A O 1
ATOM 8002 N N . LEU A 1 1023 ? -47.254 7.168 7.047 1.00 86.56 1023 LEU A N 1
ATOM 8003 C CA . LEU A 1 1023 ? -47.310 8.514 6.463 1.00 86.56 1023 LEU A CA 1
ATOM 8004 C C . LEU A 1 1023 ? -46.969 9.632 7.465 1.00 86.56 1023 LEU A C 1
ATOM 8006 O O . LEU A 1 1023 ? -46.945 10.801 7.088 1.00 86.56 1023 LEU A O 1
ATOM 8010 N N . ARG A 1 1024 ? -46.741 9.307 8.745 1.00 85.62 1024 ARG A N 1
ATOM 8011 C CA . ARG A 1 1024 ? -46.446 10.283 9.800 1.00 85.62 1024 ARG A CA 1
ATOM 8012 C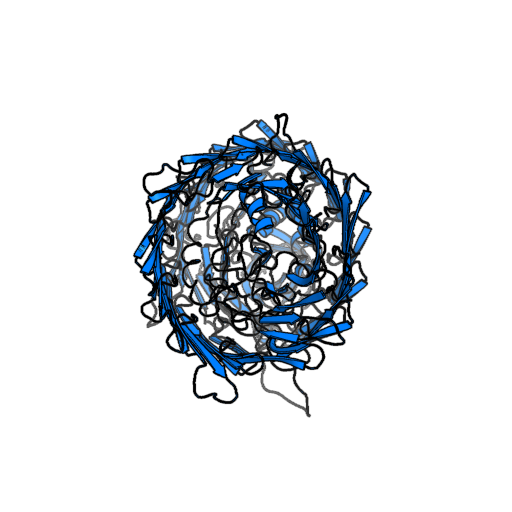 C . ARG A 1 1024 ? -45.164 9.897 10.524 1.00 85.62 1024 ARG A C 1
ATOM 8014 O O . ARG A 1 1024 ? -45.125 8.883 11.214 1.00 85.62 1024 ARG A O 1
ATOM 8021 N N . ALA A 1 1025 ? -44.145 10.744 10.411 1.00 84.06 1025 ALA A N 1
ATOM 8022 C CA . ALA A 1 1025 ? -42.913 10.565 11.162 1.00 84.06 1025 ALA A CA 1
ATOM 8023 C C . ALA A 1 1025 ? -43.189 10.598 12.679 1.00 84.06 1025 ALA A C 1
ATOM 8025 O O . ALA A 1 1025 ? -43.935 11.438 13.189 1.00 84.06 1025 ALA A O 1
ATOM 8026 N N . GLU A 1 1026 ? -42.564 9.671 13.394 1.00 86.81 1026 GLU A N 1
ATOM 8027 C CA . GLU A 1 1026 ? -42.394 9.667 14.846 1.00 86.81 1026 GLU A CA 1
ATOM 8028 C C . GLU A 1 1026 ? -41.355 10.714 15.267 1.00 86.81 1026 GLU A C 1
ATOM 8030 O O . GLU A 1 1026 ? -41.560 11.426 16.250 1.00 86.81 1026 GLU A O 1
ATOM 8035 N N . ARG A 1 1027 ? -40.258 10.786 14.499 1.00 86.38 1027 ARG A N 1
ATOM 8036 C CA . ARG A 1 1027 ? -39.111 11.690 14.640 1.00 86.38 1027 ARG A CA 1
ATOM 8037 C C . ARG A 1 1027 ? -38.591 12.010 13.239 1.00 86.38 1027 ARG A C 1
ATOM 8039 O O . ARG A 1 1027 ? -38.556 11.122 12.388 1.00 86.38 1027 ARG A O 1
ATOM 8046 N N . GLU A 1 1028 ? -38.168 13.244 13.012 1.00 90.00 1028 GLU A N 1
ATOM 8047 C CA . GLU A 1 1028 ? -37.607 13.695 11.736 1.00 90.00 1028 GLU A CA 1
ATOM 8048 C C . GLU A 1 1028 ? -36.410 14.602 12.012 1.00 90.00 1028 GLU A C 1
ATOM 8050 O O . GLU A 1 1028 ? -36.528 15.534 12.809 1.00 90.00 1028 GLU A O 1
ATOM 8055 N N . CYS A 1 1029 ? -35.275 14.316 11.379 1.00 89.94 1029 CYS A N 1
ATOM 8056 C CA . CYS A 1 1029 ? -34.008 15.008 11.577 1.00 89.94 1029 CYS A CA 1
ATOM 8057 C C . CYS A 1 1029 ? -33.436 15.445 10.225 1.00 89.94 1029 CYS A C 1
ATOM 8059 O O . CYS A 1 1029 ? -33.329 14.625 9.317 1.00 89.94 1029 CYS A O 1
ATOM 8061 N N . TRP A 1 1030 ? -33.061 16.716 10.116 1.00 92.81 1030 TRP A N 1
ATOM 8062 C CA . TRP A 1 1030 ? -32.315 17.289 8.996 1.00 92.81 1030 TRP A CA 1
ATOM 8063 C C . TRP A 1 1030 ? -30.882 17.592 9.438 1.00 92.81 1030 TRP A C 1
ATOM 8065 O O . TRP A 1 1030 ? -30.661 17.967 10.592 1.00 92.81 1030 TRP A O 1
ATOM 8075 N N . GLN A 1 1031 ? -29.931 17.430 8.525 1.00 93.94 1031 GLN A N 1
ATOM 8076 C CA . GLN A 1 1031 ? -28.495 17.578 8.749 1.00 93.94 1031 GLN A CA 1
ATOM 8077 C C . GLN A 1 1031 ? -27.906 18.458 7.639 1.00 93.94 1031 GLN A C 1
ATOM 8079 O O . GLN A 1 1031 ? -28.146 18.231 6.454 1.00 93.94 1031 GLN A O 1
ATOM 8084 N N . GLU A 1 1032 ? -27.194 19.509 8.041 1.00 95.06 1032 GLU A N 1
ATOM 8085 C CA . GLU A 1 1032 ? -26.624 20.538 7.166 1.00 95.06 1032 GLU A CA 1
ATOM 8086 C C . GLU A 1 1032 ? -25.112 20.608 7.414 1.00 95.06 1032 GLU A C 1
ATOM 8088 O O . GLU A 1 1032 ? -24.672 20.621 8.567 1.00 95.06 1032 GLU A O 1
ATOM 8093 N N . TYR A 1 1033 ? -24.326 20.679 6.341 1.00 93.75 1033 TYR A N 1
ATOM 8094 C CA . TYR A 1 1033 ? -22.866 20.565 6.364 1.00 93.75 1033 TYR A CA 1
ATOM 8095 C C . TYR A 1 1033 ? -22.213 21.763 5.658 1.00 93.75 1033 TYR A C 1
ATOM 8097 O O . TYR A 1 1033 ? -22.829 22.353 4.768 1.00 93.75 1033 TYR A O 1
ATOM 8105 N N . ASP A 1 1034 ? -20.983 22.129 6.032 1.00 91.62 1034 ASP A N 1
ATOM 8106 C CA . ASP A 1 1034 ? -20.214 23.141 5.293 1.00 91.62 1034 ASP A CA 1
ATOM 8107 C C . ASP A 1 1034 ? -19.554 22.566 4.025 1.00 91.62 1034 ASP A C 1
ATOM 8109 O O . ASP A 1 1034 ? -19.726 21.394 3.666 1.00 91.62 1034 ASP A O 1
ATOM 8113 N N . LEU A 1 1035 ? -18.813 23.415 3.307 1.00 90.25 1035 LEU A N 1
ATOM 8114 C CA . LEU A 1 1035 ? -18.093 22.985 2.112 1.00 90.25 1035 LEU A CA 1
ATOM 8115 C C . LEU A 1 1035 ? -16.915 22.058 2.418 1.00 90.25 1035 LEU A C 1
ATOM 8117 O O . LEU A 1 1035 ? -16.558 21.327 1.520 1.00 90.25 1035 LEU A O 1
ATOM 8121 N N . ARG A 1 1036 ? -16.363 22.006 3.638 1.00 87.31 1036 ARG A N 1
ATOM 8122 C CA . ARG A 1 1036 ? -15.377 20.987 4.076 1.00 87.31 1036 ARG A CA 1
ATOM 8123 C C . ARG A 1 1036 ? -16.060 19.743 4.664 1.00 87.31 1036 ARG A C 1
ATOM 8125 O O . ARG A 1 1036 ? -15.425 18.897 5.276 1.00 87.31 1036 ARG A O 1
ATOM 8132 N N . HIS A 1 1037 ? -17.380 19.657 4.504 1.00 89.19 1037 HIS A N 1
ATOM 8133 C CA . HIS A 1 1037 ? -18.238 18.601 5.018 1.00 89.19 1037 HIS A CA 1
ATOM 8134 C C . HIS A 1 1037 ? -18.253 18.448 6.549 1.00 89.19 1037 HIS A C 1
ATOM 8136 O O . HIS A 1 1037 ? -18.688 17.417 7.059 1.00 89.19 1037 HIS A O 1
ATOM 8142 N N . ASN A 1 1038 ? -17.897 19.491 7.300 1.00 92.19 1038 ASN A N 1
ATOM 8143 C CA . ASN A 1 1038 ? -18.178 19.530 8.731 1.00 92.19 1038 ASN A CA 1
ATOM 8144 C C . ASN A 1 1038 ? -19.696 19.633 8.957 1.00 92.19 1038 ASN A C 1
ATOM 8146 O O . ASN A 1 1038 ? -20.359 20.469 8.337 1.00 92.19 1038 ASN A O 1
ATOM 8150 N N . LEU A 1 1039 ? -20.259 18.834 9.868 1.00 93.81 1039 LEU A N 1
ATOM 8151 C CA . LEU A 1 1039 ? -21.677 18.900 10.247 1.00 93.81 1039 LEU A CA 1
ATOM 8152 C C . LEU A 1 1039 ? -21.963 20.198 11.024 1.00 93.81 1039 LEU A C 1
ATOM 8154 O O . LEU A 1 1039 ? -21.753 20.258 12.230 1.00 93.81 1039 LEU A O 1
ATOM 8158 N N . VAL A 1 1040 ? -22.467 21.242 10.360 1.00 95.12 1040 VAL A N 1
ATOM 8159 C CA . VAL A 1 1040 ? -22.692 22.564 10.982 1.00 95.12 1040 VAL A CA 1
ATOM 8160 C C . VAL A 1 1040 ? -24.035 22.705 11.695 1.00 95.12 1040 VAL A C 1
ATOM 8162 O O . VAL A 1 1040 ? -24.153 23.533 12.604 1.00 95.12 1040 VAL A O 1
ATOM 8165 N N . ARG A 1 1041 ? -25.062 21.924 11.333 1.00 93.56 1041 ARG A N 1
ATOM 8166 C CA . ARG A 1 1041 ? -26.373 21.976 12.006 1.00 93.56 1041 ARG A CA 1
ATOM 8167 C C . ARG A 1 1041 ? -27.109 20.639 11.958 1.00 93.56 1041 ARG A C 1
ATOM 8169 O O . ARG A 1 1041 ? -27.241 20.029 10.902 1.00 93.56 1041 ARG A O 1
ATOM 8176 N N . GLU A 1 1042 ? -27.692 20.252 13.091 1.00 92.06 1042 GLU A N 1
ATOM 8177 C CA . GLU A 1 1042 ? -28.758 19.244 13.156 1.00 92.06 1042 GLU A CA 1
ATOM 8178 C C . GLU A 1 1042 ? -30.077 19.912 13.552 1.00 92.06 1042 GLU A C 1
ATOM 8180 O O . GLU A 1 1042 ? -30.103 20.771 14.439 1.00 92.06 1042 GLU A O 1
ATOM 8185 N N . ARG A 1 1043 ? -31.191 19.506 12.936 1.00 90.56 1043 ARG A N 1
ATOM 8186 C CA . ARG A 1 1043 ? -32.520 20.081 13.187 1.00 90.56 1043 ARG A CA 1
ATOM 8187 C C . ARG A 1 1043 ? -33.585 18.996 13.309 1.00 90.56 1043 ARG A C 1
ATOM 8189 O O . ARG A 1 1043 ? -33.868 18.288 12.347 1.00 90.56 1043 ARG A O 1
ATOM 8196 N N . GLU A 1 1044 ? -34.218 18.900 14.473 1.00 86.38 1044 GLU A N 1
ATOM 8197 C CA . GLU A 1 1044 ? -35.241 17.897 14.772 1.00 86.38 1044 GLU A CA 1
ATOM 8198 C C . GLU A 1 1044 ? -36.646 18.518 14.727 1.00 86.38 1044 GLU A C 1
ATOM 8200 O O . GLU A 1 1044 ? -36.990 19.381 15.534 1.00 86.38 1044 GLU A O 1
ATOM 8205 N N . VAL A 1 1045 ? -37.462 18.093 13.760 1.00 78.75 1045 VAL A N 1
ATOM 8206 C CA . VAL A 1 1045 ? -38.692 18.805 13.355 1.00 78.75 1045 VAL A CA 1
ATOM 8207 C C . VAL A 1 1045 ? -39.956 18.251 14.027 1.00 78.75 1045 VAL A C 1
ATOM 8209 O O . VAL A 1 1045 ? -40.941 18.971 14.193 1.00 78.75 1045 VAL A O 1
ATOM 8212 N N . VAL A 1 1046 ? -39.948 16.981 14.444 1.00 74.94 1046 VAL A N 1
ATOM 8213 C CA . VAL A 1 1046 ? -41.144 16.271 14.932 1.00 74.94 1046 VAL A CA 1
ATOM 8214 C C . VAL A 1 1046 ? -40.932 15.727 16.345 1.00 74.94 1046 VAL A C 1
ATOM 8216 O O . VAL A 1 1046 ? -39.938 15.062 16.610 1.00 74.94 1046 VAL A O 1
ATOM 8219 N N . LYS A 1 1047 ? -41.892 16.005 17.244 1.00 65.06 1047 LYS A N 1
ATOM 8220 C CA . LYS A 1 1047 ? -41.933 15.624 18.677 1.00 65.06 1047 LYS A CA 1
ATOM 8221 C C . LYS A 1 1047 ? -40.757 16.095 19.563 1.00 65.06 1047 LYS A C 1
ATOM 8223 O O . LYS A 1 1047 ? -40.790 15.818 20.760 1.00 65.06 1047 LYS A O 1
ATOM 8228 N N . SER A 1 1048 ? -39.778 16.837 19.045 1.00 61.91 1048 SER A N 1
ATOM 8229 C CA . SER A 1 1048 ? -38.648 17.317 19.853 1.00 61.91 1048 SER A CA 1
ATOM 8230 C C . SER A 1 1048 ? -38.993 18.534 20.727 1.00 61.91 1048 SER A C 1
ATOM 8232 O O . SER A 1 1048 ? -39.522 19.519 20.206 1.00 61.91 1048 SER A O 1
ATOM 8234 N N . PRO A 1 1049 ? -38.642 18.535 22.030 1.00 56.66 1049 PRO A N 1
ATOM 8235 C CA . PRO A 1 1049 ? -38.571 19.757 22.833 1.00 56.66 1049 PRO A CA 1
ATOM 8236 C C . PRO A 1 1049 ? -37.308 20.589 22.532 1.00 56.66 1049 PRO A C 1
ATOM 8238 O O . PRO A 1 1049 ? -37.225 21.739 22.956 1.00 56.66 1049 PRO A O 1
ATOM 8241 N N . TRP A 1 1050 ? -36.336 20.025 21.804 1.00 62.31 1050 TRP A N 1
ATOM 8242 C CA . TRP A 1 1050 ? -35.013 20.595 21.544 1.00 62.31 1050 TRP A CA 1
ATOM 8243 C C . TRP A 1 1050 ? -34.733 20.629 20.022 1.00 62.31 1050 TRP A C 1
ATOM 8245 O O . TRP A 1 1050 ? -34.038 19.759 19.497 1.00 62.31 1050 TRP A O 1
ATOM 8255 N N . PRO A 1 1051 ? -35.298 21.593 19.270 1.00 75.81 1051 PRO A N 1
ATOM 8256 C CA . PRO A 1 1051 ? -35.404 21.499 17.810 1.00 75.81 1051 PRO A CA 1
ATOM 8257 C C . PRO A 1 1051 ? -34.102 21.655 17.005 1.00 75.81 1051 PRO A C 1
ATOM 8259 O O . PRO A 1 1051 ? -34.141 21.419 15.799 1.00 75.81 1051 PRO A O 1
ATOM 8262 N N . TRP A 1 1052 ? -32.969 22.069 17.591 1.00 86.81 1052 TRP A N 1
ATOM 8263 C CA . TRP A 1 1052 ? -31.697 22.162 16.852 1.00 86.81 1052 TRP A CA 1
ATOM 8264 C C . TRP A 1 1052 ? -30.420 22.143 17.710 1.00 86.81 1052 TRP A C 1
ATOM 8266 O O . TRP A 1 1052 ? -30.418 22.567 18.875 1.00 86.81 1052 TRP A O 1
ATOM 8276 N N . LYS A 1 1053 ? -29.326 21.718 17.060 1.00 90.44 1053 LYS A N 1
ATOM 8277 C CA . LYS A 1 1053 ? -27.913 21.854 17.452 1.00 90.44 1053 LYS A CA 1
ATOM 8278 C C . LYS A 1 1053 ? -27.152 22.596 16.345 1.00 90.44 1053 LYS A C 1
ATOM 8280 O O . LYS A 1 1053 ? -27.470 22.410 15.174 1.00 90.44 1053 LYS A O 1
ATOM 8285 N N . GLU A 1 1054 ? -26.144 23.384 16.694 1.00 94.56 1054 GLU A N 1
ATOM 8286 C CA . GLU A 1 1054 ? -25.231 24.037 15.746 1.00 94.56 1054 GLU A CA 1
ATOM 8287 C C . GLU A 1 1054 ? -23.774 23.862 16.175 1.00 94.56 1054 GLU A C 1
ATOM 8289 O O . GLU A 1 1054 ? -23.466 23.864 17.369 1.00 94.56 1054 GLU A O 1
ATOM 8294 N N . TYR A 1 1055 ? -22.892 23.775 15.184 1.00 95.31 1055 TYR A N 1
ATOM 8295 C CA . TYR A 1 1055 ? -21.460 23.557 15.334 1.00 95.31 1055 TYR A CA 1
ATOM 8296 C C . TYR A 1 1055 ? -20.715 24.600 14.490 1.00 95.31 1055 TYR A C 1
ATOM 8298 O O . TYR A 1 1055 ? -21.004 24.782 13.307 1.00 95.31 1055 TYR A O 1
ATOM 8306 N N . GLY A 1 1056 ? -19.793 25.328 15.113 1.00 95.12 1056 GLY A N 1
ATOM 8307 C CA . GLY A 1 1056 ? -18.941 26.327 14.476 1.00 95.12 1056 GLY A CA 1
ATOM 8308 C C . GLY A 1 1056 ? -17.490 25.868 14.500 1.00 95.12 1056 GLY A C 1
ATOM 8309 O O . GLY A 1 1056 ? -16.960 25.574 15.569 1.00 95.12 1056 GLY A O 1
ATOM 8310 N N . TYR A 1 1057 ? -16.858 25.833 13.332 1.00 94.00 1057 TYR A N 1
ATOM 8311 C CA . TYR A 1 1057 ? -15.497 25.339 13.131 1.00 94.00 1057 TYR A CA 1
ATOM 8312 C C . TYR A 1 1057 ? -14.575 26.485 12.712 1.00 94.00 1057 TYR A C 1
ATOM 8314 O O . TYR A 1 1057 ? -14.978 27.336 11.917 1.00 94.00 1057 TYR A O 1
ATOM 8322 N N . GLU A 1 1058 ? -13.341 26.498 13.214 1.00 90.00 1058 GLU A N 1
ATOM 8323 C CA . GLU A 1 1058 ? -12.281 27.363 12.684 1.00 90.00 1058 GLU A CA 1
ATOM 8324 C C . GLU A 1 1058 ? -11.554 26.694 11.501 1.00 90.00 1058 GLU A C 1
ATOM 8326 O O . GLU A 1 1058 ? -11.969 25.639 11.009 1.00 90.00 1058 GLU A O 1
ATOM 8331 N N . ALA A 1 1059 ? -10.506 27.338 10.982 1.00 86.75 1059 ALA A N 1
ATOM 8332 C CA . ALA A 1 1059 ? -9.693 26.782 9.902 1.00 86.75 1059 ALA A CA 1
ATOM 8333 C C . ALA A 1 1059 ? -8.928 25.533 10.384 1.00 86.75 1059 ALA A C 1
ATOM 8335 O O . ALA A 1 1059 ? -8.477 25.492 11.527 1.00 86.75 1059 ALA A O 1
ATOM 8336 N N . GLY A 1 1060 ? -8.783 24.516 9.530 1.00 79.38 1060 GLY A N 1
ATOM 8337 C CA . GLY A 1 1060 ? -8.217 23.219 9.937 1.00 79.38 1060 GLY A CA 1
ATOM 8338 C C . GLY A 1 1060 ? -9.156 22.364 10.803 1.00 79.38 1060 GLY A C 1
ATOM 8339 O O . GLY A 1 1060 ? -8.683 21.523 11.556 1.00 79.38 1060 GLY A O 1
ATOM 8340 N N . ASP A 1 1061 ? -10.467 22.613 10.718 1.00 87.94 1061 ASP A N 1
ATOM 8341 C CA . ASP A 1 1061 ? -11.553 21.723 11.180 1.00 87.94 1061 ASP A CA 1
ATOM 8342 C C . ASP A 1 1061 ? -11.646 21.493 12.699 1.00 87.94 1061 ASP A C 1
ATOM 8344 O O . ASP A 1 1061 ? -12.392 20.648 13.193 1.00 87.94 1061 ASP A O 1
ATOM 8348 N N . TYR A 1 1062 ? -10.977 22.347 13.470 1.00 90.19 1062 TYR A N 1
ATOM 8349 C CA . TYR A 1 1062 ? -11.154 22.439 14.914 1.00 90.19 1062 TYR A CA 1
ATOM 8350 C C . TYR A 1 1062 ? -12.547 22.995 15.261 1.00 90.19 1062 TYR A C 1
ATOM 8352 O O . TYR A 1 1062 ? -12.925 24.092 14.839 1.00 90.19 1062 TYR A O 1
ATOM 8360 N N . LEU A 1 1063 ? -13.312 22.255 16.070 1.00 94.62 1063 LEU A N 1
ATOM 8361 C CA . LEU A 1 1063 ? -14.611 22.690 16.593 1.00 94.62 1063 LEU A CA 1
ATOM 8362 C C . LEU A 1 1063 ? -14.408 23.844 17.587 1.00 94.62 1063 LEU A C 1
ATOM 8364 O O . LEU A 1 1063 ? -14.005 23.622 18.722 1.00 94.62 1063 LEU A O 1
ATOM 8368 N N . GLN A 1 1064 ? -14.714 25.075 17.187 1.00 93.81 1064 GLN A N 1
ATOM 8369 C CA . GLN A 1 1064 ? -14.544 26.273 18.014 1.00 93.81 1064 GLN A CA 1
ATOM 8370 C C . GLN A 1 1064 ? -15.744 26.522 18.945 1.00 93.81 1064 GLN A C 1
ATOM 8372 O O . GLN A 1 1064 ? -15.580 26.984 20.077 1.00 93.81 1064 GLN A O 1
ATOM 8377 N N . GLU A 1 1065 ? -16.964 26.222 18.490 1.00 94.75 1065 GLU A N 1
ATOM 8378 C CA . GLU A 1 1065 ? -18.198 26.503 19.230 1.00 94.75 1065 GLU A CA 1
ATOM 8379 C C . GLU A 1 1065 ? -19.278 25.437 18.997 1.00 94.75 1065 GLU A C 1
ATOM 8381 O O . GLU A 1 1065 ? -19.518 25.010 17.872 1.00 94.75 1065 GLU A O 1
ATOM 8386 N N . TYR A 1 1066 ? -19.990 25.060 20.059 1.00 94.19 1066 TYR A N 1
ATOM 8387 C CA . TYR A 1 1066 ? -21.190 24.223 20.001 1.00 94.19 1066 TYR A CA 1
ATOM 8388 C C . TYR A 1 1066 ? -22.362 24.959 20.658 1.00 94.19 1066 TYR A C 1
ATOM 8390 O O . TYR A 1 1066 ? -22.232 25.507 21.756 1.00 94.19 1066 TYR A O 1
ATOM 8398 N N . ARG A 1 1067 ? -23.519 24.992 19.992 1.00 93.75 1067 ARG A N 1
ATOM 8399 C CA . ARG A 1 1067 ? -24.733 25.671 20.471 1.00 93.75 1067 ARG A CA 1
ATOM 8400 C C . ARG A 1 1067 ? -25.944 24.760 20.382 1.00 93.75 1067 ARG A C 1
ATOM 8402 O O . ARG A 1 1067 ? -26.071 23.947 19.472 1.00 93.75 1067 ARG A O 1
ATOM 8409 N N . THR A 1 1068 ? -26.903 24.975 21.274 1.00 89.06 1068 THR A N 1
ATOM 8410 C CA . THR A 1 1068 ? -28.225 24.347 21.181 1.00 89.06 1068 THR A CA 1
ATOM 8411 C C . THR A 1 1068 ? -29.339 25.368 21.366 1.00 89.06 1068 THR A C 1
ATOM 8413 O O . THR A 1 1068 ? -29.187 26.374 22.064 1.00 89.06 1068 THR A O 1
ATOM 8416 N N . CYS A 1 1069 ? -30.513 25.025 20.846 1.00 82.44 1069 CYS A N 1
ATOM 8417 C CA . CYS A 1 1069 ? -31.792 25.676 21.139 1.00 82.44 1069 CYS A CA 1
ATOM 8418 C C . CYS A 1 1069 ? -32.121 25.855 22.640 1.00 82.44 1069 CYS A C 1
ATOM 8420 O O . CYS A 1 1069 ? -33.006 26.641 22.972 1.00 82.44 1069 CYS A O 1
ATOM 8422 N N . THR A 1 1070 ? -31.433 25.148 23.545 1.00 81.00 1070 THR A N 1
ATOM 8423 C CA . THR A 1 1070 ? -31.659 25.200 25.003 1.00 81.00 1070 THR A CA 1
ATOM 8424 C C . THR A 1 1070 ? -30.984 26.392 25.691 1.00 81.00 1070 THR A C 1
ATOM 8426 O O . THR A 1 1070 ? -31.281 26.684 26.847 1.00 81.00 1070 THR A O 1
ATOM 8429 N N . GLY A 1 1071 ? -30.054 27.065 25.003 1.00 82.44 1071 GLY A N 1
ATOM 8430 C CA . GLY A 1 1071 ? -29.157 28.058 25.595 1.00 82.44 1071 GLY A CA 1
ATOM 8431 C C . GLY A 1 1071 ? -27.811 27.494 26.067 1.00 82.44 1071 GLY A C 1
ATOM 8432 O O . GLY A 1 1071 ? -26.931 28.286 26.404 1.00 82.44 1071 GLY A O 1
ATOM 8433 N N . ILE A 1 1072 ? -27.598 26.168 26.041 1.00 87.19 1072 ILE A N 1
ATOM 8434 C CA . ILE A 1 1072 ? -26.244 25.599 26.157 1.00 87.19 1072 ILE A CA 1
ATOM 8435 C C . ILE A 1 1072 ? -25.392 26.141 25.005 1.00 87.19 1072 ILE A C 1
ATOM 8437 O O . ILE A 1 1072 ? -25.740 25.976 23.830 1.00 87.19 1072 ILE A O 1
ATOM 8441 N N . ARG A 1 1073 ? -24.276 26.766 25.380 1.00 92.25 1073 ARG A N 1
ATOM 8442 C CA . ARG A 1 1073 ? -23.207 27.244 24.510 1.00 92.25 1073 ARG A CA 1
ATOM 8443 C C . ARG A 1 1073 ? -21.889 26.772 25.100 1.00 92.25 1073 ARG A C 1
ATOM 8445 O O . ARG A 1 1073 ? -21.560 27.129 26.229 1.00 92.25 1073 ARG A O 1
ATOM 8452 N N . GLU A 1 1074 ? -21.143 26.008 24.326 1.00 91.88 1074 GLU A N 1
ATOM 8453 C CA . GLU A 1 1074 ? -19.786 25.603 24.648 1.00 91.88 1074 GLU A CA 1
ATOM 8454 C C . GLU A 1 1074 ? -18.814 26.246 23.671 1.00 91.88 1074 GLU A C 1
ATOM 8456 O O . GLU A 1 1074 ? -19.120 26.409 22.491 1.00 91.88 1074 GLU A O 1
ATOM 8461 N N . GLN A 1 1075 ? -17.645 26.616 24.179 1.00 92.56 1075 GLN A N 1
ATOM 8462 C CA . GLN A 1 1075 ? -16.545 27.136 23.383 1.00 92.56 1075 GLN A CA 1
ATOM 8463 C C . GLN A 1 1075 ? -15.294 26.322 23.687 1.00 92.56 1075 GLN A C 1
ATOM 8465 O O . GLN A 1 1075 ? -15.128 25.798 24.797 1.00 92.56 1075 GLN A O 1
ATOM 8470 N N . PHE A 1 1076 ? -14.437 26.224 22.682 1.00 92.75 1076 PHE A N 1
ATOM 8471 C CA . PHE A 1 1076 ? -13.183 25.496 22.720 1.00 92.75 1076 PHE A CA 1
ATOM 8472 C C . PHE A 1 1076 ? -12.082 26.384 22.139 1.00 92.75 1076 PHE A C 1
ATOM 8474 O O . PHE A 1 1076 ? -12.336 27.306 21.365 1.00 92.75 1076 PHE A O 1
ATOM 8481 N N . SER A 1 1077 ? -10.848 26.130 22.551 1.00 92.31 1077 SER A N 1
ATOM 8482 C CA . SER A 1 1077 ? -9.669 26.831 22.051 1.00 92.31 1077 SER A CA 1
ATOM 8483 C C . SER A 1 1077 ? -8.488 25.885 22.121 1.00 92.31 1077 SER A C 1
ATOM 8485 O O . SER A 1 1077 ? -8.355 25.162 23.111 1.00 92.31 1077 SER A O 1
ATOM 8487 N N . TYR A 1 1078 ? -7.641 25.909 21.102 1.00 92.81 1078 TYR A N 1
ATOM 8488 C CA . TYR A 1 1078 ? -6.558 24.949 20.926 1.00 92.81 1078 TYR A CA 1
ATOM 8489 C C . TYR A 1 1078 ? -5.196 25.652 20.939 1.00 92.81 1078 TYR A C 1
ATOM 8491 O O . TYR A 1 1078 ? -5.114 26.876 20.805 1.00 92.81 1078 TYR A O 1
ATOM 8499 N N . ASP A 1 1079 ? -4.115 24.898 21.125 1.00 92.12 1079 ASP A N 1
ATOM 8500 C CA . ASP A 1 1079 ? -2.781 25.355 20.737 1.00 92.12 1079 ASP A CA 1
ATOM 8501 C C . ASP A 1 1079 ? -2.429 24.987 19.287 1.00 92.12 1079 ASP A C 1
ATOM 8503 O O . ASP A 1 1079 ? -3.259 24.478 18.524 1.00 92.12 1079 ASP A O 1
ATOM 8507 N N . ALA A 1 1080 ? -1.204 25.330 18.887 1.00 91.00 1080 ALA A N 1
ATOM 8508 C CA . ALA A 1 1080 ? -0.744 25.151 17.519 1.00 91.00 1080 ALA A CA 1
ATOM 8509 C C . ALA A 1 1080 ? -0.676 23.661 17.148 1.00 91.00 1080 ALA A C 1
ATOM 8511 O O . ALA A 1 1080 ? -1.091 23.305 16.049 1.00 91.00 1080 ALA A O 1
ATOM 8512 N N . ALA A 1 1081 ? -0.268 22.802 18.092 1.00 90.56 1081 ALA A N 1
ATOM 8513 C CA . ALA A 1 1081 ? -0.247 21.342 17.950 1.00 90.56 1081 ALA A CA 1
ATOM 8514 C C . ALA A 1 1081 ? -1.628 20.680 18.167 1.00 90.56 1081 ALA A C 1
ATOM 8516 O O . ALA A 1 1081 ? -1.730 19.460 18.270 1.00 90.56 1081 ALA A O 1
ATOM 8517 N N . GLY A 1 1082 ? -2.702 21.473 18.251 1.00 90.88 1082 GLY A N 1
ATOM 8518 C CA . GLY A 1 1082 ? -4.078 20.982 18.321 1.00 90.88 1082 GLY A CA 1
ATOM 8519 C C . GLY A 1 1082 ? -4.539 20.529 19.709 1.00 90.88 1082 GLY A C 1
ATOM 8520 O O . GLY A 1 1082 ? -5.657 20.033 19.839 1.00 90.88 1082 GLY A O 1
ATOM 8521 N N . ASN A 1 1083 ? -3.745 20.728 20.766 1.00 92.44 1083 ASN A N 1
ATOM 8522 C CA . ASN A 1 1083 ? -4.157 20.369 22.122 1.00 92.44 1083 ASN A CA 1
ATOM 8523 C C . ASN A 1 1083 ? -5.234 21.331 22.631 1.00 92.44 1083 ASN A C 1
ATOM 8525 O O . ASN A 1 1083 ? -5.104 22.553 22.517 1.00 92.44 1083 ASN A O 1
ATOM 8529 N N . ILE A 1 1084 ? -6.282 20.788 23.247 1.00 92.50 1084 ILE A N 1
ATOM 8530 C CA . ILE A 1 1084 ? -7.359 21.576 23.852 1.00 92.50 1084 ILE A CA 1
ATOM 8531 C C . ILE A 1 1084 ? -6.861 22.354 25.082 1.00 92.50 1084 ILE A C 1
ATOM 8533 O O . ILE A 1 1084 ? -6.121 21.830 25.913 1.00 92.50 1084 ILE A O 1
ATOM 8537 N N . ARG A 1 1085 ? -7.278 23.616 25.220 1.00 89.44 1085 ARG A N 1
ATOM 8538 C CA . ARG A 1 1085 ? -6.926 24.486 26.353 1.00 89.44 1085 ARG A CA 1
ATOM 8539 C C . ARG A 1 1085 ? -8.103 24.664 27.307 1.00 89.44 1085 ARG A C 1
ATOM 8541 O O . ARG A 1 1085 ? -9.227 24.894 26.872 1.00 89.44 1085 ARG A O 1
ATOM 8548 N N . GLU A 1 1086 ? -7.811 24.679 28.609 1.00 84.88 1086 GLU A N 1
ATOM 8549 C CA . GLU A 1 1086 ? -8.735 25.115 29.673 1.00 84.88 1086 GLU A CA 1
ATOM 8550 C C . GLU A 1 1086 ? -9.301 26.521 29.387 1.00 84.88 1086 GLU A C 1
ATOM 8552 O O . GLU A 1 1086 ? -10.509 26.746 29.457 1.00 84.88 1086 GLU A O 1
ATOM 8557 N N . HIS A 1 1087 ? -8.435 27.470 29.011 1.00 83.69 1087 HIS A N 1
ATOM 8558 C CA . HIS A 1 1087 ? -8.792 28.838 28.631 1.00 83.69 1087 HIS A CA 1
ATOM 8559 C C . HIS A 1 1087 ? -7.974 29.274 27.405 1.00 83.69 1087 HIS A C 1
ATOM 8561 O O . HIS A 1 1087 ? -6.812 28.894 27.267 1.00 83.69 1087 HIS A O 1
ATOM 8567 N N . ALA A 1 1088 ? -8.514 30.164 26.567 1.00 81.00 1088 ALA A N 1
ATOM 8568 C CA . ALA A 1 1088 ? -7.789 30.696 25.404 1.00 81.00 1088 ALA A CA 1
ATOM 8569 C C . ALA A 1 1088 ? -6.454 31.385 25.774 1.00 81.00 1088 ALA A C 1
ATOM 8571 O O . ALA A 1 1088 ? -5.497 31.350 25.001 1.00 81.00 1088 ALA A O 1
ATOM 8572 N N . SER A 1 1089 ? -6.370 31.964 26.979 1.00 84.38 1089 SER A N 1
ATOM 8573 C CA . SER A 1 1089 ? -5.166 32.594 27.536 1.00 84.38 1089 SER A CA 1
ATOM 8574 C C . SER A 1 1089 ? -4.152 31.623 28.159 1.00 84.38 1089 SER A C 1
ATOM 8576 O O . SER A 1 1089 ? -3.119 32.077 28.649 1.00 84.38 1089 SER A O 1
ATOM 8578 N N . SER A 1 1090 ? -4.435 30.318 28.205 1.00 85.75 1090 SER A N 1
ATOM 8579 C CA . SER A 1 1090 ? -3.459 29.314 28.642 1.00 85.75 1090 SER A CA 1
ATOM 8580 C C . SER A 1 1090 ? -2.295 29.220 27.651 1.00 85.75 1090 SER A C 1
ATOM 8582 O O . SER A 1 1090 ? -2.454 29.478 26.457 1.00 85.75 1090 SER A O 1
ATOM 8584 N N . GLY A 1 1091 ? -1.115 28.838 28.147 1.00 86.69 1091 GLY A N 1
ATOM 8585 C CA . GLY A 1 1091 ? 0.029 28.512 27.292 1.00 86.69 109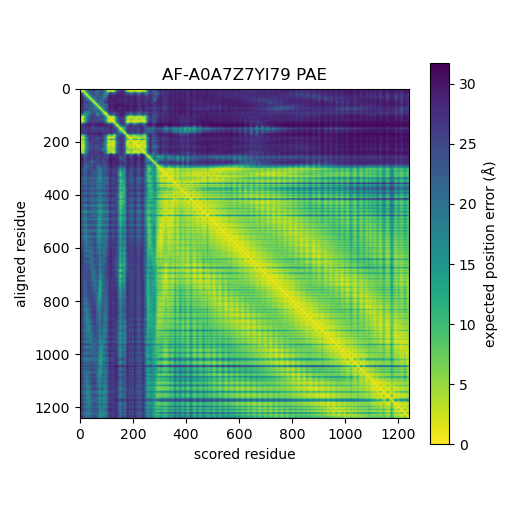1 GLY A CA 1
ATOM 8586 C C . GLY A 1 1091 ? -0.202 27.249 26.444 1.00 86.69 1091 GLY A C 1
ATOM 8587 O O . GLY A 1 1091 ? -1.227 26.583 26.606 1.00 86.69 1091 GLY A O 1
ATOM 8588 N N . PRO A 1 1092 ? 0.741 26.907 25.547 1.00 89.81 1092 PRO A N 1
ATOM 8589 C CA . PRO A 1 1092 ? 0.726 25.620 24.859 1.00 89.81 1092 PRO A CA 1
ATOM 8590 C C . PRO A 1 1092 ? 0.805 24.461 25.861 1.00 89.81 1092 PRO A C 1
ATOM 8592 O O . PRO A 1 1092 ? 1.462 24.561 26.903 1.00 89.81 1092 PRO A O 1
ATOM 8595 N N . CYS A 1 1093 ? 0.136 23.364 25.526 1.00 90.81 1093 CYS A N 1
ATOM 8596 C CA . CYS A 1 1093 ? 0.242 22.095 26.222 1.00 90.81 1093 CYS A CA 1
ATOM 8597 C C . CYS A 1 1093 ? 1.642 21.514 25.983 1.00 90.81 1093 CYS A C 1
ATOM 8599 O O . CYS A 1 1093 ? 2.117 21.469 24.848 1.00 90.81 1093 CYS A O 1
ATOM 8601 N N . ARG A 1 1094 ? 2.325 21.108 27.058 1.00 90.69 1094 ARG A N 1
ATOM 8602 C CA . ARG A 1 1094 ? 3.679 20.551 26.970 1.00 90.69 1094 ARG A CA 1
ATOM 8603 C C . ARG A 1 1094 ? 3.633 19.057 26.722 1.00 90.69 1094 ARG A C 1
ATOM 8605 O O . ARG A 1 1094 ? 2.892 18.342 27.398 1.00 90.69 1094 ARG A O 1
ATOM 8612 N N . HIS A 1 1095 ? 4.457 18.596 25.791 1.00 89.56 1095 HIS A N 1
ATOM 8613 C CA . HIS A 1 1095 ? 4.611 17.191 25.423 1.00 89.56 1095 HIS A CA 1
ATOM 8614 C C . HIS A 1 1095 ? 3.273 16.520 25.035 1.00 89.56 1095 HIS A C 1
ATOM 8616 O O . HIS A 1 1095 ? 3.103 15.315 25.224 1.00 89.56 1095 HIS A O 1
ATOM 8622 N N . ASN A 1 1096 ? 2.303 17.316 24.567 1.00 89.75 1096 ASN A N 1
ATOM 8623 C CA . ASN A 1 1096 ? 0.899 16.948 24.334 1.00 89.75 1096 ASN A CA 1
ATOM 8624 C C . ASN A 1 1096 ? 0.199 16.256 25.537 1.00 89.75 1096 ASN A C 1
ATOM 8626 O O . ASN A 1 1096 ? -0.650 15.381 25.361 1.00 89.75 1096 ASN A O 1
ATOM 8630 N N . ARG A 1 1097 ? 0.545 16.629 26.783 1.00 91.25 1097 ARG A N 1
ATOM 8631 C CA . ARG A 1 1097 ? -0.066 16.100 28.023 1.00 91.25 1097 ARG A CA 1
ATOM 8632 C C . ARG A 1 1097 ? -0.934 17.147 28.729 1.00 91.25 1097 ARG A C 1
ATOM 8634 O O . ARG A 1 1097 ? -0.447 18.121 29.301 1.00 91.25 1097 ARG A O 1
ATOM 8641 N N . LEU A 1 1098 ? -2.247 16.927 28.694 1.00 92.44 1098 LEU A N 1
ATOM 8642 C CA . LEU A 1 1098 ? -3.270 17.825 29.233 1.00 92.44 1098 LEU A CA 1
ATOM 8643 C C . LEU A 1 1098 ? -3.367 17.707 30.762 1.00 92.44 1098 LEU A C 1
ATOM 8645 O O . LEU A 1 1098 ? -3.940 16.752 31.266 1.00 92.44 1098 LEU A O 1
ATOM 8649 N N . GLU A 1 1099 ? -2.842 18.676 31.515 1.00 91.94 1099 GLU A N 1
ATOM 8650 C CA . GLU A 1 1099 ? -2.853 18.629 32.992 1.00 91.94 1099 GLU A CA 1
ATOM 8651 C C . GLU A 1 1099 ? -4.215 18.994 33.621 1.00 91.94 1099 GLU A C 1
ATOM 8653 O O . GLU A 1 1099 ? -4.543 18.504 34.704 1.00 91.94 1099 GLU A O 1
ATOM 8658 N N . ALA A 1 1100 ? -5.032 19.822 32.956 1.00 90.75 1100 ALA A N 1
ATOM 8659 C CA . ALA A 1 1100 ? -6.371 20.199 33.421 1.00 90.75 1100 ALA A CA 1
ATOM 8660 C C . ALA A 1 1100 ? -7.314 20.597 32.271 1.00 90.75 1100 ALA A C 1
ATOM 8662 O O . ALA A 1 1100 ? -6.871 21.196 31.288 1.00 90.75 1100 ALA A O 1
ATOM 8663 N N . PHE A 1 1101 ? -8.612 20.297 32.408 1.00 90.56 1101 PHE A N 1
ATOM 8664 C CA . PHE A 1 1101 ? -9.664 20.804 31.515 1.00 90.56 1101 PHE A CA 1
ATOM 8665 C C . PHE A 1 1101 ? -11.055 20.843 32.173 1.00 90.56 1101 PHE A C 1
ATOM 8667 O O . PHE A 1 1101 ? -11.577 19.816 32.606 1.00 90.56 1101 PHE A O 1
ATOM 8674 N N . ARG A 1 1102 ? -11.699 22.017 32.207 1.00 88.44 1102 ARG A N 1
ATOM 8675 C CA . ARG A 1 1102 ? -13.037 22.268 32.778 1.00 88.44 1102 ARG A CA 1
ATOM 8676 C C . ARG A 1 1102 ? -13.199 21.747 34.212 1.00 88.44 1102 ARG A C 1
ATOM 8678 O O . ARG A 1 1102 ? -14.256 21.241 34.591 1.00 88.44 1102 ARG A O 1
ATOM 8685 N N . GLY A 1 1103 ? -12.142 21.862 35.015 1.00 86.50 1103 GLY A N 1
ATOM 8686 C CA . GLY A 1 1103 ? -12.118 21.367 36.396 1.00 86.50 1103 GLY A CA 1
ATOM 8687 C C . GLY A 1 1103 ? -11.947 19.848 36.541 1.00 86.50 1103 GLY A C 1
ATOM 8688 O O . GLY A 1 1103 ? -12.093 19.335 37.648 1.00 86.50 1103 GLY A O 1
ATOM 8689 N N . LEU A 1 1104 ? -11.632 19.130 35.458 1.00 92.31 1104 LEU A N 1
ATOM 8690 C CA . LEU A 1 1104 ? -10.960 17.832 35.530 1.00 92.31 1104 LEU A CA 1
ATOM 8691 C C . LEU A 1 1104 ? -9.461 18.084 35.720 1.00 92.31 1104 LEU A C 1
ATOM 8693 O O . LEU A 1 1104 ? -8.884 18.874 34.974 1.00 92.31 1104 LEU A O 1
ATOM 8697 N N . GLY A 1 1105 ? -8.841 17.417 36.691 1.00 94.56 1105 GLY A N 1
ATOM 8698 C CA . GLY A 1 1105 ? -7.386 17.401 36.869 1.00 94.56 1105 GLY A CA 1
ATOM 8699 C C . GLY A 1 1105 ? -6.806 16.059 36.431 1.00 94.56 1105 GLY A C 1
ATOM 8700 O O . GLY A 1 1105 ? -7.416 15.022 36.693 1.00 94.56 1105 GLY A O 1
ATOM 8701 N N . TYR A 1 1106 ? -5.638 16.057 35.792 1.00 95.50 1106 TYR A N 1
ATOM 8702 C CA . TYR A 1 1106 ? -5.003 14.854 35.250 1.00 95.50 1106 TYR A CA 1
ATOM 8703 C C . TYR A 1 1106 ? -3.549 14.731 35.699 1.00 95.50 1106 TYR A C 1
ATOM 8705 O O . TYR A 1 1106 ? -2.833 15.724 35.830 1.00 95.50 1106 TYR A O 1
ATOM 8713 N N . ARG A 1 1107 ? -3.081 13.496 35.903 1.00 96.69 1107 ARG A N 1
ATOM 8714 C CA . ARG A 1 1107 ? -1.669 13.203 36.174 1.00 96.69 1107 ARG A CA 1
ATOM 8715 C C . ARG A 1 1107 ? -1.221 11.969 35.419 1.00 96.69 1107 ARG A C 1
ATOM 8717 O O . ARG A 1 1107 ? -1.941 10.970 35.364 1.00 96.69 1107 ARG A O 1
ATOM 8724 N N . TYR A 1 1108 ? 0.001 12.035 34.915 1.00 95.38 1108 TYR A N 1
ATOM 8725 C CA . TYR A 1 1108 ? 0.618 10.991 34.112 1.00 95.38 1108 TYR A CA 1
ATOM 8726 C C . TYR A 1 1108 ? 1.766 10.326 34.877 1.00 95.38 1108 TYR A C 1
ATOM 8728 O O . TYR A 1 1108 ? 2.406 10.966 35.715 1.00 95.38 1108 TYR A O 1
ATOM 8736 N N . ASP A 1 1109 ? 2.017 9.046 34.610 1.00 93.25 1109 ASP A N 1
ATOM 8737 C CA . ASP A 1 1109 ? 3.243 8.382 35.044 1.00 93.25 1109 ASP A CA 1
ATOM 8738 C C . ASP A 1 1109 ? 4.415 8.693 34.102 1.00 93.25 1109 ASP A C 1
ATOM 8740 O O . ASP A 1 1109 ? 4.294 9.426 33.118 1.00 93.25 1109 ASP A O 1
ATOM 8744 N N . VAL A 1 1110 ? 5.577 8.126 34.423 1.00 91.75 1110 VAL A N 1
ATOM 8745 C CA . VAL A 1 1110 ? 6.802 8.280 33.630 1.00 91.75 1110 VAL A CA 1
ATOM 8746 C C . VAL A 1 1110 ? 6.690 7.711 32.210 1.00 91.75 1110 VAL A C 1
ATOM 8748 O O . VAL A 1 1110 ? 7.454 8.131 31.354 1.00 91.75 1110 VAL A O 1
ATOM 8751 N N . TYR A 1 1111 ? 5.739 6.810 31.936 1.00 91.44 1111 TYR A N 1
ATOM 8752 C CA . TYR A 1 1111 ? 5.463 6.278 30.594 1.00 91.44 1111 TYR A CA 1
ATOM 8753 C C . TYR A 1 1111 ? 4.408 7.113 29.841 1.00 91.44 1111 TYR A C 1
ATOM 8755 O O . TYR A 1 1111 ? 3.957 6.720 28.769 1.00 91.44 1111 TYR A O 1
ATOM 8763 N N . GLY A 1 1112 ? 3.957 8.239 30.408 1.00 91.38 1112 GLY A N 1
ATOM 8764 C CA . GLY A 1 1112 ? 2.916 9.083 29.823 1.00 91.38 1112 GLY A CA 1
ATOM 8765 C C . GLY A 1 1112 ? 1.488 8.552 29.982 1.00 91.38 1112 GLY A C 1
ATOM 8766 O O . GLY A 1 1112 ? 0.577 9.098 29.363 1.00 91.38 1112 GLY A O 1
ATOM 8767 N N . ARG A 1 1113 ? 1.250 7.526 30.812 1.00 94.56 1113 ARG A N 1
ATOM 8768 C CA . ARG A 1 1113 ? -0.092 6.957 31.043 1.00 94.56 1113 ARG A CA 1
ATOM 8769 C C . ARG A 1 1113 ? -0.822 7.744 32.128 1.00 94.56 1113 ARG A C 1
ATOM 8771 O O . ARG A 1 1113 ? -0.231 8.053 33.158 1.00 94.56 1113 ARG A O 1
ATOM 8778 N N . MET A 1 1114 ? -2.105 8.053 31.937 1.00 96.56 1114 MET A N 1
ATOM 8779 C CA . MET A 1 1114 ? -2.912 8.790 32.924 1.00 96.56 1114 MET A CA 1
ATOM 8780 C C . MET A 1 1114 ? -3.173 7.928 34.171 1.00 96.56 1114 MET A C 1
ATOM 8782 O O . MET A 1 1114 ? -4.052 7.073 34.151 1.00 96.56 1114 MET A O 1
ATOM 8786 N N . VAL A 1 1115 ? -2.448 8.167 35.267 1.00 97.69 1115 VAL A N 1
ATOM 8787 C CA . VAL A 1 1115 ? -2.539 7.394 36.524 1.00 97.69 1115 VAL A CA 1
ATOM 8788 C C . VAL A 1 1115 ? -3.410 8.033 37.605 1.00 97.69 1115 VAL A C 1
ATOM 8790 O O . VAL A 1 1115 ? -3.794 7.356 38.557 1.00 97.69 1115 VAL A O 1
ATOM 8793 N N . GLU A 1 1116 ? -3.761 9.312 37.479 1.00 97.94 1116 GLU A N 1
ATOM 8794 C CA . GLU A 1 1116 ? -4.717 9.970 38.376 1.00 97.94 1116 GLU A CA 1
ATOM 8795 C C . GLU A 1 1116 ? -5.613 10.932 37.587 1.00 97.94 1116 GLU A C 1
ATOM 8797 O O . GLU A 1 1116 ? -5.131 11.691 36.745 1.00 97.94 1116 GLU A O 1
ATOM 8802 N N . ARG A 1 1117 ? -6.919 10.894 37.868 1.00 96.88 1117 ARG A N 1
ATOM 8803 C CA . ARG A 1 1117 ? -7.914 11.846 37.371 1.00 96.88 1117 ARG A CA 1
ATOM 8804 C C . ARG A 1 1117 ? -8.791 12.330 38.521 1.00 96.88 1117 ARG A C 1
ATOM 8806 O O . ARG A 1 1117 ? -9.490 11.532 39.142 1.00 96.88 1117 ARG A O 1
ATOM 8813 N N . GLU A 1 1118 ? -8.781 13.630 38.774 1.00 96.81 1118 GLU A N 1
ATOM 8814 C CA . GLU A 1 1118 ? -9.693 14.298 39.702 1.00 96.81 1118 GLU A CA 1
ATOM 8815 C C . GLU A 1 1118 ? -10.939 14.766 38.940 1.00 96.81 1118 GLU A C 1
ATOM 8817 O O . GLU A 1 1118 ? -10.829 15.405 37.891 1.00 96.81 1118 GLU A O 1
ATOM 8822 N N . LEU A 1 1119 ? -12.129 14.413 39.435 1.00 94.69 1119 LEU A N 1
ATOM 8823 C CA . LEU A 1 1119 ? -13.406 14.827 38.849 1.00 94.69 1119 LEU A CA 1
ATOM 8824 C C . LEU A 1 1119 ? -13.958 16.103 39.509 1.00 94.69 1119 LEU A C 1
ATOM 8826 O O . LEU A 1 1119 ? -13.807 16.262 40.722 1.00 94.69 1119 LEU A O 1
ATOM 8830 N N . PRO A 1 1120 ? -14.719 16.944 38.777 1.00 88.31 1120 PRO A N 1
ATOM 8831 C CA . PRO A 1 1120 ? -15.535 18.003 39.366 1.00 88.31 1120 PRO A CA 1
ATOM 8832 C C . PRO A 1 1120 ? -16.412 17.471 40.513 1.00 88.31 1120 PRO A C 1
ATOM 8834 O O . PRO A 1 1120 ? -17.321 16.671 40.300 1.00 88.31 1120 PRO A O 1
ATOM 8837 N N . GLY A 1 1121 ? -16.115 17.905 41.743 1.00 86.31 1121 GLY A N 1
ATOM 8838 C CA . GLY A 1 1121 ? -16.717 17.381 42.978 1.00 86.31 1121 GLY A CA 1
ATOM 8839 C C . GLY A 1 1121 ? -15.775 16.552 43.866 1.00 86.31 1121 GLY A C 1
ATOM 8840 O O . GLY A 1 1121 ? -16.183 16.158 44.956 1.00 86.31 1121 GLY A O 1
ATOM 8841 N N . GLY A 1 1122 ? -14.527 16.316 43.446 1.00 90.75 1122 GLY A N 1
ATOM 8842 C CA . GLY A 1 1122 ? -13.463 15.731 44.269 1.00 90.75 1122 GLY A CA 1
ATOM 8843 C C . GLY A 1 1122 ? -13.439 14.199 44.346 1.00 90.75 1122 GLY A C 1
ATOM 8844 O O . GLY A 1 1122 ? -12.801 13.655 45.245 1.00 90.75 1122 GLY A O 1
ATOM 8845 N N . GLU A 1 1123 ? -14.119 13.475 43.444 1.00 94.94 1123 GLU A N 1
ATOM 8846 C CA . GLU A 1 1123 ? -13.837 12.037 43.285 1.00 94.94 1123 GLU A CA 1
ATOM 8847 C C . GLU A 1 1123 ? -12.464 11.882 42.611 1.00 94.94 1123 GLU A C 1
ATOM 8849 O O . GLU A 1 1123 ? -12.274 12.323 41.477 1.00 94.94 1123 GLU A O 1
ATOM 8854 N N . ILE A 1 1124 ? -11.517 11.242 43.301 1.00 96.81 1124 ILE A N 1
ATOM 8855 C CA . ILE A 1 1124 ? -10.182 10.943 42.772 1.00 96.81 1124 ILE A CA 1
ATOM 8856 C C . ILE A 1 1124 ? -10.185 9.519 42.224 1.00 96.81 1124 ILE A C 1
ATOM 8858 O O . ILE A 1 1124 ? -10.409 8.553 42.958 1.00 96.81 1124 ILE A O 1
ATOM 8862 N N . GLN A 1 1125 ? -9.903 9.377 40.934 1.00 97.56 1125 GLN A N 1
ATOM 8863 C CA . GLN A 1 1125 ? -9.757 8.098 40.251 1.00 97.56 1125 GLN A CA 1
ATOM 8864 C C . GLN A 1 1125 ? -8.272 7.821 40.026 1.00 97.56 1125 GLN A C 1
ATOM 8866 O O . GLN A 1 1125 ? -7.617 8.551 39.289 1.00 97.56 1125 GLN A O 1
ATOM 8871 N N . LYS A 1 1126 ? -7.735 6.770 40.650 1.00 98.25 1126 LYS A N 1
ATOM 8872 C CA . LYS A 1 1126 ? -6.370 6.283 40.403 1.00 98.25 1126 LYS A CA 1
ATOM 8873 C C . LYS A 1 1126 ? -6.417 5.108 39.435 1.00 98.25 1126 LYS A C 1
ATOM 8875 O O . LYS A 1 1126 ? -7.268 4.236 39.600 1.00 98.25 1126 LYS A O 1
ATOM 8880 N N . LEU A 1 1127 ? -5.536 5.098 38.443 1.00 98.44 1127 LEU A N 1
ATOM 8881 C CA . LEU A 1 1127 ? -5.498 4.117 37.362 1.00 98.44 1127 LEU A CA 1
ATOM 8882 C C . LEU A 1 1127 ? -4.200 3.306 37.441 1.00 98.44 1127 LEU A C 1
ATOM 8884 O O . LEU A 1 1127 ? -3.111 3.859 37.582 1.00 98.44 1127 LEU A O 1
ATOM 8888 N N . GLU A 1 1128 ? -4.337 1.990 37.358 1.00 98.00 1128 GLU A N 1
ATOM 8889 C CA . GLU A 1 1128 ? -3.274 1.002 37.515 1.00 98.00 1128 GLU A CA 1
ATOM 8890 C C . GLU A 1 1128 ? -3.202 0.152 36.239 1.00 98.00 1128 GLU A C 1
ATOM 8892 O O . GLU A 1 1128 ? -4.214 -0.367 35.755 1.00 98.00 1128 GLU A O 1
ATOM 8897 N N . TYR A 1 1129 ? -1.998 0.036 35.686 1.00 97.06 1129 TYR A N 1
ATOM 8898 C CA . TYR A 1 1129 ? -1.729 -0.547 34.374 1.00 97.06 1129 TYR A CA 1
ATOM 8899 C C . TYR A 1 1129 ? -0.740 -1.707 34.488 1.00 97.06 1129 TYR A C 1
ATOM 8901 O O . TYR A 1 1129 ? 0.176 -1.644 35.309 1.00 97.06 1129 TYR A O 1
ATOM 8909 N N . ASP A 1 1130 ? -0.879 -2.717 33.631 1.00 94.94 1130 ASP A N 1
ATOM 8910 C CA . ASP A 1 1130 ? 0.091 -3.809 33.534 1.00 94.94 1130 ASP A CA 1
ATOM 8911 C C . ASP A 1 1130 ? 1.355 -3.417 32.743 1.00 94.94 1130 ASP A C 1
ATOM 8913 O O . ASP A 1 1130 ? 1.542 -2.270 32.304 1.00 94.94 1130 ASP A O 1
ATOM 8917 N N . THR A 1 1131 ? 2.249 -4.392 32.577 1.00 94.81 1131 THR A N 1
ATOM 8918 C CA . THR A 1 1131 ? 3.491 -4.259 31.816 1.00 94.81 1131 THR A CA 1
ATOM 8919 C C . THR A 1 1131 ? 3.317 -4.345 30.297 1.00 94.81 1131 THR A C 1
ATOM 8921 O O . THR A 1 1131 ? 4.275 -4.048 29.597 1.00 94.81 1131 THR A O 1
ATOM 8924 N N . PHE A 1 1132 ? 2.115 -4.616 29.772 1.00 94.12 1132 PHE A N 1
ATOM 8925 C CA . PHE A 1 1132 ? 1.736 -4.336 28.374 1.00 94.12 1132 PHE A CA 1
ATOM 8926 C C . PHE A 1 1132 ? 1.039 -2.970 28.217 1.00 94.12 1132 PHE A C 1
ATOM 8928 O O . PHE A 1 1132 ? 0.443 -2.678 27.183 1.00 94.12 1132 PHE A O 1
ATOM 8935 N N . HIS A 1 1133 ? 1.107 -2.118 29.244 1.00 94.25 1133 HIS A N 1
ATOM 8936 C CA . HIS A 1 1133 ? 0.435 -0.821 29.316 1.00 94.25 1133 HIS A CA 1
ATOM 8937 C C . HIS A 1 1133 ? -1.106 -0.874 29.214 1.00 94.25 1133 HIS A C 1
ATOM 8939 O O . HIS A 1 1133 ? -1.739 0.167 29.030 1.00 94.25 1133 HIS A O 1
ATOM 8945 N N . ARG A 1 1134 ? -1.738 -2.037 29.429 1.00 95.19 1134 ARG A N 1
ATOM 8946 C CA . ARG A 1 1134 ? -3.203 -2.171 29.489 1.00 95.19 1134 ARG A CA 1
ATOM 8947 C C . ARG A 1 1134 ? -3.718 -1.708 30.849 1.00 95.19 1134 ARG A C 1
ATOM 8949 O O . ARG A 1 1134 ? -3.121 -1.995 31.885 1.00 95.19 1134 ARG A O 1
ATOM 8956 N N . LEU A 1 1135 ? -4.850 -1.003 30.869 1.00 97.62 1135 LEU A N 1
ATOM 8957 C CA . LEU A 1 1135 ? -5.500 -0.576 32.112 1.00 97.62 1135 LEU A CA 1
ATOM 8958 C C . LEU A 1 1135 ? -6.132 -1.787 32.811 1.00 97.62 1135 LEU A C 1
ATOM 8960 O O . LEU A 1 1135 ? -7.160 -2.276 32.343 1.00 97.62 1135 LEU A O 1
ATOM 8964 N N . VAL A 1 1136 ? -5.566 -2.248 33.927 1.00 96.81 1136 VAL A N 1
ATOM 8965 C CA . VAL A 1 1136 ? -6.063 -3.427 34.666 1.00 96.81 1136 VAL A CA 1
ATOM 8966 C C . VAL A 1 1136 ? -6.943 -3.069 35.859 1.00 96.81 1136 VAL A C 1
ATOM 8968 O O . VAL A 1 1136 ? -7.815 -3.856 36.219 1.00 96.81 1136 VAL A O 1
ATOM 8971 N N . LYS A 1 1137 ? -6.782 -1.881 36.457 1.00 98.00 1137 LYS A N 1
ATOM 8972 C CA . LYS A 1 1137 ? -7.550 -1.484 37.648 1.00 98.00 1137 LYS A CA 1
ATOM 8973 C C . LYS A 1 1137 ? -7.755 0.028 37.752 1.00 98.00 1137 LYS A C 1
ATOM 8975 O O . LYS A 1 1137 ? -6.895 0.819 37.382 1.00 98.00 1137 LYS A O 1
ATOM 8980 N N . VAL A 1 1138 ? -8.915 0.433 38.266 1.00 98.25 1138 VAL A N 1
ATOM 8981 C CA . VAL A 1 1138 ? -9.251 1.820 38.613 1.00 98.25 1138 VAL A CA 1
ATOM 8982 C C . VAL A 1 1138 ? -9.819 1.861 40.028 1.00 98.25 1138 VAL A C 1
ATOM 8984 O O . VAL A 1 1138 ? -10.849 1.249 40.313 1.00 98.25 1138 VAL A O 1
ATOM 8987 N N . THR A 1 1139 ? -9.175 2.625 40.906 1.00 98.00 1139 THR A N 1
ATOM 8988 C CA . THR A 1 1139 ? -9.616 2.875 42.281 1.00 98.00 1139 THR A CA 1
ATOM 8989 C C . THR A 1 1139 ? -10.262 4.258 42.358 1.00 98.00 1139 THR A C 1
ATOM 8991 O O . THR A 1 1139 ? -9.568 5.273 42.309 1.00 98.00 1139 THR A O 1
ATOM 8994 N N . CYS A 1 1140 ? -11.590 4.317 42.474 1.00 96.50 1140 CYS A N 1
ATOM 8995 C CA . CYS A 1 1140 ? -12.346 5.569 42.558 1.00 96.50 1140 CYS A CA 1
ATOM 8996 C C . CYS A 1 1140 ? -12.681 5.886 44.023 1.00 96.50 1140 CYS A C 1
ATOM 8998 O O . CYS A 1 1140 ? -13.444 5.156 44.662 1.00 96.50 1140 CYS A O 1
ATOM 9000 N N . THR A 1 1141 ? -12.115 6.976 44.541 1.00 95.88 1141 THR A N 1
ATOM 9001 C CA . THR A 1 1141 ? -12.267 7.431 45.930 1.00 95.88 1141 THR A CA 1
ATOM 9002 C C . THR A 1 1141 ? -13.173 8.666 45.965 1.00 95.88 1141 THR A C 1
ATOM 9004 O O . THR A 1 1141 ? -12.774 9.698 45.425 1.00 95.88 1141 THR A O 1
ATOM 9007 N N . PRO A 1 1142 ? -14.378 8.597 46.557 1.00 92.56 1142 PRO A N 1
ATOM 9008 C CA . PRO A 1 1142 ? -15.291 9.737 46.637 1.00 92.56 1142 PRO A CA 1
ATOM 9009 C C . PRO A 1 1142 ? -14.809 10.791 47.647 1.00 92.56 1142 PRO A C 1
ATOM 9011 O O . PRO A 1 1142 ? -14.136 10.465 48.624 1.00 92.56 1142 PRO A O 1
ATOM 9014 N N . ALA A 1 1143 ? -15.212 12.050 47.444 1.00 90.56 1143 ALA A N 1
ATOM 9015 C CA . ALA A 1 1143 ? -14.952 13.136 48.395 1.00 90.56 1143 ALA A CA 1
ATOM 9016 C C . ALA A 1 1143 ? -15.767 13.006 49.700 1.00 90.56 1143 ALA A C 1
ATOM 9018 O O . ALA A 1 1143 ? -15.301 13.398 50.769 1.00 90.56 1143 ALA A O 1
ATOM 9019 N N . ASP A 1 1144 ? -16.985 12.457 49.625 1.00 88.44 1144 ASP A N 1
ATOM 9020 C CA . ASP A 1 1144 ? -17.809 12.163 50.799 1.00 88.44 1144 ASP A CA 1
ATOM 9021 C C . ASP A 1 1144 ? -17.422 10.808 51.408 1.00 88.44 1144 ASP A C 1
ATOM 9023 O O . ASP A 1 1144 ? -17.699 9.748 50.847 1.00 88.44 1144 ASP A O 1
ATOM 9027 N N . TRP A 1 1145 ? -16.849 10.860 52.609 1.00 82.88 1145 TRP A N 1
ATOM 9028 C CA . TRP A 1 1145 ? -16.395 9.712 53.402 1.00 82.88 1145 TRP A CA 1
ATOM 9029 C C . TRP A 1 1145 ? -17.518 8.734 53.815 1.00 82.88 1145 TRP A C 1
ATOM 9031 O O . TRP A 1 1145 ? -17.244 7.646 54.328 1.00 82.88 1145 TRP A O 1
ATOM 9041 N N . ASN A 1 1146 ? -18.789 9.106 53.614 1.00 85.00 1146 ASN A N 1
ATOM 9042 C CA . ASN A 1 1146 ? -19.947 8.231 53.826 1.00 85.00 1146 ASN A CA 1
ATOM 9043 C C . ASN A 1 1146 ? -20.272 7.346 52.610 1.00 85.00 1146 ASN A C 1
ATOM 9045 O O . ASN A 1 1146 ? -21.036 6.381 52.757 1.00 85.00 1146 ASN A O 1
ATOM 9049 N N . MET A 1 1147 ? -19.730 7.665 51.430 1.00 86.50 1147 MET A N 1
ATOM 9050 C CA . MET A 1 1147 ? -19.861 6.859 50.215 1.00 86.50 1147 MET A CA 1
ATOM 9051 C C . MET A 1 1147 ? -18.894 5.661 50.234 1.00 86.50 1147 MET A C 1
ATOM 9053 O O . MET A 1 1147 ? -18.078 5.504 51.139 1.00 86.50 1147 MET A O 1
ATOM 9057 N N . LEU A 1 1148 ? -19.028 4.760 49.257 1.00 89.75 1148 LEU A N 1
ATOM 9058 C CA . LEU A 1 1148 ? -18.177 3.572 49.135 1.00 89.75 1148 LEU A CA 1
ATOM 9059 C C . LEU A 1 1148 ? -17.059 3.815 48.118 1.00 89.75 1148 LEU A C 1
ATOM 9061 O O . LEU A 1 1148 ? -17.308 4.376 47.048 1.00 89.75 1148 LEU A O 1
ATOM 9065 N N . ILE A 1 1149 ? -15.858 3.325 48.425 1.00 92.31 1149 ILE A N 1
ATOM 9066 C CA . ILE A 1 1149 ? -14.748 3.254 47.471 1.00 92.31 1149 ILE A CA 1
ATOM 9067 C C . ILE A 1 1149 ? -15.134 2.237 46.394 1.00 92.31 1149 ILE A C 1
ATOM 9069 O O . ILE A 1 1149 ? -15.624 1.148 46.704 1.00 92.31 1149 ILE A O 1
ATOM 9073 N N . ARG A 1 1150 ? -14.941 2.601 45.124 1.00 95.00 1150 ARG A N 1
ATOM 9074 C CA . ARG A 1 1150 ? -15.323 1.793 43.959 1.00 95.00 1150 ARG A CA 1
ATOM 9075 C C . ARG A 1 1150 ? -14.070 1.335 43.220 1.00 95.00 1150 ARG A C 1
ATOM 9077 O O . ARG A 1 1150 ? -13.425 2.136 42.544 1.00 95.00 1150 ARG A O 1
ATOM 9084 N N . TYR A 1 1151 ? -13.767 0.047 43.314 1.00 96.69 1151 TYR A N 1
ATOM 9085 C CA . TYR A 1 1151 ? -12.729 -0.614 42.528 1.00 96.69 1151 TYR A CA 1
ATOM 9086 C C . TYR A 1 1151 ? -13.346 -1.172 41.246 1.00 96.69 1151 TYR A C 1
ATOM 9088 O O . TYR A 1 1151 ? -14.387 -1.825 41.303 1.00 96.69 1151 TYR A O 1
ATOM 9096 N N . VAL A 1 1152 ? -12.719 -0.925 40.098 1.00 97.56 1152 VAL A N 1
ATOM 9097 C CA . VAL A 1 1152 ? -13.086 -1.503 38.797 1.00 97.56 1152 VAL A CA 1
ATOM 9098 C C . VAL A 1 1152 ? -11.852 -2.194 38.240 1.00 97.56 1152 VAL A C 1
ATOM 9100 O O . VAL A 1 1152 ? -10.859 -1.519 37.995 1.00 97.56 1152 VAL A O 1
ATOM 9103 N N . ASN A 1 1153 ? -11.908 -3.506 38.040 1.00 97.56 1153 ASN A N 1
ATOM 9104 C CA . ASN A 1 1153 ? -10.789 -4.305 37.539 1.00 97.56 1153 ASN A CA 1
ATOM 9105 C C . ASN A 1 1153 ? -11.138 -4.935 36.183 1.00 97.56 1153 ASN A C 1
ATOM 9107 O O . ASN A 1 1153 ? -12.324 -5.070 35.856 1.00 97.56 1153 ASN A O 1
ATOM 9111 N N . TYR A 1 1154 ? -10.120 -5.322 35.415 1.00 97.00 1154 TYR A N 1
ATOM 9112 C CA . TYR A 1 1154 ? -10.243 -5.836 34.052 1.00 97.00 1154 TYR A CA 1
ATOM 9113 C C . TYR A 1 1154 ? -9.257 -6.983 33.793 1.00 97.00 1154 TYR A C 1
ATOM 9115 O O . TYR A 1 1154 ? -8.061 -6.798 34.004 1.00 97.00 1154 TYR A O 1
ATOM 9123 N N . ASP A 1 1155 ? -9.750 -8.103 33.254 1.00 95.06 1155 ASP A N 1
ATOM 9124 C CA . ASP A 1 1155 ? -8.898 -9.155 32.680 1.00 95.06 1155 ASP A CA 1
ATOM 9125 C C . ASP A 1 1155 ? -8.899 -9.032 31.156 1.00 95.06 1155 ASP A C 1
ATOM 9127 O O . ASP A 1 1155 ? -9.901 -8.633 30.543 1.00 95.06 1155 ASP A O 1
ATOM 9131 N N . TYR A 1 1156 ? -7.789 -9.437 30.550 1.00 94.88 1156 TYR A N 1
ATOM 9132 C CA . TYR A 1 1156 ? -7.573 -9.421 29.110 1.00 94.88 1156 TYR A CA 1
ATOM 9133 C C . TYR A 1 1156 ? -7.154 -10.806 28.607 1.00 94.88 1156 TYR A C 1
ATOM 9135 O O . TYR A 1 1156 ? -6.721 -11.657 29.384 1.00 94.88 1156 TYR A O 1
ATOM 9143 N N . ASP A 1 1157 ? -7.293 -11.041 27.307 1.00 93.44 1157 ASP A N 1
ATOM 9144 C CA . ASP A 1 1157 ? -6.632 -12.152 26.629 1.00 93.44 1157 ASP A CA 1
ATOM 9145 C C . ASP A 1 1157 ? -5.358 -11.703 25.899 1.00 93.44 1157 ASP A C 1
ATOM 9147 O O . ASP A 1 1157 ? -4.978 -10.524 25.897 1.00 93.44 1157 ASP A O 1
ATOM 9151 N N . ALA A 1 1158 ? -4.688 -12.683 25.294 1.00 91.31 1158 ALA A N 1
ATOM 9152 C CA . ALA A 1 1158 ? -3.482 -12.496 24.503 1.00 91.31 1158 ALA A CA 1
ATOM 9153 C C . ALA A 1 1158 ? -3.662 -11.459 23.380 1.00 91.31 1158 ALA A C 1
ATOM 9155 O O . ALA A 1 1158 ? -2.767 -10.645 23.159 1.00 91.31 1158 ALA A O 1
ATOM 9156 N N . LEU A 1 1159 ? -4.862 -11.394 22.784 1.00 91.00 1159 LEU A N 1
ATOM 9157 C CA . LEU A 1 1159 ? -5.248 -10.447 21.731 1.00 91.00 1159 LEU A CA 1
ATOM 9158 C C . LEU A 1 1159 ? -5.481 -9.012 22.241 1.00 91.00 1159 LEU A C 1
ATOM 9160 O O . LEU A 1 1159 ? -6.057 -8.189 21.537 1.00 91.00 1159 LEU A O 1
ATOM 9164 N N . ASN A 1 1160 ? -5.086 -8.698 23.478 1.00 93.12 1160 ASN A N 1
ATOM 9165 C CA . ASN A 1 1160 ? -5.384 -7.443 24.175 1.00 93.12 1160 ASN A CA 1
ATOM 9166 C C . ASN A 1 1160 ? -6.887 -7.145 24.356 1.00 93.12 1160 ASN A C 1
ATOM 9168 O O . ASN A 1 1160 ? -7.236 -6.044 24.792 1.00 93.12 1160 ASN A O 1
ATOM 9172 N N . ARG A 1 1161 ? -7.796 -8.093 24.089 1.00 94.50 1161 ARG A N 1
ATOM 9173 C CA . ARG A 1 1161 ? -9.237 -7.869 24.262 1.00 94.50 1161 ARG A CA 1
ATOM 9174 C C . ARG A 1 1161 ? -9.594 -7.989 25.727 1.00 94.50 1161 ARG A C 1
ATOM 9176 O O . ARG A 1 1161 ? -9.112 -8.876 26.426 1.00 94.50 1161 ARG A O 1
ATOM 9183 N N . ARG A 1 1162 ? -10.481 -7.122 26.207 1.00 95.69 1162 ARG A N 1
ATOM 9184 C CA . ARG A 1 1162 ? -10.994 -7.206 27.578 1.00 95.69 1162 ARG A CA 1
ATOM 9185 C C . ARG A 1 1162 ? -11.981 -8.367 27.670 1.00 95.69 1162 ARG A C 1
ATOM 9187 O O . ARG A 1 1162 ? -13.085 -8.262 27.148 1.00 95.69 1162 ARG A O 1
ATOM 9194 N N . VAL A 1 1163 ? -11.622 -9.455 28.344 1.00 95.31 1163 VAL A N 1
ATOM 9195 C CA . VAL A 1 1163 ? -12.497 -10.637 28.497 1.00 95.31 1163 VAL A CA 1
ATOM 9196 C C . VAL A 1 1163 ? -13.375 -10.578 29.746 1.00 95.31 1163 VAL A C 1
ATOM 9198 O O . VAL A 1 1163 ? -14.418 -11.230 29.800 1.00 95.31 1163 VAL A O 1
ATOM 9201 N N . ARG A 1 1164 ? -13.004 -9.755 30.734 1.00 95.62 1164 ARG A N 1
ATOM 9202 C CA . ARG A 1 1164 ? -13.748 -9.598 31.990 1.00 95.62 1164 ARG A CA 1
ATOM 9203 C C . ARG A 1 1164 ? -13.648 -8.179 32.535 1.00 95.62 1164 ARG A C 1
ATOM 9205 O O . ARG A 1 1164 ? -12.672 -7.465 32.309 1.00 95.62 1164 ARG A O 1
ATOM 9212 N N . LYS A 1 1165 ? -14.648 -7.796 33.318 1.00 96.94 1165 LYS A N 1
ATOM 9213 C CA . LYS A 1 1165 ? -14.674 -6.614 34.177 1.00 96.94 1165 LYS A CA 1
ATOM 9214 C C . LYS A 1 1165 ? -15.390 -6.979 35.471 1.00 96.94 1165 LYS A C 1
ATOM 9216 O O . LYS A 1 1165 ? -16.484 -7.529 35.419 1.00 96.94 1165 LYS A O 1
ATOM 9221 N N . TRP A 1 1166 ? -14.841 -6.618 36.624 1.00 95.88 1166 TRP A N 1
ATOM 9222 C CA . TRP A 1 1166 ? -15.564 -6.743 37.892 1.00 95.88 1166 TRP A CA 1
ATOM 9223 C C . TRP A 1 1166 ? -15.433 -5.477 38.731 1.00 95.88 1166 TRP A C 1
ATOM 9225 O O . TRP A 1 1166 ? -14.408 -4.793 38.716 1.00 95.88 1166 TRP A O 1
ATOM 9235 N N . VAL A 1 1167 ? -16.524 -5.127 39.410 1.00 95.81 1167 VAL A N 1
ATOM 9236 C CA . VAL A 1 1167 ? -16.649 -3.895 40.193 1.00 95.81 1167 VAL A CA 1
ATOM 9237 C C . VAL A 1 1167 ? -16.949 -4.255 41.636 1.00 95.81 1167 VAL A C 1
ATOM 9239 O O . VAL A 1 1167 ? -17.992 -4.846 41.915 1.00 95.81 1167 VAL A O 1
ATOM 9242 N N . LYS A 1 1168 ? -16.068 -3.849 42.550 1.00 94.69 1168 LYS A N 1
ATOM 9243 C CA . LYS A 1 1168 ? -16.201 -4.073 43.991 1.00 94.69 1168 LYS A CA 1
ATOM 9244 C C . LYS A 1 1168 ? -16.395 -2.745 44.717 1.00 94.69 1168 LYS A C 1
ATOM 9246 O O . LYS A 1 1168 ? -15.728 -1.757 44.409 1.00 94.69 1168 LYS A O 1
ATOM 9251 N N . TYR A 1 1169 ? -17.308 -2.726 45.681 1.00 92.44 1169 TYR A N 1
ATOM 9252 C CA . TYR A 1 1169 ? -17.582 -1.568 46.528 1.00 92.44 1169 TYR A CA 1
ATOM 9253 C C . TYR A 1 1169 ? -17.229 -1.880 47.982 1.00 92.44 1169 TYR A C 1
ATOM 9255 O O . TYR A 1 1169 ? -17.819 -2.793 48.562 1.00 92.44 1169 TYR A O 1
ATOM 9263 N N . GLU A 1 1170 ? -16.327 -1.096 48.570 1.00 89.75 1170 GLU A N 1
ATOM 9264 C CA . GLU A 1 1170 ? -15.843 -1.254 49.951 1.00 89.75 1170 GLU A CA 1
ATOM 9265 C C . GLU A 1 1170 ? -16.058 0.024 50.771 1.00 89.75 1170 GLU A C 1
ATOM 9267 O O . GLU A 1 1170 ? -16.201 1.124 50.227 1.00 89.75 1170 GLU A O 1
ATOM 9272 N N . ARG A 1 1171 ? -16.091 -0.102 52.099 1.00 85.69 1171 ARG A N 1
ATOM 9273 C CA . ARG A 1 1171 ? -16.186 1.055 53.005 1.00 85.69 1171 ARG A CA 1
ATOM 9274 C C . ARG A 1 1171 ? -14.830 1.728 53.218 1.00 85.69 1171 ARG A C 1
ATOM 9276 O O . ARG A 1 1171 ? -13.803 1.061 53.290 1.00 85.69 1171 ARG A O 1
ATOM 9283 N N . HIS A 1 1172 ? -14.832 3.042 53.460 1.00 80.19 1172 HIS A N 1
ATOM 9284 C CA . HIS A 1 1172 ? -13.676 3.702 54.076 1.00 80.19 1172 HIS A CA 1
ATOM 9285 C C . HIS A 1 1172 ? -13.351 3.056 55.435 1.00 80.19 1172 HIS A C 1
ATOM 9287 O O . HIS A 1 1172 ? -14.255 2.726 56.208 1.00 80.19 1172 HIS A O 1
ATOM 9293 N N . ALA A 1 1173 ? -12.063 2.894 55.747 1.00 75.00 1173 ALA A N 1
ATOM 9294 C CA . ALA A 1 1173 ? -11.613 2.260 56.985 1.00 75.00 1173 ALA A CA 1
ATOM 9295 C C . ALA A 1 1173 ? -12.103 3.034 58.226 1.00 75.00 1173 ALA A C 1
ATOM 9297 O O . ALA A 1 1173 ? -11.660 4.150 58.489 1.00 75.00 1173 ALA A O 1
ATOM 9298 N N . GLY A 1 1174 ? -13.019 2.430 58.991 1.00 70.38 1174 GLY A N 1
ATOM 9299 C CA . GLY A 1 1174 ? -13.685 3.055 60.142 1.00 70.38 1174 GLY A CA 1
ATOM 9300 C C . GLY A 1 1174 ? -15.094 3.599 59.864 1.00 70.38 1174 GLY A C 1
ATOM 9301 O O . GLY A 1 1174 ? -15.761 4.037 60.800 1.00 70.38 1174 GLY A O 1
ATOM 9302 N N . SER A 1 1175 ? -15.578 3.541 58.618 1.00 72.94 1175 SER A N 1
ATOM 9303 C CA . SER A 1 1175 ? -16.967 3.858 58.274 1.00 72.94 1175 SER A CA 1
ATOM 9304 C C . SER A 1 1175 ? -17.906 2.664 58.501 1.00 72.94 1175 SER A C 1
ATOM 9306 O O . SER A 1 1175 ? -17.531 1.500 58.349 1.00 72.94 1175 SER A O 1
ATOM 9308 N N . PHE A 1 1176 ? -19.160 2.963 58.845 1.00 71.69 1176 PHE A N 1
ATOM 9309 C CA . PHE A 1 1176 ? -20.227 1.983 59.088 1.00 71.69 1176 PHE A CA 1
ATOM 9310 C C . PHE A 1 1176 ? -21.395 2.100 58.087 1.00 71.69 1176 PHE A C 1
ATOM 9312 O O . PHE A 1 1176 ? -22.330 1.298 58.149 1.00 71.69 1176 PHE A O 1
ATOM 9319 N N . SER A 1 1177 ? -21.359 3.073 57.167 1.00 68.12 1177 SER A N 1
ATOM 9320 C CA . SER A 1 1177 ? -22.399 3.317 56.158 1.00 68.12 1177 SER A CA 1
ATOM 9321 C C . SER A 1 1177 ? -22.262 2.411 54.924 1.00 68.12 1177 SER A C 1
ATOM 9323 O O . SER A 1 1177 ? -21.235 1.777 54.689 1.00 68.12 1177 SER A O 1
ATOM 9325 N N . GLY A 1 1178 ? -23.329 2.324 54.124 1.00 67.50 1178 GLY A N 1
ATOM 9326 C CA . GLY A 1 1178 ? -23.354 1.546 52.881 1.00 67.50 1178 GLY A CA 1
ATOM 9327 C C . GLY A 1 1178 ? -23.305 0.022 53.071 1.00 67.50 1178 GLY A C 1
ATOM 9328 O O . GLY A 1 1178 ? -23.124 -0.497 54.175 1.00 67.50 1178 GLY A O 1
ATOM 9329 N N . ARG A 1 1179 ? -23.494 -0.712 51.970 1.00 77.81 1179 ARG A N 1
ATOM 9330 C CA . ARG A 1 1179 ? -23.380 -2.175 51.908 1.00 77.81 1179 ARG A CA 1
ATOM 9331 C C . ARG A 1 1179 ? -22.410 -2.548 50.796 1.00 77.81 1179 ARG A C 1
ATOM 9333 O O . ARG A 1 1179 ? -22.616 -2.153 49.651 1.00 77.81 1179 ARG A O 1
ATOM 9340 N N . GLU A 1 1180 ? -21.409 -3.340 51.151 1.00 83.06 1180 GLU A N 1
ATOM 9341 C CA . GLU A 1 1180 ? -20.441 -3.888 50.207 1.00 83.06 1180 GLU A CA 1
ATOM 9342 C C . GLU A 1 1180 ? -21.133 -4.826 49.215 1.00 83.06 1180 GLU A C 1
ATOM 9344 O O . GLU A 1 1180 ? -22.071 -5.559 49.561 1.00 83.06 1180 GLU A O 1
ATOM 9349 N N . ARG A 1 1181 ? -20.704 -4.746 47.958 1.00 87.69 1181 ARG A N 1
ATOM 9350 C CA . ARG A 1 1181 ? -21.252 -5.519 46.843 1.00 87.69 1181 ARG A CA 1
ATOM 9351 C C . ARG A 1 1181 ? -20.190 -5.694 45.769 1.00 87.69 1181 ARG A C 1
ATOM 9353 O O . ARG A 1 1181 ? -19.304 -4.851 45.628 1.00 87.69 1181 ARG A O 1
ATOM 9360 N N . GLU A 1 1182 ? -20.355 -6.742 44.985 1.00 90.25 1182 GLU A N 1
ATOM 9361 C CA . GLU A 1 1182 ? -19.524 -7.052 43.833 1.00 90.25 1182 GLU A CA 1
ATOM 9362 C C . GLU A 1 1182 ? -20.435 -7.392 42.649 1.00 90.25 1182 GLU A C 1
ATOM 9364 O O . GLU A 1 1182 ? -21.533 -7.921 42.844 1.00 90.25 1182 GLU A O 1
ATOM 9369 N N . THR A 1 1183 ? -20.020 -7.013 41.444 1.00 92.44 1183 THR A N 1
ATOM 9370 C CA . THR A 1 1183 ? -20.737 -7.277 40.187 1.00 92.44 1183 THR A CA 1
ATOM 9371 C C . THR A 1 1183 ? -19.728 -7.636 39.110 1.00 92.44 1183 THR A C 1
ATOM 9373 O O . THR A 1 1183 ? -18.768 -6.887 38.909 1.00 92.44 1183 THR A O 1
ATOM 9376 N N . GLU A 1 1184 ? -19.959 -8.743 38.412 1.00 94.81 1184 GLU A N 1
ATOM 9377 C CA . GLU A 1 1184 ? -19.063 -9.270 37.382 1.00 94.81 1184 GLU A CA 1
ATOM 9378 C C . GLU A 1 1184 ? -19.722 -9.214 35.999 1.00 94.81 1184 GLU A C 1
ATOM 9380 O O . GLU A 1 1184 ? -20.903 -9.534 35.843 1.00 94.81 1184 GLU A O 1
ATOM 9385 N N . THR A 1 1185 ? -18.935 -8.812 35.003 1.00 96.62 1185 THR A N 1
ATOM 9386 C CA . THR A 1 1185 ? -19.281 -8.789 33.583 1.00 96.62 1185 THR A CA 1
ATOM 9387 C C . THR A 1 1185 ? -18.216 -9.560 32.808 1.00 96.62 1185 THR A C 1
ATOM 9389 O O . THR A 1 1185 ? -17.044 -9.182 32.821 1.00 96.62 1185 THR A O 1
ATOM 9392 N N . TRP A 1 1186 ? -18.615 -10.622 32.116 1.00 96.00 1186 TRP A N 1
ATOM 9393 C CA . TRP A 1 1186 ? -17.769 -11.294 31.125 1.00 96.00 1186 TRP A CA 1
ATOM 9394 C C . TRP A 1 1186 ? -18.081 -10.777 29.727 1.00 96.00 1186 TRP A C 1
ATOM 9396 O O . TRP A 1 1186 ? -19.222 -10.409 29.462 1.00 96.00 1186 TRP A O 1
ATOM 9406 N N . PHE A 1 1187 ? -17.099 -10.789 28.831 1.00 96.25 1187 PHE A N 1
ATOM 9407 C CA . PHE A 1 1187 ? -17.256 -10.351 27.446 1.00 96.25 1187 PHE A CA 1
ATOM 9408 C C . PHE A 1 1187 ? -17.050 -11.518 26.478 1.00 96.25 1187 PHE A C 1
ATOM 9410 O O . PHE A 1 1187 ? -16.147 -12.338 26.652 1.00 96.25 1187 PHE A O 1
ATOM 9417 N N . LEU A 1 1188 ? -17.909 -11.585 25.463 1.00 95.50 1188 LEU A N 1
ATOM 9418 C CA . LEU A 1 1188 ? -17.819 -12.499 24.332 1.00 95.50 1188 LEU A CA 1
ATOM 9419 C C . LEU A 1 1188 ? -17.441 -11.681 23.098 1.00 95.50 1188 LEU A C 1
ATOM 9421 O O . LEU A 1 1188 ? -18.073 -10.663 22.809 1.00 95.50 1188 LEU A O 1
ATOM 9425 N N . TRP A 1 1189 ? -16.436 -12.142 22.368 1.00 94.69 1189 TRP A N 1
ATOM 9426 C CA . TRP A 1 1189 ? -15.891 -11.453 21.207 1.00 94.69 1189 TRP A CA 1
ATOM 9427 C C . TRP A 1 1189 ? -16.208 -12.214 19.921 1.00 94.69 1189 TRP A C 1
ATOM 9429 O O . TRP A 1 1189 ? -16.388 -13.427 19.929 1.00 94.69 1189 TRP A O 1
ATOM 9439 N N . GLU A 1 1190 ? -16.295 -11.465 18.831 1.00 91.50 1190 GLU A N 1
ATOM 9440 C CA . GLU A 1 1190 ? -16.259 -11.945 17.457 1.00 91.50 1190 GLU A CA 1
ATOM 9441 C C . GLU A 1 1190 ? -15.039 -11.273 16.827 1.00 91.50 1190 GLU A C 1
ATOM 9443 O O . GLU A 1 1190 ? -15.082 -10.093 16.472 1.00 91.50 1190 GLU A O 1
ATOM 9448 N N . GLY A 1 1191 ? -13.904 -11.966 16.777 1.00 91.44 1191 GLY A N 1
ATOM 9449 C CA . GLY A 1 1191 ? -12.638 -11.353 16.403 1.00 91.44 1191 GLY A CA 1
ATOM 9450 C C . GLY A 1 1191 ? -12.220 -10.240 17.371 1.00 91.44 1191 GLY A C 1
ATOM 9451 O O . GLY A 1 1191 ? -11.750 -10.527 18.460 1.00 91.44 1191 GLY A O 1
ATOM 9452 N N . MET A 1 1192 ? -12.351 -8.970 16.981 1.00 91.88 1192 MET A N 1
ATOM 9453 C CA . MET A 1 1192 ? -12.124 -7.813 17.870 1.00 91.88 1192 MET A CA 1
ATOM 9454 C C . MET A 1 1192 ? -13.400 -6.984 18.086 1.00 91.88 1192 MET A C 1
ATOM 9456 O O . MET A 1 1192 ? -13.356 -5.955 18.750 1.00 91.88 1192 MET A O 1
ATOM 9460 N N . ARG A 1 1193 ? -14.555 -7.442 17.587 1.00 92.19 1193 ARG A N 1
ATOM 9461 C CA . ARG A 1 1193 ? -15.858 -6.809 17.812 1.00 92.19 1193 ARG A CA 1
ATOM 9462 C C . ARG A 1 1193 ? -16.558 -7.443 19.011 1.00 92.19 1193 ARG A C 1
ATOM 9464 O O . ARG A 1 1193 ? -16.534 -8.662 19.177 1.00 92.19 1193 ARG A O 1
ATOM 9471 N N . LEU A 1 1194 ? -17.178 -6.628 19.863 1.00 94.12 1194 LEU A N 1
ATOM 9472 C CA . LEU A 1 1194 ? -17.835 -7.107 21.081 1.00 94.12 1194 LEU A CA 1
ATOM 9473 C C . LEU A 1 1194 ? -19.175 -7.785 20.748 1.00 94.12 1194 LEU A C 1
ATOM 9475 O O . LEU A 1 1194 ? -20.211 -7.133 20.672 1.00 94.12 1194 LEU A O 1
ATOM 9479 N N . LEU A 1 1195 ? -19.175 -9.105 20.570 1.00 95.00 1195 LEU A N 1
ATOM 9480 C CA . LEU A 1 1195 ? -20.386 -9.863 20.240 1.00 95.00 1195 LEU A CA 1
ATOM 9481 C C . LEU A 1 1195 ? -21.406 -9.879 21.389 1.00 95.00 1195 LEU A C 1
ATOM 9483 O O . LEU A 1 1195 ? -22.613 -9.921 21.152 1.00 95.00 1195 LEU A O 1
ATOM 9487 N N . GLY A 1 1196 ? -20.951 -9.833 22.642 1.00 94.75 1196 GLY A N 1
ATOM 9488 C CA . GLY A 1 1196 ? -21.853 -9.823 23.788 1.00 94.75 1196 GLY A CA 1
ATOM 9489 C C . GLY A 1 1196 ? -21.182 -9.622 25.139 1.00 94.75 1196 GLY A C 1
ATOM 9490 O O . GLY A 1 1196 ? -19.961 -9.623 25.272 1.00 94.75 1196 GLY A O 1
ATOM 9491 N N . GLU A 1 1197 ? -22.010 -9.486 26.167 1.00 95.38 1197 GLU A N 1
ATOM 9492 C CA . GLU A 1 1197 ? -21.593 -9.432 27.567 1.00 95.38 1197 GLU A CA 1
ATOM 9493 C C . GLU A 1 1197 ? -22.515 -10.293 28.441 1.00 95.38 1197 GLU A C 1
ATOM 9495 O O . GLU A 1 1197 ? -23.685 -10.492 28.122 1.00 95.38 1197 GLU A O 1
ATOM 9500 N N . GLU A 1 1198 ? -22.014 -10.800 29.564 1.00 94.19 1198 GLU A N 1
ATOM 9501 C CA . GLU A 1 1198 ? -22.818 -11.492 30.571 1.00 94.19 1198 GLU A CA 1
ATOM 9502 C C . GLU A 1 1198 ? -22.598 -10.850 31.939 1.00 94.19 1198 GLU A C 1
ATOM 9504 O O . GLU A 1 1198 ? -21.550 -11.036 32.558 1.00 94.19 1198 GLU A O 1
ATOM 9509 N N . GLU A 1 1199 ? -23.596 -10.105 32.424 1.00 92.44 1199 GLU A N 1
ATOM 9510 C CA . GLU A 1 1199 ? -23.559 -9.488 33.752 1.00 92.44 1199 GLU A CA 1
ATOM 9511 C C . GLU A 1 1199 ? -24.276 -10.387 34.769 1.00 92.44 1199 GLU A C 1
ATOM 9513 O O . GLU A 1 1199 ? -25.489 -10.588 34.685 1.00 92.44 1199 GLU A O 1
ATOM 9518 N N . ASN A 1 1200 ? -23.543 -10.933 35.744 1.00 84.88 1200 ASN A N 1
ATOM 9519 C CA . ASN A 1 1200 ? -24.083 -11.791 36.811 1.00 84.88 1200 ASN A CA 1
ATOM 9520 C C . ASN A 1 1200 ? -25.032 -12.911 36.293 1.00 84.88 1200 ASN A C 1
ATOM 9522 O O . ASN A 1 1200 ? -26.125 -13.112 36.833 1.00 84.88 1200 ASN A O 1
ATOM 9526 N N . GLY A 1 1201 ? -24.646 -13.606 35.214 1.00 82.19 1201 GLY A N 1
ATOM 9527 C CA . GLY A 1 1201 ? -25.439 -14.676 34.586 1.00 82.19 1201 GLY A CA 1
ATOM 9528 C C . GLY A 1 1201 ? -26.583 -14.202 33.676 1.00 82.19 1201 GLY A C 1
ATOM 9529 O O . GLY A 1 1201 ? -27.498 -14.973 33.385 1.00 82.19 1201 GLY A O 1
ATOM 9530 N N . ARG A 1 1202 ? -26.580 -12.933 33.245 1.00 88.50 1202 ARG A N 1
ATOM 9531 C CA . ARG A 1 1202 ? -27.554 -12.372 32.293 1.00 88.50 1202 ARG A CA 1
ATOM 9532 C C . ARG A 1 1202 ? -26.859 -12.034 30.972 1.00 88.50 1202 ARG A C 1
ATOM 9534 O O . ARG A 1 1202 ? -26.218 -10.985 30.904 1.00 88.50 1202 ARG A O 1
ATOM 9541 N N . PRO A 1 1203 ? -26.970 -12.885 29.937 1.00 92.06 1203 PRO A N 1
ATOM 9542 C CA . PRO A 1 1203 ? -26.329 -12.629 28.658 1.00 92.06 1203 PRO A CA 1
ATOM 9543 C C . PRO A 1 1203 ? -27.054 -11.530 27.877 1.00 92.06 1203 PRO A C 1
ATOM 9545 O O . PRO A 1 1203 ? -28.284 -11.415 27.898 1.00 92.06 1203 PRO A O 1
ATOM 9548 N N . VAL A 1 1204 ? -26.258 -10.760 27.151 1.00 95.00 1204 VAL A N 1
ATOM 9549 C CA . VAL A 1 1204 ? -26.629 -9.699 26.224 1.00 95.00 1204 VAL A CA 1
ATOM 9550 C C . VAL A 1 1204 ? -25.829 -9.939 24.950 1.00 95.00 1204 VAL A C 1
ATOM 9552 O O . VAL A 1 1204 ? -24.616 -10.108 25.022 1.00 95.00 1204 VAL A O 1
ATOM 9555 N N . VAL A 1 1205 ? -26.487 -9.939 23.794 1.00 95.38 1205 VAL A N 1
ATOM 9556 C CA . VAL A 1 1205 ? -25.812 -10.021 22.488 1.00 95.38 1205 VAL A CA 1
ATOM 9557 C C . VAL A 1 1205 ? -26.012 -8.712 21.734 1.00 95.38 1205 VAL A C 1
ATOM 9559 O O . VAL A 1 1205 ? -27.126 -8.178 21.693 1.00 95.38 1205 VAL A O 1
ATOM 9562 N N . TYR A 1 1206 ? -24.931 -8.210 21.147 1.00 95.50 1206 TYR A N 1
ATOM 9563 C CA . TYR A 1 1206 ? -24.909 -7.024 20.303 1.00 95.50 1206 TYR A CA 1
ATOM 9564 C C . TYR A 1 1206 ? -24.978 -7.438 18.832 1.00 95.50 1206 TYR A C 1
ATOM 9566 O O . TYR A 1 1206 ? -24.293 -8.358 18.390 1.00 95.50 1206 TYR A O 1
ATOM 9574 N N . VAL A 1 1207 ? -25.848 -6.773 18.074 1.00 94.50 1207 VAL A N 1
ATOM 9575 C CA . VAL A 1 1207 ? -26.000 -6.961 16.628 1.00 94.50 1207 VAL A CA 1
ATOM 9576 C C . VAL A 1 1207 ? -25.741 -5.621 15.962 1.00 94.50 1207 VAL A C 1
ATOM 9578 O O . VAL A 1 1207 ? -26.242 -4.595 16.419 1.00 94.50 1207 VAL A O 1
ATOM 9581 N N . TYR A 1 1208 ? -24.968 -5.640 14.885 1.00 93.06 1208 TYR A N 1
ATOM 9582 C CA . TYR A 1 1208 ? -24.407 -4.464 14.225 1.00 93.06 1208 TYR A CA 1
ATOM 9583 C C . TYR A 1 1208 ? -25.032 -4.232 12.843 1.00 93.06 1208 TYR A C 1
ATOM 9585 O O . TYR A 1 1208 ? -25.694 -5.126 12.322 1.00 93.06 1208 TYR A O 1
ATOM 9593 N N . GLU A 1 1209 ? -24.844 -3.051 12.240 1.00 86.81 1209 GLU A N 1
ATOM 9594 C CA . GLU A 1 1209 ? -25.474 -2.707 10.945 1.00 86.81 1209 GLU A CA 1
ATOM 9595 C C . GLU A 1 1209 ? -24.977 -3.555 9.747 1.00 86.81 1209 GLU A C 1
ATOM 9597 O O . GLU A 1 1209 ? -25.607 -3.542 8.690 1.00 86.81 1209 GLU A O 1
ATOM 9602 N N . GLY A 1 1210 ? -23.913 -4.352 9.916 1.00 78.81 1210 GLY A N 1
ATOM 9603 C CA . GLY A 1 1210 ? -23.493 -5.390 8.967 1.00 78.81 1210 GLY A CA 1
ATOM 9604 C C . GLY A 1 1210 ? -22.222 -6.140 9.398 1.00 78.81 1210 GLY A C 1
ATOM 9605 O O . GLY A 1 1210 ? -21.772 -5.990 10.541 1.00 78.81 1210 GLY A O 1
ATOM 9606 N N . PRO A 1 1211 ? -21.613 -6.955 8.516 1.00 66.56 1211 PRO A N 1
ATOM 9607 C CA . PRO A 1 1211 ? -20.227 -7.402 8.670 1.00 66.56 1211 PRO A CA 1
ATOM 9608 C C . PRO A 1 1211 ? -19.283 -6.194 8.778 1.00 66.56 1211 PRO A C 1
ATOM 9610 O O . PRO A 1 1211 ? -19.487 -5.183 8.112 1.00 66.56 1211 PRO A O 1
ATOM 9613 N N . GLY A 1 1212 ? -18.266 -6.271 9.637 1.00 71.81 1212 GLY A N 1
ATOM 9614 C CA . GLY A 1 1212 ? -17.291 -5.191 9.831 1.00 71.81 1212 GLY A CA 1
ATOM 9615 C C . GLY A 1 1212 ? -17.775 -4.000 10.669 1.00 71.81 1212 GLY A C 1
ATOM 9616 O O . GLY A 1 1212 ? -17.095 -3.646 11.620 1.00 71.81 1212 GLY A O 1
ATOM 9617 N N . SER A 1 1213 ? -18.950 -3.417 10.405 1.00 85.19 1213 SER A N 1
ATOM 9618 C CA . SER A 1 1213 ? -19.435 -2.223 11.132 1.00 85.19 1213 SER A CA 1
ATOM 9619 C C . SER A 1 1213 ? -19.518 -2.435 12.654 1.00 85.19 1213 SER A C 1
ATOM 9621 O O . SER A 1 1213 ? -20.095 -3.427 13.090 1.00 85.19 1213 SER A O 1
ATOM 9623 N N . TYR A 1 1214 ? -19.023 -1.508 13.480 1.00 89.69 1214 TYR A N 1
ATOM 9624 C CA . TYR A 1 1214 ? -19.276 -1.535 14.932 1.00 89.69 1214 TYR A CA 1
ATOM 9625 C C . TYR A 1 1214 ? -20.473 -0.631 15.311 1.00 89.69 1214 TYR A C 1
ATOM 9627 O O . TYR A 1 1214 ? -20.875 -0.600 16.469 1.00 89.69 1214 TYR A O 1
ATOM 9635 N N . VAL A 1 1215 ? -21.148 0.013 14.341 1.00 91.19 1215 VAL A N 1
ATOM 9636 C CA . VAL A 1 1215 ? -22.398 0.752 14.601 1.00 91.19 1215 VAL A CA 1
ATOM 9637 C C . VAL A 1 1215 ? -23.466 -0.242 15.071 1.00 91.19 1215 VAL A C 1
ATOM 9639 O O . VAL A 1 1215 ? -23.839 -1.145 14.308 1.00 91.19 1215 VAL A O 1
ATOM 9642 N N . PRO A 1 1216 ? -23.964 -0.137 16.316 1.00 93.25 1216 PRO A N 1
ATOM 9643 C CA . PRO A 1 1216 ? -24.878 -1.125 16.854 1.00 93.25 1216 PRO A CA 1
ATOM 9644 C C . PRO A 1 1216 ? -26.279 -0.904 16.272 1.00 93.25 1216 PRO A C 1
ATOM 9646 O O . PRO A 1 1216 ? -26.817 0.199 16.279 1.00 93.25 1216 PRO A O 1
ATOM 9649 N N . LEU A 1 1217 ? -26.887 -1.981 15.783 1.00 93.19 1217 LEU A N 1
ATOM 9650 C CA . LEU A 1 1217 ? -28.224 -2.022 15.190 1.00 93.19 1217 LEU A CA 1
ATOM 9651 C C . LEU A 1 1217 ? -29.277 -2.459 16.216 1.00 93.19 1217 LEU A C 1
ATOM 9653 O O . LEU A 1 1217 ? -30.367 -1.886 16.295 1.00 93.19 1217 LEU A O 1
ATOM 9657 N N . ALA A 1 1218 ? -28.968 -3.504 16.987 1.00 94.69 1218 ALA A N 1
ATOM 9658 C CA . ALA A 1 1218 ? -29.882 -4.099 17.953 1.00 94.69 1218 ALA A CA 1
ATOM 9659 C C . ALA A 1 1218 ? -29.152 -4.716 19.155 1.00 94.69 1218 ALA A C 1
ATOM 9661 O O . ALA A 1 1218 ? -27.978 -5.079 19.091 1.00 94.69 1218 ALA A O 1
ATOM 9662 N N . ARG A 1 1219 ? -29.888 -4.858 20.259 1.00 94.50 1219 ARG A N 1
ATOM 9663 C CA . ARG A 1 1219 ? -29.462 -5.531 21.490 1.00 94.50 1219 ARG A CA 1
ATOM 9664 C C . ARG A 1 1219 ? -30.449 -6.640 21.825 1.00 94.50 1219 ARG A C 1
ATOM 9666 O O . ARG A 1 1219 ? -31.661 -6.416 21.821 1.00 94.50 1219 ARG A O 1
ATOM 9673 N N . ILE A 1 1220 ? -29.933 -7.819 22.149 1.00 95.00 1220 ILE A N 1
ATOM 9674 C CA . ILE A 1 1220 ? -30.722 -8.994 22.516 1.00 95.00 1220 ILE A CA 1
ATOM 9675 C C . ILE A 1 1220 ? -30.455 -9.307 23.993 1.00 95.00 1220 ILE A C 1
ATOM 9677 O O . ILE A 1 1220 ? -29.409 -9.853 24.335 1.00 95.00 1220 ILE A O 1
ATOM 9681 N N . ASP A 1 1221 ? -31.396 -8.958 24.871 1.00 94.06 1221 ASP A N 1
ATOM 9682 C CA . ASP A 1 1221 ? -31.350 -9.307 26.294 1.00 94.06 1221 ASP A CA 1
ATOM 9683 C C . ASP A 1 1221 ? -31.852 -10.747 26.506 1.00 94.06 1221 ASP A C 1
ATOM 9685 O O . ASP A 1 1221 ? -33.002 -11.060 26.178 1.00 94.06 1221 ASP A O 1
ATOM 9689 N N . GLY A 1 1222 ? -31.042 -11.595 27.140 1.00 90.75 1222 GLY A N 1
ATOM 9690 C CA . GLY A 1 1222 ? -31.424 -12.943 27.564 1.00 90.75 1222 GLY A CA 1
ATOM 9691 C C . GLY A 1 1222 ? -30.964 -14.074 26.638 1.00 90.75 1222 GLY A C 1
ATOM 9692 O O . GLY A 1 1222 ? -30.553 -13.868 25.492 1.00 90.75 1222 GLY A O 1
ATOM 9693 N N . GLY A 1 1223 ? -31.008 -15.291 27.184 1.00 86.00 1223 GLY A N 1
ATOM 9694 C CA . GLY A 1 1223 ? -30.613 -16.532 26.513 1.00 86.00 1223 GLY A CA 1
ATOM 9695 C C . GLY A 1 1223 ? -31.725 -17.164 25.672 1.00 86.00 1223 GLY A C 1
ATOM 9696 O O . GLY A 1 1223 ? -32.854 -16.669 25.615 1.00 86.00 1223 GLY A O 1
ATOM 9697 N N . ARG A 1 1224 ? -31.400 -18.304 25.055 1.00 81.50 1224 ARG A N 1
ATOM 9698 C CA . ARG A 1 1224 ? -32.237 -19.059 24.103 1.00 81.50 1224 ARG A CA 1
ATOM 9699 C C . ARG A 1 1224 ? -33.715 -19.267 24.477 1.00 81.50 1224 ARG A C 1
ATOM 9701 O O . ARG A 1 1224 ? -34.559 -19.193 23.593 1.00 81.50 1224 ARG A O 1
ATOM 9708 N N . GLU A 1 1225 ? -34.057 -19.490 25.748 1.00 80.00 1225 GLU A N 1
ATOM 9709 C CA . GLU A 1 1225 ? -35.462 -19.679 26.166 1.00 80.00 1225 GLU A CA 1
ATOM 9710 C C . GLU A 1 1225 ? -36.304 -18.391 26.127 1.00 80.00 1225 GLU A C 1
ATOM 9712 O O . GLU A 1 1225 ? -37.528 -18.452 25.994 1.00 80.00 1225 GLU A O 1
ATOM 9717 N N . LYS A 1 1226 ? -35.678 -17.215 26.288 1.00 84.38 1226 LYS A N 1
ATOM 9718 C CA . LYS A 1 1226 ? -36.385 -15.932 26.391 1.00 84.38 1226 LYS A CA 1
ATOM 9719 C C . LYS A 1 1226 ? -35.483 -14.751 26.022 1.00 84.38 1226 LYS A C 1
ATOM 9721 O O . LYS A 1 1226 ? -34.888 -14.113 26.890 1.00 84.38 1226 LYS A O 1
ATOM 9726 N N . ALA A 1 1227 ? -35.473 -14.417 24.735 1.00 87.75 1227 ALA A N 1
ATOM 9727 C CA . ALA A 1 1227 ? -34.777 -13.257 24.187 1.00 87.75 1227 ALA A CA 1
ATOM 9728 C C . ALA A 1 1227 ? -35.716 -12.044 24.010 1.00 87.75 1227 ALA A C 1
ATOM 9730 O O . ALA A 1 1227 ? -36.736 -12.122 23.316 1.00 87.75 1227 ALA A O 1
ATOM 9731 N N . THR A 1 1228 ? -35.357 -10.901 24.600 1.00 92.69 1228 THR A N 1
ATOM 9732 C CA . THR A 1 1228 ? -36.004 -9.598 24.357 1.00 92.69 1228 THR A CA 1
ATOM 9733 C C . THR A 1 1228 ? -35.123 -8.779 23.425 1.00 92.69 1228 THR A C 1
ATOM 9735 O O . THR A 1 1228 ? -33.933 -8.645 23.679 1.00 92.69 1228 THR A O 1
ATOM 9738 N N . ILE A 1 1229 ? -35.693 -8.237 22.349 1.00 93.75 1229 ILE A N 1
ATOM 9739 C CA . ILE A 1 1229 ? -34.941 -7.502 21.324 1.00 93.75 1229 ILE A CA 1
ATOM 9740 C C . ILE A 1 1229 ? -35.268 -6.018 21.440 1.00 93.75 1229 ILE A C 1
ATOM 9742 O O . ILE A 1 1229 ? -36.434 -5.653 21.607 1.00 93.75 1229 ILE A O 1
ATOM 9746 N N . ARG A 1 1230 ? -34.229 -5.190 21.363 1.00 94.00 1230 ARG A N 1
ATOM 9747 C CA . ARG A 1 1230 ? -34.286 -3.729 21.320 1.00 94.00 1230 ARG A CA 1
ATOM 9748 C C . ARG A 1 1230 ? -33.487 -3.233 20.123 1.00 94.00 1230 ARG A C 1
ATOM 9750 O O . ARG A 1 1230 ? -32.556 -3.916 19.701 1.00 94.00 1230 ARG A O 1
ATOM 9757 N N . TRP A 1 1231 ? -33.813 -2.053 19.612 1.00 93.88 1231 TRP A N 1
ATOM 9758 C CA . TRP A 1 1231 ? -33.186 -1.506 18.412 1.00 93.88 1231 TRP A CA 1
ATOM 9759 C C . TRP A 1 1231 ? -32.534 -0.169 18.718 1.00 93.88 1231 TRP A C 1
ATOM 9761 O O . TRP A 1 1231 ? -33.170 0.750 19.231 1.00 93.88 1231 TRP A O 1
ATOM 9771 N N . TYR A 1 1232 ? -31.258 -0.068 18.373 1.00 92.19 1232 TYR A N 1
ATOM 9772 C CA . TYR A 1 1232 ? -30.520 1.169 18.507 1.00 92.19 1232 TYR A CA 1
ATOM 9773 C C . TYR A 1 1232 ? -30.963 2.167 17.435 1.00 92.19 1232 TYR A C 1
ATOM 9775 O O . TYR A 1 1232 ? -31.192 1.835 16.267 1.00 92.19 1232 TYR A O 1
ATOM 9783 N N . HIS A 1 1233 ? -31.051 3.428 17.839 1.00 87.62 1233 HIS A N 1
ATOM 9784 C CA . HIS A 1 1233 ? -31.068 4.546 16.908 1.00 87.62 1233 HIS A CA 1
ATOM 9785 C C . HIS A 1 1233 ? -29.849 5.403 17.227 1.00 87.62 1233 HIS A C 1
ATOM 9787 O O . HIS A 1 1233 ? -29.810 6.022 18.287 1.00 87.62 1233 HIS A O 1
ATOM 9793 N N . CYS A 1 1234 ? -28.862 5.413 16.339 1.00 87.25 1234 CYS A N 1
ATOM 9794 C CA . CYS A 1 1234 ? -27.600 6.120 16.543 1.00 87.25 1234 CYS A CA 1
ATOM 9795 C C . CYS A 1 1234 ? -27.625 7.554 15.986 1.00 87.25 1234 CYS A C 1
ATOM 9797 O O . CYS A 1 1234 ? -28.562 7.930 15.279 1.00 87.25 1234 CYS A O 1
ATOM 9799 N N . GLY A 1 1235 ? -26.612 8.363 16.293 1.00 79.94 1235 GLY A N 1
ATOM 9800 C CA . GLY A 1 1235 ? -26.321 9.636 15.629 1.00 79.94 1235 GLY A CA 1
ATOM 9801 C C . GLY A 1 1235 ? -25.823 9.442 14.189 1.00 79.94 1235 GLY A C 1
ATOM 9802 O O . GLY A 1 1235 ? -25.969 8.362 13.618 1.00 79.94 1235 GLY A O 1
ATOM 9803 N N . VAL A 1 1236 ? -25.228 10.481 13.592 1.00 78.62 1236 VAL A N 1
ATOM 9804 C CA . VAL A 1 1236 ? -24.435 10.311 12.353 1.00 78.62 1236 VAL A CA 1
ATOM 9805 C C . VAL A 1 1236 ? -23.180 9.492 12.661 1.00 78.62 1236 VAL A C 1
ATOM 9807 O O . VAL A 1 1236 ? -22.861 8.558 11.943 1.00 78.62 1236 VAL A O 1
ATOM 9810 N N . ASN A 1 1237 ? -22.530 9.785 13.789 1.00 80.06 1237 ASN A N 1
ATOM 9811 C CA . ASN A 1 1237 ? -21.264 9.212 14.241 1.00 80.06 1237 ASN A CA 1
ATOM 9812 C C . ASN A 1 1237 ? -21.343 7.778 14.807 1.00 80.06 1237 ASN A C 1
ATOM 9814 O O . ASN A 1 1237 ? -20.547 7.430 15.671 1.00 80.06 1237 ASN A O 1
ATOM 9818 N N . GLY A 1 1238 ? -22.341 6.975 14.429 1.00 85.31 1238 GLY A N 1
ATOM 9819 C CA . GLY A 1 1238 ? -22.531 5.611 14.947 1.00 85.31 1238 GLY A CA 1
ATOM 9820 C C . GLY A 1 1238 ? -22.934 5.485 16.430 1.00 85.31 1238 GLY A C 1
ATOM 9821 O O . GLY A 1 1238 ? -23.486 4.459 16.823 1.00 85.31 1238 GLY A O 1
ATOM 9822 N N . ALA A 1 1239 ? -22.755 6.526 17.248 1.00 87.69 1239 ALA A N 1
ATOM 9823 C CA . ALA A 1 1239 ? -23.035 6.505 18.684 1.00 87.69 1239 ALA A CA 1
ATOM 9824 C C . ALA A 1 1239 ? -24.549 6.416 19.003 1.00 87.69 1239 ALA A C 1
ATOM 9826 O O . ALA A 1 1239 ? -25.326 7.199 18.454 1.00 87.69 1239 ALA A O 1
ATOM 9827 N N . PRO A 1 1240 ? -25.005 5.530 19.910 1.00 88.69 1240 PRO A N 1
ATOM 9828 C CA . PRO A 1 1240 ? -26.418 5.418 20.303 1.00 88.69 1240 PRO A CA 1
ATOM 9829 C C . PRO A 1 1240 ? -27.069 6.692 20.890 1.00 88.69 1240 PRO A C 1
ATOM 9831 O O . PRO A 1 1240 ? -26.711 7.116 21.986 1.00 88.69 1240 PRO A O 1
ATOM 9834 N N . ASP A 1 1241 ? -28.126 7.223 20.248 1.00 80.56 1241 ASP A N 1
ATOM 9835 C CA . ASP A 1 1241 ? -29.052 8.188 20.883 1.00 80.56 1241 ASP A CA 1
ATOM 9836 C C . ASP A 1 1241 ? -29.976 7.471 21.889 1.00 80.56 1241 ASP A C 1
ATOM 9838 O O . ASP A 1 1241 ? -30.339 8.028 22.927 1.00 80.56 1241 ASP A O 1
ATOM 9842 N N . ARG A 1 1242 ? -30.460 6.266 21.534 1.00 79.25 1242 ARG A N 1
ATOM 9843 C CA . ARG A 1 1242 ? -31.437 5.486 22.322 1.00 79.25 1242 ARG A CA 1
ATOM 9844 C C . ARG A 1 1242 ? -31.419 3.988 21.983 1.00 79.25 1242 ARG A C 1
ATOM 9846 O O . ARG A 1 1242 ? -30.853 3.597 20.961 1.00 79.25 1242 ARG A O 1
ATOM 9853 N N . VAL A 1 1243 ? -32.117 3.203 22.814 1.00 77.25 1243 VAL A N 1
ATOM 9854 C CA . VAL A 1 1243 ? -32.332 1.741 22.735 1.00 77.25 1243 VAL A CA 1
ATOM 9855 C C . VAL A 1 1243 ? -33.787 1.398 23.070 1.00 77.25 1243 VAL A C 1
ATOM 9857 O O . VAL A 1 1243 ? -34.386 2.191 23.833 1.00 77.25 1243 VAL A O 1
#

Solvent-accessible surface area (backbone atoms only — not comparable to full-atom values): 61614 Å² total; per-residue (Å²): 52,56,57,32,17,26,16,14,11,18,15,26,20,29,40,82,38,89,73,33,62,49,39,47,44,38,47,56,17,69,51,56,42,30,42,44,30,51,43,52,26,44,63,36,59,23,46,28,61,20,5,12,11,33,35,54,36,18,4,11,12,10,37,70,68,50,70,74,54,66,65,51,46,48,70,10,50,33,67,2,36,22,14,63,32,26,27,63,71,47,40,81,61,30,56,68,47,36,77,75,57,32,69,57,53,35,24,27,19,66,45,32,20,73,67,42,22,44,57,37,14,6,16,12,22,8,7,10,11,47,29,13,33,74,87,90,86,88,89,90,82,90,80,89,79,93,76,88,43,38,66,51,60,51,29,70,74,47,75,52,65,76,68,65,70,71,81,71,82,83,85,75,51,19,42,62,32,13,18,44,29,67,22,98,20,7,39,24,51,33,83,66,37,77,88,73,32,25,23,12,12,12,15,48,31,37,38,40,48,56,6,12,22,16,22,24,59,31,29,21,28,42,62,27,24,29,30,62,61,26,41,60,23,28,26,48,29,52,37,52,18,16,5,29,82,49,43,56,43,59,26,43,64,56,50,28,59,46,38,46,45,32,54,67,38,66,60,40,48,41,79,64,67,60,46,58,64,54,70,44,43,46,56,54,75,69,64,57,51,65,50,58,57,59,52,69,38,39,48,80,62,41,31,48,75,67,23,30,48,43,46,40,39,63,89,28,44,66,51,71,48,75,31,71,42,61,50,72,46,46,43,25,36,22,68,77,19,86,53,69,34,50,52,15,63,21,26,30,28,73,90,68,27,38,36,37,48,59,93,68,30,33,31,38,33,45,46,48,52,34,74,48,75,43,76,56,56,55,61,76,35,77,46,76,41,35,50,49,39,31,35,36,32,23,36,86,83,61,32,37,38,45,24,40,36,69,44,77,42,35,35,36,25,43,55,76,46,100,81,54,42,40,19,41,59,40,32,42,26,41,53,42,50,35,16,40,41,55,40,62,45,98,86,70,46,74,36,33,40,27,33,75,82,70,79,46,54,39,38,47,37,53,78,46,86,91,41,68,73,29,54,32,35,34,28,34,75,45,61,101,85,45,74,64,39,61,46,35,37,45,40,64,47,101,84,55,39,54,33,32,35,22,36,40,63,64,37,54,51,32,38,42,40,67,43,100,83,62,42,75,31,30,40,30,49,39,61,36,39,32,40,38,43,41,77,45,77,70,101,51,69,20,50,40,33,40,39,36,75,64,62,29,35,38,41,44,48,79,39,82,87,82,30,34,22,40,39,32,40,78,86,67,47,50,30,38,29,27,39,50,101,56,49,50,59,38,36,25,29,45,44,80,75,31,48,36,38,44,39,65,50,101,57,62,43,72,36,35,41,29,46,42,81,65,38,46,34,40,43,42,58,50,92,61,58,45,66,35,36,39,32,41,45,82,69,47,45,38,39,37,42,61,24,89,89,34,67,36,47,24,28,42,33,42,50,71,64,43,44,40,37,31,32,48,46,102,50,70,46,73,31,15,16,30,40,34,81,66,56,50,20,29,47,36,58,48,83,72,66,48,49,40,41,26,17,32,82,79,38,53,18,17,41,57,42,65,44,91,44,55,45,67,35,37,19,26,29,48,85,66,42,45,22,42,50,40,63,48,101,82,75,45,76,33,38,42,32,45,57,87,67,54,53,41,41,49,44,59,49,73,67,68,48,76,31,36,44,36,42,56,94,86,40,41,39,41,51,39,59,50,85,55,68,50,73,39,35,42,31,50,56,81,63,52,49,40,38,51,40,61,46,78,50,41,50,58,36,33,42,30,46,57,80,66,28,38,41,39,50,38,62,48,42,83,68,47,70,37,40,43,28,43,36,78,70,45,52,32,37,47,41,63,48,82,68,72,34,67,40,31,38,28,43,57,78,63,49,30,39,34,45,38,68,50,58,73,38,25,19,41,31,43,26,41,37,48,102,47,100,73,50,47,57,40,34,32,34,63,54,64,78,62,51,37,40,19,24,34,38,96,54,41,40,24,38,44,45,61,47,71,62,63,19,30,30,24,24,37,24,38,37,77,90,70,53,72,30,54,38,38,50,41,62,49,68,49,26,36,70,36,31,42,39,38,96,74,47,45,37,36,43,42,64,50,97,61,53,38,66,34,30,46,30,43,67,84,70,50,32,42,32,44,41,66,46,84,67,39,46,75,39,37,33,22,53,61,92,44,78,54,35,43,53,40,60,49,78,63,68,47,72,37,31,37,41,49,80,71,29,34,42,36,44,44,58,48,84,60,32,19,71,33,34,39,40,30,24,36,68,96,40,73,92,46,67,62,34,33,37,39,40,43,60,49,73,58,27,48,72,33,33,40,36,34,80,36,89,53,95,62,44,36,40,39,43,41,63,49,72,84,73,45,69,35,34,42,38,37,73,83,71,57,70,49,77,53,40,63,37,60,68,63,45,78,43,69,44,81,86,53,78,73,64,61,66,82,51,72,54,51,50,90,63,30,39,46,39,62,47,96,86,69,45,73,33,36,39,36,38,78,82,52,34,37,33,37,44,41,60,50,88,85,70,46,76,33,35,36,46,35,40,58,62,55,72,69,52,56,34,39,38,39,36,44,45,59,39,29,56,71,45,68,41,32,37,40,39,39,34,42,61,44,94,90,55,85,56,81,79,74,50,74,52,45,34,40,40,38,66,53,66,72,45,72,37,25,40,29,50,79,87,45,40,33,37,52,39,44,76,48,74,40,30,54,21,55,37,31,41,31,44,43,53,90,95,58,67,46,80,43,47,41,46,48,54,67,71,26,49,73,75,46,102

InterPro domains:
  IPR006530 YD repeat [TIGR01643] (579-612)
  IPR006530 YD repeat [TIGR01643] (600-638)
  IPR006530 YD repeat [TIGR01643] (770-806)
  IPR008727 PAAR motif [PF05488] (186-226)
  IPR031325 RHS repeat [PF05593] (600-636)
  IPR045351 Domain of unknown function DUF6531 [PF20148] (301-374)
  IPR050708 Type VI secretion system VgrG/RHS [PTHR32305] (734-1240)
  IPR056823 Teneurin-like, YD-shell [PF25023] (685-836)

Sequence (1243 aa):
MGDNFAARQGDDIIHTSVLGDVATLVFEGVVFAATGAIVAGTAIMAAPLLTAAGATGAAAAAVAVGESCFFSGMIAGFMTGALGLADDISKGCSELANALFPPSPAGTISTGSTNVLTNDIPAARAAGQLVADTGKAGLTEKPEEEEHSFRDYASMLLNSGTAFFSQLWDPTVDGPSGQVKPSGVDKVDCKKHDPVQYLAEGSSSVSVNDLPAVRAQDRTTCGATVSTDVSPNVVIGGESVVVRPIKSGKLPGLEIMYMAASLLMGKSQKMLKALPCMLAMAGGGMIASRMGEASRATFFPVHAATGAKVLSGEEDIDFTLPARFPLVWQRIYNSRNPHEGMFGHGWRTEFETFVTTENELCCFHDVGGRELRFDTPAPGIQQYYADEGLIIARGDQGQMMIADADGSVWRLYLPLSPDGKYLRLASLSDEYGNGLMLSYDEHQRLCAIHDTEGVLTVCLQYDDPRYPARVTRITEPGDEKRATLLLAQYLLDDAGNLAGVQDAAGRMRRRFEWTAEHLMAAHRLPEGLRSEYRWKKFDDWRVVEQRTSAGGHNILHYDLEARLTTVTDELGHTRQHAWNDAFLPIRFTDEAGNDWHYVWNALGLLTEYRDPECQRWQYRYDEAGNLTEEEDALGRITLTSWMQSRTLPVSSVLPGGGIYHYGYDACHGLVEQISPGTRRQRFERDEYGQVVSVADDDGVLQRFGYNRHGQMTVSTDCSGNNTVYHYNDRHWLTTVVDAQGERWHREYDDAGELREVSGPDDWYERIGRDAQGRVVRHRTADGQDTHYEYDDTGWLVRRRDPRGGEVVRRRDSRLRLTELYNENGESWRFIYGPNNRLEAEQGFDGALTRYTYDRCDRAVSRTFLADTVSSLTWLAGYDAVGQMVGLSTPDITRRYEYTADGELCSAEEIHADGTRSRVSLAFDEEGRVVAEEGIRGTVGYEYDRRDNRMVTQLPDGRKLRSHYYGSGHLLQMALDERVLTEFSRDALHRETRRTQGQVFTQRRYDRLGRPCWRGIYHESSPLRAERECWQEYDLRHNLVREREVVKSPWPWKEYGYEAGDYLQEYRTCTGIREQFSYDAAGNIREHASSGPCRHNRLEAFRGLGYRYDVYGRMVERELPGGEIQKLEYDTFHRLVKVTCTPADWNMLIRYVNYDYDALNRRVRKWVKYERHAGSFSGRERETETWFLWEGMRLLGEEENGRPVVYVYEGPGSYVPLARIDGGREKATIRWYHCGVNGAPDRV

Foldseek 3Di:
DPLQFFFFQAAFWADCDLVNLLPCQAPLFFPCLFAVFFFQLLAQFQQAQAAADDDDDAFGHDDDDDFPHFPSNQLQLFLFQLAFAFFADNQVPQVVVCVFCVRDRQWGQHIAQLFFGYHRTGTHFFFGFHWADDDDDDDDDDDDDDDDFVLVVVCVVQVDPPVLCPVPFDDDDAATAFAHATHPHHWIGGNQDDDTKGFFWAFLFDGQLRGHTGGAQRAILQGTGTGSNGGNGFGGDHGTHTHDQSAHNPPVVLVVLVCLLCLQLQWFPLAPQLPSRCVSRRLPPPVVVVSSVLSLLQDPCQGQLRQKGKDFHPLQFLDWFFFLPIDTWTKIAIQPQCDAALQGPRIFTQQFWWWFDDDQWIWTQGRRRHTDIDGADDASDWDQDLLHQWIWHAHPQGKIWIAHQLQAKIWIWDQPDSVNGITHTAWIAGLLRWIKGFDADPVRAGQKIAIPVNPWIKGFDQPDPVCSRHTQFIWTPDDPVGHIFTAKGFDADPVRHTQFIAGRQRFTQKGFDADPVRGTQWMAGLLFKIKGFDWDADVHIHTQKIAIPLGKIWGWDDDNVQSKIWIAIPVGQTKMFHADPSSRTAWTQFSVGQIKGFDADPSRDTQWTAGSVRQIKGWDADPSSHTQWIQGSVRQIKGFDADPRGSGTQWIAGSVGWMKGARADSSNQGFWIATQVGWIWGFDADSSSRTAFTHTHRAGQWGFDADSSRHTAWIQGRVRQIKGFDADPSRHTAWIAGSVGWIKGWDADSRRHTAKIATPPGFMWGWDADSSRHTAWIAFRVGQIWGWDADSNNTTQWIAASVGQIWGWDAHSVRDTAWIAGSLGFIKGFDADPRRHTQWIQASVRKIWGFDADSSSYTQWIWTSPPDPPIWIKGGDADSSSNTQWIDTPFKIKGWDADSSRNTFKIKIAGNVGDIWMKGFDADSSSGTQWIQTPQGIWGWDADSSRQTQWTADRLGWTWGFDADSSSQTQWTATRPHTQKGFDADSSRHGQKMDHPQKIKGFDGDSSHHRQKIFIGGNVGRVDGPKIKGWDADSSRHGAKIAIDHPDPWGIKGWDADGPGHTAWIDTPVGDIDGWAADSSGATDQDNPDRHDRSSQDQDHPHWGFDADPSRHTQWIADDQGFIWGWDADSVRHTAKIWTHHPDLLFWTKIKGFDAHSSRATQKIKIWTHHDVPHDHDDIDMKIKGFDDDSRATQWIAIPNKIKGFDAPGRSRNLTAWIWTGGDVDTDIGGFDADSHSHGPDD

pLDDT: mean 76.74, std 23.11, range [19.3, 98.44]

Nearest PDB structures (foldseek):
  7q97-assembly1_B  TM=9.515E-01  e=1.592E-83  Pseudomonas protegens Pf-5
  8qja-assembly4_D  TM=9.279E-01  e=1.135E-68  Advenella mimigardefordensis DPN7
  8qja-assembly1_A  TM=9.263E-01  e=1.124E-67  Advenella mimigardefordensis DPN7
  8qja-assembly3_C  TM=9.242E-01  e=1.427E-67  Advenella mimigardefordensis DPN7
  8qjc-assembly1_A  TM=8.511E-01  e=2.751E-56  Salmonella bongori N268-08

Mean predicted aligned error: 14.46 Å

Radius of gyration: 31.72 Å; Cα contacts (8 Å, |Δi|>4): 3411; chains: 1; bounding box: 90×62×109 Å

Secondary structure (DSSP, 8-state):
----BBPBTTS-EEPPPTTTTTTSTTTTTSSHHHHGGGTTTTTSS-TT----S------EE---SSSSTTSHHHHHHHHGGGS-----SSHHHHHHHHTTS----SEEEES--TT-EETTEEBPB-S----------------------HHHHHHHHH---TTGGGGS-------SSSS----S--EEEETTEEEEEEB-EEESS-EETTEEB-BTT-BBTT-PEEPS---SS-B--S-EEE-S-------HHHHHHHHHHHHHH-S--HHHHTHHHHTTSTT-HHHHHHHHHHHHTT-SSB-TTT--BEE--STTEEEEE-SSS-EEEE-EEETT---EETTEETEE-GGG-EEEEETTEEEEE-TTS-EEEEEPPPBT-EEEETTTTEEEEE-TTS-EEEEETTSS-EEEEEESSTT--EEEEEEEE-TTS-EEEEEE-TTS-EEEEEETTS-SEEEEE---TT-TTS--EEEE---SSSPPEEEEEEEE-TTSSEEEEEETT--EEEEEEE-TTS-EEEEE-TTS-EEEEEEEESSSEEEEEEEETTS-EEEEEEETTTTEEEEE-TTS-EEEEEE-TTS-EEEEE-TT--EEEEEE-TTS-EEEEE-TT--EEEEEE-TT--EEEEE-TT--EEEEE--TTSS--SEEE-TT--EEEEEE-TTS-EEEEE-GGG-EE--EE-TTS-EEE---SS---EEEEE-TTS-EEEEEETTS-EEEEEE-TTS-EEEEE-TT--EEEEEE-TTS-EEEEE-STT-EEEEEE-TTS-EEEEE-TT--EEEEEE-TTS-EEEEE-TTS-EEEEEE-TT--EEEEE-TTS-EEEEEE-TTS-EEEEE-TT--EEEEEE-TTS-EEEEEETTTSTT-EEEEEEE-TTS-EEEEE-SSEEEEEEE-TTS-EEEEEEEETTS-EEEEEEEE-TT--EEEEEETTEEEEEEE-TT--EEEEE-TTS-EEEEEEETTTEEEEEEETTEEEEEEEE-TT--EEEEEETTEEEEEEE-SS--EEEEEEEETT-TTSEEEEEEEEE-TT--EEEEEE-SS-SS-EEEEEE-TTS-EEEEEETTS-EEE--B-TT--B-SSTTS-PPGGG---EETTEEEEE-TTS-EEEEE-TTS-EEEEEE-TT--EEEEEEE-SSTTSEEEEEEEEE-TTS-EEEEEEEEEE-TT---S--EEEEEEEEEETTEEEEEEETTEEEEEEESSSS--SEEEEEES-TT--EEEE-EE-TTS-EEE-

Organism: Escherichia albertii (NCBI:txid208962)